Protein AF-A0A7V4J0C7-F1 (afdb_monomer)

Sequence (818 aa):
MTPRLFQFVAAILGIAMFFLSVENNAQVVNSWTGGSGNNWFNNGNWSEGHYPVAGEIVCITGGANNVLLTNSTPWLAELIVSNKTLVCSNWDTCIQATNVYLRNLAVITLPSAFSTNQMSNRVWITCSSFTMDKGSSISVDGKGYASDNGPGRGTGGWHCSGGGHGGKGGWPNNAITRAPNPYDSVNEPSQPGSGGGGAGGGAGGGVVRIIATGTVTINGVITANGNLSTSYGYGGGSGGSIYIQCGTFGGTTNGLLSANGNSTINSGWHSGAGGGGRIAVNYTTLAGQHAVRFSTARGTGGWADANLDIRGPWAAEHGTVWLPNTNLLSIPVQNGIFQNCTLVIPGFTSWAPSQLIISNSSFRLDAHSFQLNVANDIHIYNGWLGLGGTNGNAALRCGGNLILTNSGSLYVYSGLNGGGGYGALVSVTNTISIGANSWIYPWCHPTQGVGVLIRTSNMVIRTGGGINANAKGFASNKGPQSGTGSWHAGGAGHGGRGGVPNNAWGSGGNTCGSITMPILAGSGGSGNNASYTPPDGGGYGGGVVWMEATGNMTISGTIAANGGWSWRYGFGGGAGGGIYLKCKTLGGTVNGLVSANGGLIDPNGPHSGGGGGGRIAVNYSQVTQPCPVRFSTSPGITNCYLGSQSVSSYWHVASMGTLWLTNTVLLTNNFRNQQFSNVRIIIPNFTQWNVPSVTCSNCSFIIGSSNFVWTVTNNVVIGSNSKLGVDGTLRVLNGSIVLTNGGWMEVYASATNGTGKDYGALVSVGNEIRVNSGSWIFCRSDSSDGGAPLFRMKTLHVATNAGFSANTGGYLATKGPG

Foldseek 3Di:
DDPPPVVVVVVVVVVVVVVVPDPDPPAAEKEAACCPHAEQQQLRRIPVSGRDDAAHAYYDDYYPDAHEQAAEHHAYQEAEFAPGEYEYDFDHHEHHYAEYEFYHQYEYEYDAADAQPDTATEHHYEYAEYAYAANYEYFQELRAHEAQHDPQEWEDEQAIWAGEALWWWFAFLQFLTAGGHHDADQAARRHWWYWKYYPQTWHTFHYYHYAHAAEYEFAYEYAREIGAGPDHRIEWTEFTEYEAAHAEYAYALNAEYAREWAEHPAFAHTYITYAFHHYHHHYNYYDPHHQHAYFRYTHARHNLRVCCLFRVVRHIAGGEYEYQDCPQVDPAQESRSAHRHEYDYPPQQEDEECEYHYYCYEYEDADAAHEYHHQEEYEFANYEYHYHDAAAEYEHEHNYEYYWDNLYEYEYEAYDDPPPQARYEYEYEAEYAWYANYEYEWAANQAQLHTYAYEHQEYHAAANYEYRQRLRGHEFVHDDFAKDDAFQTWAGEAQWWWFAFQVNRIGTGHHDADQAFQRGWWCWYYHADPSRVRRGQTWRTFHEAHYAHAAEYEFAYEYARETHERSDARIYTIAFGEYEAAHAEYAYDLNGEYAREWYAYDPVHLGHITYAFHHHEHHYNYYDPPHLHAYFRHTYDRRRDDPPDPDPQVRRHHAGGEYEYADCRNPDLAADSRSAYRYEYDYPPQQEDEEAEHEHDLYEYEYDEQNHEYEYAEEYEFEANEEYHYEAEYHHHQYEYEYYHQGEYEYHFDDDPVPDDQARHEYEHEAEYAWEANYEYEWAAHQQHFHTYDYHHPYYHAYPNYYYDPRNRGHDVPRDPD

Nearest PDB structures (foldseek):
  5j44-assembly2_B  TM=1.980E-01  e=1.551E-01  Shigella flexneri
  3syj-assembly1_A-2  TM=1.680E-01  e=2.363E-01  Haemophilus influenzae
  8cpk-assembly3_C  TM=2.509E-01  e=2.132E+00  Escherichia coli
  4wa0-assembly1_A  TM=1.725E-01  e=5.695E+00  Caldicellulosiruptor kronotskyensis 2002

Solvent-accessible surface area (backbone atoms only — not comparable to full-atom values): 32997 Å² total; per-residue (Å²): 139,71,85,67,63,65,61,52,55,54,52,54,54,54,54,56,59,67,60,72,78,56,81,87,73,76,69,52,74,40,32,35,46,30,75,66,51,36,53,52,83,39,27,65,20,26,70,73,63,41,45,84,53,65,53,25,32,36,35,39,65,54,43,93,49,53,38,37,37,72,58,54,52,46,56,18,40,28,39,38,33,31,62,35,45,40,31,30,34,42,62,84,23,32,46,32,23,42,32,38,36,29,30,67,49,8,33,38,34,52,59,76,42,30,52,78,90,47,82,53,44,25,48,35,38,42,33,34,30,39,40,32,33,62,71,9,35,38,46,24,58,27,23,11,17,22,40,56,12,47,98,13,24,10,31,46,70,71,40,1,2,0,0,3,16,40,5,29,12,2,22,19,63,76,30,67,22,62,39,22,60,53,59,79,50,64,77,64,30,77,53,52,4,5,0,0,0,20,97,36,14,2,18,0,0,6,31,40,38,40,42,25,68,35,36,39,34,34,24,13,38,40,34,10,22,19,23,47,16,79,38,87,27,12,0,0,0,0,2,4,11,38,24,37,36,25,36,27,38,26,18,39,74,65,6,34,42,32,13,21,14,13,23,26,73,58,64,54,58,34,10,2,4,0,0,0,2,28,33,15,48,47,50,76,43,72,40,98,52,64,39,47,20,40,32,10,26,35,18,50,37,8,34,18,48,68,42,48,56,52,29,41,96,41,20,34,28,43,3,33,38,22,33,69,61,66,81,87,70,46,77,63,37,41,88,27,35,38,34,40,26,31,51,44,40,79,90,61,42,64,48,69,45,63,53,44,40,32,30,52,17,20,40,26,44,52,38,32,54,22,38,39,44,26,55,30,42,37,38,30,32,39,24,33,46,32,38,19,25,68,81,15,49,13,33,42,36,27,54,24,33,40,40,24,30,66,43,1,30,40,38,38,28,6,3,52,74,71,85,77,71,29,4,19,41,39,39,30,56,36,38,41,38,28,27,44,62,3,38,38,34,33,25,18,14,46,78,75,18,21,12,30,39,38,38,26,30,27,37,39,28,32,54,67,7,30,37,48,10,32,30,22,7,5,33,44,66,22,51,97,19,26,18,33,31,43,70,24,0,0,0,0,5,14,39,6,32,13,0,26,10,62,83,60,72,15,41,32,7,48,60,52,73,45,63,85,59,11,56,43,27,4,4,0,0,4,20,44,38,87,90,31,30,61,37,64,35,17,2,17,0,0,1,16,46,38,38,42,26,70,33,42,36,36,33,23,10,39,39,36,10,23,16,4,39,9,69,32,74,20,10,0,0,0,0,1,5,6,31,24,41,35,28,36,30,39,32,34,32,73,64,5,34,41,34,15,21,16,3,31,36,27,90,90,22,52,30,10,0,0,0,0,0,2,25,36,16,45,44,50,78,45,67,45,83,77,50,48,43,18,37,31,11,31,37,8,57,40,48,60,82,58,81,101,55,91,68,79,60,71,86,34,45,23,30,43,7,36,34,28,36,64,61,65,85,78,62,69,58,64,42,43,83,36,35,35,31,36,26,37,40,42,46,75,92,53,45,66,49,80,43,62,45,40,38,33,30,37,21,23,36,33,40,52,38,82,78,12,38,40,38,29,46,33,38,39,39,29,26,40,70,15,34,52,28,36,27,21,28,41,37,25,55,67,19,33,43,38,28,28,67,38,4,31,38,35,38,32,16,27,70,41,79,88,81,65,67,98,40,18,15,43,40,40,30,58,31,35,40,36,28,30,48,59,5,40,39,36,42,25,25,9,44,71,69,47,12,32,63,40,80,43,59,77,41,80,45,69,36,75,71,32,47,76,43,56,79,82,21,48,48,41,90,92,47,49,101,116

Secondary structure (DSSP, 8-state):
--THHHHHHHHHHHHHHHTSSS------EEEB--TT-SBTT-GGGBTTSS---TT-EEEE---SSPEEE-SPPP-EEEEEEES-EEEE-SSS-EEEEEEEEEETT-EEE-PPPB-TTSPP--EEEEEEEEEE-TT-EEE-TT-SB-TT-STT----SSS-PPP-SSSPPPPPSS-SSPPPPP-S-SSS--SPPPPPSSTTPPPPP-EEEEEESSEEEESSEEE-PPPPPSSTT-PPPPP-EEEEEEEEEEE-TT-EEE------SSTTSS-PPPPP-EEEEEEEEEEEEE--EEE-PPP-SSTTGGGHHHHGGGS----EEE-SSSTT-PSSB-TTSEEEEEEE-TT--EE--S-EEEES-EEEE--TT-EEEESS-EEEESSEEEE--TTS-EEEEESS-EEEETT-EEEEE--S--SSS-SEEEEESSEEEE-TT-EEEEEPPTTT---EEEEESEEEE-TT-EEE-TT-SS-TT-STT----SSSPPPP-SSSPPPPPTT-SS-PPPP-S-SSS--SPPPPPP-B-TTSSSSB-PPPPP-EEEEEESSEEEESSEEE-PPPPP-STT-PPPPP-EEEEE-SEEEE-TT-EEE-PPPPPPTT-TTSPPPPP-EEEEE-SEE-SS---EEE-PPPP-----SS-----TTSS---EEEEESSSTT--SEE-TTSEEEEEEE-TT--EEEES-EEESS-EEEEEEEEEEEEESS-EEE-TT-EEEEEEEEEE-SS-EEE-TT-EEEEEPPP--SSS-S-SEEEEESSEEEE-TT-EEEEE--TTT-PPEEEE-SEEEE-TT-EEE-TT-SPPTTTS--

pLDDT: mean 88.15, std 14.96, range [29.22, 98.88]

Radius of gyration: 34.03 Å; Cα contacts (8 Å, |Δi|>4): 3362; chains: 1; bounding box: 126×49×101 Å

Mean predicted aligned error: 9.3 Å

Structure (mmCIF, N/CA/C/O backbone):
data_AF-A0A7V4J0C7-F1
#
_entry.id   AF-A0A7V4J0C7-F1
#
loop_
_atom_site.group_PDB
_atom_site.id
_atom_site.type_symbol
_atom_site.label_atom_id
_atom_site.label_alt_id
_atom_site.label_comp_id
_atom_site.label_asym_id
_atom_site.label_entity_id
_atom_site.label_seq_id
_atom_site.pdbx_PDB_ins_code
_atom_site.Cartn_x
_atom_site.Cartn_y
_atom_site.Cartn_z
_atom_site.occupancy
_atom_site.B_iso_or_equiv
_atom_site.auth_seq_id
_atom_site.auth_comp_id
_atom_site.auth_asym_id
_atom_site.auth_atom_id
_atom_site.pdbx_PDB_model_num
ATOM 1 N N . MET A 1 1 ? -78.964 -9.476 26.814 1.00 44.44 1 MET A N 1
ATOM 2 C CA . MET A 1 1 ? -77.691 -8.814 27.182 1.00 44.44 1 MET A CA 1
ATOM 3 C C . MET A 1 1 ? -76.758 -9.870 27.747 1.00 44.44 1 MET A C 1
ATOM 5 O O . MET A 1 1 ? -77.207 -10.744 28.471 1.00 44.44 1 MET A O 1
ATOM 9 N N . THR A 1 2 ? -75.526 -9.882 27.255 1.00 36.34 2 THR A N 1
ATOM 10 C CA . THR A 1 2 ? -74.670 -11.066 27.068 1.00 36.34 2 THR A CA 1
ATOM 11 C C . THR A 1 2 ? -73.819 -11.480 28.281 1.00 36.34 2 THR A C 1
ATOM 13 O O . THR A 1 2 ? -73.513 -10.630 29.114 1.00 36.34 2 THR A O 1
ATOM 16 N N . PRO A 1 3 ? -73.301 -12.730 28.312 1.00 38.03 3 PRO A N 1
ATOM 17 C CA . PRO A 1 3 ? -72.498 -13.325 29.399 1.00 38.03 3 PRO A CA 1
ATOM 18 C C . PRO A 1 3 ? -71.096 -12.711 29.605 1.00 38.03 3 PRO A C 1
ATOM 20 O O . PRO A 1 3 ? -70.236 -13.306 30.248 1.00 38.03 3 PRO A O 1
ATOM 23 N N . ARG A 1 4 ? -70.832 -11.523 29.048 1.00 36.72 4 ARG A N 1
ATOM 24 C CA . ARG A 1 4 ? -69.506 -10.887 29.032 1.00 36.72 4 ARG A CA 1
ATOM 25 C C . ARG A 1 4 ? -69.177 -10.086 30.294 1.00 36.72 4 ARG A C 1
ATOM 27 O O . ARG A 1 4 ? -68.021 -9.730 30.477 1.00 36.72 4 ARG A O 1
ATOM 34 N N . LEU A 1 5 ? -70.149 -9.828 31.174 1.00 40.50 5 LEU A N 1
ATOM 35 C CA . LEU A 1 5 ? -69.920 -9.015 32.375 1.00 40.50 5 LEU A CA 1
ATOM 36 C C . LEU A 1 5 ? -69.405 -9.833 33.576 1.00 40.50 5 LEU A C 1
ATOM 38 O O . LEU A 1 5 ? -68.629 -9.317 34.370 1.00 40.50 5 LEU A O 1
ATOM 42 N N . PHE A 1 6 ? -69.743 -11.125 33.677 1.00 41.28 6 PHE A N 1
ATOM 43 C CA . PHE A 1 6 ? -69.290 -11.975 34.793 1.00 41.28 6 PHE A CA 1
ATOM 44 C C . PHE A 1 6 ? -67.856 -12.507 34.613 1.00 41.28 6 PHE A C 1
ATOM 46 O O . PHE A 1 6 ? -67.128 -12.655 35.591 1.00 41.28 6 PHE A O 1
ATOM 53 N N . GLN A 1 7 ? -67.399 -12.706 33.370 1.00 40.06 7 GLN A N 1
ATOM 54 C CA . GLN A 1 7 ? -65.994 -13.043 33.089 1.00 40.06 7 GLN A CA 1
ATOM 55 C C . GLN A 1 7 ? -65.043 -11.849 33.262 1.00 40.06 7 GLN A C 1
ATOM 57 O O . GLN A 1 7 ? -63.868 -12.050 33.551 1.00 40.06 7 GLN A O 1
ATOM 62 N N . PHE A 1 8 ? -65.543 -10.613 33.158 1.00 38.59 8 PHE A N 1
ATOM 63 C CA . PHE A 1 8 ? -64.733 -9.413 33.385 1.00 38.59 8 PHE A CA 1
ATOM 64 C C . PHE A 1 8 ? -64.469 -9.158 34.875 1.00 38.59 8 PHE A C 1
ATOM 66 O O . PHE A 1 8 ? -63.363 -8.774 35.243 1.00 38.59 8 PHE A O 1
ATOM 73 N N . VAL A 1 9 ? -65.438 -9.440 35.751 1.00 43.19 9 VAL A N 1
ATOM 74 C CA . VAL A 1 9 ? -65.275 -9.229 37.202 1.00 43.19 9 VAL A CA 1
ATOM 75 C C . VAL A 1 9 ? -64.422 -10.334 37.846 1.00 43.19 9 VAL A C 1
ATOM 77 O O . VAL A 1 9 ? -63.600 -10.039 38.711 1.00 43.19 9 VAL A O 1
ATOM 80 N N . ALA A 1 10 ? -64.508 -11.582 37.368 1.00 40.38 10 ALA A N 1
ATOM 81 C CA . ALA A 1 10 ? -63.641 -12.671 37.837 1.00 40.38 10 ALA A CA 1
ATOM 82 C C . ALA A 1 10 ? -62.173 -12.526 37.374 1.00 40.38 10 ALA A C 1
ATOM 84 O O . ALA A 1 10 ? -61.260 -12.871 38.121 1.00 40.38 10 ALA A O 1
ATOM 85 N N . ALA A 1 11 ? -61.926 -11.955 36.187 1.00 42.00 11 ALA A N 1
ATOM 86 C CA . ALA A 1 11 ? -60.570 -11.659 35.713 1.00 42.00 11 ALA A CA 1
ATOM 87 C C . ALA A 1 11 ? -59.916 -10.498 36.488 1.00 42.00 11 ALA A C 1
ATOM 89 O O . ALA A 1 11 ? -58.721 -10.542 36.763 1.00 42.00 11 ALA A O 1
ATOM 90 N N . ILE A 1 12 ? -60.697 -9.496 36.907 1.00 40.69 12 ILE A N 1
ATOM 91 C CA . ILE A 1 12 ? -60.192 -8.352 37.686 1.00 40.69 12 ILE A CA 1
ATOM 92 C C . ILE A 1 12 ? -59.885 -8.749 39.143 1.00 40.69 12 ILE A C 1
ATOM 94 O O . ILE A 1 12 ? -58.882 -8.295 39.693 1.00 40.69 12 ILE A O 1
ATOM 98 N N . LEU A 1 13 ? -60.657 -9.661 39.751 1.00 39.47 13 LEU A N 1
ATOM 99 C CA . LEU A 1 13 ? -60.338 -10.201 41.083 1.00 39.47 13 LEU A CA 1
ATOM 100 C C . LEU A 1 13 ? -59.209 -11.252 41.073 1.00 39.47 13 LEU A C 1
ATOM 102 O O . LEU A 1 13 ? -58.446 -11.322 42.035 1.00 39.47 13 LEU A O 1
ATOM 106 N N . GLY A 1 14 ? -59.044 -12.015 39.985 1.00 35.28 14 GLY A N 1
ATOM 107 C CA . GLY A 1 14 ? -57.910 -12.935 39.807 1.00 35.28 14 GLY A CA 1
ATOM 108 C C . GLY A 1 14 ? -56.571 -12.221 39.581 1.00 35.28 14 GLY A C 1
ATOM 109 O O . GLY A 1 14 ? -55.538 -12.688 40.054 1.00 35.28 14 GLY A O 1
ATOM 110 N N . ILE A 1 15 ? -56.592 -11.050 38.932 1.00 42.25 15 ILE A N 1
ATOM 111 C CA . ILE A 1 15 ? -55.414 -10.181 38.787 1.00 42.25 15 ILE A CA 1
ATOM 112 C C . ILE A 1 15 ? -55.060 -9.527 40.131 1.00 42.25 15 ILE A C 1
ATOM 114 O O . ILE A 1 15 ? -53.886 -9.462 40.471 1.00 42.25 15 ILE A O 1
ATOM 118 N N . ALA A 1 16 ? -56.043 -9.135 40.949 1.00 34.44 16 ALA A N 1
ATOM 119 C CA . ALA A 1 16 ? -55.786 -8.525 42.256 1.00 34.44 16 ALA A CA 1
ATOM 120 C C . ALA A 1 16 ? -55.201 -9.498 43.305 1.00 34.44 16 ALA A C 1
ATOM 122 O O . ALA A 1 16 ? -54.409 -9.072 44.142 1.00 34.44 16 ALA A O 1
ATOM 123 N N . MET A 1 17 ? -55.521 -10.800 43.256 1.00 37.66 17 MET A N 1
ATOM 124 C CA . MET A 1 17 ? -54.950 -11.785 44.197 1.00 37.66 17 MET A CA 1
ATOM 125 C C . MET A 1 17 ? -53.564 -12.318 43.801 1.00 37.66 17 MET A C 1
ATOM 127 O O . MET A 1 17 ? -52.854 -12.816 44.670 1.00 37.66 17 MET A O 1
ATOM 131 N N . PHE A 1 18 ? -53.126 -12.166 42.545 1.00 38.69 18 PHE A N 1
ATOM 132 C CA . PHE A 1 18 ? -51.740 -12.478 42.152 1.00 38.69 18 PHE A CA 1
ATOM 133 C C . PHE A 1 18 ? -50.747 -11.366 42.554 1.00 38.69 18 PHE A C 1
ATOM 135 O O . PHE A 1 18 ? -49.539 -11.585 42.573 1.00 38.69 18 PHE A O 1
ATOM 142 N N . PHE A 1 19 ? -51.254 -10.189 42.943 1.00 38.31 19 PHE A N 1
ATOM 143 C CA . PHE A 1 19 ? -50.468 -9.083 43.506 1.00 38.31 19 PHE A CA 1
ATOM 144 C C . PHE A 1 19 ? -50.361 -9.103 45.041 1.00 38.31 19 PHE A C 1
ATOM 146 O O . PHE A 1 19 ? -49.753 -8.207 45.615 1.00 38.31 19 PHE A O 1
ATOM 153 N N . LEU A 1 20 ? -50.904 -10.120 45.720 1.00 36.00 20 LEU A N 1
ATOM 154 C CA . LEU A 1 20 ? -50.878 -10.223 47.188 1.00 36.00 20 LEU A CA 1
ATOM 155 C C . LEU A 1 20 ? -49.900 -11.278 47.735 1.00 36.00 20 LEU A C 1
ATOM 157 O O . LEU A 1 20 ? -49.893 -11.533 48.936 1.00 36.00 20 LEU A O 1
ATOM 161 N N . SER A 1 21 ? -49.025 -11.841 46.892 1.00 38.12 21 SER A N 1
ATOM 162 C CA . SER A 1 21 ? -47.900 -12.687 47.334 1.00 38.12 21 SER A CA 1
ATOM 163 C C . SER A 1 21 ? -46.546 -12.313 46.718 1.00 38.12 21 SER A C 1
ATOM 165 O O . SER A 1 21 ? -45.628 -13.130 46.712 1.00 38.12 21 SER A O 1
ATOM 167 N N . VAL A 1 22 ? -46.401 -11.092 46.199 1.00 39.66 22 VAL A N 1
ATOM 168 C CA . VAL A 1 22 ? -45.088 -10.516 45.892 1.00 39.66 22 VAL A CA 1
ATOM 169 C C . VAL A 1 22 ? -44.910 -9.363 46.860 1.00 39.66 22 VAL A C 1
ATOM 171 O O . VAL A 1 22 ? -45.565 -8.333 46.728 1.00 39.66 22 VAL A O 1
ATOM 174 N N . GLU A 1 23 ? -44.086 -9.564 47.884 1.00 40.59 23 GLU A N 1
ATOM 175 C CA . GLU A 1 23 ? -43.655 -8.466 48.740 1.00 40.59 23 GLU A CA 1
ATOM 176 C C . GLU A 1 23 ? -43.160 -7.310 47.861 1.00 40.59 23 GLU A C 1
ATOM 178 O O . GLU A 1 23 ? -42.348 -7.493 46.951 1.00 40.59 23 GLU A O 1
ATOM 183 N N . ASN A 1 24 ? -43.712 -6.125 48.122 1.00 39.09 24 ASN A N 1
ATOM 184 C CA . ASN A 1 24 ? -43.313 -4.852 47.547 1.00 39.09 24 ASN A CA 1
ATOM 185 C C . ASN A 1 24 ? -41.783 -4.697 47.548 1.00 39.09 24 ASN A C 1
ATOM 187 O O . ASN A 1 24 ? -41.199 -4.317 48.556 1.00 39.09 24 ASN A O 1
ATOM 191 N N . ASN A 1 25 ? -41.151 -4.888 46.395 1.00 44.25 25 ASN A N 1
ATOM 192 C CA . ASN A 1 25 ? -39.889 -4.234 46.067 1.00 44.25 25 ASN A CA 1
ATOM 193 C C . ASN A 1 25 ? -40.159 -3.303 44.885 1.00 44.25 25 ASN A C 1
ATOM 195 O O . ASN A 1 25 ? -39.813 -3.595 43.740 1.00 44.25 25 ASN A O 1
ATOM 199 N N . ALA A 1 26 ? -40.842 -2.186 45.155 1.00 56.47 26 ALA A N 1
ATOM 200 C CA . ALA A 1 26 ? -40.809 -1.055 44.239 1.00 56.47 26 ALA A CA 1
ATOM 201 C C . ALA A 1 26 ? -39.336 -0.651 44.105 1.00 56.47 26 ALA A C 1
ATOM 203 O O . ALA A 1 26 ? -38.718 -0.257 45.092 1.00 56.47 26 ALA A O 1
ATOM 204 N N . GLN A 1 27 ? -38.743 -0.838 42.924 1.00 71.50 27 GLN A N 1
ATOM 205 C CA . GLN A 1 27 ? -37.337 -0.499 42.738 1.00 71.50 27 GLN A CA 1
ATOM 206 C C . GLN A 1 27 ? -37.142 0.998 42.967 1.00 71.50 27 GLN A C 1
ATOM 208 O O . GLN A 1 27 ? -37.786 1.824 42.319 1.00 71.50 27 GLN A O 1
ATOM 213 N N . VAL A 1 28 ? -36.274 1.327 43.920 1.00 88.88 28 VAL A N 1
ATOM 214 C CA . VAL A 1 28 ? -35.966 2.704 44.300 1.00 88.88 28 VAL A CA 1
ATOM 215 C C . VAL A 1 28 ? -35.235 3.381 43.142 1.00 88.88 28 VAL A C 1
ATOM 217 O O . VAL A 1 28 ? -34.275 2.830 42.596 1.00 88.88 28 VAL A O 1
ATOM 220 N N . VAL A 1 29 ? -35.713 4.564 42.750 1.00 94.94 29 VAL A N 1
ATOM 221 C CA . VAL A 1 29 ? -35.105 5.380 41.693 1.00 94.94 29 VAL A CA 1
ATOM 222 C C . VAL A 1 29 ? -34.271 6.474 42.340 1.00 94.94 29 VAL A C 1
ATOM 224 O O . VAL A 1 29 ? -34.813 7.462 42.823 1.00 94.94 29 VAL A O 1
ATOM 227 N N . ASN A 1 30 ? -32.953 6.331 42.285 1.00 95.69 30 ASN A N 1
ATOM 228 C CA . ASN A 1 30 ? -32.017 7.282 42.858 1.00 95.69 30 ASN A CA 1
ATOM 229 C C . ASN A 1 30 ? -31.413 8.177 41.764 1.00 95.69 30 ASN A C 1
ATOM 231 O O . ASN A 1 30 ? -30.668 7.728 40.885 1.00 95.69 30 ASN A O 1
ATOM 235 N N . SER A 1 31 ? -31.779 9.459 41.770 1.00 95.44 31 SER A N 1
ATOM 236 C CA . SER A 1 31 ? -31.450 10.398 40.691 1.00 95.44 31 SER A CA 1
ATOM 237 C C . SER A 1 31 ? -30.342 11.373 41.075 1.00 95.44 31 SER A C 1
ATOM 239 O O . SER A 1 31 ? -30.337 11.932 42.170 1.00 95.44 31 SER A O 1
ATOM 241 N N . TRP A 1 32 ? -29.431 11.635 40.137 1.00 95.62 32 TRP A N 1
ATOM 242 C CA . TRP A 1 32 ? -28.352 12.603 40.307 1.00 95.62 32 TRP A CA 1
ATOM 243 C C . TRP A 1 32 ? -28.890 14.038 40.339 1.00 95.62 32 TRP A C 1
ATOM 245 O O . TRP A 1 32 ? -29.416 14.548 39.342 1.00 95.62 32 TRP A O 1
ATOM 255 N N . THR A 1 33 ? -28.694 14.710 41.470 1.00 92.88 33 THR A N 1
ATOM 256 C CA . THR A 1 33 ? -29.022 16.127 41.675 1.00 92.88 33 THR A CA 1
ATOM 257 C C . THR A 1 33 ? -27.790 17.021 41.538 1.00 92.88 33 THR A C 1
ATOM 259 O O . THR A 1 33 ? -27.908 18.170 41.110 1.00 92.88 33 THR A O 1
ATOM 262 N N . GLY A 1 34 ? -26.599 16.504 41.871 1.00 89.62 34 GLY A N 1
ATOM 263 C CA . GLY A 1 34 ? -25.340 17.258 41.859 1.00 89.62 34 GLY A CA 1
ATOM 264 C C . GLY A 1 34 ? -25.296 18.427 42.852 1.00 89.62 34 GLY A C 1
ATOM 265 O O . GLY A 1 34 ? -24.536 19.374 42.637 1.00 89.62 34 GLY A O 1
ATOM 266 N N . GLY A 1 35 ? -26.121 18.393 43.906 1.00 88.25 35 GLY A N 1
ATOM 267 C CA . GLY A 1 35 ? -26.268 19.485 44.878 1.00 88.25 35 GLY A CA 1
ATOM 268 C C . GLY A 1 35 ? -25.031 19.761 45.744 1.00 88.25 35 GLY A C 1
ATOM 269 O O . GLY A 1 35 ? -24.953 20.801 46.387 1.00 88.25 35 GLY A O 1
ATOM 270 N N . SER A 1 36 ? -24.056 18.854 45.759 1.00 90.69 36 SER A N 1
ATOM 271 C CA . SER A 1 36 ? -22.837 18.882 46.580 1.00 90.69 36 SER A CA 1
ATOM 272 C C . SER A 1 36 ? -21.584 18.484 45.774 1.00 90.69 36 SER A C 1
ATOM 274 O O . SER A 1 36 ? -20.724 17.732 46.245 1.00 90.69 36 SER A O 1
ATOM 276 N N . GLY A 1 37 ? -21.470 18.971 44.532 1.00 92.25 37 GLY A N 1
ATOM 277 C CA . GLY A 1 37 ? -20.291 18.791 43.673 1.00 92.25 37 GLY A CA 1
ATOM 278 C C . GLY A 1 37 ? -20.463 17.725 42.586 1.00 92.25 37 GLY A C 1
ATOM 279 O O . GLY A 1 37 ? -21.527 17.621 41.981 1.00 92.25 37 GLY A O 1
ATOM 280 N N . ASN A 1 38 ? -19.390 16.982 42.285 1.00 94.94 38 ASN A N 1
ATOM 281 C CA . ASN A 1 38 ? -19.342 15.978 41.211 1.00 94.94 38 ASN A CA 1
ATOM 282 C C . ASN A 1 38 ? -19.108 14.534 41.686 1.00 94.94 38 ASN A C 1
ATOM 284 O O . ASN A 1 38 ? -19.224 13.615 40.884 1.00 94.94 38 ASN A O 1
ATOM 288 N N . ASN A 1 39 ? -18.763 14.307 42.954 1.00 95.69 39 ASN A N 1
ATOM 289 C CA . ASN A 1 39 ? -18.405 12.979 43.455 1.00 95.69 39 ASN A CA 1
ATOM 290 C C . ASN A 1 39 ? -19.635 12.056 43.562 1.00 95.69 39 ASN A C 1
ATOM 292 O O . ASN A 1 39 ? -20.572 12.375 44.301 1.00 95.69 39 ASN A O 1
ATOM 296 N N . TRP A 1 40 ? -19.598 10.902 42.884 1.00 96.25 40 TRP A N 1
ATOM 297 C CA . TRP A 1 40 ? -20.620 9.849 42.964 1.00 96.25 40 TRP A CA 1
ATOM 298 C C . TRP A 1 40 ? -20.923 9.422 44.405 1.00 96.25 40 TRP A C 1
ATOM 300 O O . TRP A 1 40 ? -22.074 9.190 44.748 1.00 96.25 40 TRP A O 1
ATOM 310 N N . PHE A 1 41 ? -19.916 9.342 45.274 1.00 96.00 41 PHE A N 1
ATOM 311 C CA . PHE A 1 41 ? -20.063 8.787 46.628 1.00 96.00 41 PHE A CA 1
ATOM 312 C C . PHE A 1 41 ? -20.458 9.822 47.687 1.00 96.00 41 PHE A C 1
ATOM 314 O O . PHE A 1 41 ? -20.409 9.540 48.882 1.00 96.00 41 PHE A O 1
ATOM 321 N N . ASN A 1 42 ? -20.847 11.029 47.271 1.00 95.75 42 ASN A N 1
ATOM 322 C CA . ASN A 1 42 ? -21.402 12.020 48.183 1.00 95.75 42 ASN A CA 1
ATOM 323 C C . ASN A 1 42 ? -22.931 11.913 48.216 1.00 95.75 42 ASN A C 1
ATOM 325 O O . ASN A 1 42 ? -23.601 12.201 47.226 1.00 95.75 42 ASN A O 1
ATOM 329 N N . ASN A 1 43 ? -23.468 11.567 49.385 1.00 96.19 43 ASN A N 1
ATOM 330 C CA . ASN A 1 43 ? -24.900 11.469 49.669 1.00 96.19 43 ASN A CA 1
ATOM 331 C C . ASN A 1 43 ? -25.707 12.703 49.228 1.00 96.19 43 ASN A C 1
ATOM 333 O O . ASN A 1 43 ? -26.810 12.557 48.711 1.00 96.19 43 ASN A O 1
ATOM 337 N N . GLY A 1 44 ? -25.145 13.910 49.360 1.00 94.06 44 GLY A N 1
ATOM 338 C CA . GLY A 1 44 ? -25.815 15.163 48.987 1.00 94.06 44 GLY A CA 1
ATOM 339 C C . GLY A 1 44 ? -26.013 15.375 47.479 1.00 94.06 44 GLY A C 1
ATOM 340 O O . GLY A 1 44 ? -26.590 16.386 47.078 1.00 94.06 44 GLY A O 1
ATOM 341 N N . ASN A 1 45 ? -25.528 14.461 46.633 1.00 95.38 45 ASN A N 1
ATOM 342 C CA . ASN A 1 45 ? -25.696 14.513 45.178 1.00 95.38 45 ASN A CA 1
ATOM 343 C C . ASN A 1 45 ? -26.859 13.658 44.648 1.00 95.38 45 ASN A C 1
ATOM 345 O O . ASN A 1 45 ? -27.027 13.576 43.430 1.00 95.38 45 ASN A O 1
ATOM 349 N N . TRP A 1 46 ? -27.650 13.044 45.529 1.00 95.38 46 TRP A N 1
ATOM 350 C CA . TRP A 1 46 ? -28.617 11.999 45.189 1.00 95.38 46 TRP A CA 1
ATOM 351 C C . TRP A 1 46 ? -29.999 12.275 45.785 1.00 95.38 46 TRP A C 1
ATOM 353 O O . TRP A 1 46 ? -30.099 12.820 46.884 1.00 95.38 46 TRP A O 1
ATOM 363 N N . SER A 1 47 ? -31.064 11.928 45.054 1.00 94.75 47 SER A N 1
ATOM 364 C CA . SER A 1 47 ? -32.453 12.209 45.461 1.00 94.75 47 SER A CA 1
ATOM 365 C C . SER A 1 47 ? -32.856 11.493 46.746 1.00 94.75 47 SER A C 1
ATOM 367 O O . SER A 1 47 ? -33.600 12.062 47.539 1.00 94.75 47 SER A O 1
ATOM 369 N N . GLU A 1 48 ? -32.303 10.303 46.982 1.00 95.44 48 GLU A N 1
ATOM 370 C CA . GLU A 1 48 ? -32.611 9.490 48.165 1.00 95.44 48 GLU A CA 1
ATOM 371 C C . GLU A 1 48 ? -31.765 9.870 49.391 1.00 95.44 48 GLU A C 1
ATOM 373 O O . GLU A 1 48 ? -31.827 9.225 50.435 1.00 95.44 48 GLU A O 1
ATOM 378 N N . GLY A 1 49 ? -30.940 10.920 49.293 1.00 93.81 49 GLY A N 1
ATOM 379 C CA . GLY A 1 49 ? -30.092 11.374 50.400 1.00 93.81 49 GLY A CA 1
ATOM 380 C C . GLY A 1 49 ? -28.950 10.414 50.750 1.00 93.81 49 GLY A C 1
ATOM 381 O O . GLY A 1 49 ? -28.287 10.596 51.773 1.00 93.81 49 GLY A O 1
ATOM 382 N N . HIS A 1 50 ? -28.689 9.415 49.906 1.00 94.50 50 HIS A N 1
ATOM 383 C CA . HIS A 1 50 ? -27.530 8.534 49.973 1.00 94.50 50 HIS A CA 1
ATOM 384 C C . HIS A 1 50 ? -27.017 8.190 48.573 1.00 94.50 50 HIS A C 1
ATOM 386 O O . HIS A 1 50 ? -27.770 8.216 47.598 1.00 94.50 50 HIS A O 1
ATOM 392 N N . TYR A 1 51 ? -25.726 7.863 48.463 1.00 94.62 51 TYR A N 1
ATOM 393 C CA . TYR A 1 51 ? -25.190 7.359 47.199 1.00 94.62 51 TYR A CA 1
ATOM 394 C C . TYR A 1 51 ? -25.821 6.002 46.821 1.00 94.62 51 TYR A C 1
ATOM 396 O O . TYR A 1 51 ? -26.271 5.275 47.712 1.00 94.62 51 TYR A O 1
ATOM 404 N N . PRO A 1 52 ? -25.854 5.645 45.523 1.00 97.00 52 PRO A N 1
ATOM 405 C CA . PRO A 1 52 ? -26.543 4.459 45.046 1.00 97.00 52 PRO A CA 1
ATOM 406 C C . PRO A 1 52 ? -26.096 3.155 45.692 1.00 97.00 52 PRO A C 1
ATOM 408 O O . PRO A 1 52 ? -24.892 2.898 45.807 1.00 97.00 52 PRO A O 1
ATOM 411 N N . VAL A 1 53 ? -27.067 2.312 46.038 1.00 95.88 53 VAL A N 1
ATOM 412 C CA . VAL A 1 53 ? -26.858 0.974 46.613 1.00 95.88 53 VAL A CA 1
ATOM 413 C C . VAL A 1 53 ? -27.307 -0.139 45.656 1.00 95.88 53 VAL A C 1
ATOM 415 O O . VAL A 1 53 ? -27.811 0.109 44.561 1.00 95.88 53 VAL A O 1
ATOM 418 N N . ALA A 1 54 ? -27.043 -1.398 46.019 1.00 96.12 54 ALA A N 1
ATOM 419 C CA . ALA A 1 54 ? -27.365 -2.543 45.168 1.00 96.12 54 ALA A CA 1
ATOM 420 C C . ALA A 1 54 ? -28.878 -2.649 44.906 1.00 96.12 54 ALA A C 1
ATOM 422 O O . ALA A 1 54 ? -29.682 -2.493 45.820 1.00 96.12 54 ALA A O 1
ATOM 423 N N . GLY A 1 55 ? -29.253 -2.962 43.663 1.00 94.56 55 GLY A N 1
ATOM 424 C CA . GLY A 1 55 ? -30.650 -3.139 43.251 1.00 94.56 55 GLY A CA 1
ATOM 425 C C . GLY A 1 55 ? -31.412 -1.855 42.903 1.00 94.56 55 GLY A C 1
ATOM 426 O O . GLY A 1 55 ? -32.561 -1.951 42.478 1.00 94.56 55 GLY A O 1
ATOM 427 N N . GLU A 1 56 ? -30.798 -0.676 43.020 1.00 97.06 56 GLU A N 1
ATOM 428 C CA . GLU A 1 56 ? -31.448 0.593 42.666 1.00 97.06 56 GLU A CA 1
ATOM 429 C C . GLU A 1 56 ? -31.420 0.887 41.163 1.00 97.06 56 GLU A C 1
ATOM 431 O O . GLU A 1 56 ? -30.519 0.460 40.430 1.00 97.06 56 GLU A O 1
ATOM 436 N N . ILE A 1 57 ? -32.400 1.670 40.713 1.00 97.31 57 ILE A N 1
ATOM 437 C CA . ILE A 1 57 ? -32.403 2.317 39.401 1.00 97.31 57 ILE A CA 1
ATOM 438 C C . ILE A 1 57 ? -31.712 3.669 39.556 1.00 97.31 57 ILE A C 1
ATOM 440 O O . ILE A 1 57 ? -32.195 4.546 40.266 1.00 97.31 57 ILE A O 1
ATOM 444 N N . VAL A 1 58 ? -30.589 3.860 38.872 1.00 97.88 58 VAL A N 1
ATOM 445 C CA . VAL A 1 58 ? -29.762 5.062 38.985 1.00 97.88 58 VAL A CA 1
ATOM 446 C C . VAL A 1 58 ? -29.903 5.930 37.745 1.00 97.88 58 VAL A C 1
ATOM 448 O O . VAL A 1 58 ? -29.583 5.506 36.632 1.00 97.88 58 VAL A O 1
ATOM 451 N N . CYS A 1 59 ? -30.330 7.176 37.939 1.00 95.94 59 CYS A N 1
ATOM 452 C CA . CYS A 1 59 ? -30.608 8.118 36.855 1.00 95.94 59 CYS A CA 1
ATOM 453 C C . CYS A 1 59 ? -29.671 9.331 36.899 1.00 95.94 59 CYS A C 1
ATOM 455 O O . CYS A 1 59 ? -29.814 10.216 37.738 1.00 95.94 59 CYS A O 1
ATOM 457 N N . ILE A 1 60 ? -28.755 9.436 35.937 1.00 96.00 60 ILE A N 1
ATOM 458 C CA . ILE A 1 60 ? -27.912 10.616 35.718 1.00 96.00 60 ILE A CA 1
ATOM 459 C C . ILE A 1 60 ? -28.539 11.470 34.616 1.00 96.00 60 ILE A C 1
ATOM 461 O O . ILE A 1 60 ? -28.190 11.370 33.436 1.00 96.00 60 ILE A O 1
ATOM 465 N N . THR A 1 61 ? -29.514 12.282 35.017 1.00 88.81 61 THR A N 1
ATOM 466 C CA . THR A 1 61 ? -30.341 13.113 34.123 1.00 88.81 61 THR A CA 1
ATOM 467 C C . THR A 1 61 ? -30.315 14.604 34.499 1.00 88.81 61 THR A C 1
ATOM 469 O O . THR A 1 61 ? -30.527 15.453 33.633 1.00 88.81 61 THR A O 1
ATOM 472 N N . GLY A 1 62 ? -30.016 14.942 35.763 1.00 78.44 62 GLY A N 1
ATOM 473 C CA . GLY A 1 62 ? -30.035 16.302 36.328 1.00 78.44 62 GLY A CA 1
ATOM 474 C C . GLY A 1 62 ? -28.655 16.856 36.724 1.00 78.44 62 GLY A C 1
ATOM 475 O O . GLY A 1 62 ? -27.626 16.308 36.338 1.00 78.44 62 GLY A O 1
ATOM 476 N N . GLY A 1 63 ? -28.626 17.977 37.458 1.00 75.75 63 GLY A N 1
ATOM 477 C CA . GLY A 1 63 ? -27.414 18.581 38.049 1.00 75.75 63 GLY A CA 1
ATOM 478 C C . GLY A 1 63 ? -26.507 19.369 37.090 1.00 75.75 63 GLY A C 1
ATOM 479 O O . GLY A 1 63 ? -26.389 19.043 35.912 1.00 75.75 63 GLY A O 1
ATOM 480 N N . ALA A 1 64 ? -25.857 20.434 37.572 1.00 74.81 64 ALA A N 1
ATOM 481 C CA . ALA A 1 64 ? -24.993 21.286 36.736 1.00 74.81 64 ALA A CA 1
ATOM 482 C C . ALA A 1 64 ? -23.625 20.648 36.417 1.00 74.81 64 ALA A C 1
ATOM 484 O O . ALA A 1 64 ? -23.031 20.941 35.383 1.00 74.81 64 ALA A O 1
ATOM 485 N N . ASN A 1 65 ? -23.139 19.763 37.290 1.00 82.50 65 ASN A N 1
ATOM 486 C CA . ASN A 1 65 ? -21.801 19.184 37.205 1.00 82.50 65 ASN A CA 1
ATOM 487 C C . ASN A 1 65 ? -21.793 17.831 36.477 1.00 82.50 65 ASN A C 1
ATOM 489 O O . ASN A 1 65 ? -22.749 17.058 36.566 1.00 82.50 65 ASN A O 1
ATOM 493 N N . ASN A 1 66 ? -20.668 17.516 35.828 1.00 88.62 66 ASN A N 1
ATOM 494 C CA . ASN A 1 66 ? -20.341 16.148 35.412 1.00 88.62 66 ASN A CA 1
ATOM 495 C C . ASN A 1 66 ? -20.255 15.235 36.643 1.00 88.62 66 ASN A C 1
ATOM 497 O O . ASN A 1 66 ? -19.925 15.711 37.725 1.00 88.62 66 ASN A O 1
ATOM 501 N N . VAL A 1 67 ? -20.488 13.935 36.477 1.00 96.56 67 VAL A N 1
ATOM 502 C CA . VAL A 1 67 ? -20.373 12.953 37.567 1.00 96.56 67 VAL A CA 1
ATOM 503 C C . VAL A 1 67 ? -18.988 12.316 37.536 1.00 96.56 67 VAL A C 1
ATOM 505 O O . VAL A 1 67 ? -18.548 11.880 36.478 1.00 96.56 67 VAL A O 1
ATOM 508 N N . LEU A 1 68 ? -18.298 12.249 38.672 1.00 96.31 68 LEU A N 1
ATOM 509 C CA . LEU A 1 68 ? -17.006 11.585 38.843 1.00 96.31 68 LEU A CA 1
ATOM 510 C C . LEU A 1 68 ? -17.195 10.288 39.637 1.00 96.31 68 LEU A C 1
ATOM 512 O O . LEU A 1 68 ? -17.608 10.321 40.797 1.00 96.31 68 LEU A O 1
ATOM 516 N N . LEU A 1 69 ? -16.854 9.161 39.016 1.00 97.44 69 LEU A N 1
ATOM 517 C CA . LEU A 1 69 ? -16.877 7.830 39.610 1.00 97.44 69 LEU A CA 1
ATOM 518 C C . LEU A 1 69 ? -15.445 7.385 39.931 1.00 97.44 69 LEU A C 1
ATOM 520 O O . LEU A 1 69 ? -14.655 7.118 39.023 1.00 97.44 69 LEU A O 1
ATOM 524 N N . THR A 1 70 ? -15.117 7.311 41.222 1.00 95.44 70 THR A N 1
ATOM 525 C CA . THR A 1 70 ? -13.769 6.980 41.721 1.00 95.44 70 THR A CA 1
ATOM 526 C C . THR A 1 70 ? -13.599 5.530 42.170 1.00 95.44 70 THR A C 1
ATOM 528 O O . THR A 1 70 ? -12.472 5.075 42.349 1.00 95.44 70 THR A O 1
ATOM 531 N N . ASN A 1 71 ? -14.698 4.810 42.379 1.00 95.69 71 ASN A N 1
ATOM 532 C CA . ASN A 1 71 ? -14.737 3.441 42.881 1.00 95.69 71 ASN A CA 1
ATOM 533 C C . ASN A 1 71 ? -15.860 2.690 42.161 1.00 95.69 71 ASN A C 1
ATOM 535 O O . ASN A 1 71 ? -16.740 3.314 41.568 1.00 95.69 71 ASN A O 1
ATOM 539 N N . SER A 1 72 ? -15.834 1.359 42.202 1.00 97.81 72 SER A N 1
ATOM 540 C CA . SER A 1 72 ? -16.867 0.547 41.557 1.00 97.81 72 SER A CA 1
ATOM 541 C C . SER A 1 72 ? -18.250 0.809 42.148 1.00 97.81 72 SER A C 1
ATOM 543 O O . SER A 1 72 ? -18.391 0.993 43.360 1.00 97.81 72 SER A O 1
ATOM 545 N N . THR A 1 73 ? -19.274 0.817 41.296 1.00 98.06 73 THR A N 1
ATOM 546 C CA . THR A 1 73 ? -20.661 0.865 41.770 1.00 98.06 73 THR A CA 1
ATOM 547 C C . THR A 1 73 ? -21.031 -0.483 42.395 1.00 98.06 73 THR A C 1
ATOM 549 O O . THR A 1 73 ? -20.502 -1.514 41.973 1.00 98.06 73 THR A O 1
ATOM 552 N N . PRO A 1 74 ? -21.976 -0.534 43.349 1.00 97.00 74 PRO A N 1
ATOM 553 C CA . PRO A 1 74 ? -22.637 -1.797 43.666 1.00 97.00 74 PRO A CA 1
ATOM 554 C C . PRO A 1 74 ? -23.389 -2.322 42.433 1.00 97.00 74 PRO A C 1
ATOM 556 O O . PRO A 1 74 ? -23.507 -1.625 41.425 1.00 97.00 74 PRO A O 1
ATOM 559 N N . TRP A 1 75 ? -23.911 -3.550 42.498 1.00 97.50 75 TRP A N 1
ATOM 560 C CA . TRP A 1 75 ? -24.697 -4.111 41.397 1.00 97.50 75 TRP A CA 1
ATOM 561 C C . TRP A 1 75 ? -26.066 -3.423 41.300 1.00 97.50 75 TRP A C 1
ATOM 563 O O . TRP A 1 75 ? -26.996 -3.759 42.036 1.00 97.50 75 TRP A O 1
ATOM 573 N N . LEU A 1 76 ? -26.181 -2.439 40.411 1.00 98.25 76 LEU A N 1
ATOM 574 C CA . LEU A 1 76 ? -27.404 -1.659 40.209 1.00 98.25 76 LEU A CA 1
ATOM 575 C C . LEU A 1 76 ? -28.459 -2.472 39.443 1.00 98.25 76 LEU A C 1
ATOM 577 O O . LEU A 1 76 ? -28.125 -3.365 38.656 1.00 98.25 76 LEU A O 1
ATOM 581 N N . ALA A 1 77 ? -29.740 -2.150 39.616 1.00 97.44 77 ALA A N 1
ATOM 582 C CA . ALA A 1 77 ? -30.762 -2.669 38.713 1.00 97.44 77 ALA A CA 1
ATOM 583 C C . ALA A 1 77 ? -30.604 -2.026 37.333 1.00 97.44 77 ALA A C 1
ATOM 585 O O . ALA A 1 77 ? -30.386 -2.722 36.341 1.00 97.44 77 ALA A O 1
ATOM 586 N N . GLU A 1 78 ? -30.591 -0.698 37.275 1.00 98.12 78 GLU A N 1
ATOM 587 C CA . GLU A 1 78 ? -30.360 0.031 36.032 1.00 98.12 78 GLU A CA 1
ATOM 588 C C . GLU A 1 78 ? -29.432 1.222 36.246 1.00 98.12 78 GLU A C 1
ATOM 590 O O . GLU A 1 78 ? -29.461 1.866 37.290 1.00 98.12 78 GLU A O 1
ATOM 595 N N . LEU A 1 79 ? -28.634 1.544 35.232 1.00 98.38 79 LEU A N 1
ATOM 596 C CA . LEU A 1 79 ? -27.928 2.813 35.124 1.00 98.38 79 LEU A CA 1
ATOM 597 C C . LEU A 1 79 ? -28.372 3.525 33.850 1.00 98.38 79 LEU A C 1
ATOM 599 O O . LEU A 1 79 ? -28.126 3.043 32.743 1.00 98.38 79 LEU A O 1
ATOM 603 N N . ILE A 1 80 ? -28.975 4.699 33.998 1.00 98.25 80 ILE A N 1
ATOM 604 C CA . ILE A 1 80 ? -29.399 5.553 32.891 1.00 98.25 80 ILE A CA 1
ATOM 605 C C . ILE A 1 80 ? -28.570 6.832 32.925 1.00 98.25 80 ILE A C 1
ATOM 607 O O . ILE A 1 80 ? -28.730 7.655 33.822 1.00 98.25 80 ILE A O 1
ATOM 611 N N . VAL A 1 81 ? -27.721 7.040 31.921 1.00 98.00 81 VAL A N 1
ATOM 612 C CA . VAL A 1 81 ? -27.051 8.327 31.686 1.00 98.00 81 VAL A CA 1
ATOM 613 C C . VAL A 1 81 ? -27.736 8.992 30.504 1.00 98.00 81 VAL A C 1
ATOM 615 O O . VAL A 1 81 ? -27.849 8.388 29.437 1.00 98.00 81 VAL A O 1
ATOM 618 N N . SER A 1 82 ? -28.215 10.223 30.676 1.00 96.12 82 SER A N 1
ATOM 619 C CA . SER A 1 82 ? -28.932 10.944 29.622 1.00 96.12 82 SER A CA 1
ATOM 620 C C . SER A 1 82 ? -28.562 12.418 29.613 1.00 96.12 82 SER A C 1
ATOM 622 O O . SER A 1 82 ? -28.812 13.109 30.595 1.00 96.12 82 SER A O 1
ATOM 624 N N . ASN A 1 83 ? -28.017 12.911 28.495 1.00 94.00 83 ASN A N 1
ATOM 625 C CA . ASN A 1 83 ? -27.564 14.303 28.328 1.00 94.00 83 ASN A CA 1
ATOM 626 C C . ASN A 1 83 ? -26.601 14.774 29.437 1.00 94.00 83 ASN A C 1
ATOM 628 O O . ASN A 1 83 ? -26.667 15.907 29.923 1.00 94.00 83 ASN A O 1
ATOM 632 N N . LYS A 1 84 ? -25.741 13.856 29.891 1.00 94.94 84 LYS A N 1
ATOM 633 C CA . LYS A 1 84 ? -24.787 14.058 30.985 1.00 94.94 84 LYS A CA 1
ATOM 634 C C . LYS A 1 84 ? -23.473 13.350 30.711 1.00 94.94 84 LYS A C 1
ATOM 636 O O . LYS A 1 84 ? -23.425 12.392 29.940 1.00 94.94 84 LYS A O 1
ATOM 641 N N . THR A 1 85 ? -22.428 13.821 31.391 1.00 96.06 85 THR A N 1
ATOM 642 C CA . THR A 1 85 ? -21.094 13.220 31.350 1.00 96.06 85 THR A CA 1
ATOM 643 C C . THR A 1 85 ? -20.806 12.464 32.642 1.00 96.06 85 THR A C 1
ATOM 645 O O . THR A 1 85 ? -20.879 13.048 33.725 1.00 96.06 85 THR A O 1
ATOM 648 N N . LEU A 1 86 ? -20.422 11.195 32.515 1.00 97.75 86 LEU A N 1
ATOM 649 C CA . LEU A 1 86 ? -19.872 10.364 33.584 1.00 97.75 86 LEU A CA 1
ATOM 650 C C . LEU A 1 86 ? -18.370 10.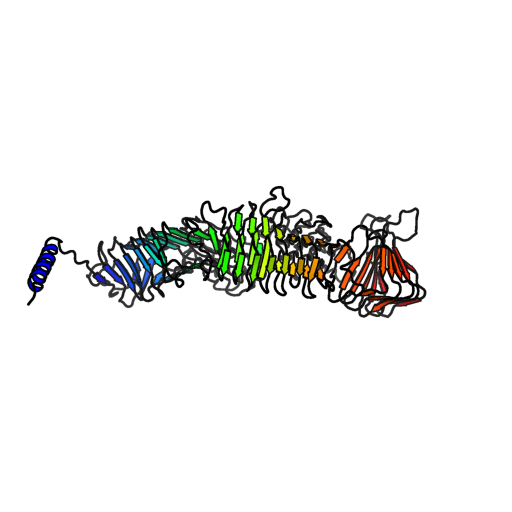154 33.340 1.00 97.75 86 LEU A C 1
ATOM 652 O O . LEU A 1 86 ? -17.956 9.651 32.298 1.00 97.75 86 LEU A O 1
ATOM 656 N N . VAL A 1 87 ? -17.542 10.545 34.299 1.00 97.50 87 VAL A N 1
ATOM 657 C CA . VAL A 1 87 ? -16.083 10.428 34.251 1.00 97.50 87 VAL A CA 1
ATOM 658 C C . VAL A 1 87 ? -15.660 9.282 35.161 1.00 97.50 87 VAL A C 1
ATOM 660 O O . VAL A 1 87 ? -15.876 9.351 36.367 1.00 97.50 87 VAL A O 1
ATOM 663 N N . CYS A 1 88 ? -15.050 8.239 34.601 1.00 97.12 88 CYS A N 1
ATOM 664 C CA . CYS A 1 88 ? -14.494 7.128 35.380 1.00 97.12 88 CYS A CA 1
ATOM 665 C C . CYS A 1 88 ? -13.018 7.404 35.680 1.00 97.12 88 CYS A C 1
ATOM 667 O O . CYS A 1 88 ? -12.230 7.584 34.750 1.00 97.12 88 CYS A O 1
ATOM 669 N N . SER A 1 89 ? -12.626 7.429 36.951 1.00 92.94 89 SER A N 1
ATOM 670 C CA . SER A 1 89 ? -11.216 7.489 37.353 1.00 92.94 89 SER A CA 1
ATOM 671 C C . SER A 1 89 ? -10.771 6.177 37.986 1.00 92.94 89 SER A C 1
ATOM 673 O O . SER A 1 89 ? -11.588 5.458 38.555 1.00 92.94 89 SER A O 1
ATOM 675 N N . ASN A 1 90 ? -9.465 5.928 37.969 1.00 91.81 90 ASN A N 1
ATOM 676 C CA . ASN A 1 90 ? -8.785 4.716 38.419 1.00 91.81 90 ASN A CA 1
ATOM 677 C C . ASN A 1 90 ? -8.986 3.518 37.483 1.00 91.81 90 ASN A C 1
ATOM 679 O O . ASN A 1 90 ? -10.002 3.371 36.803 1.00 91.81 90 ASN A O 1
ATOM 683 N N . TRP A 1 91 ? -7.980 2.649 37.434 1.00 93.50 91 TRP A N 1
ATOM 684 C CA . TRP A 1 91 ? -7.975 1.483 36.554 1.00 93.50 91 TRP A CA 1
ATOM 685 C C . TRP A 1 91 ? -8.992 0.416 36.980 1.00 93.50 91 TRP A C 1
ATOM 687 O O . TRP A 1 91 ? -9.620 -0.222 36.139 1.00 93.50 91 TRP A O 1
ATOM 697 N N . ASP A 1 92 ? -9.197 0.237 38.282 1.00 93.38 92 ASP A N 1
ATOM 698 C CA . ASP A 1 92 ? -10.018 -0.857 38.816 1.00 93.38 92 ASP A CA 1
ATOM 699 C C . ASP A 1 92 ? -11.491 -0.484 39.044 1.00 93.38 92 ASP A C 1
ATOM 701 O O . ASP A 1 92 ? -12.288 -1.330 39.444 1.00 93.38 92 ASP A O 1
ATOM 705 N N . THR A 1 93 ? -11.878 0.757 38.739 1.00 95.12 93 THR A N 1
ATOM 706 C CA . THR A 1 93 ? -13.265 1.228 38.835 1.00 95.12 93 THR A CA 1
ATOM 707 C C . THR A 1 93 ? -14.148 0.547 37.792 1.00 95.12 93 THR A C 1
ATOM 709 O O . THR A 1 93 ? -13.914 0.676 36.589 1.00 95.12 93 THR A O 1
ATOM 712 N N . CYS A 1 94 ? -15.188 -0.153 38.252 1.00 97.62 94 CYS A N 1
ATOM 713 C CA . CYS A 1 94 ? -16.145 -0.867 37.411 1.00 97.62 94 CYS A CA 1
ATOM 714 C C . CYS A 1 94 ? -17.574 -0.343 37.613 1.00 97.62 94 CYS A C 1
ATOM 716 O O . CYS A 1 94 ? -18.067 -0.249 38.737 1.00 97.62 94 CYS A O 1
ATOM 718 N N . ILE A 1 95 ? -18.261 -0.042 36.515 1.00 98.56 95 ILE A N 1
ATOM 719 C CA . ILE A 1 95 ? -19.705 0.192 36.500 1.00 98.56 95 ILE A CA 1
ATOM 720 C C . ILE A 1 95 ? -20.394 -1.172 36.443 1.00 98.56 95 ILE A C 1
ATOM 722 O O . ILE A 1 95 ? -20.212 -1.919 35.480 1.00 98.56 95 ILE A O 1
ATOM 726 N N . GLN A 1 96 ? -21.194 -1.484 37.457 1.00 98.56 96 GLN A N 1
ATOM 727 C CA . GLN A 1 96 ? -21.882 -2.762 37.622 1.00 98.56 96 GLN A CA 1
ATOM 728 C C . GLN A 1 96 ? -23.398 -2.539 37.653 1.00 98.56 96 GLN A C 1
ATOM 730 O O . GLN A 1 96 ? -23.902 -1.848 38.534 1.00 98.56 96 GLN A O 1
ATOM 735 N N . ALA A 1 97 ? -24.140 -3.103 36.697 1.00 98.31 97 ALA A N 1
ATOM 736 C CA . ALA A 1 97 ? -25.600 -2.960 36.642 1.00 98.31 97 ALA A CA 1
ATOM 737 C C . ALA A 1 97 ? -26.268 -4.097 35.861 1.00 98.31 97 ALA A C 1
ATOM 739 O O . ALA A 1 97 ? -25.644 -4.697 34.992 1.00 98.31 97 ALA A O 1
ATOM 740 N N . THR A 1 98 ? -27.558 -4.361 36.072 1.00 98.50 98 THR A N 1
ATOM 741 C CA . THR A 1 98 ? -28.291 -5.292 35.195 1.00 98.50 98 THR A CA 1
ATOM 742 C C . THR A 1 98 ? -28.457 -4.679 33.804 1.00 98.50 98 THR A C 1
ATOM 744 O O . THR A 1 98 ? -28.002 -5.277 32.826 1.00 98.50 98 THR A O 1
ATOM 747 N N . ASN A 1 99 ? -28.988 -3.457 33.715 1.00 98.38 99 ASN A N 1
ATOM 748 C CA . ASN A 1 99 ? -29.107 -2.717 32.455 1.00 98.38 99 ASN A CA 1
ATOM 749 C C . ASN A 1 99 ? -28.320 -1.402 32.490 1.00 98.38 99 ASN A C 1
ATOM 751 O O . ASN A 1 99 ? -28.405 -0.649 33.457 1.00 98.38 99 ASN A O 1
ATOM 755 N N . VAL A 1 100 ? -27.598 -1.086 31.415 1.00 98.75 100 VAL A N 1
ATOM 756 C CA . VAL A 1 100 ? -26.929 0.211 31.229 1.00 98.75 100 VAL A CA 1
ATOM 757 C C . VAL A 1 100 ? -27.454 0.880 29.964 1.00 98.75 100 VAL A C 1
ATOM 759 O O . VAL A 1 100 ? -27.392 0.301 28.877 1.00 98.75 100 VAL A O 1
ATOM 762 N N . TYR A 1 101 ? -27.928 2.117 30.101 1.00 98.56 101 TYR A N 1
ATOM 763 C CA . TYR A 1 101 ? -28.487 2.918 29.018 1.00 98.56 101 TYR A CA 1
ATOM 764 C C . TYR A 1 101 ? -27.760 4.256 28.881 1.00 98.56 101 TYR A C 1
ATOM 766 O O . TYR A 1 101 ? -27.756 5.062 29.812 1.00 98.56 101 TYR A O 1
ATOM 774 N N . LEU A 1 102 ? -27.208 4.525 27.696 1.00 98.50 102 LEU A N 1
ATOM 775 C CA . LEU A 1 102 ? -26.645 5.831 27.338 1.00 98.50 102 LEU A CA 1
ATOM 776 C C . LEU A 1 102 ? -27.543 6.518 26.314 1.00 98.50 102 LEU A C 1
ATOM 778 O O . LEU A 1 102 ? -27.548 6.152 25.136 1.00 98.50 102 LEU A O 1
ATOM 782 N N . ARG A 1 103 ? -28.287 7.532 26.751 1.00 96.56 103 ARG A N 1
ATOM 783 C CA . ARG A 1 103 ? -29.339 8.188 25.962 1.00 96.56 103 ARG A CA 1
ATOM 784 C C . ARG A 1 103 ? -29.058 9.672 25.743 1.00 96.56 103 ARG A C 1
ATOM 786 O O . ARG A 1 103 ? -28.259 10.266 26.458 1.00 96.56 103 ARG A O 1
ATOM 793 N N . ASN A 1 104 ? -29.739 10.280 24.771 1.00 93.56 104 ASN A N 1
ATOM 794 C CA . ASN A 1 104 ? -29.798 11.736 24.579 1.00 93.56 104 ASN A CA 1
ATOM 795 C C . ASN A 1 104 ? -28.442 12.456 24.731 1.00 93.56 104 ASN A C 1
ATOM 797 O O . ASN A 1 104 ? -28.317 13.330 25.579 1.00 93.56 104 ASN A O 1
ATOM 801 N N . LEU A 1 105 ? -27.425 12.097 23.941 1.00 94.69 105 LEU A N 1
ATOM 802 C CA . LEU A 1 105 ? -26.089 12.724 23.999 1.00 94.69 105 LEU A CA 1
ATOM 803 C C . LEU A 1 105 ? -25.301 12.449 25.296 1.00 94.69 105 LEU A C 1
ATOM 805 O O . LEU A 1 105 ? -24.440 13.237 25.681 1.00 94.69 105 LEU A O 1
ATOM 809 N N . ALA A 1 106 ? -25.573 11.340 25.987 1.00 97.25 106 ALA A N 1
ATOM 810 C CA . ALA A 1 106 ? -24.770 10.919 27.132 1.00 97.25 106 ALA A CA 1
ATOM 811 C C . ALA A 1 106 ? -23.310 10.662 26.741 1.00 97.25 106 ALA A C 1
ATOM 813 O O . ALA A 1 106 ? -23.039 10.115 25.671 1.00 97.25 106 ALA A O 1
ATOM 814 N N . VAL A 1 107 ? -22.382 11.006 27.634 1.00 97.81 107 VAL A N 1
ATOM 815 C CA . VAL A 1 107 ? -20.941 10.801 27.450 1.00 97.81 107 VAL A CA 1
ATOM 816 C C . VAL A 1 107 ? -20.376 10.032 28.639 1.00 97.81 107 VAL A C 1
ATOM 818 O O . VAL A 1 107 ? -20.554 10.445 29.781 1.00 97.81 107 VAL A O 1
ATOM 821 N N . ILE A 1 108 ? -19.642 8.946 28.394 1.00 98.50 108 ILE A N 1
ATOM 822 C CA . ILE A 1 108 ? -18.701 8.402 29.386 1.00 98.50 108 ILE A CA 1
ATOM 823 C C . ILE A 1 108 ? -17.275 8.703 28.928 1.00 98.50 108 ILE A C 1
ATOM 825 O O . ILE A 1 108 ? -16.937 8.499 27.762 1.00 98.50 108 ILE A O 1
ATOM 829 N N . THR A 1 109 ? -16.431 9.194 29.832 1.00 98.12 109 THR A N 1
ATOM 830 C CA . THR A 1 109 ? -15.037 9.539 29.523 1.00 98.12 109 THR A CA 1
ATOM 831 C C . THR A 1 109 ? -14.102 9.282 30.707 1.00 98.12 109 THR A C 1
ATOM 833 O O . THR A 1 109 ? -14.515 8.772 31.750 1.00 98.12 109 THR A O 1
ATOM 836 N N . LEU A 1 110 ? -12.826 9.623 30.531 1.00 97.31 110 LEU A N 1
ATOM 837 C CA . LEU A 1 110 ? -11.752 9.468 31.507 1.00 97.31 110 LEU A CA 1
ATOM 838 C C . LEU A 1 110 ? -11.088 10.820 31.815 1.00 97.31 110 LEU A C 1
ATOM 840 O O . LEU A 1 110 ? -11.154 11.748 30.994 1.00 97.31 110 LEU A O 1
ATOM 844 N N . PRO A 1 111 ? -10.382 10.927 32.957 1.00 95.62 111 PRO A N 1
ATOM 845 C CA . PRO A 1 111 ? -9.404 11.982 33.199 1.00 95.62 111 PRO A CA 1
ATOM 846 C C . PRO A 1 111 ? -8.350 12.075 32.084 1.00 95.62 111 PRO A C 1
ATOM 848 O O . PRO A 1 111 ? -8.290 11.244 31.180 1.00 95.62 111 PRO A O 1
ATOM 851 N N . SER A 1 112 ? -7.520 13.118 32.124 1.00 94.25 112 SER A N 1
ATOM 852 C CA . SER A 1 112 ? -6.452 13.346 31.142 1.00 94.25 112 SER A CA 1
ATOM 853 C C . SER A 1 112 ? -5.465 12.176 31.028 1.00 94.25 112 SER A C 1
ATOM 855 O O . SER A 1 112 ? -5.358 11.343 31.926 1.00 94.25 112 SER A O 1
ATOM 857 N N . ALA A 1 113 ? -4.710 12.164 29.924 1.00 94.62 113 ALA A N 1
ATOM 858 C CA . ALA A 1 113 ? -3.587 11.255 29.725 1.00 94.62 113 ALA A CA 1
ATOM 859 C C . ALA A 1 113 ? -2.616 11.255 30.914 1.00 94.62 113 ALA A C 1
ATOM 861 O O . ALA A 1 113 ? -2.481 12.254 31.626 1.00 94.62 113 ALA A O 1
ATOM 862 N N . PHE A 1 114 ? -1.909 10.143 31.084 1.00 94.31 114 PHE A N 1
ATOM 863 C CA . PHE A 1 114 ? -1.051 9.887 32.238 1.00 94.31 114 PHE A CA 1
ATOM 864 C C . PHE A 1 114 ? 0.367 9.492 31.793 1.00 94.31 114 PHE A C 1
ATOM 866 O O . PHE A 1 114 ? 0.584 9.011 30.676 1.00 94.31 114 PHE A O 1
ATOM 873 N N . SER A 1 115 ? 1.356 9.726 32.654 1.00 93.69 115 SER A N 1
ATOM 874 C CA . SER A 1 115 ? 2.732 9.267 32.421 1.00 93.69 115 SER A CA 1
ATOM 875 C C . SER A 1 115 ? 2.893 7.787 32.774 1.00 93.69 115 SER A C 1
ATOM 877 O O . SER A 1 115 ? 2.075 7.213 33.484 1.00 93.69 115 SER A O 1
ATOM 879 N N . THR A 1 116 ? 3.972 7.157 32.310 1.00 87.94 116 THR A N 1
ATOM 880 C CA . THR A 1 116 ? 4.200 5.703 32.447 1.00 87.94 116 THR A CA 1
ATOM 881 C C . THR A 1 116 ? 4.124 5.198 33.897 1.00 87.94 116 THR A C 1
ATOM 883 O O . THR A 1 116 ? 3.723 4.061 34.120 1.00 87.94 116 THR A O 1
ATOM 886 N N . ASN A 1 117 ? 4.463 6.047 34.871 1.00 86.19 117 ASN A N 1
ATOM 887 C CA . ASN A 1 117 ? 4.510 5.696 36.294 1.00 86.19 117 ASN A CA 1
ATOM 888 C C . ASN A 1 117 ? 3.275 6.163 37.085 1.00 86.19 117 ASN A C 1
ATOM 890 O O . ASN A 1 117 ? 3.232 6.005 38.303 1.00 86.19 117 ASN A O 1
ATOM 894 N N . GLN A 1 118 ? 2.296 6.783 36.426 1.00 87.31 118 GLN A N 1
ATOM 895 C CA . GLN A 1 118 ? 1.059 7.227 37.063 1.00 87.31 118 GLN A CA 1
ATOM 896 C C . GLN A 1 118 ? -0.040 6.177 36.916 1.00 87.31 118 GLN A C 1
ATOM 898 O O . GLN A 1 118 ? -0.063 5.400 35.961 1.00 87.31 118 GLN A O 1
ATOM 903 N N . MET A 1 119 ? -0.979 6.182 37.862 1.00 76.50 119 MET A N 1
ATOM 904 C CA . MET A 1 119 ? -2.184 5.366 37.767 1.00 76.50 119 MET A CA 1
ATOM 905 C C . MET A 1 119 ? -2.967 5.741 36.500 1.00 76.50 119 MET A C 1
ATOM 907 O O . MET A 1 119 ? -3.261 6.911 36.257 1.00 76.50 119 MET A O 1
ATOM 911 N N . SER A 1 120 ? -3.283 4.731 35.691 1.00 85.44 120 SER A N 1
ATOM 912 C CA . SER A 1 120 ? -4.112 4.871 34.496 1.00 85.44 120 SER A CA 1
ATOM 913 C C . SER A 1 120 ? -5.605 4.880 34.848 1.00 85.44 120 SER A C 1
ATOM 915 O O . SER A 1 120 ? -6.002 4.572 35.971 1.00 85.44 120 SER A O 1
ATOM 917 N N . ASN A 1 121 ? -6.445 5.189 33.865 1.00 92.44 121 ASN A N 1
ATOM 918 C CA . ASN A 1 121 ? -7.898 5.127 33.967 1.00 92.44 121 ASN A CA 1
ATOM 919 C C . ASN A 1 121 ? -8.439 4.262 32.822 1.00 92.44 121 ASN A C 1
ATOM 921 O O . ASN A 1 121 ? -7.848 4.220 31.740 1.00 92.44 121 ASN A O 1
ATOM 925 N N . ARG A 1 122 ? -9.583 3.609 33.030 1.00 96.12 122 ARG A N 1
ATOM 926 C CA . ARG A 1 122 ? -10.324 2.932 31.956 1.00 96.12 122 ARG A CA 1
ATOM 927 C C . ARG A 1 122 ? -11.822 3.022 32.188 1.00 96.12 122 ARG A C 1
ATOM 929 O O . ARG A 1 122 ? -12.272 3.173 33.319 1.00 96.12 122 ARG A O 1
ATOM 936 N N . VAL A 1 123 ? -12.592 2.901 31.112 1.00 98.44 123 VAL A N 1
ATOM 937 C CA . VAL A 1 123 ? -14.034 2.673 31.222 1.00 98.44 123 VAL A CA 1
ATOM 938 C C . VAL A 1 123 ? -14.231 1.169 31.303 1.00 98.44 123 VAL A C 1
ATOM 940 O O . VAL A 1 123 ? -13.991 0.478 30.315 1.00 98.44 123 VAL A O 1
ATOM 943 N N . TRP A 1 124 ? -14.645 0.659 32.461 1.00 98.44 124 TRP A N 1
ATOM 944 C CA . TRP A 1 124 ? -14.992 -0.749 32.636 1.00 98.44 124 TRP A CA 1
ATOM 945 C C . TRP A 1 124 ? -16.456 -0.880 33.049 1.00 98.44 124 TRP A C 1
ATOM 947 O O . TRP A 1 124 ? -16.872 -0.334 34.066 1.00 98.44 124 TRP A O 1
ATOM 957 N N . ILE A 1 125 ? -17.237 -1.589 32.236 1.00 98.75 125 ILE A N 1
ATOM 958 C CA . ILE A 1 125 ? -18.657 -1.855 32.458 1.00 98.75 125 ILE A CA 1
ATOM 959 C C . ILE A 1 125 ? -18.864 -3.368 32.500 1.00 98.75 125 ILE A C 1
ATOM 961 O O . ILE A 1 125 ? -18.470 -4.069 31.566 1.00 98.75 125 ILE A O 1
ATOM 965 N N . THR A 1 126 ? -19.504 -3.859 33.556 1.00 98.69 126 THR A N 1
ATOM 966 C CA . THR A 1 126 ? -19.988 -5.238 33.669 1.00 98.69 126 THR A CA 1
ATOM 967 C C . THR A 1 126 ? -21.502 -5.211 33.844 1.00 98.69 126 THR A C 1
ATOM 969 O O . THR A 1 126 ? -22.000 -4.576 34.772 1.00 98.69 126 THR A O 1
ATOM 972 N N . CYS A 1 127 ? -22.249 -5.859 32.950 1.00 98.69 127 CYS A N 1
ATOM 973 C CA . CYS A 1 127 ? -23.710 -5.805 32.989 1.00 98.69 127 CYS A CA 1
ATOM 974 C C . CYS A 1 127 ? -24.410 -7.047 32.432 1.00 98.69 127 CYS A C 1
ATOM 976 O O . CYS A 1 127 ? -23.759 -7.980 31.965 1.00 98.69 127 CYS A O 1
ATOM 978 N N . SER A 1 128 ? -25.746 -7.071 32.473 1.00 98.31 128 SER A N 1
ATOM 979 C CA . SER A 1 128 ? -26.521 -8.043 31.688 1.00 98.31 128 SER A CA 1
ATOM 980 C C . SER A 1 128 ? -26.813 -7.514 30.286 1.00 98.31 128 SER A C 1
ATOM 982 O O . SER A 1 128 ? -26.560 -8.218 29.309 1.00 98.31 128 SER A O 1
ATOM 984 N N . SER A 1 129 ? -27.268 -6.264 30.169 1.00 98.31 129 SER A N 1
ATOM 985 C CA . SER A 1 129 ? -27.515 -5.613 28.879 1.00 98.31 129 SER A CA 1
ATOM 986 C C . SER A 1 129 ? -26.965 -4.189 28.829 1.00 98.31 129 SER A C 1
ATOM 988 O O . SER A 1 129 ? -27.155 -3.400 29.752 1.00 98.31 129 SER A O 1
ATOM 990 N N . PHE A 1 130 ? -26.335 -3.837 27.709 1.00 98.75 130 PHE A N 1
ATOM 991 C CA . PHE A 1 130 ? -25.830 -2.497 27.417 1.00 98.75 130 PHE A CA 1
ATOM 992 C C . PHE A 1 130 ? -26.488 -1.952 26.149 1.00 98.75 130 PHE A C 1
ATOM 994 O O . PHE A 1 130 ? -26.432 -2.586 25.093 1.00 98.75 130 PHE A O 1
ATOM 1001 N N . THR A 1 131 ? -27.072 -0.759 26.227 1.00 98.62 131 THR A N 1
ATOM 1002 C CA . THR A 1 131 ? -27.654 -0.067 25.070 1.00 98.62 131 THR A CA 1
ATOM 1003 C C . THR A 1 131 ? -27.172 1.377 25.013 1.00 98.62 131 THR A C 1
ATOM 1005 O O . THR A 1 131 ? -27.323 2.142 25.965 1.00 98.62 131 THR A O 1
ATOM 1008 N N . MET A 1 132 ? -26.617 1.766 23.868 1.00 98.25 132 MET A N 1
ATOM 1009 C CA . MET A 1 132 ? -26.206 3.138 23.584 1.00 98.25 132 MET A CA 1
ATOM 1010 C C . MET A 1 132 ? -26.998 3.681 22.399 1.00 98.25 132 MET A C 1
ATOM 1012 O O . MET A 1 132 ? -26.913 3.133 21.299 1.00 98.25 132 MET A O 1
ATOM 1016 N N . ASP A 1 133 ? -27.707 4.786 22.611 1.00 97.81 133 ASP A N 1
ATOM 1017 C CA . ASP A 1 133 ? -28.485 5.464 21.579 1.00 97.81 133 ASP A CA 1
ATOM 1018 C C . ASP A 1 133 ? -27.606 6.284 20.631 1.00 97.81 133 ASP A C 1
ATOM 1020 O O . ASP A 1 133 ? -26.465 6.651 20.928 1.00 97.81 133 ASP A O 1
ATOM 1024 N N . LYS A 1 134 ? -28.173 6.618 19.469 1.00 97.06 134 LYS A N 1
ATOM 1025 C CA . LYS A 1 134 ? -27.549 7.539 18.519 1.00 97.06 134 LYS A CA 1
ATOM 1026 C C . LYS A 1 134 ? -27.264 8.884 19.197 1.00 97.06 134 LYS A C 1
ATOM 1028 O O . LYS A 1 134 ? -28.125 9.451 19.861 1.00 97.06 134 LYS A O 1
ATOM 1033 N N . GLY A 1 135 ? -26.063 9.412 18.972 1.00 95.88 135 GLY A N 1
ATOM 1034 C CA . GLY A 1 135 ? -25.607 10.688 19.530 1.00 95.88 135 GLY A CA 1
ATOM 1035 C C . GLY A 1 135 ? -24.938 10.571 20.903 1.00 95.88 135 GLY A C 1
ATOM 1036 O O . GLY A 1 135 ? -24.160 11.453 21.251 1.00 95.88 135 GLY A O 1
ATOM 1037 N N . SER A 1 136 ? -25.167 9.484 21.646 1.00 98.44 136 SER A N 1
ATOM 1038 C CA . SER A 1 136 ? -24.402 9.172 22.860 1.00 98.44 136 SER A CA 1
ATOM 1039 C C . SER A 1 136 ? -23.003 8.649 22.510 1.00 98.44 136 SER A C 1
ATOM 1041 O O . SER A 1 136 ? -22.791 8.087 21.427 1.00 98.44 136 SER A O 1
ATOM 1043 N N . SER A 1 137 ? -22.041 8.809 23.423 1.00 98.56 137 SER A N 1
ATOM 1044 C CA . SER A 1 137 ? -20.679 8.318 23.229 1.00 98.56 137 SER A CA 1
ATOM 1045 C C . SER A 1 137 ? -19.995 7.773 24.485 1.00 98.56 137 SER A C 1
ATOM 1047 O O . SER A 1 137 ? -20.290 8.156 25.616 1.00 98.56 137 SER A O 1
ATOM 1049 N N . ILE A 1 138 ? -19.039 6.871 24.271 1.00 98.81 138 ILE A N 1
ATOM 1050 C CA . ILE A 1 138 ? -17.937 6.633 25.207 1.00 98.81 138 ILE A CA 1
ATOM 1051 C C . ILE A 1 138 ? -16.683 7.146 24.502 1.00 98.81 138 ILE A C 1
ATOM 1053 O O . ILE A 1 138 ? -16.246 6.532 23.532 1.00 98.81 138 ILE A O 1
ATOM 1057 N N . SER A 1 139 ? -16.121 8.266 24.951 1.00 98.38 139 SER A N 1
ATOM 1058 C CA . SER A 1 139 ? -14.928 8.857 24.335 1.00 98.38 139 SER A CA 1
ATOM 1059 C C . SER A 1 139 ? -13.772 8.853 25.319 1.00 98.38 139 SER A C 1
ATOM 1061 O O . SER A 1 139 ? -13.792 9.528 26.351 1.00 98.38 139 SER A O 1
ATOM 1063 N N . VAL A 1 140 ? -12.743 8.090 24.976 1.00 98.56 140 VAL A N 1
ATOM 1064 C CA . VAL A 1 140 ? -11.467 8.018 25.692 1.00 98.56 140 VAL A CA 1
ATOM 1065 C C . VAL A 1 140 ? -10.315 8.462 24.786 1.00 98.56 140 VAL A C 1
ATOM 1067 O O . VAL A 1 140 ? -9.174 8.017 24.926 1.00 98.56 140 VAL A O 1
ATOM 1070 N N . ASP A 1 141 ? -10.616 9.362 23.848 1.00 98.62 141 ASP A N 1
ATOM 1071 C CA . ASP A 1 141 ? -9.659 9.914 22.891 1.00 98.62 141 ASP A CA 1
ATOM 1072 C C . ASP A 1 141 ? -8.531 10.670 23.604 1.00 98.62 141 ASP A C 1
ATOM 1074 O O . ASP A 1 141 ? -8.769 11.539 24.450 1.00 98.62 141 ASP A O 1
ATOM 1078 N N . GLY A 1 142 ? -7.287 10.307 23.290 1.00 97.69 142 GLY A N 1
ATOM 1079 C CA . GLY A 1 142 ? -6.104 10.910 23.899 1.00 97.69 142 GLY A CA 1
ATOM 1080 C C . GLY A 1 142 ? -6.011 10.747 25.419 1.00 97.69 142 GLY A C 1
ATOM 1081 O O . GLY A 1 142 ? -5.337 11.549 26.062 1.00 97.69 142 GLY A O 1
ATOM 1082 N N . LYS A 1 143 ? -6.729 9.782 26.014 1.00 97.56 143 LYS A N 1
ATOM 1083 C CA . LYS A 1 143 ? -6.745 9.518 27.468 1.00 97.56 143 LYS A CA 1
ATOM 1084 C C . LYS A 1 143 ? -5.860 8.335 27.889 1.00 97.56 143 LYS A C 1
ATOM 1086 O O . LYS A 1 143 ? -5.952 7.864 29.018 1.00 97.56 143 LYS A O 1
ATOM 1091 N N . GLY A 1 144 ? -5.040 7.829 26.973 1.00 97.25 144 GLY A N 1
ATOM 1092 C CA . GLY A 1 144 ? -4.029 6.804 27.216 1.00 97.25 144 GLY A CA 1
ATOM 1093 C C . GLY A 1 144 ? -2.732 7.397 27.764 1.00 97.25 144 GLY A C 1
ATOM 1094 O O . GLY A 1 144 ? -2.747 8.327 28.575 1.00 97.25 144 GLY A O 1
ATOM 1095 N N . TYR A 1 145 ? -1.593 6.873 27.311 1.00 97.44 145 TYR A N 1
ATOM 1096 C CA . TYR A 1 145 ? -0.300 7.426 27.704 1.00 97.44 145 TYR A CA 1
ATOM 1097 C C . TYR A 1 145 ? -0.079 8.815 27.092 1.00 97.44 145 TYR A C 1
ATOM 1099 O O . TYR A 1 145 ? -0.368 9.052 25.915 1.00 97.44 145 TYR A O 1
ATOM 1107 N N . ALA A 1 146 ? 0.469 9.727 27.894 1.00 96.44 146 ALA A N 1
ATOM 1108 C CA . ALA A 1 146 ? 0.873 11.060 27.459 1.00 96.44 146 ALA A CA 1
ATOM 1109 C C . ALA A 1 146 ? 2.030 11.016 26.436 1.00 96.44 146 ALA A C 1
ATOM 1111 O O . ALA A 1 146 ? 2.596 9.958 26.153 1.00 96.44 146 ALA A O 1
ATOM 1112 N N . SER A 1 147 ? 2.396 12.177 25.887 1.00 93.62 147 SER A N 1
ATOM 1113 C CA . SER A 1 147 ? 3.574 12.348 25.022 1.00 93.62 147 SER A CA 1
ATOM 1114 C C . SER A 1 147 ? 4.822 11.683 25.614 1.00 93.62 147 SER A C 1
ATOM 1116 O O . SER A 1 147 ? 5.024 11.752 26.828 1.00 93.62 147 SER A O 1
ATOM 1118 N N . ASP A 1 148 ? 5.652 11.040 24.787 1.00 92.00 148 ASP A N 1
ATOM 1119 C CA . ASP A 1 148 ? 6.858 10.309 25.225 1.00 92.00 148 ASP A CA 1
ATOM 1120 C C . ASP A 1 148 ? 6.619 9.228 26.304 1.00 92.00 148 ASP A C 1
ATOM 1122 O O . ASP A 1 148 ? 7.539 8.832 27.022 1.00 92.00 148 ASP A O 1
ATOM 1126 N N . ASN A 1 149 ? 5.398 8.702 26.429 1.00 94.31 149 ASN A N 1
ATOM 1127 C CA . ASN A 1 149 ? 5.062 7.664 27.405 1.00 94.31 149 ASN A CA 1
ATOM 1128 C C . ASN A 1 149 ? 4.362 6.456 26.766 1.00 94.31 149 ASN A C 1
ATOM 1130 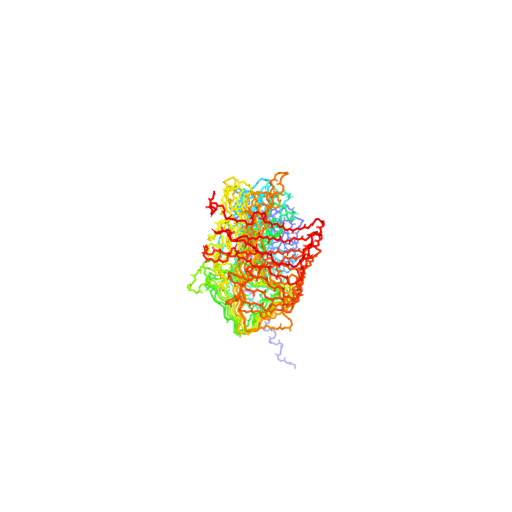O O . ASN A 1 149 ? 3.730 6.552 25.710 1.00 94.31 149 ASN A O 1
ATOM 1134 N N . GLY A 1 150 ? 4.479 5.310 27.442 1.00 93.94 150 GLY A N 1
ATOM 1135 C CA . GLY A 1 150 ? 3.884 4.037 27.033 1.00 93.94 150 GLY A CA 1
ATOM 1136 C C . GLY A 1 150 ? 4.855 3.045 26.367 1.00 93.94 150 GLY A C 1
ATOM 1137 O O . GLY A 1 150 ? 5.965 3.427 25.976 1.00 93.94 150 GLY A O 1
ATOM 1138 N N . PRO A 1 151 ? 4.460 1.760 26.242 1.00 92.38 151 PRO A N 1
ATOM 1139 C CA . PRO A 1 151 ? 5.307 0.687 25.702 1.00 92.38 151 PRO A CA 1
ATOM 1140 C C . PRO A 1 151 ? 5.726 0.903 24.244 1.00 92.38 151 PRO A C 1
ATOM 1142 O O . PRO A 1 151 ? 6.837 0.556 23.848 1.00 92.38 151 PRO A O 1
ATOM 1145 N N . GLY A 1 152 ? 4.836 1.500 23.454 1.00 92.81 152 GLY A N 1
ATOM 1146 C CA . GLY A 1 152 ? 5.056 1.868 22.064 1.00 92.81 152 GLY A CA 1
ATOM 1147 C C . GLY A 1 152 ? 5.145 3.376 21.886 1.00 92.81 152 GLY A C 1
ATOM 1148 O O . GLY A 1 152 ? 4.579 3.905 20.929 1.00 92.81 152 GLY A O 1
ATOM 1149 N N . ARG A 1 153 ? 5.805 4.092 22.806 1.00 92.19 153 ARG A N 1
ATOM 1150 C CA . ARG A 1 153 ? 5.989 5.541 22.665 1.00 92.19 153 ARG A CA 1
ATOM 1151 C C . ARG A 1 153 ? 6.800 5.895 21.425 1.00 92.19 153 ARG A C 1
ATOM 1153 O O . ARG A 1 153 ? 7.794 5.235 21.105 1.00 92.19 153 ARG A O 1
ATOM 1160 N N . GLY A 1 154 ? 6.406 6.974 20.762 1.00 88.44 154 GLY A N 1
ATOM 1161 C CA . GLY A 1 154 ? 7.269 7.620 19.788 1.00 88.44 154 GLY A CA 1
ATOM 1162 C C . GLY A 1 154 ? 8.576 8.078 20.440 1.00 88.44 154 GLY A C 1
ATOM 1163 O O . GLY A 1 154 ? 8.686 8.201 21.658 1.00 88.44 154 GLY A O 1
ATOM 1164 N N . THR A 1 155 ? 9.597 8.290 19.626 1.00 84.19 155 THR A N 1
ATOM 1165 C CA . THR A 1 155 ? 10.938 8.661 20.077 1.00 84.19 155 THR A CA 1
ATOM 1166 C C . THR A 1 155 ? 11.477 9.799 19.211 1.00 84.19 155 THR A C 1
ATOM 1168 O O . THR A 1 155 ? 11.178 9.878 18.015 1.00 84.19 155 THR A O 1
ATOM 1171 N N . GLY A 1 156 ? 12.274 10.689 19.807 1.00 76.19 156 GLY A N 1
ATOM 1172 C CA . GLY A 1 156 ? 12.951 11.799 19.126 1.00 76.19 156 GLY A CA 1
ATOM 1173 C C . GLY A 1 156 ? 12.952 13.092 19.924 1.00 76.19 156 GLY A C 1
ATOM 1174 O O . GLY A 1 156 ? 12.255 13.207 20.921 1.00 76.19 156 GLY A O 1
ATOM 1175 N N . GLY A 1 157 ? 13.795 14.035 19.497 1.00 70.44 157 GLY A N 1
ATOM 1176 C CA . GLY A 1 157 ? 13.858 15.386 20.060 1.00 70.44 157 GLY A CA 1
ATOM 1177 C C . GLY A 1 157 ? 13.149 16.389 19.154 1.00 70.44 157 GLY A C 1
ATOM 1178 O O . GLY A 1 157 ? 12.008 16.756 19.396 1.00 70.44 157 GLY A O 1
ATOM 1179 N N . TRP A 1 158 ? 13.828 16.804 18.079 1.00 65.88 158 TRP A N 1
ATOM 1180 C CA . TRP A 1 158 ? 13.311 17.810 17.142 1.00 65.88 158 TRP A CA 1
ATOM 1181 C C . TRP A 1 158 ? 12.374 17.247 16.068 1.00 65.88 158 TRP A C 1
ATOM 1183 O O . TRP A 1 158 ? 11.465 17.951 15.651 1.00 65.88 158 TRP A O 1
ATOM 1193 N N . HIS A 1 159 ? 12.561 15.989 15.645 1.00 81.88 159 HIS A N 1
ATOM 1194 C CA . HIS A 1 159 ? 11.609 15.259 14.802 1.00 81.88 159 HIS A CA 1
ATOM 1195 C C . HIS A 1 159 ? 11.392 13.857 15.355 1.00 81.88 159 HIS A C 1
ATOM 1197 O O . HIS A 1 159 ? 12.361 13.163 15.682 1.00 81.88 159 HIS A O 1
ATOM 1203 N N . CYS A 1 160 ? 10.131 13.462 15.476 1.00 85.69 160 CYS A N 1
ATOM 1204 C CA . CYS A 1 160 ? 9.761 12.340 16.325 1.00 85.69 160 CYS A CA 1
ATOM 1205 C C . CYS A 1 160 ? 8.907 11.305 15.598 1.00 85.69 160 CYS A C 1
ATOM 1207 O O . CYS A 1 160 ? 8.075 11.646 14.753 1.00 85.69 160 CYS A O 1
ATOM 1209 N N . SER A 1 161 ? 9.095 10.030 15.940 1.00 88.94 161 SER A N 1
ATOM 1210 C CA . SER A 1 161 ? 8.208 8.958 15.480 1.00 88.94 161 SER A CA 1
ATOM 1211 C C . SER A 1 161 ? 6.836 9.054 16.143 1.00 88.94 161 SER A C 1
ATOM 1213 O O . SER A 1 161 ? 6.681 9.621 17.230 1.00 88.94 161 SER A O 1
ATOM 1215 N N . GLY A 1 162 ? 5.830 8.505 15.469 1.00 91.81 162 GLY A N 1
ATOM 1216 C CA . GLY A 1 162 ? 4.507 8.336 16.058 1.00 91.81 162 GLY A CA 1
ATOM 1217 C C . GLY A 1 162 ? 4.476 7.155 17.022 1.00 91.81 162 GLY A C 1
ATOM 1218 O O . GLY A 1 162 ? 5.288 6.230 16.915 1.00 91.81 162 GLY A O 1
ATOM 1219 N N . GLY A 1 163 ? 3.523 7.179 17.953 1.00 93.75 163 GLY A N 1
ATOM 1220 C CA . GLY A 1 163 ? 3.276 6.042 18.837 1.00 93.75 163 GLY A CA 1
ATOM 1221 C C . GLY A 1 163 ? 2.778 4.825 18.050 1.00 93.75 163 GLY A C 1
ATOM 1222 O O . GLY A 1 163 ? 2.116 4.974 17.020 1.00 93.75 163 GLY A O 1
ATOM 1223 N N . GLY A 1 164 ? 3.070 3.620 18.528 1.00 94.94 164 GLY A N 1
ATOM 1224 C CA . GLY A 1 164 ? 2.538 2.356 18.003 1.00 94.94 164 GLY A CA 1
ATOM 1225 C C . GLY A 1 164 ? 1.698 1.640 19.058 1.00 94.94 164 GLY A C 1
ATOM 1226 O O . GLY A 1 164 ? 1.958 1.811 20.245 1.00 94.94 164 GLY A O 1
ATOM 1227 N N . HIS A 1 165 ? 0.704 0.850 18.640 1.00 95.75 165 HIS A N 1
ATOM 1228 C CA . HIS A 1 165 ? -0.071 -0.005 19.550 1.00 95.75 165 HIS A CA 1
ATOM 1229 C C . HIS A 1 165 ? -0.645 -1.252 18.857 1.00 95.75 165 HIS A C 1
ATOM 1231 O O . HIS A 1 165 ? -0.044 -2.316 18.952 1.00 95.75 165 HIS A O 1
ATOM 1237 N N . GLY A 1 166 ? -1.774 -1.154 18.148 1.00 93.00 166 GLY A N 1
ATOM 1238 C CA . GLY A 1 166 ? -2.306 -2.249 17.324 1.00 93.00 166 GLY A CA 1
ATOM 1239 C C . GLY A 1 166 ? -1.660 -2.312 15.940 1.00 93.00 166 GLY A C 1
ATOM 1240 O O . GLY A 1 166 ? -1.493 -3.391 15.381 1.00 93.00 166 GLY A O 1
ATOM 1241 N N . GLY A 1 167 ? -1.268 -1.153 15.417 1.00 93.00 167 GLY A N 1
ATOM 1242 C CA . GLY A 1 167 ? -0.416 -0.973 14.253 1.00 93.00 167 GLY A CA 1
ATOM 1243 C C . GLY A 1 167 ? 0.876 -0.256 14.639 1.00 93.00 167 GLY A C 1
ATOM 1244 O O . GLY A 1 167 ? 0.947 0.453 15.651 1.00 93.00 167 GLY A O 1
ATOM 1245 N N . LYS A 1 168 ? 1.914 -0.455 13.829 1.00 91.94 168 LYS A N 1
ATOM 1246 C CA . LYS A 1 168 ? 3.209 0.213 13.966 1.00 91.94 168 LYS A CA 1
ATOM 1247 C C . LYS A 1 168 ? 3.068 1.732 13.787 1.00 91.94 168 LYS A C 1
ATOM 1249 O O . LYS A 1 168 ? 2.308 2.195 12.935 1.00 91.94 168 LYS A O 1
ATOM 1254 N N . GLY A 1 169 ? 3.823 2.509 14.565 1.00 90.56 169 GLY A N 1
ATOM 1255 C CA . GLY A 1 169 ? 3.927 3.959 14.373 1.00 90.56 169 GLY A CA 1
ATOM 1256 C C . GLY A 1 169 ? 4.669 4.337 13.083 1.00 90.56 169 GLY A C 1
ATOM 1257 O O . GLY A 1 169 ? 5.484 3.580 12.553 1.00 90.56 169 GLY A O 1
ATOM 1258 N N . GLY A 1 170 ? 4.407 5.534 12.574 1.00 88.06 170 GLY A N 1
ATOM 1259 C CA . GLY A 1 170 ? 5.113 6.129 11.446 1.00 88.06 170 GLY A CA 1
ATOM 1260 C C . GLY A 1 170 ? 6.471 6.688 11.858 1.00 88.06 170 GLY A C 1
ATOM 1261 O O . GLY A 1 170 ? 6.704 7.046 13.016 1.00 88.06 170 G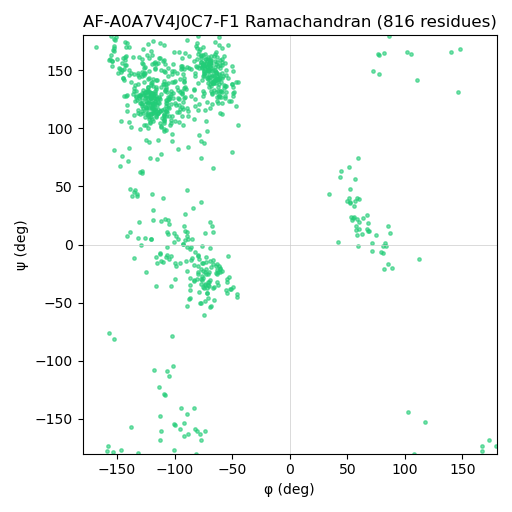LY A O 1
ATOM 1262 N N . TRP A 1 171 ? 7.383 6.769 10.897 1.00 83.38 171 TRP A N 1
ATOM 1263 C CA . TRP A 1 171 ? 8.758 7.198 11.135 1.00 83.38 171 TRP A CA 1
ATOM 1264 C C . TRP A 1 171 ? 8.970 8.680 10.798 1.00 83.38 171 TRP A C 1
ATOM 1266 O O . TRP A 1 171 ? 8.339 9.184 9.862 1.00 83.38 171 TRP A O 1
ATOM 1276 N N . PRO A 1 172 ? 9.869 9.375 11.521 1.00 76.75 172 PRO A N 1
ATOM 1277 C CA . PRO A 1 172 ? 10.300 10.720 11.180 1.00 76.75 172 PRO A CA 1
ATOM 1278 C C . PRO A 1 172 ? 11.367 10.696 10.079 1.00 76.75 172 PRO A C 1
ATOM 1280 O O . PRO A 1 172 ? 11.947 9.654 9.773 1.00 76.75 172 PRO A O 1
ATOM 1283 N N . ASN A 1 173 ? 11.682 11.860 9.513 1.00 69.88 173 ASN A N 1
ATOM 1284 C CA . ASN A 1 173 ? 12.687 11.987 8.453 1.00 69.88 173 ASN A CA 1
ATOM 1285 C C . ASN A 1 173 ? 14.140 11.896 8.953 1.00 69.88 173 ASN A C 1
ATOM 1287 O O . ASN A 1 173 ? 15.017 11.484 8.203 1.00 69.88 173 ASN A O 1
ATOM 1291 N N . ASN A 1 174 ? 14.411 12.295 10.200 1.00 59.88 174 ASN A N 1
ATOM 1292 C CA . ASN A 1 174 ? 15.760 12.300 10.772 1.00 59.88 174 ASN A CA 1
ATOM 1293 C C . ASN A 1 174 ? 16.134 10.936 11.363 1.00 59.88 174 ASN A C 1
ATOM 1295 O O . ASN A 1 174 ? 17.310 10.707 11.623 1.00 59.88 174 ASN A O 1
ATOM 1299 N N . ALA A 1 175 ? 15.145 10.049 11.540 1.00 52.97 175 ALA A N 1
ATOM 1300 C CA . ALA A 1 175 ? 15.249 8.619 11.807 1.00 52.97 175 ALA A CA 1
ATOM 1301 C C . ALA A 1 175 ? 16.452 8.201 12.676 1.00 52.97 175 ALA A C 1
ATOM 1303 O O . ALA A 1 175 ? 17.116 7.205 12.405 1.00 52.97 175 ALA A O 1
ATOM 1304 N N . ILE A 1 176 ? 16.708 8.962 13.739 1.00 48.88 176 ILE A N 1
ATOM 1305 C CA . ILE A 1 176 ? 17.447 8.519 14.927 1.00 48.88 176 ILE A CA 1
ATOM 1306 C C . ILE A 1 176 ? 16.550 7.631 15.813 1.00 48.88 176 ILE A C 1
ATOM 1308 O O . ILE A 1 176 ? 16.962 7.139 16.862 1.00 48.88 176 ILE A O 1
ATOM 1312 N N . THR A 1 177 ? 15.295 7.428 15.413 1.00 54.97 177 THR A N 1
ATOM 1313 C CA . THR A 1 177 ? 14.211 6.960 16.267 1.00 54.97 177 THR A CA 1
ATOM 1314 C C . THR A 1 177 ? 13.338 5.951 15.526 1.00 54.97 177 THR A C 1
ATOM 1316 O O . THR A 1 177 ? 12.546 6.283 14.642 1.00 54.97 177 THR A O 1
ATOM 1319 N N . ARG A 1 178 ? 13.494 4.669 15.878 1.00 58.91 178 ARG A N 1
ATOM 1320 C CA . ARG A 1 178 ? 12.684 3.578 15.323 1.00 58.91 178 ARG A CA 1
ATOM 1321 C C . ARG A 1 178 ? 11.243 3.742 15.800 1.00 58.91 178 ARG A C 1
ATOM 1323 O O . ARG A 1 178 ? 11.019 3.875 17.003 1.00 58.91 178 ARG A O 1
ATOM 1330 N N . ALA A 1 179 ? 10.266 3.691 14.891 1.00 60.69 179 ALA A N 1
ATOM 1331 C CA . ALA A 1 179 ? 8.885 3.614 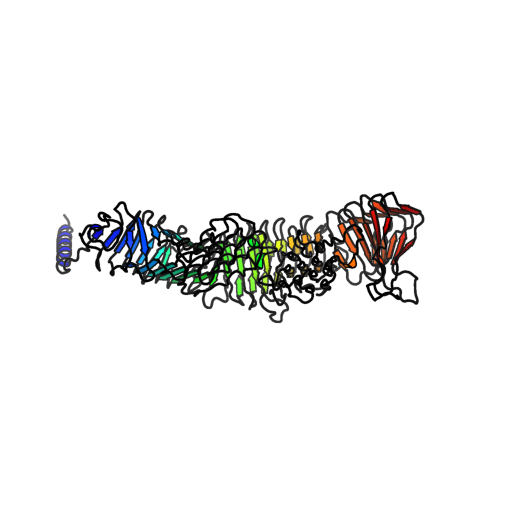15.352 1.00 60.69 179 ALA A CA 1
ATOM 1332 C C . ALA A 1 179 ? 8.635 2.247 16.010 1.00 60.69 179 ALA A C 1
ATOM 1334 O O . ALA A 1 179 ? 9.099 1.221 15.495 1.00 60.69 179 ALA A O 1
ATOM 1335 N N . PRO A 1 180 ? 7.947 2.229 17.153 1.00 71.00 180 PRO A N 1
ATOM 1336 C CA . PRO A 1 180 ? 7.775 1.028 17.948 1.00 71.00 180 PRO A CA 1
ATOM 1337 C C . PRO A 1 180 ? 6.832 0.029 17.274 1.00 71.00 180 PRO A C 1
ATOM 1339 O O . PRO A 1 180 ? 5.920 0.398 16.528 1.00 71.00 180 PRO A O 1
ATOM 1342 N N . ASN A 1 181 ? 7.083 -1.251 17.554 1.00 77.38 181 ASN A N 1
ATOM 1343 C CA . ASN A 1 181 ? 6.231 -2.349 17.115 1.00 77.38 181 ASN A CA 1
ATOM 1344 C C . ASN A 1 181 ? 4.899 -2.348 17.886 1.00 77.38 181 ASN A C 1
ATOM 1346 O O . ASN A 1 181 ? 4.834 -1.807 18.994 1.00 77.38 181 ASN A O 1
ATOM 1350 N N . PRO A 1 182 ? 3.861 -2.996 17.333 1.00 82.44 182 PRO A N 1
ATOM 1351 C CA . PRO A 1 182 ? 2.635 -3.283 18.065 1.00 82.44 182 PRO A CA 1
ATOM 1352 C C . PRO A 1 182 ? 2.879 -4.065 19.372 1.00 82.44 182 PRO A C 1
ATOM 1354 O O . PRO A 1 182 ? 3.802 -4.876 19.444 1.00 82.44 182 PRO A O 1
ATOM 1357 N N . TYR A 1 183 ? 2.025 -3.871 20.379 1.00 89.56 183 TYR A N 1
ATOM 1358 C CA . TYR A 1 183 ? 2.014 -4.592 21.670 1.00 89.56 183 TYR A CA 1
ATOM 1359 C C . TYR A 1 183 ? 0.571 -4.867 22.115 1.00 89.56 183 TYR A C 1
ATOM 1361 O O . TYR A 1 183 ? -0.331 -4.351 21.465 1.00 89.56 183 TYR A O 1
ATOM 1369 N N . ASP A 1 184 ? 0.358 -5.621 23.200 1.00 91.00 184 ASP A N 1
ATOM 1370 C CA . ASP A 1 184 ? -0.957 -6.056 23.723 1.00 91.00 184 ASP A CA 1
ATOM 1371 C C . ASP A 1 184 ? -1.619 -7.208 22.935 1.00 91.00 184 ASP A C 1
ATOM 1373 O O . ASP A 1 184 ? -1.224 -7.552 21.815 1.00 91.00 184 ASP A O 1
ATOM 1377 N N . SER A 1 185 ? -2.615 -7.837 23.558 1.00 94.44 185 SER A N 1
ATOM 1378 C CA . SER A 1 185 ? -3.395 -8.947 23.014 1.00 94.44 185 SER A CA 1
ATOM 1379 C C . SER A 1 185 ? -4.338 -8.497 21.892 1.00 94.44 185 SER A C 1
ATOM 1381 O O . SER A 1 185 ? -4.992 -7.462 21.984 1.00 94.44 185 SER A O 1
ATOM 1383 N N . VAL A 1 186 ? -4.449 -9.294 20.821 1.00 94.00 186 VAL A N 1
ATOM 1384 C CA . VAL A 1 186 ? -5.425 -9.051 19.738 1.00 94.00 186 VAL A CA 1
ATOM 1385 C C . VAL A 1 186 ? -6.855 -9.394 20.151 1.00 94.00 186 VAL A C 1
ATOM 1387 O O . VAL A 1 186 ? -7.774 -8.701 19.732 1.00 94.00 186 VAL A O 1
ATOM 1390 N N . ASN A 1 187 ? -7.053 -10.460 20.929 1.00 95.12 187 ASN A N 1
ATOM 1391 C CA . ASN A 1 187 ? -8.373 -11.022 21.232 1.00 95.12 187 ASN A CA 1
ATOM 1392 C C . ASN A 1 187 ? -8.957 -10.517 22.554 1.00 95.12 187 ASN A C 1
ATOM 1394 O O . ASN A 1 187 ? -10.156 -10.650 22.779 1.00 95.12 187 ASN A O 1
ATOM 1398 N N . GLU A 1 188 ? -8.124 -9.920 23.403 1.00 96.81 188 GLU A N 1
ATOM 1399 C CA . GLU A 1 188 ? -8.547 -9.287 24.649 1.00 96.81 188 GLU A CA 1
ATOM 1400 C C . GLU A 1 188 ? -7.649 -8.074 24.960 1.00 96.81 188 GLU A C 1
ATOM 1402 O O . GLU A 1 188 ? -6.841 -8.112 25.890 1.00 96.81 188 GLU A O 1
ATOM 1407 N N . PRO A 1 189 ? -7.728 -7.004 24.149 1.00 97.25 189 PRO A N 1
ATOM 1408 C CA . PRO A 1 189 ? -6.900 -5.826 24.335 1.00 97.25 189 PRO A CA 1
ATOM 1409 C C . PRO A 1 189 ? -7.264 -5.136 25.653 1.00 97.25 189 PRO A C 1
ATOM 1411 O O . PRO A 1 189 ? -8.439 -4.937 25.984 1.00 97.25 189 PRO A O 1
ATOM 1414 N N . SER A 1 190 ? -6.244 -4.792 26.428 1.00 95.25 190 SER A N 1
ATOM 1415 C CA . SER A 1 190 ? -6.384 -4.294 27.795 1.00 95.25 190 SER A CA 1
ATOM 1416 C C . SER A 1 190 ? -5.511 -3.083 28.085 1.00 95.25 190 SER A C 1
ATOM 1418 O O . SER A 1 190 ? -5.716 -2.442 29.112 1.00 95.25 190 SER A O 1
ATOM 1420 N N . GLN A 1 191 ? -4.572 -2.740 27.204 1.00 95.69 191 GLN A N 1
ATOM 1421 C CA . GLN A 1 191 ? -3.605 -1.675 27.427 1.00 95.69 191 GLN A CA 1
ATOM 1422 C C . GLN A 1 191 ? -3.989 -0.395 26.667 1.00 95.69 191 GLN A C 1
ATOM 1424 O O . GLN A 1 191 ? -4.574 -0.461 25.583 1.00 95.69 191 GLN A O 1
ATOM 1429 N N . PRO A 1 192 ? -3.694 0.796 27.216 1.00 97.25 192 PRO A N 1
ATOM 1430 C CA . PRO A 1 192 ? -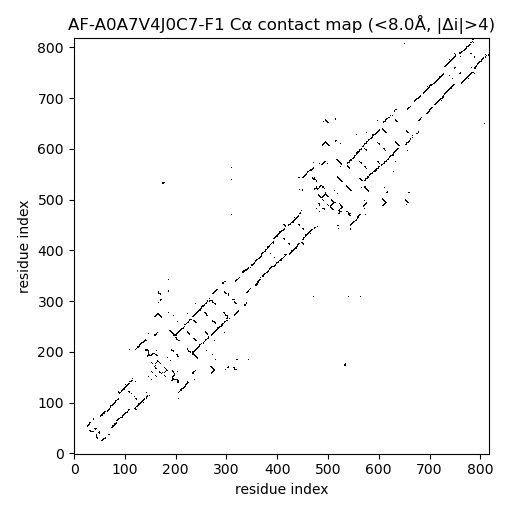3.926 2.052 26.516 1.00 97.25 192 PRO A CA 1
ATOM 1431 C C . PRO A 1 192 ? -2.917 2.239 25.383 1.00 97.25 192 PRO A C 1
ATOM 1433 O O . PRO A 1 192 ? -1.826 1.666 25.398 1.00 97.25 192 PRO A O 1
ATOM 1436 N N . GLY A 1 193 ? -3.269 3.093 24.425 1.00 97.44 193 GLY A N 1
ATOM 1437 C CA . GLY A 1 193 ? -2.386 3.523 23.349 1.00 97.44 193 GLY A CA 1
ATOM 1438 C C . GLY A 1 193 ? -1.239 4.382 23.878 1.00 97.44 193 GLY A C 1
ATOM 1439 O O . GLY A 1 193 ? -1.377 5.109 24.866 1.00 97.44 193 GLY A O 1
ATOM 1440 N N . SER A 1 194 ? -0.103 4.309 23.195 1.00 96.81 194 SER A N 1
ATOM 1441 C CA . SER A 1 194 ? 1.113 5.065 23.497 1.00 96.81 194 SER A CA 1
ATOM 1442 C C . SER A 1 194 ? 1.125 6.462 22.873 1.00 96.81 194 SER A C 1
ATOM 1444 O O . SER A 1 194 ? 0.554 6.676 21.792 1.00 96.81 194 SER A O 1
ATOM 1446 N N . GLY A 1 195 ? 1.817 7.396 23.530 1.00 95.25 195 GLY A N 1
ATOM 1447 C CA . GLY A 1 195 ? 2.008 8.754 23.030 1.00 95.25 195 GLY A CA 1
ATOM 1448 C C . GLY A 1 195 ? 3.022 8.838 21.886 1.00 95.25 195 GLY A C 1
ATOM 1449 O O . GLY A 1 195 ? 3.942 8.027 21.779 1.00 95.25 195 GLY A O 1
ATOM 1450 N N . GLY A 1 196 ? 2.857 9.832 21.018 1.00 93.25 196 GLY A N 1
ATOM 1451 C CA . GLY A 1 196 ? 3.856 10.220 20.026 1.00 93.25 196 GLY A CA 1
ATOM 1452 C C . GLY A 1 196 ? 5.095 10.837 20.676 1.00 93.25 196 GLY A C 1
ATOM 1453 O O . GLY A 1 196 ? 5.061 11.230 21.844 1.00 93.25 196 GLY A O 1
ATOM 1454 N N . GLY A 1 197 ? 6.196 10.892 19.926 1.00 90.12 197 GLY A N 1
ATOM 1455 C CA . GLY A 1 197 ? 7.468 11.357 20.471 1.00 90.12 197 GLY A CA 1
ATOM 1456 C C . GLY A 1 197 ? 7.580 12.882 20.578 1.00 90.12 197 GLY A C 1
ATOM 1457 O O . GLY A 1 197 ? 6.991 13.614 19.769 1.00 90.12 197 GLY A O 1
ATOM 1458 N N . GLY A 1 198 ? 8.391 13.309 21.543 1.00 87.69 198 GLY A N 1
ATOM 1459 C CA . GLY A 1 198 ? 8.716 14.676 21.939 1.00 87.69 198 GLY A CA 1
ATOM 1460 C C . GLY A 1 198 ? 7.678 15.322 22.862 1.00 87.69 198 GLY A C 1
ATOM 1461 O O . GLY A 1 198 ? 6.540 14.869 22.971 1.00 87.69 198 GLY A O 1
ATOM 1462 N N . ALA A 1 199 ? 8.055 16.433 23.505 1.00 87.19 199 ALA A N 1
ATOM 1463 C CA . ALA A 1 199 ? 7.259 17.093 24.551 1.00 87.19 199 ALA A CA 1
ATOM 1464 C C . ALA A 1 199 ? 5.868 17.583 24.092 1.00 87.19 199 ALA A C 1
ATOM 1466 O O . ALA A 1 199 ? 4.986 17.798 24.919 1.00 87.19 199 ALA A O 1
ATOM 1467 N N . GLY A 1 200 ? 5.667 17.761 22.781 1.00 88.19 200 GLY A N 1
ATOM 1468 C CA . GLY A 1 200 ? 4.372 18.071 22.166 1.00 88.19 200 GLY A CA 1
ATOM 1469 C C . GLY A 1 200 ? 3.773 16.909 21.368 1.00 88.19 200 GLY A C 1
ATOM 1470 O O . GLY A 1 200 ? 3.000 17.136 20.436 1.00 88.19 200 GLY A O 1
ATOM 1471 N N . GLY A 1 201 ? 4.177 15.670 21.652 1.00 91.44 201 GLY A N 1
ATOM 1472 C CA . GLY A 1 201 ? 3.637 14.468 21.023 1.00 91.44 201 GLY A CA 1
ATOM 1473 C C . GLY A 1 201 ? 2.158 14.261 21.342 1.00 91.44 201 GLY A C 1
ATOM 1474 O O . GLY A 1 201 ? 1.677 14.600 22.422 1.00 91.44 201 GLY A O 1
ATOM 1475 N N . GLY A 1 202 ? 1.413 13.690 20.398 1.00 94.44 202 GLY A N 1
ATOM 1476 C CA . GLY A 1 202 ? 0.006 13.376 20.627 1.00 94.44 202 GLY A CA 1
ATOM 1477 C C . GLY A 1 202 ? -0.146 12.257 21.655 1.00 94.44 202 GLY A C 1
ATOM 1478 O O . GLY A 1 202 ? 0.516 11.230 21.541 1.00 94.44 202 GLY A O 1
ATOM 1479 N N . ALA A 1 203 ? -1.013 12.423 22.65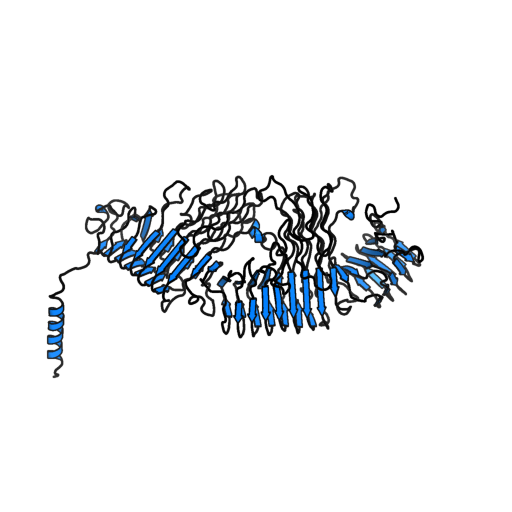4 1.00 97.06 203 ALA A N 1
ATOM 1480 C CA . ALA A 1 203 ? -1.324 11.355 23.608 1.00 97.06 203 ALA A CA 1
ATOM 1481 C C . ALA A 1 203 ? -2.008 10.160 22.916 1.00 97.06 203 ALA A C 1
ATOM 1483 O O . ALA A 1 203 ? -2.748 10.335 21.945 1.00 97.06 203 ALA A O 1
ATOM 1484 N N . GLY A 1 204 ? -1.775 8.947 23.413 1.00 97.69 204 GLY A N 1
ATOM 1485 C CA . GLY A 1 204 ? -2.446 7.748 22.912 1.00 97.69 204 GLY A CA 1
ATOM 1486 C C . GLY A 1 204 ? -3.902 7.640 23.376 1.00 97.69 204 GLY A C 1
ATOM 1487 O O . GLY A 1 204 ? -4.318 8.309 24.322 1.00 97.69 204 GLY A O 1
ATOM 1488 N N . GLY A 1 205 ? -4.696 6.800 22.714 1.00 98.31 205 GLY A N 1
ATOM 1489 C CA . GLY A 1 205 ? -6.086 6.535 23.105 1.00 98.31 205 GLY A CA 1
ATOM 1490 C C . GLY A 1 205 ? -6.213 5.727 24.402 1.00 98.31 205 GLY A C 1
ATOM 1491 O O . GLY A 1 205 ? -5.337 4.931 24.735 1.00 98.31 205 GLY A O 1
ATOM 1492 N N . GLY A 1 206 ? -7.302 5.924 25.146 1.00 98.12 206 GLY A N 1
ATOM 1493 C CA . GLY A 1 206 ? -7.588 5.205 26.392 1.00 98.12 206 GLY A CA 1
ATOM 1494 C C . GLY A 1 206 ? -8.120 3.780 26.187 1.00 98.12 206 GLY A C 1
ATOM 1495 O O . GLY A 1 206 ? -7.995 3.195 25.109 1.00 98.12 206 GLY A O 1
ATOM 1496 N N . VAL A 1 207 ? -8.723 3.218 27.238 1.00 98.50 207 VAL A N 1
ATOM 1497 C CA . VAL A 1 207 ? -9.257 1.846 27.238 1.00 98.50 207 VAL A CA 1
ATOM 1498 C C . VAL A 1 207 ? -10.749 1.834 27.560 1.00 98.50 207 VAL A C 1
ATOM 1500 O O . VAL A 1 207 ? -11.183 2.441 28.543 1.00 98.50 207 VAL A O 1
ATOM 1503 N N . VAL A 1 208 ? -11.515 1.097 26.754 1.00 98.81 208 VAL A N 1
ATOM 1504 C CA . VAL A 1 208 ? -12.928 0.776 26.991 1.00 98.81 208 VAL A CA 1
ATOM 1505 C C . VAL A 1 208 ? -13.093 -0.737 27.074 1.00 98.81 208 VAL A C 1
ATOM 1507 O O . VAL A 1 208 ? -12.670 -1.463 26.175 1.00 98.81 208 VAL A O 1
ATOM 1510 N N . ARG A 1 209 ? -13.731 -1.213 28.142 1.00 98.56 209 ARG A N 1
ATOM 1511 C CA . ARG A 1 209 ? -14.014 -2.623 28.402 1.00 98.56 209 ARG A CA 1
ATOM 1512 C C . ARG A 1 209 ? -15.477 -2.801 28.794 1.00 98.56 209 ARG A C 1
ATOM 1514 O O . ARG A 1 209 ? -15.895 -2.317 29.842 1.00 98.56 209 ARG A O 1
ATOM 1521 N N . ILE A 1 210 ? -16.241 -3.514 27.974 1.00 98.81 210 ILE A N 1
ATOM 1522 C CA . ILE A 1 210 ? -17.653 -3.830 28.223 1.00 98.81 210 ILE A CA 1
ATOM 1523 C C . ILE A 1 210 ? -17.801 -5.348 28.276 1.00 98.81 210 ILE A C 1
ATOM 1525 O O . ILE A 1 210 ? -17.504 -6.033 27.302 1.00 98.81 210 ILE A O 1
ATOM 1529 N N . ILE A 1 211 ? -18.266 -5.874 29.404 1.00 98.62 211 ILE A N 1
ATOM 1530 C CA . ILE A 1 211 ? -18.578 -7.292 29.584 1.00 98.62 211 ILE A CA 1
ATOM 1531 C C . ILE A 1 211 ? -20.068 -7.393 29.900 1.00 98.62 211 ILE A C 1
ATOM 1533 O O . ILE A 1 211 ? -20.502 -7.036 30.992 1.00 98.62 211 ILE A O 1
ATOM 1537 N N . ALA A 1 212 ? -20.856 -7.854 28.938 1.00 98.50 212 ALA A N 1
ATOM 1538 C CA . ALA A 1 212 ? -22.277 -8.114 29.108 1.00 98.50 212 ALA A CA 1
ATOM 1539 C C . ALA A 1 212 ? -22.543 -9.624 29.078 1.00 98.50 212 ALA A C 1
ATOM 1541 O O . ALA A 1 212 ? -21.997 -10.325 28.232 1.00 98.50 212 ALA A O 1
ATOM 1542 N N . THR A 1 213 ? -23.397 -10.152 29.952 1.00 98.19 213 THR A N 1
ATOM 1543 C CA . THR A 1 213 ? -23.818 -11.565 29.845 1.00 98.19 213 THR A CA 1
ATOM 1544 C C . THR A 1 213 ? -24.849 -11.775 28.729 1.00 98.19 213 THR A C 1
ATOM 1546 O O . THR A 1 213 ? -24.874 -12.832 28.103 1.00 98.19 213 THR A O 1
ATOM 1549 N N . GLY A 1 214 ? -25.669 -10.757 28.446 1.00 98.12 214 GLY A N 1
ATOM 1550 C CA . GLY A 1 214 ? -26.727 -10.753 27.439 1.00 98.12 214 GLY A CA 1
ATOM 1551 C C . GLY A 1 214 ? -26.370 -9.925 26.205 1.00 98.12 214 GLY A C 1
ATOM 1552 O O . GLY A 1 214 ? -25.555 -10.346 25.382 1.00 98.12 214 GLY A O 1
ATOM 1553 N N . THR A 1 215 ? -27.014 -8.767 26.035 1.00 98.31 215 THR A N 1
ATOM 1554 C CA . THR A 1 215 ? -26.995 -8.010 24.768 1.00 98.31 215 THR A CA 1
ATOM 1555 C C . THR A 1 215 ? -26.179 -6.724 24.859 1.00 98.31 215 THR A C 1
ATOM 1557 O O . THR A 1 215 ? -26.320 -5.960 25.810 1.00 98.31 215 THR A O 1
ATOM 1560 N N . VAL A 1 216 ? -25.386 -6.434 23.825 1.00 98.81 216 VAL A N 1
ATOM 1561 C CA . VAL A 1 216 ? -24.750 -5.128 23.599 1.00 98.81 216 VAL A CA 1
ATOM 1562 C C . VAL A 1 216 ? -25.287 -4.535 22.297 1.00 98.81 216 VAL A C 1
ATOM 1564 O O . VAL A 1 216 ? -25.056 -5.090 21.223 1.00 98.81 216 VAL A O 1
ATOM 1567 N N . THR A 1 217 ? -25.978 -3.396 22.391 1.00 98.69 217 THR A N 1
ATOM 1568 C CA . THR A 1 217 ? -26.482 -2.631 21.238 1.00 98.69 217 THR A CA 1
ATOM 1569 C C . THR A 1 217 ? -25.789 -1.274 21.144 1.00 98.69 217 THR A C 1
ATOM 1571 O O . THR A 1 217 ? -25.951 -0.431 22.030 1.00 98.69 217 THR A O 1
ATOM 1574 N N . ILE A 1 218 ? -25.045 -1.036 20.059 1.00 98.44 218 ILE A N 1
ATOM 1575 C CA . ILE A 1 218 ? -24.300 0.214 19.830 1.00 98.44 218 ILE A CA 1
ATOM 1576 C C . ILE A 1 218 ? -24.911 1.005 18.667 1.00 98.44 218 ILE A C 1
ATOM 1578 O O . ILE A 1 218 ? -24.664 0.712 17.499 1.00 98.44 218 ILE A O 1
ATOM 1582 N N . ASN A 1 219 ? -25.682 2.049 18.975 1.00 98.25 219 ASN A N 1
ATOM 1583 C CA . ASN A 1 219 ? -26.182 3.008 17.980 1.00 98.25 219 ASN A CA 1
ATOM 1584 C C . ASN A 1 219 ? -25.440 4.352 18.017 1.00 98.25 219 ASN A C 1
ATOM 1586 O O . ASN A 1 219 ? -25.602 5.157 17.098 1.00 98.25 219 ASN A O 1
ATOM 1590 N N . GLY A 1 220 ? -24.649 4.587 19.065 1.00 98.19 220 GLY A N 1
ATOM 1591 C CA . GLY A 1 220 ? -23.759 5.735 19.225 1.00 98.19 220 GLY A CA 1
ATOM 1592 C C . GLY A 1 220 ? -22.298 5.407 18.904 1.00 98.19 220 GLY A C 1
ATOM 1593 O O . GLY A 1 220 ? -22.003 4.492 18.136 1.00 98.19 220 GLY A O 1
ATOM 1594 N N . VAL A 1 221 ? -21.367 6.164 19.482 1.00 98.69 221 VAL A N 1
ATOM 1595 C CA . VAL A 1 221 ? -19.939 6.068 19.139 1.00 98.69 221 VAL A CA 1
ATOM 1596 C C . VAL A 1 221 ? -19.086 5.713 20.357 1.00 98.69 221 VAL A C 1
ATOM 1598 O O . VAL A 1 221 ? -19.160 6.370 21.389 1.00 98.69 221 VAL A O 1
ATOM 1601 N N . ILE A 1 222 ? -18.218 4.711 20.223 1.00 98.88 222 ILE A N 1
ATOM 1602 C CA . ILE A 1 222 ? -17.157 4.396 21.184 1.00 98.88 222 ILE A CA 1
ATOM 1603 C C . ILE A 1 222 ? -15.812 4.724 20.532 1.00 98.88 222 ILE A C 1
ATOM 1605 O O . ILE A 1 222 ? -15.444 4.101 19.532 1.00 98.88 222 ILE A O 1
ATOM 1609 N N . THR A 1 223 ? -15.074 5.690 21.081 1.00 98.81 223 THR A N 1
ATOM 1610 C CA . THR A 1 223 ? -13.771 6.114 20.554 1.00 98.81 223 THR A CA 1
ATOM 1611 C C . THR A 1 223 ? -12.645 6.007 21.579 1.00 98.81 223 THR A C 1
ATOM 1613 O O . THR A 1 223 ? -12.781 6.395 22.734 1.00 98.81 223 THR A O 1
ATOM 1616 N N . ALA A 1 224 ? -11.516 5.476 21.122 1.00 98.69 224 ALA A N 1
ATOM 1617 C CA . ALA A 1 224 ? -10.235 5.386 21.807 1.00 98.69 224 ALA A CA 1
ATOM 1618 C C . ALA A 1 224 ? -9.116 5.803 20.839 1.00 98.69 224 ALA A C 1
ATOM 1620 O O . ALA A 1 224 ? -8.123 5.101 20.659 1.00 98.69 224 ALA A O 1
ATOM 1621 N N . ASN A 1 225 ? -9.298 6.909 20.129 1.00 98.69 225 ASN A N 1
ATOM 1622 C CA . ASN A 1 225 ? -8.340 7.418 19.159 1.00 98.69 225 ASN A CA 1
ATOM 1623 C C . ASN A 1 225 ? -7.153 8.100 19.854 1.00 98.69 225 ASN A C 1
ATOM 1625 O O . ASN A 1 225 ? -7.277 8.651 20.948 1.00 98.69 225 ASN A O 1
ATOM 1629 N N . GLY A 1 226 ? -5.998 8.096 19.194 1.00 97.81 226 GLY A N 1
ATOM 1630 C CA . GLY A 1 226 ? -4.881 8.953 19.575 1.00 97.81 226 GLY A CA 1
ATOM 1631 C C . GLY A 1 226 ? -5.163 10.424 19.261 1.00 97.81 226 GLY A C 1
ATOM 1632 O O . GLY A 1 226 ? -6.005 10.756 18.419 1.00 97.81 226 GLY A O 1
ATOM 1633 N N . ASN A 1 227 ? -4.412 11.316 19.897 1.00 96.50 227 ASN A N 1
ATOM 1634 C CA . ASN A 1 227 ? -4.428 12.741 19.594 1.00 96.50 227 ASN A CA 1
ATOM 1635 C C . ASN A 1 227 ? -3.414 13.096 18.508 1.00 96.50 227 ASN A C 1
ATOM 1637 O O . ASN A 1 227 ? -2.371 12.453 18.355 1.00 96.50 227 ASN A O 1
ATOM 1641 N N . LEU A 1 228 ? -3.721 14.174 17.788 1.00 93.38 228 LEU A N 1
ATOM 1642 C CA . LEU A 1 228 ? -2.729 14.914 17.016 1.00 93.38 228 LEU A CA 1
ATOM 1643 C C . LEU A 1 228 ? -1.589 15.359 17.943 1.00 93.38 228 LEU A C 1
ATOM 1645 O O . LEU A 1 228 ? -1.791 15.523 19.150 1.00 93.38 228 LEU A O 1
ATOM 1649 N N . SER A 1 229 ? -0.403 15.595 17.381 1.00 89.06 229 SER A N 1
ATOM 1650 C CA . SER A 1 229 ? 0.616 16.359 18.107 1.00 89.06 229 SER A CA 1
ATOM 1651 C C . SER A 1 229 ? 0.095 17.760 18.476 1.00 89.06 229 SER A C 1
ATOM 1653 O O . SER A 1 229 ? -0.965 18.180 18.020 1.00 89.06 229 SER A O 1
ATOM 1655 N N . THR A 1 230 ? 0.801 18.498 19.327 1.00 86.81 230 THR A N 1
ATOM 1656 C CA . THR A 1 230 ? 0.433 19.876 19.712 1.00 86.81 230 THR A CA 1
ATOM 1657 C C . THR A 1 230 ? 1.356 20.922 19.093 1.00 86.81 230 THR A C 1
ATOM 1659 O O . THR A 1 230 ? 1.062 22.112 19.149 1.00 86.81 230 THR A O 1
ATOM 1662 N N . SER A 1 231 ? 2.472 20.501 18.490 1.00 82.88 231 SER A N 1
ATOM 1663 C CA . SER A 1 231 ? 3.444 21.396 17.859 1.00 82.88 231 SER A CA 1
ATOM 1664 C C . SER A 1 231 ? 4.221 20.702 16.726 1.00 82.88 231 SER A C 1
ATOM 1666 O O . SER A 1 231 ? 4.090 19.494 16.487 1.00 82.88 231 SER A O 1
ATOM 1668 N N . TYR A 1 232 ? 4.987 21.501 15.981 1.00 83.06 232 TYR A N 1
ATOM 1669 C CA . TYR A 1 232 ? 5.821 21.081 14.858 1.00 83.06 232 TYR A CA 1
ATOM 1670 C C . TYR A 1 232 ? 6.939 20.134 15.316 1.00 83.06 232 TYR A C 1
ATOM 1672 O O . TYR A 1 232 ? 7.531 20.336 16.371 1.00 83.06 232 TYR A O 1
ATOM 1680 N N . GLY A 1 233 ? 7.245 19.108 14.515 1.00 80.62 233 GLY A N 1
ATOM 1681 C CA . GLY A 1 233 ? 8.329 18.168 14.822 1.00 80.62 233 GLY A CA 1
ATOM 1682 C C . GLY A 1 233 ? 7.960 17.040 15.796 1.00 80.62 233 GLY A C 1
ATOM 1683 O O . GLY A 1 233 ? 8.763 16.139 16.034 1.00 80.62 233 GLY A O 1
ATOM 1684 N N . TYR A 1 234 ? 6.715 16.965 16.267 1.00 88.69 234 TYR A N 1
ATOM 1685 C CA . TYR A 1 234 ? 6.278 15.911 17.191 1.00 88.69 234 TYR A CA 1
ATOM 1686 C C . TYR A 1 234 ? 5.405 14.840 16.541 1.00 88.69 234 TYR A C 1
ATOM 1688 O O . TYR A 1 234 ? 4.739 15.090 15.535 1.00 88.69 234 TYR A O 1
ATOM 1696 N N . GLY A 1 235 ? 5.452 13.631 17.102 1.00 90.19 235 GLY A N 1
ATOM 1697 C CA . GLY A 1 235 ? 4.756 12.462 16.566 1.00 90.19 235 GLY A CA 1
ATOM 1698 C C . GLY A 1 235 ? 3.276 12.418 16.944 1.00 90.19 235 GLY A C 1
ATOM 1699 O O . GLY A 1 235 ? 2.875 12.927 17.993 1.00 90.19 235 GLY A O 1
ATOM 1700 N N . GLY A 1 236 ? 2.464 11.773 16.107 1.00 92.94 236 GLY A N 1
ATOM 1701 C CA . GLY A 1 236 ? 1.054 11.512 16.414 1.00 92.94 236 GLY A CA 1
ATOM 1702 C C . GLY A 1 236 ? 0.869 10.396 17.451 1.00 92.94 236 GLY A C 1
ATOM 1703 O O . GLY A 1 236 ? 1.673 9.458 17.516 1.00 92.94 236 GLY A O 1
ATOM 1704 N N . GLY A 1 237 ? -0.193 10.485 18.254 1.00 95.62 237 GLY A N 1
ATOM 1705 C CA . GLY A 1 237 ? -0.565 9.457 19.230 1.00 95.62 237 GLY A CA 1
ATOM 1706 C C . GLY A 1 237 ? -1.184 8.221 18.577 1.00 95.62 237 GLY A C 1
ATOM 1707 O O . GLY A 1 237 ? -1.861 8.318 17.549 1.00 95.62 237 GLY A O 1
ATOM 1708 N N . SER A 1 238 ? -0.959 7.048 19.170 1.00 97.31 238 SER A N 1
ATOM 1709 C CA . SER A 1 238 ? -1.555 5.787 18.695 1.00 97.31 238 SER A CA 1
ATOM 1710 C C . SER A 1 238 ? -2.977 5.567 19.213 1.00 97.31 238 SER A C 1
ATOM 1712 O O . SER A 1 238 ? -3.367 6.117 20.245 1.00 97.31 238 SER A O 1
ATOM 1714 N N . GLY A 1 239 ? -3.753 4.740 18.510 1.00 98.19 239 GLY A N 1
ATOM 1715 C CA . GLY A 1 239 ? -5.062 4.292 18.992 1.00 98.19 239 GLY A CA 1
ATOM 1716 C C . GLY A 1 239 ? -4.957 3.401 20.238 1.00 98.19 239 GLY A C 1
ATOM 1717 O O . GLY A 1 239 ? -3.979 2.679 20.418 1.00 98.19 239 GLY A O 1
ATOM 1718 N N . GLY A 1 240 ? -5.975 3.440 21.092 1.00 98.06 240 GLY A N 1
ATOM 1719 C CA . GLY A 1 240 ? -6.097 2.662 22.326 1.00 98.06 240 GLY A CA 1
ATOM 1720 C C . GLY A 1 240 ? -6.762 1.298 22.140 1.00 98.06 240 GLY A C 1
ATOM 1721 O O . GLY A 1 240 ? -6.583 0.655 21.101 1.00 98.06 240 GLY A O 1
ATOM 1722 N N . SER A 1 241 ? -7.515 0.870 23.155 1.00 98.56 241 SER A N 1
ATOM 1723 C CA . SER A 1 241 ? -8.148 -0.456 23.223 1.00 98.56 241 SER A CA 1
ATOM 1724 C C . SER A 1 241 ? -9.654 -0.369 23.426 1.00 98.56 241 SER A C 1
ATOM 1726 O O . SER A 1 241 ? -10.124 0.330 24.325 1.00 98.56 241 SER A O 1
ATOM 1728 N N . ILE A 1 242 ? -10.408 -1.135 22.639 1.00 98.88 242 ILE A N 1
ATOM 1729 C CA . ILE A 1 242 ? -11.841 -1.366 22.850 1.00 98.88 242 ILE A CA 1
ATOM 1730 C C . ILE A 1 242 ? -12.073 -2.878 22.916 1.00 98.88 242 ILE A C 1
ATOM 1732 O O . ILE A 1 242 ? -11.868 -3.578 21.925 1.00 98.88 242 ILE A O 1
ATOM 1736 N N . TYR A 1 243 ? -12.524 -3.380 24.064 1.00 98.81 243 TYR A N 1
ATOM 1737 C CA . TYR A 1 243 ? -12.916 -4.777 24.250 1.00 98.81 243 TYR A CA 1
ATOM 1738 C C . TYR A 1 243 ? -14.396 -4.872 24.621 1.00 98.81 243 TYR A C 1
ATOM 1740 O O . TYR A 1 243 ? -14.843 -4.249 25.586 1.00 98.81 243 TYR A O 1
ATOM 1748 N N . ILE A 1 244 ? -15.150 -5.662 23.859 1.00 98.81 244 ILE A N 1
ATOM 1749 C CA . ILE A 1 244 ? -16.559 -5.962 24.120 1.00 98.81 244 ILE A CA 1
ATOM 1750 C C . ILE A 1 244 ? -16.729 -7.477 24.170 1.00 98.81 244 ILE A C 1
ATOM 1752 O O . ILE A 1 244 ? -16.390 -8.169 23.213 1.00 98.81 244 ILE A O 1
ATOM 1756 N N . GLN A 1 245 ? -17.305 -7.983 25.253 1.00 98.75 245 GLN A N 1
ATOM 1757 C CA . GLN A 1 245 ? -17.740 -9.369 25.388 1.00 98.75 245 GLN A CA 1
ATOM 1758 C C . GLN A 1 245 ? -19.248 -9.401 25.624 1.00 98.75 245 GLN A C 1
ATOM 1760 O O . GLN A 1 245 ? -19.734 -8.682 26.496 1.00 98.75 245 GLN A O 1
ATOM 1765 N N . CYS A 1 246 ? -19.991 -10.194 24.850 1.00 98.69 246 CYS A N 1
ATOM 1766 C CA . CYS A 1 246 ? -21.447 -10.299 24.986 1.00 98.69 246 CYS A CA 1
ATOM 1767 C C . CYS A 1 246 ? -22.024 -11.619 24.464 1.00 98.69 246 CYS A C 1
ATOM 1769 O O . CYS A 1 246 ? -21.387 -12.324 23.689 1.00 98.69 246 CYS A O 1
ATOM 1771 N N . GLY A 1 247 ? -23.254 -11.951 24.855 1.00 98.44 247 GLY A N 1
ATOM 1772 C CA . GLY A 1 247 ? -24.011 -13.029 24.218 1.00 98.44 247 GLY A CA 1
ATOM 1773 C C . GLY A 1 247 ? -24.514 -12.621 22.829 1.00 98.44 247 GLY A C 1
ATOM 1774 O O . GLY A 1 247 ? -24.301 -13.343 21.854 1.00 98.44 247 GLY A O 1
ATOM 1775 N N . THR A 1 248 ? -25.133 -11.440 22.727 1.00 98.56 248 THR A N 1
ATOM 1776 C CA . THR A 1 248 ? -25.698 -10.900 21.478 1.00 98.56 248 THR A CA 1
ATOM 1777 C C . THR A 1 248 ? -25.124 -9.520 21.163 1.00 98.56 248 THR A C 1
ATOM 1779 O O . THR A 1 248 ? -25.264 -8.601 21.970 1.00 98.56 248 THR A O 1
ATOM 1782 N N . PHE A 1 249 ? -24.522 -9.348 19.982 1.00 98.62 249 PHE A N 1
ATOM 1783 C CA . PHE A 1 249 ? -23.987 -8.061 19.518 1.00 98.62 249 PHE A CA 1
ATOM 1784 C C . PHE A 1 249 ? -24.859 -7.448 18.416 1.00 98.62 249 PHE A C 1
ATOM 1786 O O . PHE A 1 249 ? -25.195 -8.116 17.436 1.00 98.62 249 PHE A O 1
ATOM 1793 N N . GLY A 1 250 ? -25.212 -6.170 18.552 1.00 97.69 250 GLY A N 1
ATOM 1794 C CA . GLY A 1 250 ? -26.067 -5.461 17.603 1.00 97.69 250 GLY A CA 1
ATOM 1795 C C . GLY A 1 250 ? -25.821 -3.955 17.550 1.00 97.69 250 GLY A C 1
ATOM 1796 O O . GLY A 1 250 ? -25.020 -3.394 18.298 1.00 97.69 250 GLY A O 1
ATOM 1797 N N . GLY A 1 251 ? -26.531 -3.286 16.646 1.00 97.00 251 GLY A N 1
ATOM 1798 C CA . GLY A 1 251 ? -26.479 -1.836 16.473 1.00 97.00 251 GLY A CA 1
ATOM 1799 C C . GLY A 1 251 ? -26.701 -1.386 15.032 1.00 97.00 251 GLY A C 1
ATOM 1800 O O . GLY A 1 251 ? -26.702 -2.186 14.096 1.00 97.00 251 GLY A O 1
ATOM 1801 N N . THR A 1 252 ? -26.905 -0.086 14.847 1.00 95.56 252 THR A N 1
ATOM 1802 C CA . THR A 1 252 ? -27.163 0.536 13.535 1.00 95.56 252 THR A CA 1
ATOM 1803 C C . THR A 1 252 ? -25.871 0.963 12.822 1.00 95.56 252 THR A C 1
ATOM 1805 O O . THR A 1 252 ? -24.791 0.940 13.402 1.00 95.56 252 THR A O 1
ATOM 1808 N N . THR A 1 253 ? -25.983 1.460 11.585 1.00 93.75 253 THR A N 1
ATOM 1809 C CA . THR A 1 253 ? -24.876 2.090 10.833 1.00 93.75 253 THR A CA 1
ATOM 1810 C C . THR A 1 253 ? -24.332 3.373 11.476 1.00 93.75 253 THR A C 1
ATOM 1812 O O . THR A 1 253 ? -23.228 3.815 11.141 1.00 93.75 253 THR A O 1
ATOM 1815 N N . ASN A 1 254 ? -25.077 3.980 12.410 1.00 95.12 254 ASN A N 1
ATOM 1816 C CA . ASN A 1 254 ? -24.574 5.085 13.230 1.00 95.12 254 ASN A CA 1
ATOM 1817 C C . ASN A 1 254 ? -23.570 4.590 14.284 1.00 95.12 254 ASN A C 1
ATOM 1819 O O . ASN A 1 254 ? -22.695 5.358 14.680 1.00 95.12 254 ASN A O 1
ATOM 1823 N N . GLY A 1 255 ? -23.671 3.312 14.674 1.00 97.88 255 GLY A N 1
ATOM 1824 C CA . GLY A 1 255 ? -22.737 2.634 15.559 1.00 97.88 255 GLY A CA 1
ATOM 1825 C C . GLY A 1 255 ? -21.310 2.695 15.023 1.00 97.88 255 GLY A C 1
ATOM 1826 O O . GLY A 1 255 ? -21.069 2.330 13.870 1.00 97.88 255 GLY A O 1
ATOM 1827 N N . LEU A 1 256 ? -20.359 3.138 15.846 1.00 98.50 256 LEU A N 1
ATOM 1828 C CA . LEU A 1 256 ? -18.936 3.159 15.493 1.00 98.50 256 LEU A CA 1
ATOM 1829 C C . LEU A 1 256 ? -18.069 2.777 16.690 1.00 98.50 256 LEU A C 1
ATOM 1831 O O . LEU A 1 256 ? -18.168 3.396 17.745 1.00 98.50 256 LEU A O 1
ATOM 1835 N N . LEU A 1 257 ? -17.172 1.818 16.483 1.00 98.88 257 LEU A N 1
ATOM 1836 C CA . LEU A 1 257 ? -16.039 1.529 17.355 1.00 98.88 257 LEU A CA 1
ATOM 1837 C C . LEU A 1 257 ? -14.766 2.031 16.663 1.00 98.88 257 LEU A C 1
ATOM 1839 O O . LEU A 1 257 ? -14.443 1.578 15.562 1.00 98.88 257 LEU A O 1
ATOM 1843 N N . SER A 1 258 ? -14.055 2.977 17.277 1.00 98.75 258 SER A N 1
ATOM 1844 C CA . SER A 1 258 ? -12.887 3.626 16.670 1.00 98.75 258 SER A CA 1
ATOM 1845 C C . SER A 1 258 ? -11.687 3.624 17.608 1.00 98.75 258 SER A C 1
ATOM 1847 O O . SER A 1 258 ? -11.749 4.198 18.687 1.00 98.75 258 SER A O 1
ATOM 1849 N N . ALA A 1 259 ? -10.573 3.041 17.177 1.00 98.56 259 ALA A N 1
ATOM 1850 C CA . ALA A 1 259 ? -9.281 3.118 17.853 1.00 98.56 259 ALA A CA 1
ATOM 1851 C C . ALA A 1 259 ? -8.214 3.529 16.832 1.00 98.56 259 ALA A C 1
ATOM 1853 O O . ALA A 1 259 ? -7.315 2.766 16.491 1.00 98.56 259 ALA A O 1
ATOM 1854 N N . ASN A 1 260 ? -8.354 4.719 16.259 1.00 98.50 260 ASN A N 1
ATOM 1855 C CA . ASN A 1 260 ? -7.463 5.224 15.220 1.00 98.50 260 ASN A CA 1
ATOM 1856 C C . ASN A 1 260 ? -6.192 5.831 15.823 1.00 98.50 260 ASN A C 1
ATOM 1858 O O . ASN A 1 260 ? -6.238 6.485 16.864 1.00 98.50 260 ASN A O 1
ATOM 1862 N N . GLY A 1 261 ? -5.065 5.668 15.136 1.00 96.75 261 GLY A N 1
ATOM 1863 C CA . GLY A 1 261 ? -3.908 6.537 15.331 1.00 96.75 261 GLY A CA 1
ATOM 1864 C C . GLY A 1 261 ? -4.157 7.909 14.711 1.00 96.75 261 GLY A C 1
ATOM 1865 O O . GLY A 1 261 ? -5.071 8.073 13.900 1.00 96.75 261 GLY A O 1
ATOM 1866 N N . ASN A 1 262 ? -3.346 8.899 15.075 1.00 93.62 262 ASN A N 1
ATOM 1867 C CA . ASN A 1 262 ? -3.531 10.262 14.584 1.00 93.62 262 ASN A CA 1
ATOM 1868 C C . ASN A 1 262 ? -2.295 10.841 13.894 1.00 93.62 262 ASN A C 1
ATOM 1870 O O . ASN A 1 262 ? -1.184 10.322 13.990 1.00 93.62 262 ASN A O 1
ATOM 1874 N N . SER A 1 263 ? -2.527 11.909 13.147 1.00 87.62 263 SER A N 1
ATOM 1875 C CA . SER A 1 263 ? -1.552 12.600 12.309 1.00 87.62 263 SER A CA 1
ATOM 1876 C C . SER A 1 263 ? -0.676 13.563 13.131 1.00 87.62 263 SER A C 1
ATOM 1878 O O . SER A 1 263 ? -0.830 13.709 14.344 1.00 87.62 263 SER A O 1
ATOM 1880 N N . THR A 1 264 ? 0.248 14.247 12.466 1.00 80.44 264 THR A N 1
ATOM 1881 C CA . THR A 1 264 ? 1.002 15.383 13.023 1.00 80.44 264 THR A CA 1
ATOM 1882 C C . THR A 1 264 ? 0.295 16.700 12.654 1.00 80.44 264 THR A C 1
ATOM 1884 O O . THR A 1 264 ? -0.360 16.744 11.614 1.00 80.44 264 THR A O 1
ATOM 1887 N N . ILE A 1 265 ? 0.407 17.780 13.451 1.00 73.81 265 ILE A N 1
ATOM 1888 C CA . ILE A 1 265 ? -0.351 19.042 13.199 1.00 73.81 265 ILE A CA 1
ATOM 1889 C C . ILE A 1 265 ? -0.050 19.722 11.863 1.00 73.81 265 ILE A C 1
ATOM 1891 O O . ILE A 1 265 ? -0.867 20.482 11.360 1.00 73.81 265 ILE A O 1
ATOM 1895 N N . ASN A 1 266 ? 1.122 19.449 11.294 1.00 67.69 266 ASN A N 1
ATOM 1896 C CA . ASN A 1 266 ? 1.530 19.922 9.984 1.00 67.69 266 ASN A CA 1
ATOM 1897 C C . ASN A 1 266 ? 1.838 18.693 9.142 1.00 67.69 266 ASN A C 1
ATOM 1899 O O . ASN A 1 266 ? 2.849 18.017 9.355 1.00 67.69 266 ASN A O 1
ATOM 1903 N N . SER A 1 267 ? 0.930 18.372 8.223 1.00 56.12 267 SER A N 1
ATOM 1904 C CA . SER A 1 267 ? 1.121 17.270 7.292 1.00 56.12 267 SER A CA 1
ATOM 1905 C C . SER A 1 267 ? 2.356 17.531 6.428 1.00 56.12 267 SER A C 1
ATOM 1907 O O . SER A 1 267 ? 2.455 18.582 5.794 1.00 56.12 267 SER A O 1
ATOM 1909 N N . GLY A 1 268 ? 3.277 16.571 6.369 1.00 52.59 268 GLY A N 1
ATOM 1910 C CA . GLY A 1 268 ? 4.311 16.516 5.334 1.00 52.59 268 GLY A CA 1
ATOM 1911 C C . GLY A 1 268 ? 5.757 16.750 5.766 1.00 52.59 268 GLY A C 1
ATOM 1912 O O . GLY A 1 268 ? 6.640 16.405 4.982 1.00 52.59 268 GLY A O 1
ATOM 1913 N N . TRP A 1 269 ? 6.051 17.240 6.976 1.00 62.56 269 TRP A N 1
ATOM 1914 C CA . TRP A 1 269 ? 7.444 17.526 7.342 1.00 62.56 269 TRP A CA 1
ATOM 1915 C C . TRP A 1 269 ? 7.852 16.930 8.690 1.00 62.56 269 TRP A C 1
ATOM 1917 O O . TRP A 1 269 ? 7.412 17.310 9.769 1.00 62.56 269 TRP A O 1
ATOM 1927 N N . HIS A 1 270 ? 8.746 15.955 8.543 1.00 74.12 270 HIS A N 1
ATOM 1928 C CA . HIS A 1 270 ? 9.723 15.468 9.503 1.00 74.12 270 HIS A CA 1
ATOM 1929 C C . HIS A 1 270 ? 9.270 14.474 10.572 1.00 74.12 270 HIS A C 1
ATOM 1931 O O . HIS A 1 270 ? 10.124 13.715 11.014 1.00 74.12 270 HIS A O 1
ATOM 1937 N N . SER A 1 271 ? 7.984 14.373 10.909 1.00 83.00 271 SER A N 1
ATOM 1938 C CA . SER A 1 271 ? 7.514 13.481 11.986 1.00 83.00 271 SER A CA 1
ATOM 1939 C C . SER A 1 271 ? 6.634 12.325 11.521 1.00 83.00 271 SER A C 1
ATOM 1941 O O . SER A 1 271 ? 6.079 12.334 10.421 1.00 83.00 271 SER A O 1
ATOM 1943 N N . GLY A 1 272 ? 6.534 11.302 12.366 1.00 87.44 272 GLY A N 1
ATOM 1944 C CA . GLY A 1 272 ? 5.741 10.104 12.126 1.00 87.44 272 GLY A CA 1
ATOM 1945 C C . GLY A 1 272 ? 4.314 10.201 12.669 1.00 87.44 272 GLY A C 1
ATOM 1946 O O . GLY A 1 272 ? 4.090 10.702 13.771 1.00 87.44 272 GLY A O 1
ATOM 1947 N N . ALA A 1 273 ? 3.347 9.682 11.912 1.00 91.12 273 ALA A N 1
ATOM 1948 C CA . ALA A 1 273 ? 1.964 9.543 12.365 1.00 91.12 273 ALA A CA 1
ATOM 1949 C C . ALA A 1 273 ? 1.798 8.351 13.331 1.00 91.12 273 ALA A C 1
ATOM 1951 O O . ALA A 1 273 ? 2.606 7.426 13.322 1.00 91.12 273 ALA A O 1
ATOM 1952 N N . GLY A 1 274 ? 0.770 8.348 14.175 1.00 93.88 274 GLY A N 1
ATOM 1953 C CA . GLY A 1 274 ? 0.489 7.254 15.108 1.00 93.88 274 GLY A CA 1
ATOM 1954 C C . GLY A 1 274 ? -0.113 6.020 14.426 1.00 93.88 274 GLY A C 1
ATOM 1955 O O . GLY A 1 274 ? -0.903 6.135 13.489 1.00 93.88 274 GLY A O 1
ATOM 1956 N N . GLY A 1 275 ? 0.234 4.827 14.905 1.00 95.31 275 GLY A N 1
ATOM 1957 C CA . GLY A 1 275 ? -0.369 3.565 14.466 1.00 95.31 275 GLY A CA 1
ATOM 1958 C C . GLY A 1 275 ? -1.797 3.378 14.990 1.00 95.31 275 GLY A C 1
ATOM 1959 O O . GLY A 1 275 ? -2.174 3.948 16.019 1.00 95.31 275 GLY A O 1
ATOM 1960 N N . GLY A 1 276 ? -2.598 2.569 14.292 1.00 97.44 276 GLY A N 1
ATOM 1961 C CA . GLY A 1 276 ? -3.935 2.190 14.765 1.00 97.44 276 GLY A CA 1
ATOM 1962 C C . GLY A 1 276 ? -3.903 1.395 16.081 1.00 97.44 276 GLY A C 1
ATOM 1963 O O . GLY A 1 276 ? -2.873 0.850 16.468 1.00 97.44 276 GLY A O 1
ATOM 1964 N N . GLY A 1 277 ? -5.029 1.336 16.783 1.00 98.19 277 GLY A N 1
ATOM 1965 C CA . GLY A 1 277 ? -5.226 0.617 18.044 1.00 98.19 277 GLY A CA 1
ATOM 1966 C C . GLY A 1 277 ? -5.823 -0.780 17.865 1.00 98.19 277 GLY A C 1
ATOM 1967 O O . GLY A 1 277 ? -5.726 -1.386 16.794 1.00 98.19 277 GLY A O 1
ATOM 1968 N N . ARG A 1 278 ? -6.433 -1.311 18.925 1.00 98.38 278 ARG A N 1
ATOM 1969 C CA . ARG A 1 278 ? -7.006 -2.664 18.949 1.00 98.38 278 ARG A CA 1
ATOM 1970 C C . ARG A 1 278 ? -8.482 -2.621 19.311 1.00 98.38 278 ARG A C 1
ATOM 1972 O O . ARG A 1 278 ? -8.868 -1.985 20.289 1.00 98.38 278 ARG A O 1
ATOM 1979 N N . ILE A 1 279 ? -9.299 -3.319 18.534 1.00 98.81 279 ILE A N 1
ATOM 1980 C CA . ILE A 1 279 ? -10.713 -3.543 18.831 1.00 98.81 279 ILE A CA 1
ATOM 1981 C C . ILE A 1 279 ? -10.950 -5.049 18.846 1.00 98.81 279 ILE A C 1
ATOM 1983 O O . ILE A 1 279 ? -10.571 -5.732 17.901 1.00 98.81 279 ILE A O 1
ATOM 1987 N N . ALA A 1 280 ? -11.604 -5.571 19.874 1.00 98.62 280 ALA A N 1
ATOM 1988 C CA . ALA A 1 280 ? -12.040 -6.960 19.914 1.00 98.62 280 ALA A CA 1
ATOM 1989 C C . ALA A 1 280 ? -13.494 -7.037 20.378 1.00 98.62 280 ALA A C 1
ATOM 1991 O O . ALA A 1 280 ? -13.856 -6.464 21.407 1.00 98.62 280 ALA A O 1
ATOM 1992 N N . VAL A 1 281 ? -14.325 -7.738 19.606 1.00 98.56 281 VAL A N 1
ATOM 1993 C CA . VAL A 1 281 ? -15.738 -7.964 19.938 1.00 98.56 281 VAL A CA 1
ATOM 1994 C C . VAL A 1 281 ? -15.993 -9.460 19.972 1.00 98.56 281 VAL A C 1
ATOM 1996 O O . VAL A 1 281 ? -16.153 -10.088 18.931 1.00 98.56 281 VAL A O 1
ATOM 1999 N N . ASN A 1 282 ? -16.015 -10.022 21.174 1.00 98.25 282 ASN A N 1
ATOM 2000 C CA . ASN A 1 282 ? -16.271 -11.427 21.444 1.00 98.25 282 ASN A CA 1
ATOM 2001 C C . ASN A 1 282 ? -17.769 -11.650 21.703 1.00 98.25 282 ASN A C 1
ATOM 2003 O O . ASN A 1 282 ? -18.276 -11.311 22.771 1.00 98.25 282 ASN A O 1
ATOM 2007 N N . TYR A 1 283 ? -18.480 -12.178 20.707 1.00 98.19 283 TYR A N 1
ATOM 2008 C CA . TYR A 1 283 ? -19.921 -12.420 20.752 1.00 98.19 283 TYR A CA 1
ATOM 2009 C C . TYR A 1 283 ? -20.288 -13.869 20.418 1.00 98.19 283 TYR A C 1
ATOM 2011 O O . TYR A 1 283 ? -19.599 -14.524 19.634 1.00 98.19 283 TYR A O 1
ATOM 2019 N N . THR A 1 284 ? -21.418 -14.344 20.948 1.00 98.00 284 THR A N 1
ATOM 2020 C CA . THR A 1 284 ? -21.983 -15.657 20.584 1.00 98.00 284 THR A CA 1
ATOM 2021 C C . THR A 1 284 ? -22.888 -15.556 19.356 1.00 98.00 284 THR A C 1
ATOM 2023 O O . THR A 1 284 ? -22.773 -16.354 18.427 1.00 98.00 284 THR A O 1
ATOM 2026 N N . THR A 1 285 ? -23.776 -14.558 19.318 1.00 97.31 285 THR A N 1
ATOM 2027 C CA . THR A 1 285 ? -24.735 -14.333 18.223 1.00 97.31 285 THR A CA 1
ATOM 2028 C C . THR A 1 285 ? -24.817 -12.857 17.829 1.00 97.31 285 THR A C 1
ATOM 2030 O O . THR A 1 285 ? -24.401 -11.971 18.577 1.00 97.31 285 THR A O 1
ATOM 2033 N N . LEU A 1 286 ? -25.335 -12.587 16.630 1.00 97.62 286 LEU A N 1
ATOM 2034 C CA . LEU A 1 286 ? -25.640 -11.233 16.170 1.00 97.62 286 LEU A CA 1
ATOM 2035 C C . LEU A 1 286 ? -27.134 -10.952 16.341 1.00 97.62 286 LEU A C 1
ATOM 2037 O O . LEU A 1 286 ? -27.965 -11.815 16.061 1.00 97.62 286 LEU A O 1
ATOM 2041 N N . ALA A 1 287 ? -27.478 -9.735 16.759 1.00 96.25 287 ALA A N 1
ATOM 2042 C CA . ALA A 1 287 ? -28.861 -9.265 16.759 1.00 96.25 287 ALA A CA 1
ATOM 2043 C C . ALA A 1 287 ? -29.392 -9.136 15.320 1.00 96.25 287 ALA A C 1
ATOM 2045 O O . ALA A 1 287 ? -28.612 -9.003 14.380 1.00 96.25 287 ALA A O 1
ATOM 2046 N N . GLY A 1 288 ? -30.716 -9.070 15.131 1.00 91.88 288 GLY A N 1
ATOM 2047 C CA . GLY A 1 288 ? -31.309 -8.843 13.802 1.00 91.88 288 GLY A CA 1
ATOM 2048 C C . GLY A 1 288 ? -30.781 -7.578 13.102 1.00 91.88 288 GLY A C 1
ATOM 2049 O O . GLY A 1 288 ? -30.607 -7.570 11.887 1.00 91.88 288 GLY A O 1
ATOM 2050 N N . GLN A 1 289 ? -30.438 -6.541 13.874 1.00 91.06 289 GLN A N 1
ATOM 2051 C CA . GLN A 1 289 ? -29.751 -5.343 13.396 1.00 91.06 289 GLN A CA 1
ATOM 2052 C C . GLN A 1 289 ? -28.291 -5.323 13.883 1.00 91.06 289 GLN A C 1
ATOM 2054 O O . GLN A 1 289 ? -28.040 -5.132 15.072 1.00 91.06 289 GLN A O 1
ATOM 2059 N N . HIS A 1 290 ? -27.328 -5.498 12.971 1.00 93.75 290 HIS A N 1
ATOM 2060 C CA . HIS A 1 290 ? -25.888 -5.584 13.269 1.00 93.75 290 HIS A CA 1
ATOM 2061 C C . HIS A 1 290 ? -25.039 -4.849 12.213 1.00 93.75 290 HIS A C 1
ATOM 2063 O O . HIS A 1 290 ? -24.361 -5.450 11.389 1.00 93.75 290 HIS A O 1
ATOM 2069 N N . ALA A 1 291 ? -25.080 -3.520 12.213 1.00 94.38 291 ALA A N 1
ATOM 2070 C CA . ALA A 1 291 ? -24.381 -2.684 11.231 1.00 94.38 291 ALA A CA 1
ATOM 2071 C C . ALA A 1 291 ? -23.337 -1.739 11.856 1.00 94.38 291 ALA A C 1
ATOM 2073 O O . ALA A 1 291 ? -22.973 -0.732 11.247 1.00 94.38 291 ALA A O 1
ATOM 2074 N N . VAL A 1 292 ? -22.869 -2.057 13.068 1.00 97.44 292 VAL A N 1
ATOM 2075 C CA . VAL A 1 292 ? -21.832 -1.291 13.775 1.00 97.44 292 VAL A CA 1
ATOM 2076 C C . VAL A 1 292 ? -20.546 -1.277 12.950 1.00 97.44 292 VAL A C 1
ATOM 2078 O O . VAL A 1 292 ? -20.095 -2.318 12.475 1.00 97.44 292 VAL A O 1
ATOM 2081 N N . ARG A 1 293 ? -19.952 -0.095 12.786 1.00 97.94 293 ARG A N 1
ATOM 2082 C CA . ARG A 1 293 ? -18.720 0.111 12.018 1.00 97.94 293 ARG A CA 1
ATOM 2083 C C . ARG A 1 293 ? -17.485 0.011 12.909 1.00 97.94 293 ARG A C 1
ATOM 2085 O O . ARG A 1 293 ? -17.526 0.375 14.082 1.00 97.94 293 ARG A O 1
ATOM 2092 N N . PHE A 1 294 ? -16.372 -0.412 12.325 1.00 98.56 294 PHE A N 1
ATOM 2093 C CA . PHE A 1 294 ? -15.091 -0.614 12.993 1.00 98.56 294 PHE A CA 1
ATOM 2094 C C . PHE A 1 294 ? -14.005 0.193 12.290 1.00 98.56 294 PHE A C 1
ATOM 2096 O O . PHE A 1 294 ? -13.829 0.062 11.078 1.00 98.56 294 PHE A O 1
ATOM 2103 N N . SER A 1 295 ? -13.246 0.986 13.043 1.00 98.38 295 SER A N 1
ATOM 2104 C CA . SER A 1 295 ? -12.119 1.751 12.516 1.00 98.38 295 SER A CA 1
ATOM 2105 C C . SER A 1 295 ? -10.889 1.595 13.398 1.00 98.38 295 SER A C 1
ATOM 2107 O O . SER A 1 295 ? -10.917 1.893 14.589 1.00 98.38 295 SER A O 1
ATOM 2109 N N . THR A 1 296 ? -9.785 1.168 12.796 1.00 98.00 296 THR A N 1
ATOM 2110 C CA . THR A 1 296 ? -8.456 1.167 13.430 1.00 98.00 296 THR A CA 1
ATOM 2111 C C . THR A 1 296 ? -7.437 1.764 12.473 1.00 98.00 296 THR A C 1
ATOM 2113 O O . THR A 1 296 ? -6.345 1.231 12.264 1.00 98.00 296 THR A O 1
ATOM 2116 N N . ALA A 1 297 ? -7.828 2.856 11.825 1.00 97.12 297 ALA A N 1
ATOM 2117 C CA . ALA A 1 297 ? -7.013 3.554 10.859 1.00 97.12 297 ALA A CA 1
ATOM 2118 C C . ALA A 1 297 ? -5.699 4.009 11.498 1.00 97.12 297 ALA A C 1
ATOM 2120 O O . ALA A 1 297 ? -5.642 4.421 12.655 1.00 97.12 297 ALA A O 1
ATOM 2121 N N . ARG A 1 298 ? -4.633 3.955 10.712 1.00 93.62 298 ARG A N 1
ATOM 2122 C CA . ARG A 1 298 ? -3.402 4.671 11.018 1.00 93.62 298 ARG A CA 1
ATOM 2123 C C . ARG A 1 298 ? -3.601 6.177 10.877 1.00 93.62 298 ARG A C 1
ATOM 2125 O O . ARG A 1 298 ? -4.436 6.613 10.081 1.00 93.62 298 ARG A O 1
ATOM 2132 N N . GLY A 1 299 ? -2.777 6.950 11.571 1.00 90.19 299 GLY A N 1
ATOM 2133 C CA . GLY A 1 299 ? -2.618 8.366 11.282 1.00 90.19 299 GLY A CA 1
ATOM 2134 C C . GLY A 1 299 ? -2.060 8.579 9.872 1.00 90.19 299 GLY A C 1
ATOM 2135 O O . GLY A 1 299 ? -1.375 7.718 9.316 1.00 90.19 299 GLY A O 1
ATOM 2136 N N . THR A 1 300 ? -2.371 9.730 9.287 1.00 84.69 300 THR A N 1
ATOM 2137 C CA . THR A 1 300 ? -1.941 10.110 7.934 1.00 84.69 300 THR A CA 1
ATOM 2138 C C . THR A 1 300 ? -1.073 11.366 7.993 1.00 84.69 300 THR A C 1
ATOM 2140 O O . THR A 1 300 ? -0.871 11.937 9.056 1.00 84.69 300 THR A O 1
ATOM 2143 N N . GLY A 1 301 ? -0.502 11.813 6.876 1.00 73.12 301 GLY A N 1
ATOM 2144 C CA . GLY A 1 301 ? 0.212 13.097 6.837 1.00 73.12 301 GLY A CA 1
ATOM 2145 C C . GLY A 1 301 ? 1.562 13.140 7.567 1.00 73.12 301 GLY A C 1
ATOM 2146 O O . GLY A 1 301 ? 2.220 14.178 7.526 1.00 73.12 301 GLY A O 1
ATOM 2147 N N . GLY A 1 302 ? 2.019 12.035 8.165 1.00 73.12 302 GLY A N 1
ATOM 2148 C CA . GLY A 1 302 ? 3.410 11.889 8.575 1.00 73.12 302 GLY A CA 1
ATOM 2149 C C . GLY A 1 302 ? 4.352 11.898 7.367 1.00 73.12 302 GLY A C 1
ATOM 2150 O O . GLY A 1 302 ? 3.941 11.732 6.215 1.00 73.12 302 GLY A O 1
ATOM 2151 N N . TRP A 1 303 ? 5.648 12.067 7.615 1.00 75.00 303 TRP A N 1
ATOM 2152 C CA . TRP A 1 303 ? 6.663 12.135 6.561 1.00 75.00 303 TRP A CA 1
ATOM 2153 C C . TRP A 1 303 ? 6.634 10.918 5.619 1.00 75.00 303 TRP A C 1
ATOM 2155 O O . TRP A 1 303 ? 6.738 11.073 4.402 1.00 75.00 303 TRP A O 1
ATOM 2165 N N . ALA A 1 304 ? 6.465 9.709 6.156 1.00 70.75 304 ALA A N 1
ATOM 2166 C CA . ALA A 1 304 ? 6.387 8.494 5.349 1.00 70.75 304 ALA A CA 1
ATOM 2167 C C . ALA A 1 304 ? 5.040 8.326 4.616 1.00 70.75 304 ALA A C 1
ATOM 2169 O O . ALA A 1 304 ? 4.976 7.669 3.576 1.00 70.75 304 ALA A O 1
ATOM 2170 N N . ASP A 1 305 ? 3.979 8.969 5.107 1.00 67.94 305 ASP A N 1
ATOM 2171 C CA . ASP A 1 305 ? 2.636 8.916 4.523 1.00 67.94 305 ASP A CA 1
ATOM 2172 C C . ASP A 1 305 ? 2.477 9.833 3.308 1.00 67.94 305 ASP A C 1
ATOM 2174 O O . ASP A 1 305 ? 1.639 9.570 2.447 1.00 67.94 305 ASP A O 1
ATOM 2178 N N . ALA A 1 306 ? 3.309 10.876 3.201 1.00 59.69 306 ALA A N 1
ATOM 2179 C CA . ALA A 1 306 ? 3.286 11.827 2.089 1.00 59.69 306 ALA A CA 1
ATOM 2180 C C . ALA A 1 306 ? 3.613 11.182 0.728 1.00 59.69 306 ALA A C 1
ATOM 2182 O O . ALA A 1 306 ? 3.274 11.735 -0.316 1.00 59.69 306 ALA A O 1
ATOM 2183 N N . ASN A 1 307 ? 4.294 10.031 0.718 1.00 66.12 307 ASN A N 1
ATOM 2184 C CA . ASN A 1 307 ? 4.566 9.289 -0.509 1.00 66.12 307 ASN A CA 1
ATOM 2185 C C . ASN A 1 307 ? 4.720 7.787 -0.225 1.00 66.12 307 ASN A C 1
ATOM 2187 O O . ASN A 1 307 ? 5.837 7.280 -0.117 1.00 66.12 307 ASN A O 1
ATOM 2191 N N . LEU A 1 308 ? 3.597 7.071 -0.105 1.00 62.62 308 LEU A N 1
ATOM 2192 C CA . LEU A 1 308 ? 3.571 5.631 0.203 1.00 62.62 308 LEU A CA 1
ATOM 2193 C C . LEU A 1 308 ? 4.246 4.758 -0.862 1.00 62.62 308 LEU A C 1
ATOM 2195 O O . LEU A 1 308 ? 4.715 3.664 -0.550 1.00 62.62 308 LEU A O 1
ATOM 2199 N N . ASP A 1 309 ? 4.333 5.249 -2.095 1.00 56.69 309 ASP A N 1
ATOM 2200 C CA . ASP A 1 309 ? 5.008 4.567 -3.199 1.00 56.69 309 ASP A CA 1
ATOM 2201 C C . ASP A 1 309 ? 6.531 4.587 -3.068 1.00 56.69 309 ASP A C 1
ATOM 2203 O O . ASP A 1 309 ? 7.209 3.831 -3.753 1.00 56.69 309 ASP A O 1
ATOM 2207 N N . ILE A 1 310 ? 7.075 5.442 -2.200 1.00 59.28 310 ILE A N 1
ATOM 2208 C CA . ILE A 1 310 ? 8.514 5.544 -1.929 1.00 59.28 310 ILE A CA 1
ATOM 2209 C C . ILE A 1 310 ? 8.821 5.170 -0.477 1.00 59.28 310 ILE A C 1
ATOM 2211 O O . ILE A 1 310 ? 9.863 4.585 -0.196 1.00 59.28 310 ILE A O 1
ATOM 2215 N N . ARG A 1 311 ? 7.916 5.515 0.447 1.00 65.25 311 ARG A N 1
ATOM 2216 C CA . ARG A 1 311 ? 8.132 5.486 1.898 1.00 65.25 311 ARG A CA 1
ATOM 2217 C C . ARG A 1 311 ? 7.173 4.579 2.671 1.00 65.25 311 ARG A C 1
ATOM 2219 O O . ARG A 1 311 ? 7.257 4.516 3.895 1.00 65.25 311 ARG A O 1
ATOM 2226 N N . GLY A 1 312 ? 6.307 3.839 1.974 1.00 63.72 312 GLY A N 1
ATOM 2227 C CA . GLY A 1 312 ? 5.298 2.947 2.558 1.00 63.72 312 GLY A CA 1
ATOM 2228 C C . GLY A 1 312 ? 5.786 2.027 3.692 1.00 63.72 312 GLY A C 1
ATOM 2229 O O . GLY A 1 312 ? 5.094 1.946 4.700 1.00 63.72 312 GLY A O 1
ATOM 2230 N N . PRO A 1 313 ? 6.974 1.396 3.610 1.00 68.56 313 PRO A N 1
ATOM 2231 C CA . PRO A 1 313 ? 7.516 0.553 4.691 1.00 68.56 313 PRO A CA 1
ATOM 2232 C C . PRO A 1 313 ? 7.776 1.272 6.034 1.00 68.56 313 PRO A C 1
ATOM 2234 O O . PRO A 1 313 ? 7.919 0.633 7.084 1.00 68.56 313 PRO A O 1
ATOM 2237 N N . TRP A 1 314 ? 7.869 2.602 6.013 1.00 74.56 314 TRP A N 1
ATOM 2238 C CA . TRP A 1 314 ? 8.104 3.450 7.189 1.00 74.56 314 TRP A CA 1
ATOM 2239 C C . TRP A 1 314 ? 6.862 4.224 7.628 1.00 74.56 314 TRP A C 1
ATOM 2241 O O . TRP A 1 314 ? 6.900 4.974 8.607 1.00 74.56 314 TRP A O 1
ATOM 2251 N N . ALA A 1 315 ? 5.774 4.072 6.883 1.00 83.19 315 ALA A N 1
ATOM 2252 C CA . ALA A 1 315 ? 4.508 4.690 7.193 1.00 83.19 315 ALA A CA 1
ATOM 2253 C C . ALA A 1 315 ? 3.874 4.000 8.406 1.00 83.19 315 ALA A C 1
ATOM 2255 O O . ALA A 1 315 ? 4.219 2.863 8.737 1.00 83.19 315 ALA A O 1
ATOM 2256 N N . ALA A 1 316 ? 2.965 4.695 9.089 1.00 89.31 316 ALA A N 1
ATOM 2257 C CA . ALA A 1 316 ? 2.195 4.061 10.151 1.00 89.31 316 ALA A CA 1
ATOM 2258 C C . ALA A 1 316 ? 1.378 2.891 9.576 1.00 89.31 316 ALA A C 1
ATOM 2260 O O . ALA A 1 316 ? 1.094 2.852 8.373 1.00 89.31 316 ALA A O 1
ATOM 2261 N N . GLU A 1 317 ? 0.972 1.952 10.422 1.00 91.81 317 GLU A N 1
ATOM 2262 C CA . GLU A 1 317 ? 0.164 0.799 10.025 1.00 91.81 317 GLU A CA 1
ATOM 2263 C C . GLU A 1 317 ? -1.202 0.810 10.707 1.00 91.81 317 GLU A C 1
ATOM 2265 O O . GLU A 1 317 ? -1.400 1.363 11.795 1.00 91.81 317 GLU A O 1
ATOM 2270 N N . HIS A 1 318 ? -2.165 0.203 10.019 1.00 94.62 318 HIS A N 1
ATOM 2271 C CA . HIS A 1 318 ? -3.506 -0.019 10.533 1.00 94.62 318 HIS A CA 1
ATOM 2272 C C . HIS A 1 318 ? -3.468 -0.937 11.755 1.00 94.62 318 HIS A C 1
ATOM 2274 O O . HIS A 1 318 ? -2.656 -1.856 11.834 1.00 94.62 318 HIS A O 1
ATOM 2280 N N . GLY A 1 319 ? -4.366 -0.680 12.696 1.00 96.62 319 GLY A N 1
ATOM 2281 C CA . GLY A 1 319 ? -4.579 -1.519 13.862 1.00 96.62 319 GLY A CA 1
ATOM 2282 C C . GLY A 1 319 ? -5.369 -2.789 13.553 1.00 96.62 319 GLY A C 1
ATOM 2283 O O . GLY A 1 319 ? -5.591 -3.141 12.391 1.00 96.62 319 GLY A O 1
ATOM 2284 N N . THR A 1 320 ? -5.807 -3.471 14.609 1.00 97.31 320 THR A N 1
ATOM 2285 C CA . THR A 1 320 ? -6.456 -4.786 14.498 1.00 97.31 320 THR A CA 1
ATOM 2286 C C . THR A 1 320 ? -7.904 -4.759 14.966 1.00 97.31 320 THR A C 1
ATOM 2288 O O . THR A 1 320 ? -8.232 -4.108 15.958 1.00 97.31 320 THR A O 1
ATOM 2291 N N . VAL A 1 321 ? -8.756 -5.501 14.260 1.00 98.12 321 VAL A N 1
ATOM 2292 C CA . VAL A 1 321 ? -10.124 -5.821 14.676 1.00 98.12 321 VAL A CA 1
ATOM 2293 C C . VAL A 1 321 ? -10.228 -7.337 14.814 1.00 98.12 321 VAL A C 1
ATOM 2295 O O . VAL A 1 321 ? -10.113 -8.059 13.822 1.00 98.12 321 VAL A O 1
ATOM 2298 N N . TRP A 1 322 ? -10.423 -7.817 16.038 1.00 97.94 322 TRP A N 1
ATOM 2299 C CA . TRP A 1 322 ? -10.604 -9.232 16.333 1.00 97.94 322 TRP A CA 1
ATOM 2300 C C . TRP A 1 322 ? -12.082 -9.594 16.443 1.00 97.94 322 TRP A C 1
ATOM 2302 O O . TRP A 1 322 ? -12.841 -8.913 17.139 1.00 97.94 322 TRP A O 1
ATOM 2312 N N . LEU A 1 323 ? -12.473 -10.681 15.777 1.00 97.31 323 LEU A N 1
ATOM 2313 C CA . LEU A 1 323 ? -13.826 -11.233 15.814 1.00 97.31 323 LEU A CA 1
ATOM 2314 C C . LEU A 1 323 ? -13.765 -12.750 16.064 1.00 97.31 323 LEU A C 1
ATOM 2316 O O . LEU A 1 323 ? -12.851 -13.410 15.566 1.00 97.31 323 LEU A O 1
ATOM 2320 N N . PRO A 1 324 ? -14.750 -13.336 16.767 1.00 96.88 324 PRO A N 1
ATOM 2321 C CA . PRO A 1 324 ? -14.771 -14.766 17.073 1.00 96.88 324 PRO A CA 1
ATOM 2322 C C . PRO A 1 324 ? -15.049 -15.635 15.841 1.00 96.88 324 PRO A C 1
ATOM 2324 O O . PRO A 1 324 ? -14.682 -16.805 15.816 1.00 96.88 324 PRO A O 1
ATOM 2327 N N . ASN A 1 325 ? -15.724 -15.086 14.828 1.00 95.12 325 ASN A N 1
ATOM 2328 C CA . ASN A 1 325 ? -16.130 -15.783 13.612 1.00 95.12 325 ASN A CA 1
ATOM 2329 C C . ASN A 1 325 ? -16.395 -14.781 12.469 1.00 95.12 325 ASN A C 1
ATOM 2331 O O . ASN A 1 325 ? -16.221 -13.569 12.616 1.00 95.12 325 ASN A O 1
ATOM 2335 N N . THR A 1 326 ? -16.824 -15.295 11.318 1.00 94.56 326 THR A N 1
ATOM 2336 C CA . THR A 1 326 ? -17.024 -14.535 10.077 1.00 94.56 326 THR A CA 1
ATOM 2337 C C . THR A 1 326 ? -18.423 -13.935 9.919 1.00 94.56 326 THR A C 1
ATOM 2339 O O . THR A 1 326 ? -18.716 -13.413 8.848 1.00 94.56 326 THR A O 1
ATOM 2342 N N . ASN A 1 327 ? -19.308 -13.983 10.921 1.00 93.56 327 ASN A N 1
ATOM 2343 C CA . ASN A 1 327 ? -20.715 -13.589 10.738 1.00 93.56 327 ASN A CA 1
ATOM 2344 C C . ASN A 1 327 ? -20.896 -12.097 10.388 1.00 93.56 327 ASN A C 1
ATOM 2346 O O . ASN A 1 327 ? -21.873 -11.736 9.741 1.00 93.56 327 ASN A O 1
ATOM 2350 N N . LEU A 1 328 ? -19.935 -11.238 10.753 1.00 92.94 328 LEU A N 1
ATOM 2351 C CA . LEU A 1 328 ? -19.902 -9.821 10.352 1.00 92.94 328 LEU A CA 1
ATOM 2352 C C . LEU A 1 328 ? -19.303 -9.582 8.950 1.00 92.94 328 LEU A C 1
ATOM 2354 O O . LEU A 1 328 ? -19.353 -8.461 8.453 1.00 92.94 328 LEU A O 1
ATOM 2358 N N . LEU A 1 329 ? -18.752 -10.608 8.291 1.00 90.38 329 LEU A N 1
ATOM 2359 C CA . LEU A 1 329 ? -18.300 -10.565 6.891 1.00 90.38 329 LEU A CA 1
ATOM 2360 C C . LEU A 1 329 ? -19.437 -10.959 5.933 1.00 90.38 329 LEU A C 1
ATOM 2362 O O . LEU A 1 329 ? -19.260 -11.781 5.032 1.00 90.38 329 LEU A O 1
ATOM 2366 N N . SER A 1 330 ? -20.623 -10.389 6.139 1.00 87.19 330 SER A N 1
ATOM 2367 C CA . SER A 1 330 ? -21.760 -10.586 5.244 1.00 87.19 330 SER A CA 1
ATOM 2368 C C . SER A 1 330 ? -21.532 -9.867 3.909 1.00 87.19 330 SER A C 1
ATOM 2370 O O . SER A 1 330 ? -20.928 -8.797 3.844 1.00 87.19 330 SER A O 1
ATOM 2372 N N . ILE A 1 331 ? -21.973 -10.489 2.813 1.00 88.56 331 ILE A N 1
ATOM 2373 C CA . ILE A 1 331 ? -21.775 -9.985 1.448 1.00 88.56 331 ILE A CA 1
ATOM 2374 C C . ILE A 1 331 ? -23.085 -9.363 0.951 1.00 88.56 331 ILE A C 1
ATOM 2376 O O . ILE A 1 331 ? -24.120 -10.024 1.045 1.00 88.56 331 ILE A O 1
ATOM 2380 N N . PRO A 1 332 ? -23.066 -8.145 0.373 1.00 93.31 332 PRO A N 1
ATOM 2381 C CA . PRO A 1 332 ? -21.907 -7.267 0.150 1.00 93.31 332 PRO A CA 1
ATOM 2382 C C . PRO A 1 332 ? -21.297 -6.711 1.452 1.00 93.31 332 PRO A C 1
ATOM 2384 O O . PRO A 1 332 ? -22.026 -6.271 2.337 1.00 93.31 332 PRO A O 1
ATOM 2387 N N . VAL A 1 333 ? -19.960 -6.645 1.529 1.00 95.06 333 VAL A N 1
ATOM 2388 C CA . VAL A 1 333 ? -19.247 -5.967 2.626 1.00 95.06 333 VAL A CA 1
ATOM 2389 C C . VAL A 1 333 ? -19.279 -4.470 2.343 1.00 95.06 333 VAL A C 1
ATOM 2391 O O . VAL A 1 333 ? -18.473 -3.944 1.569 1.00 95.06 333 VAL A O 1
ATOM 2394 N N . GLN A 1 334 ? -20.269 -3.789 2.914 1.00 92.50 334 GLN A N 1
ATOM 2395 C CA . GLN A 1 334 ? -20.622 -2.428 2.522 1.00 92.50 334 GLN A CA 1
ATOM 2396 C C . GLN A 1 334 ? -20.794 -1.458 3.694 1.00 92.50 334 GLN A C 1
ATOM 2398 O O . GLN A 1 334 ? -20.621 -1.815 4.857 1.00 92.50 334 GLN A O 1
ATOM 2403 N N . ASN A 1 335 ? -21.134 -0.205 3.373 1.00 89.38 335 ASN A N 1
ATOM 2404 C CA . ASN A 1 335 ? -21.426 0.866 4.337 1.00 89.38 335 ASN A CA 1
ATOM 2405 C C . ASN A 1 335 ? -20.275 1.184 5.304 1.00 89.38 335 ASN A C 1
ATOM 2407 O O . ASN A 1 335 ? -20.495 1.752 6.373 1.00 89.38 335 ASN A O 1
ATOM 2411 N N . GLY A 1 336 ? -19.045 0.826 4.928 1.00 91.88 336 GLY A N 1
ATOM 2412 C CA . GLY A 1 336 ? -17.868 1.019 5.764 1.00 91.88 336 GLY A CA 1
ATOM 2413 C C . GLY A 1 336 ? -17.971 0.318 7.100 1.00 91.88 336 GLY A C 1
ATOM 2414 O O . GLY A 1 336 ? -17.553 0.891 8.103 1.00 91.88 336 GLY A O 1
ATOM 2415 N N . ILE A 1 337 ? -18.523 -0.900 7.108 1.00 95.38 337 ILE A N 1
ATOM 2416 C CA . ILE A 1 337 ? -18.505 -1.762 8.290 1.00 95.38 337 ILE A CA 1
ATOM 2417 C C . ILE A 1 337 ? -17.068 -1.961 8.786 1.00 95.38 337 ILE A C 1
ATOM 2419 O O . ILE A 1 337 ? -16.821 -1.852 9.978 1.00 95.38 337 ILE A O 1
ATOM 2423 N N . PHE A 1 338 ? -16.097 -2.105 7.880 1.00 97.38 338 PHE A N 1
ATOM 2424 C CA . PHE A 1 338 ? -14.672 -2.106 8.210 1.00 97.38 338 PHE A CA 1
ATOM 2425 C C . PHE A 1 338 ? -13.967 -0.925 7.553 1.00 97.38 338 PHE A C 1
ATOM 2427 O O . PHE A 1 338 ? -14.053 -0.740 6.338 1.00 97.38 338 PHE A O 1
ATOM 2434 N N . GLN A 1 339 ? -13.258 -0.132 8.351 1.00 96.25 339 GLN A N 1
ATOM 2435 C CA . GLN A 1 339 ? -12.557 1.067 7.912 1.00 96.25 339 GLN A CA 1
ATOM 2436 C C . GLN A 1 339 ? -11.087 0.983 8.315 1.00 96.25 339 GLN A C 1
ATOM 2438 O O . GLN A 1 339 ? -10.707 1.248 9.455 1.00 96.25 339 GLN A O 1
ATOM 2443 N N . ASN A 1 340 ? -10.244 0.663 7.337 1.00 95.94 340 ASN A N 1
ATOM 2444 C CA . ASN A 1 340 ? -8.795 0.737 7.441 1.00 95.94 340 ASN A CA 1
ATOM 2445 C C . ASN A 1 340 ? -8.233 -0.100 8.603 1.00 95.94 340 ASN A C 1
ATOM 2447 O O . ASN A 1 340 ? -7.539 0.429 9.473 1.00 95.94 340 ASN A O 1
ATOM 2451 N N . CYS A 1 341 ? -8.547 -1.396 8.616 1.00 96.19 341 CYS A N 1
ATOM 2452 C CA . CYS A 1 341 ? -8.154 -2.320 9.679 1.00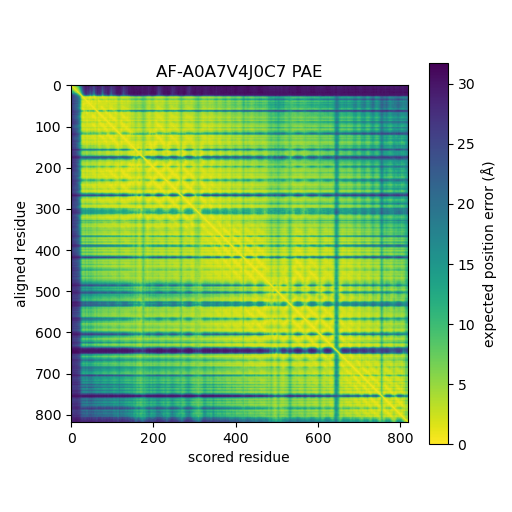 96.19 341 CYS A CA 1
ATOM 2453 C C . CYS A 1 341 ? -7.518 -3.613 9.152 1.00 96.19 341 CYS A C 1
ATOM 2455 O O . CYS A 1 341 ? -7.692 -3.998 7.994 1.00 96.19 341 CYS A O 1
ATOM 2457 N N . THR A 1 342 ? -6.807 -4.311 10.032 1.00 95.56 342 THR A N 1
ATOM 2458 C CA . THR A 1 342 ? -6.430 -5.713 9.838 1.00 95.56 342 THR A CA 1
ATOM 2459 C C . THR A 1 342 ? -7.405 -6.591 10.615 1.00 95.56 342 THR A C 1
ATOM 2461 O O . THR A 1 342 ? -7.519 -6.458 11.834 1.00 95.56 342 THR A O 1
ATOM 2464 N N . LEU A 1 343 ? -8.119 -7.481 9.926 1.00 95.50 343 LEU A N 1
ATOM 2465 C CA . LEU A 1 343 ? -9.043 -8.415 10.561 1.00 95.50 343 LEU A CA 1
ATOM 2466 C C . LEU A 1 343 ? -8.305 -9.645 11.074 1.00 95.50 343 LEU A C 1
ATOM 2468 O O . LEU A 1 343 ? -7.524 -10.268 10.352 1.00 95.50 343 LEU A O 1
ATOM 2472 N N . VAL A 1 344 ? -8.609 -10.013 12.315 1.00 94.69 344 VAL A N 1
ATOM 2473 C CA . VAL A 1 344 ? -8.072 -11.199 12.977 1.00 94.69 344 VAL A CA 1
ATOM 2474 C C . VAL A 1 344 ? -9.243 -12.075 13.404 1.00 94.69 344 VAL A C 1
ATOM 2476 O O . VAL A 1 344 ? -9.989 -11.728 14.312 1.00 94.69 344 VAL A O 1
ATOM 2479 N N . ILE A 1 345 ? -9.412 -13.215 12.738 1.00 94.62 345 ILE A N 1
ATOM 2480 C CA . ILE A 1 345 ? -10.448 -14.200 13.067 1.00 94.62 345 ILE A CA 1
ATOM 2481 C C . ILE A 1 345 ? -9.738 -15.540 13.298 1.00 94.62 345 ILE A C 1
ATOM 2483 O O . ILE A 1 345 ? -9.063 -16.022 12.380 1.00 94.62 345 ILE A O 1
ATOM 2487 N N . PRO A 1 346 ? -9.816 -16.142 14.499 1.00 93.00 346 PRO A N 1
ATOM 2488 C CA . PRO A 1 346 ? -9.130 -17.398 14.794 1.00 93.00 346 PRO A CA 1
ATOM 2489 C C . PRO A 1 346 ? -9.499 -18.503 13.798 1.00 93.00 346 PRO A C 1
ATOM 2491 O O . PRO A 1 346 ? -10.668 -18.716 13.496 1.00 93.00 346 PRO A O 1
ATOM 2494 N N . GLY A 1 347 ? -8.494 -19.198 13.258 1.00 92.12 347 GLY A N 1
ATOM 2495 C CA . GLY A 1 347 ? -8.691 -20.290 12.294 1.00 92.12 347 GLY A CA 1
ATOM 2496 C C . GLY A 1 347 ? -9.157 -19.866 10.891 1.00 92.12 347 GLY A C 1
ATOM 2497 O O . GLY A 1 347 ? -9.190 -20.704 9.989 1.00 92.12 347 GLY A O 1
ATOM 2498 N N . PHE A 1 348 ? -9.460 -18.584 10.656 1.00 92.94 348 PHE A N 1
ATOM 2499 C CA . PHE A 1 348 ? -9.927 -18.091 9.361 1.00 92.94 348 PHE A CA 1
ATOM 2500 C C . PHE A 1 348 ? -8.772 -17.965 8.365 1.00 92.94 348 PHE A C 1
ATOM 2502 O O . PHE A 1 348 ? -8.104 -16.939 8.244 1.00 92.94 348 PHE A O 1
ATOM 2509 N N . THR A 1 349 ? -8.525 -19.058 7.656 1.00 92.44 349 THR A N 1
ATOM 2510 C CA . THR A 1 349 ? -7.442 -19.188 6.671 1.00 92.44 349 THR A CA 1
ATOM 2511 C C . THR A 1 349 ? -7.960 -19.327 5.244 1.00 92.44 349 THR A C 1
ATOM 2513 O O . THR A 1 349 ? -7.172 -19.299 4.302 1.00 92.44 349 THR A O 1
ATOM 2516 N N . SER A 1 350 ? -9.275 -19.458 5.059 1.00 94.25 350 SER A N 1
ATOM 2517 C CA . SER A 1 350 ? -9.892 -19.504 3.739 1.00 94.25 350 SER A CA 1
ATOM 2518 C C . SER A 1 350 ? -11.292 -18.904 3.735 1.00 94.25 350 SER A C 1
ATOM 2520 O O . SER A 1 350 ? -11.991 -18.931 4.746 1.00 94.25 350 SER A O 1
ATOM 2522 N N . TRP A 1 351 ? -11.702 -18.374 2.584 1.00 95.62 351 TRP A N 1
ATOM 2523 C CA . TRP A 1 351 ? -13.046 -17.853 2.354 1.00 95.62 351 TRP A CA 1
ATOM 2524 C C . TRP A 1 351 ? -13.495 -18.198 0.941 1.00 95.62 351 TRP A C 1
ATOM 2526 O O . TRP A 1 351 ? -12.774 -17.920 -0.015 1.00 95.62 351 TRP A O 1
ATOM 2536 N N . ALA A 1 352 ? -14.672 -18.808 0.808 1.00 97.00 352 ALA A N 1
ATOM 2537 C CA . ALA A 1 352 ? -15.183 -19.270 -0.478 1.00 97.00 352 ALA A CA 1
ATOM 2538 C C . ALA A 1 352 ? -16.615 -18.788 -0.773 1.00 97.00 352 ALA A C 1
ATOM 2540 O O . ALA A 1 352 ? -17.539 -19.601 -0.832 1.00 97.00 352 ALA A O 1
ATOM 2541 N N . PRO A 1 353 ? -16.850 -17.470 -0.898 1.00 96.94 353 PRO A N 1
ATOM 2542 C CA . PRO A 1 353 ? -18.176 -16.969 -1.224 1.00 96.94 353 PRO A CA 1
ATOM 2543 C C . PRO A 1 353 ? -18.515 -17.182 -2.707 1.00 96.94 353 PRO A C 1
ATOM 2545 O O . PRO A 1 353 ? -17.635 -17.228 -3.567 1.00 96.94 353 PRO A O 1
ATOM 2548 N N . SER A 1 354 ? -19.807 -17.250 -3.039 1.00 96.94 354 SER A N 1
ATOM 2549 C CA . SER A 1 354 ? -20.243 -17.327 -4.441 1.00 96.94 354 SER A CA 1
ATOM 2550 C C . SER A 1 354 ? -19.907 -16.052 -5.220 1.00 96.94 354 SER A C 1
ATOM 2552 O O . SER A 1 354 ? -19.518 -16.126 -6.377 1.00 96.94 354 SER A O 1
ATOM 2554 N N . GLN A 1 355 ? -20.000 -14.889 -4.580 1.00 97.00 355 GLN A N 1
ATOM 2555 C CA . GLN A 1 355 ? -19.645 -13.575 -5.118 1.00 97.00 355 GLN A CA 1
ATOM 2556 C C . GLN A 1 355 ? -19.041 -12.736 -3.992 1.00 97.00 355 GLN A C 1
ATOM 2558 O O . GLN A 1 355 ? -19.419 -12.919 -2.838 1.00 97.00 355 GLN A O 1
ATOM 2563 N N . LEU A 1 356 ? -18.147 -11.796 -4.298 1.00 97.81 356 LEU A N 1
ATOM 2564 C CA . LEU A 1 356 ? -17.608 -10.868 -3.302 1.00 97.81 356 LEU A CA 1
ATOM 2565 C C . LEU A 1 356 ? -17.754 -9.427 -3.782 1.00 97.81 356 LEU A C 1
ATOM 2567 O O . LEU A 1 356 ? -17.207 -9.047 -4.811 1.00 97.81 356 LEU A O 1
ATOM 2571 N N . ILE A 1 357 ? -18.464 -8.609 -3.010 1.00 97.56 357 ILE A N 1
ATOM 2572 C CA . ILE A 1 357 ? -18.562 -7.166 -3.237 1.00 97.56 357 ILE A CA 1
ATOM 2573 C C . ILE A 1 357 ? -18.032 -6.461 -1.995 1.00 97.56 357 ILE A C 1
ATOM 2575 O O . ILE A 1 357 ? -18.514 -6.718 -0.892 1.00 97.56 357 ILE A O 1
ATOM 2579 N N . ILE A 1 358 ? -17.071 -5.562 -2.185 1.00 97.44 358 ILE A N 1
ATOM 2580 C CA . ILE A 1 358 ? -16.532 -4.671 -1.158 1.00 97.44 358 ILE A CA 1
ATOM 2581 C C . ILE A 1 358 ? -16.836 -3.242 -1.597 1.00 97.44 358 ILE A C 1
ATOM 2583 O O . ILE A 1 358 ? -16.378 -2.819 -2.656 1.00 97.44 358 ILE A O 1
ATOM 2587 N N . SER A 1 359 ? -17.619 -2.511 -0.804 1.00 95.12 359 SER A N 1
ATOM 2588 C CA . SER A 1 359 ? -18.015 -1.132 -1.106 1.00 95.12 359 SER A CA 1
ATOM 2589 C C . SER A 1 359 ? -17.857 -0.223 0.106 1.00 95.12 359 SER A C 1
ATOM 2591 O O . SER A 1 359 ? -18.407 -0.512 1.167 1.00 95.12 359 SER A O 1
ATOM 2593 N N . ASN A 1 360 ? -17.152 0.903 -0.016 1.00 94.88 360 ASN A N 1
ATOM 2594 C CA . ASN A 1 360 ? -16.930 1.832 1.109 1.00 94.88 360 ASN A CA 1
ATOM 2595 C C . ASN A 1 360 ? -16.247 1.179 2.324 1.00 94.88 360 ASN A C 1
ATOM 2597 O O . ASN A 1 360 ? -16.309 1.737 3.414 1.00 94.88 360 ASN A O 1
ATOM 2601 N N . SER A 1 361 ? -15.639 0.001 2.153 1.00 96.69 361 SER A N 1
ATOM 2602 C CA . SER A 1 361 ? -15.030 -0.801 3.217 1.00 96.69 361 SER A CA 1
ATOM 2603 C C . SER A 1 361 ? -13.597 -1.169 2.853 1.00 96.69 361 SER A C 1
ATOM 2605 O O . SER A 1 361 ? -13.267 -1.362 1.683 1.00 96.69 361 SER A O 1
ATOM 2607 N N . SER A 1 362 ? -12.750 -1.257 3.871 1.00 96.62 362 SER A N 1
ATOM 2608 C CA . SER A 1 362 ? -11.300 -1.271 3.728 1.00 96.62 362 SER A CA 1
ATOM 2609 C C . SER A 1 362 ? -10.673 -2.148 4.802 1.00 96.62 362 SER A C 1
ATOM 2611 O O . SER A 1 362 ? -10.644 -1.746 5.967 1.00 96.62 362 SER A O 1
ATOM 2613 N N . PHE A 1 363 ? -10.195 -3.338 4.440 1.00 96.31 363 PHE A N 1
ATOM 2614 C CA . PHE A 1 363 ? -9.636 -4.275 5.416 1.00 96.31 363 PHE A CA 1
ATOM 2615 C C . PHE A 1 363 ? -8.616 -5.250 4.826 1.00 96.31 363 PHE A C 1
ATOM 2617 O O . PHE A 1 363 ? -8.650 -5.597 3.643 1.00 96.31 363 PHE A O 1
ATOM 2624 N N . ARG A 1 364 ? -7.708 -5.725 5.684 1.00 94.50 364 ARG A N 1
ATOM 2625 C CA . ARG A 1 364 ? -6.715 -6.760 5.370 1.00 94.50 364 ARG A CA 1
ATOM 2626 C C . ARG A 1 364 ? -7.067 -8.078 6.053 1.00 94.50 364 ARG A C 1
ATOM 2628 O O . ARG A 1 364 ? -7.397 -8.088 7.234 1.00 94.50 364 ARG A O 1
ATOM 2635 N N . LEU A 1 365 ? -6.914 -9.178 5.323 1.00 93.38 365 LEU A N 1
ATOM 2636 C CA . LEU A 1 365 ? -6.884 -10.548 5.833 1.00 93.38 365 LEU A CA 1
ATOM 2637 C C . LEU A 1 365 ? -5.420 -11.010 5.863 1.00 93.38 365 LEU A C 1
ATOM 2639 O O . LEU A 1 365 ? -4.869 -11.427 4.843 1.00 93.38 365 LEU A O 1
ATOM 2643 N N . ASP A 1 366 ? -4.773 -10.876 7.023 1.00 82.56 366 ASP A N 1
ATOM 2644 C CA . ASP A 1 366 ? -3.320 -11.076 7.189 1.00 82.56 366 ASP A CA 1
ATOM 2645 C C . ASP A 1 366 ? -2.931 -12.511 7.591 1.00 82.56 366 ASP A C 1
ATOM 2647 O O . ASP A 1 366 ? -1.824 -12.773 8.057 1.00 82.56 366 ASP A O 1
ATOM 2651 N N . ALA A 1 367 ? -3.833 -13.485 7.441 1.00 81.56 367 ALA A N 1
ATOM 2652 C CA . ALA A 1 367 ? -3.436 -14.868 7.673 1.00 81.56 367 ALA A CA 1
ATOM 2653 C C . ALA A 1 367 ? -2.357 -15.251 6.648 1.00 81.56 367 ALA A C 1
ATOM 2655 O O . ALA A 1 367 ? -2.559 -15.106 5.440 1.00 81.56 367 ALA A O 1
ATOM 2656 N N . HIS A 1 368 ? -1.225 -15.757 7.144 1.00 73.62 368 HIS A N 1
ATOM 2657 C CA . HIS A 1 368 ? -0.007 -15.967 6.363 1.00 73.62 368 HIS A CA 1
ATOM 2658 C C . HIS A 1 368 ? -0.256 -16.636 5.000 1.00 73.62 368 HIS A C 1
ATOM 2660 O O . HIS A 1 368 ? 0.238 -16.137 4.003 1.00 73.62 368 HIS A O 1
ATOM 2666 N N . SER A 1 369 ? -1.079 -17.690 4.919 1.00 85.94 369 SER A N 1
ATOM 2667 C CA . SER A 1 369 ? -1.386 -18.400 3.659 1.00 85.94 369 SER A CA 1
ATOM 2668 C C . SER A 1 369 ? -2.876 -18.368 3.292 1.00 85.94 369 SER A C 1
ATOM 2670 O O . SER A 1 369 ? -3.449 -19.392 2.915 1.00 85.94 369 SER A O 1
ATOM 2672 N N . PHE A 1 370 ? -3.523 -17.207 3.428 1.00 92.44 370 PHE A N 1
ATOM 2673 C CA . PHE A 1 370 ? -4.968 -17.072 3.222 1.00 92.44 370 PHE A CA 1
ATOM 2674 C C . PHE A 1 370 ? -5.429 -17.488 1.809 1.00 92.44 370 PHE A C 1
ATOM 2676 O O . PHE A 1 370 ? -4.871 -17.028 0.812 1.00 92.44 370 PHE A O 1
ATOM 2683 N N . GLN A 1 371 ? -6.472 -18.319 1.712 1.00 95.00 371 GLN A N 1
ATOM 2684 C CA . GLN A 1 371 ? -7.063 -18.777 0.445 1.00 95.00 371 GLN A CA 1
ATOM 2685 C C . GLN A 1 371 ? -8.445 -18.145 0.213 1.00 95.00 371 GLN A C 1
ATOM 2687 O O . GLN A 1 371 ? -9.438 -18.569 0.803 1.00 95.00 371 GLN A O 1
ATOM 2692 N N . LEU A 1 372 ? -8.536 -17.161 -0.677 1.00 97.44 372 LEU A N 1
ATOM 2693 C CA . LEU A 1 372 ? -9.803 -16.577 -1.123 1.00 97.44 372 LEU A CA 1
ATOM 2694 C C . LEU A 1 372 ? -10.243 -17.238 -2.437 1.00 97.44 372 LEU A C 1
ATOM 2696 O O . LEU A 1 372 ? -9.578 -17.057 -3.451 1.00 97.44 372 LEU A O 1
ATOM 2700 N N . ASN A 1 373 ? -11.353 -17.977 -2.439 1.00 98.00 373 ASN A N 1
ATOM 2701 C CA . ASN A 1 373 ? -11.867 -18.715 -3.599 1.00 98.00 373 ASN A CA 1
ATOM 2702 C C . ASN A 1 373 ? -13.298 -18.264 -3.947 1.00 98.00 373 ASN A C 1
ATOM 2704 O O . ASN A 1 373 ? -14.269 -18.839 -3.469 1.00 98.00 373 ASN A O 1
ATOM 2708 N N . VAL A 1 374 ? -13.442 -17.234 -4.777 1.00 98.56 374 VAL A N 1
ATOM 2709 C CA . VAL A 1 374 ? -14.746 -16.689 -5.184 1.00 98.56 374 VAL A CA 1
ATOM 2710 C C . VAL A 1 374 ? -15.234 -17.372 -6.460 1.00 98.56 374 VAL A C 1
ATOM 2712 O O . VAL A 1 374 ? -14.498 -17.420 -7.445 1.00 98.56 374 VAL A O 1
ATOM 2715 N N . ALA A 1 375 ? -16.459 -17.904 -6.456 1.00 98.25 375 ALA A N 1
ATOM 2716 C CA . ALA A 1 375 ? -16.981 -18.679 -7.590 1.00 98.25 375 ALA A CA 1
ATOM 2717 C C . ALA A 1 375 ? -17.317 -17.813 -8.818 1.00 98.25 375 ALA A C 1
ATOM 2719 O O . ALA A 1 375 ? -17.005 -18.196 -9.941 1.00 98.25 375 ALA A O 1
ATOM 2720 N N . ASN A 1 376 ? -17.917 -16.644 -8.601 1.00 98.38 376 ASN A N 1
ATOM 2721 C CA . ASN A 1 376 ? -18.321 -15.697 -9.639 1.00 98.38 376 ASN A CA 1
ATOM 2722 C C . ASN A 1 376 ? -17.401 -14.470 -9.595 1.00 98.38 376 ASN A C 1
ATOM 2724 O O . ASN A 1 376 ? -16.181 -14.616 -9.591 1.00 98.38 376 ASN A O 1
ATOM 2728 N N . ASP A 1 377 ? -17.969 -13.265 -9.561 1.00 98.56 377 ASP A N 1
ATOM 2729 C CA . ASP A 1 377 ? -17.221 -12.017 -9.646 1.00 98.56 377 ASP A CA 1
ATOM 2730 C C . ASP A 1 377 ? -16.735 -11.497 -8.280 1.00 98.56 377 ASP A C 1
ATOM 2732 O O . ASP A 1 377 ? -17.363 -11.687 -7.228 1.00 98.56 377 ASP A O 1
ATOM 2736 N N . ILE A 1 378 ? -15.623 -10.761 -8.325 1.00 98.75 378 ILE A N 1
ATOM 2737 C CA . ILE A 1 378 ? -15.134 -9.905 -7.244 1.00 98.75 378 ILE A CA 1
ATOM 2738 C C . ILE A 1 378 ? -15.235 -8.453 -7.692 1.00 98.75 378 ILE A C 1
ATOM 2740 O O . ILE A 1 378 ? -14.637 -8.063 -8.696 1.00 98.75 378 ILE A O 1
ATOM 2744 N N . HIS A 1 379 ? -15.921 -7.637 -6.903 1.00 98.31 379 HIS A N 1
ATOM 2745 C CA . HIS A 1 379 ? -16.037 -6.204 -7.123 1.00 98.31 379 HIS A CA 1
ATOM 2746 C C . HIS A 1 379 ? -15.501 -5.435 -5.916 1.00 98.31 379 HIS A C 1
ATOM 2748 O O . HIS A 1 379 ? -15.953 -5.652 -4.791 1.00 98.31 379 HIS A O 1
ATOM 2754 N N . ILE A 1 380 ? -14.567 -4.514 -6.148 1.00 98.31 380 ILE A N 1
ATOM 2755 C CA . ILE A 1 380 ? -14.079 -3.583 -5.125 1.00 98.31 380 ILE A CA 1
ATOM 2756 C C . ILE A 1 380 ? -14.370 -2.160 -5.596 1.00 98.31 380 ILE A C 1
ATOM 2758 O O . ILE A 1 380 ? -13.837 -1.702 -6.610 1.00 98.31 380 ILE A O 1
ATOM 2762 N N . TYR A 1 381 ? -15.218 -1.476 -4.834 1.00 94.69 381 TYR A N 1
ATOM 2763 C CA . TYR A 1 381 ? -15.716 -0.133 -5.087 1.00 94.69 381 TYR A CA 1
ATOM 2764 C C . TYR A 1 381 ? -15.372 0.770 -3.907 1.00 94.69 381 TYR A C 1
ATOM 2766 O O . TYR A 1 381 ? -15.784 0.487 -2.787 1.00 94.69 381 TYR A O 1
ATOM 2774 N N . ASN A 1 382 ? -14.659 1.873 -4.133 1.00 93.50 382 ASN A N 1
ATOM 2775 C CA . ASN A 1 382 ? -14.374 2.871 -3.093 1.00 93.50 382 ASN A CA 1
ATOM 2776 C C . ASN A 1 382 ? -13.942 2.256 -1.751 1.00 93.50 382 ASN A C 1
ATOM 2778 O O . ASN A 1 382 ? -14.651 2.326 -0.754 1.00 93.50 382 ASN A O 1
ATOM 2782 N N . GLY A 1 383 ? -12.814 1.563 -1.741 1.00 95.56 383 GLY A N 1
ATOM 2783 C CA . GLY A 1 383 ? -12.394 0.746 -0.611 1.00 95.56 383 GLY A CA 1
ATOM 2784 C C . GLY A 1 383 ? -11.245 -0.157 -1.012 1.00 95.56 383 GLY A C 1
ATOM 2785 O O . GLY A 1 383 ? -10.774 -0.102 -2.154 1.00 95.56 383 GLY A O 1
ATOM 2786 N N . TRP A 1 384 ? -10.780 -0.993 -0.091 1.00 96.94 384 TRP A N 1
ATOM 2787 C CA . TRP A 1 384 ? -9.680 -1.893 -0.400 1.00 96.94 384 TRP A CA 1
ATOM 2788 C C . TRP A 1 384 ? -9.744 -3.242 0.305 1.00 96.94 384 TRP A C 1
ATOM 2790 O O . TRP A 1 384 ? -10.216 -3.368 1.432 1.00 96.94 384 TRP A O 1
ATOM 2800 N N . LEU A 1 385 ? -9.216 -4.251 -0.383 1.00 97.44 385 LEU A N 1
ATOM 2801 C CA . LEU A 1 385 ? -8.973 -5.580 0.166 1.00 97.44 385 LEU A CA 1
ATOM 2802 C C . LEU A 1 385 ? -7.470 -5.824 0.226 1.00 97.44 385 LEU A C 1
ATOM 2804 O O . LEU A 1 385 ? -6.783 -5.679 -0.783 1.00 97.44 385 LEU A O 1
ATOM 2808 N N . GLY A 1 386 ? -6.964 -6.207 1.392 1.00 95.56 386 GLY A N 1
ATOM 2809 C CA . GLY A 1 386 ? -5.598 -6.692 1.561 1.00 95.56 386 GLY A CA 1
ATOM 2810 C C . GLY A 1 386 ? -5.568 -8.195 1.803 1.00 95.56 386 GLY A C 1
ATOM 2811 O O . GLY A 1 386 ? -6.351 -8.690 2.610 1.00 95.56 386 GLY A O 1
ATOM 2812 N N . LEU A 1 387 ? -4.658 -8.913 1.148 1.00 93.38 387 LEU A N 1
ATOM 2813 C CA . LEU A 1 387 ? -4.474 -10.354 1.325 1.00 93.38 387 LEU A CA 1
ATOM 2814 C C . LEU A 1 387 ? -3.018 -10.707 1.626 1.00 93.38 387 LEU A C 1
ATOM 2816 O O . LEU A 1 387 ? -2.114 -10.290 0.899 1.00 93.38 387 LEU A O 1
ATOM 2820 N N . GLY A 1 388 ? -2.830 -11.547 2.642 1.00 83.62 388 GLY A N 1
ATOM 2821 C CA . GLY A 1 388 ? -1.550 -12.165 2.977 1.00 83.62 388 GLY A CA 1
ATOM 2822 C C . GLY A 1 388 ? -0.653 -11.318 3.875 1.00 83.62 388 GLY A C 1
ATOM 2823 O O . GLY A 1 388 ? -0.995 -10.191 4.244 1.00 83.62 388 GLY A O 1
ATOM 2824 N N . GLY A 1 389 ? 0.512 -11.895 4.180 1.00 74.06 389 GLY A N 1
ATOM 2825 C CA . GLY A 1 389 ? 1.590 -11.329 4.989 1.00 74.06 389 GLY A CA 1
ATOM 2826 C C . GLY A 1 389 ? 2.939 -11.962 4.634 1.00 74.06 389 GLY A C 1
ATOM 2827 O O . GLY A 1 389 ? 3.017 -12.836 3.777 1.00 74.06 389 GLY A O 1
ATOM 2828 N N . THR A 1 390 ? 4.029 -11.536 5.276 1.00 69.06 390 THR A N 1
ATOM 2829 C CA . THR A 1 390 ? 5.394 -11.887 4.830 1.00 69.06 390 THR A CA 1
ATOM 2830 C C . THR A 1 390 ? 5.780 -13.359 5.021 1.00 69.06 390 THR A C 1
ATOM 2832 O O . THR A 1 390 ? 6.754 -13.800 4.427 1.00 69.06 390 THR A O 1
ATOM 2835 N N . ASN A 1 391 ? 5.032 -14.151 5.800 1.00 71.75 391 ASN A N 1
ATOM 2836 C CA . ASN A 1 391 ? 5.410 -15.540 6.114 1.00 71.75 391 ASN A CA 1
ATOM 2837 C C . ASN A 1 391 ? 4.501 -16.611 5.488 1.00 71.75 391 ASN A C 1
ATOM 2839 O O . ASN A 1 391 ? 4.479 -17.740 5.975 1.00 71.75 391 ASN A O 1
ATOM 2843 N N . GLY A 1 392 ? 3.743 -16.306 4.431 1.00 75.38 392 GLY A N 1
ATOM 2844 C CA . GLY A 1 392 ? 2.982 -17.349 3.742 1.00 75.38 392 GLY A CA 1
ATOM 2845 C C . GLY A 1 392 ? 2.386 -16.942 2.400 1.00 75.38 392 GLY A C 1
ATOM 2846 O O . GLY A 1 392 ? 2.395 -15.777 2.010 1.00 75.38 392 GLY A O 1
ATOM 2847 N N . ASN A 1 393 ? 1.873 -17.944 1.689 1.00 84.25 393 ASN A N 1
ATOM 2848 C CA . ASN A 1 393 ? 1.496 -17.795 0.291 1.00 84.25 393 ASN A CA 1
ATOM 2849 C C . ASN A 1 393 ? -0.009 -17.644 0.148 1.00 84.25 393 ASN A C 1
ATOM 2851 O O . ASN A 1 393 ? -0.744 -18.623 -0.013 1.00 84.25 393 ASN A O 1
ATOM 2855 N N . ALA A 1 394 ? -0.464 -16.395 0.220 1.00 90.75 394 ALA A N 1
ATOM 2856 C CA . ALA A 1 394 ? -1.856 -16.063 -0.021 1.00 90.75 394 ALA A CA 1
ATOM 2857 C C . ALA A 1 394 ? -2.244 -16.321 -1.485 1.00 90.75 394 ALA A C 1
ATOM 2859 O O . ALA A 1 394 ? -1.450 -16.126 -2.413 1.00 90.75 394 ALA A O 1
ATOM 2860 N N . ALA A 1 395 ? -3.486 -16.741 -1.701 1.00 94.44 395 ALA A N 1
ATOM 2861 C CA . ALA A 1 395 ? -4.038 -16.903 -3.035 1.00 94.44 395 ALA A CA 1
ATOM 2862 C C . ALA A 1 395 ? -5.450 -16.329 -3.124 1.00 94.44 395 ALA A C 1
ATOM 2864 O O . ALA A 1 395 ? -6.308 -16.638 -2.301 1.00 94.44 395 ALA A O 1
ATOM 2865 N N . LEU A 1 396 ? -5.691 -15.542 -4.168 1.00 97.75 396 LEU A N 1
ATOM 2866 C CA . LEU A 1 396 ? -7.011 -15.149 -4.637 1.00 97.75 396 LEU A CA 1
ATOM 2867 C C . LEU A 1 396 ? -7.323 -15.949 -5.900 1.00 97.75 396 LEU A C 1
ATOM 2869 O O . LEU A 1 396 ? -6.563 -15.905 -6.867 1.00 97.75 396 LEU A O 1
ATOM 2873 N N . ARG A 1 397 ? -8.458 -16.642 -5.913 1.00 98.56 397 ARG A N 1
ATOM 2874 C CA . ARG A 1 397 ? -9.044 -17.304 -7.079 1.00 98.56 397 ARG A CA 1
ATOM 2875 C C . ARG A 1 397 ? -10.440 -16.740 -7.310 1.00 98.56 397 ARG A C 1
ATOM 2877 O O . ARG A 1 397 ? -11.237 -16.698 -6.381 1.00 98.56 397 ARG A O 1
ATOM 2884 N N . CYS A 1 398 ? -10.714 -16.287 -8.525 1.00 98.69 398 CYS A N 1
ATOM 2885 C CA . CYS A 1 398 ? -11.992 -15.716 -8.939 1.00 98.69 398 CYS A CA 1
ATOM 2886 C C . CYS A 1 398 ? -12.472 -16.447 -10.196 1.00 98.69 398 CYS A C 1
ATOM 2888 O O . CYS A 1 398 ? -11.779 -16.416 -11.215 1.00 98.69 398 CYS A O 1
ATOM 2890 N N . GLY A 1 399 ? -13.619 -17.122 -10.127 1.00 98.56 399 GLY A N 1
ATOM 2891 C CA . GLY A 1 399 ? -14.179 -17.864 -11.259 1.00 98.56 399 GLY A CA 1
ATOM 2892 C C . GLY A 1 399 ? -14.838 -16.980 -12.324 1.00 98.56 399 GLY A C 1
ATOM 2893 O O . GLY A 1 399 ? -15.011 -17.428 -13.455 1.00 98.56 399 GLY A O 1
ATOM 2894 N N . GLY A 1 400 ? -15.138 -15.720 -12.000 1.00 98.50 400 GLY A N 1
ATOM 2895 C CA . GLY A 1 400 ? -15.621 -14.696 -12.923 1.00 98.50 400 GLY A CA 1
ATOM 2896 C C . GLY A 1 400 ? -14.576 -13.613 -13.199 1.00 98.50 400 GLY A C 1
ATOM 2897 O O . GLY A 1 400 ? -13.442 -13.887 -13.605 1.00 98.50 400 GLY A O 1
ATOM 2898 N N . ASN A 1 401 ? -14.988 -12.361 -13.028 1.00 98.75 401 ASN A N 1
ATOM 2899 C CA . ASN A 1 401 ? -14.211 -11.148 -13.241 1.00 98.75 401 ASN A CA 1
ATOM 2900 C C . ASN A 1 401 ? -13.720 -10.560 -11.914 1.00 98.75 401 ASN A C 1
ATOM 2902 O O . ASN A 1 401 ? -14.392 -10.635 -10.888 1.00 98.75 401 ASN A O 1
ATOM 2906 N N . LEU A 1 402 ? -12.568 -9.894 -11.948 1.00 98.81 402 LEU A N 1
ATOM 2907 C CA . LEU A 1 402 ? -12.116 -9.007 -10.876 1.00 98.81 402 LEU A CA 1
ATOM 2908 C C . LEU A 1 402 ? -12.238 -7.561 -11.355 1.00 98.81 402 LEU A C 1
ATOM 2910 O O . LEU A 1 402 ? -11.549 -7.148 -12.291 1.00 98.81 402 LEU A O 1
ATOM 2914 N N . ILE A 1 403 ? -13.113 -6.793 -10.714 1.00 98.81 403 ILE A N 1
ATOM 2915 C CA . ILE A 1 403 ? -13.473 -5.435 -11.120 1.00 98.81 403 ILE A CA 1
ATOM 2916 C C . ILE A 1 403 ? -13.097 -4.460 -10.002 1.00 98.81 403 ILE A C 1
ATOM 2918 O O . ILE A 1 403 ? -13.636 -4.521 -8.898 1.00 98.81 403 ILE A O 1
ATOM 2922 N N . LEU A 1 404 ? -12.176 -3.544 -10.307 1.00 98.69 404 LEU A N 1
ATOM 2923 C CA . LEU A 1 404 ? -11.767 -2.450 -9.425 1.00 98.69 404 LEU A CA 1
ATOM 2924 C C . LEU A 1 404 ? -12.221 -1.128 -10.045 1.00 98.69 404 LEU A C 1
ATOM 2926 O O . LEU A 1 404 ? -11.748 -0.769 -11.128 1.00 98.69 404 LEU A O 1
ATOM 2930 N N . THR A 1 405 ? -13.133 -0.405 -9.397 1.00 97.38 405 THR A N 1
ATOM 2931 C CA . THR A 1 405 ? -13.584 0.919 -9.865 1.00 97.38 405 THR A CA 1
ATOM 2932 C C . THR A 1 405 ? -13.811 1.875 -8.695 1.00 97.38 405 THR A C 1
ATOM 2934 O O . THR A 1 405 ? -13.794 1.470 -7.534 1.00 97.38 405 THR A O 1
ATOM 2937 N N . ASN A 1 406 ? -14.014 3.166 -8.987 1.00 94.81 406 ASN A N 1
ATOM 2938 C CA . ASN A 1 406 ? -14.290 4.202 -7.984 1.00 94.81 406 ASN A CA 1
ATOM 2939 C C . ASN A 1 406 ? -13.255 4.212 -6.849 1.00 94.81 406 ASN A C 1
ATOM 2941 O O . ASN A 1 406 ? -13.624 4.187 -5.683 1.00 94.81 406 ASN A O 1
ATOM 2945 N N . SER A 1 407 ? -11.964 4.185 -7.190 1.00 95.62 407 SER A N 1
ATOM 2946 C CA . SER A 1 407 ? -10.854 4.088 -6.226 1.00 95.62 407 SER A CA 1
ATOM 2947 C C . SER A 1 407 ? -10.739 2.749 -5.480 1.00 95.62 407 SER A C 1
ATOM 2949 O O . SER A 1 407 ? -10.067 2.658 -4.453 1.00 95.62 407 SER A O 1
ATOM 2951 N N . GLY A 1 408 ? -11.365 1.689 -5.997 1.00 97.88 408 GLY A N 1
ATOM 2952 C CA . GLY A 1 408 ? -11.209 0.327 -5.495 1.00 97.88 408 GLY A CA 1
ATOM 2953 C C . GLY A 1 408 ? -9.768 -0.169 -5.622 1.00 97.88 408 GLY A C 1
ATOM 2954 O O . GLY A 1 408 ? -9.150 -0.029 -6.681 1.00 97.88 408 GLY A O 1
ATOM 2955 N N . SER A 1 409 ? -9.226 -0.750 -4.552 1.00 98.00 409 SER A N 1
ATOM 2956 C CA . SER A 1 409 ? -7.839 -1.226 -4.533 1.00 98.00 409 SER A CA 1
ATOM 2957 C C . SER A 1 409 ? -7.692 -2.645 -3.989 1.00 98.00 409 SER A C 1
ATOM 2959 O O . SER A 1 409 ? -8.399 -3.060 -3.072 1.00 98.00 409 SER A O 1
ATOM 2961 N N . LEU A 1 410 ? -6.734 -3.388 -4.538 1.00 98.19 410 LEU A N 1
ATOM 2962 C CA . LEU A 1 410 ? -6.356 -4.721 -4.074 1.00 98.19 410 LEU A CA 1
ATOM 2963 C C . LEU A 1 410 ? -4.877 -4.723 -3.678 1.00 98.19 410 LEU A C 1
ATOM 2965 O O . LEU A 1 410 ? -4.012 -4.465 -4.511 1.00 98.19 410 LEU A O 1
ATOM 2969 N N . TYR A 1 411 ? -4.584 -5.054 -2.426 1.00 95.31 411 TYR A N 1
ATOM 2970 C CA . TYR A 1 411 ? -3.229 -5.242 -1.913 1.00 95.31 411 TYR A CA 1
ATOM 2971 C C . TYR A 1 411 ? -2.956 -6.734 -1.767 1.00 95.31 411 TYR A C 1
ATOM 2973 O O . TYR A 1 411 ? -3.731 -7.450 -1.133 1.00 95.31 411 TYR A O 1
ATOM 2981 N N . VAL A 1 412 ? -1.852 -7.209 -2.339 1.00 94.56 412 VAL A N 1
ATOM 2982 C CA . VAL A 1 412 ? -1.458 -8.619 -2.239 1.00 94.56 412 VAL A CA 1
ATOM 2983 C C . VAL A 1 412 ? -0.022 -8.685 -1.763 1.00 94.56 412 VAL A C 1
ATOM 2985 O O . VAL A 1 412 ? 0.876 -8.169 -2.428 1.00 94.56 412 VAL A O 1
ATOM 2988 N N . TYR A 1 413 ? 0.181 -9.307 -0.608 1.00 91.62 413 TYR A N 1
ATOM 2989 C CA . TYR A 1 413 ? 1.485 -9.448 0.019 1.00 91.62 413 TYR A CA 1
ATOM 2990 C C . TYR A 1 413 ? 2.043 -10.837 -0.259 1.00 91.62 413 TYR A C 1
ATOM 2992 O O . TYR A 1 413 ? 1.416 -11.842 0.070 1.00 91.62 413 TYR A O 1
ATOM 3000 N N . SER A 1 414 ? 3.216 -10.881 -0.888 1.00 90.31 414 SER A N 1
ATOM 3001 C CA . SER A 1 414 ? 3.944 -12.120 -1.125 1.00 90.31 414 SER A CA 1
ATOM 3002 C C . SER A 1 414 ? 4.612 -12.611 0.155 1.00 90.31 414 SER A C 1
ATOM 3004 O O . SER A 1 414 ? 5.345 -11.862 0.811 1.00 90.31 414 SER A O 1
ATOM 3006 N N . GLY A 1 415 ? 4.434 -13.895 0.448 1.00 87.44 415 GLY A N 1
ATOM 3007 C CA . GLY A 1 415 ? 5.245 -14.617 1.415 1.00 87.44 415 GLY A CA 1
ATOM 3008 C C . GLY A 1 415 ? 6.561 -15.120 0.834 1.00 87.44 415 GLY A C 1
ATOM 3009 O O . GLY A 1 415 ? 7.068 -14.619 -0.177 1.00 87.44 415 GLY A O 1
ATOM 3010 N N . LEU A 1 416 ? 7.108 -16.132 1.506 1.00 84.75 416 LEU A N 1
ATOM 3011 C CA . LEU A 1 416 ? 8.338 -16.832 1.139 1.00 84.75 416 LEU A CA 1
ATOM 3012 C C . LEU A 1 416 ? 8.153 -17.674 -0.135 1.00 84.75 416 LEU A C 1
ATOM 3014 O O . LEU A 1 416 ? 7.048 -18.096 -0.470 1.00 84.75 416 LEU A O 1
ATOM 3018 N N . ASN A 1 417 ? 9.243 -17.978 -0.842 1.00 78.06 417 ASN A N 1
ATOM 3019 C CA . ASN A 1 417 ? 9.160 -18.775 -2.072 1.00 78.06 417 ASN A CA 1
ATOM 3020 C C . ASN A 1 417 ? 8.577 -20.183 -1.811 1.00 78.06 417 ASN A C 1
ATOM 3022 O O . ASN A 1 417 ? 9.214 -21.011 -1.162 1.00 78.06 417 ASN A O 1
ATOM 3026 N N . GLY A 1 418 ? 7.381 -20.466 -2.341 1.00 58.84 418 GLY A N 1
ATOM 3027 C CA . GLY A 1 418 ? 6.659 -21.734 -2.152 1.00 58.84 418 GLY A CA 1
ATOM 3028 C C . GLY A 1 418 ? 6.929 -22.811 -3.201 1.00 58.84 418 GLY A C 1
ATOM 3029 O O . GLY A 1 418 ? 6.038 -23.605 -3.482 1.00 58.84 418 GLY A O 1
ATOM 3030 N N . GLY A 1 419 ? 8.093 -22.797 -3.854 1.00 57.28 419 GLY A N 1
ATOM 3031 C CA . GLY A 1 419 ? 8.468 -23.771 -4.892 1.00 57.28 419 GLY A CA 1
ATOM 3032 C C . GLY A 1 419 ? 7.977 -23.444 -6.312 1.00 57.28 419 GLY A C 1
ATOM 3033 O O . GLY A 1 419 ? 8.544 -23.951 -7.272 1.00 57.28 419 GLY A O 1
ATOM 3034 N N . GLY A 1 420 ? 6.993 -22.549 -6.473 1.00 63.94 420 GLY A N 1
ATOM 3035 C CA . GLY A 1 420 ? 6.484 -22.084 -7.778 1.00 63.94 420 GLY A CA 1
ATOM 3036 C C . GLY A 1 420 ? 7.144 -20.812 -8.335 1.00 63.94 420 GLY A C 1
ATOM 3037 O O . GLY A 1 420 ? 6.737 -20.327 -9.388 1.00 63.94 420 GLY A O 1
ATOM 3038 N N . GLY A 1 421 ? 8.123 -20.235 -7.628 1.00 81.94 421 GLY A N 1
ATOM 3039 C CA . GLY A 1 421 ? 8.800 -18.989 -8.018 1.00 81.94 421 GLY A CA 1
ATOM 3040 C C . GLY A 1 421 ? 8.045 -17.698 -7.667 1.00 81.94 421 GLY A C 1
ATOM 3041 O O . GLY A 1 421 ? 8.560 -16.611 -7.917 1.00 81.94 421 GLY A O 1
ATOM 3042 N N . TYR A 1 422 ? 6.856 -17.801 -7.070 1.00 89.75 422 TYR A N 1
ATOM 3043 C CA . TYR A 1 422 ? 6.049 -16.693 -6.546 1.00 89.75 422 TYR A CA 1
ATOM 3044 C C . TYR A 1 422 ? 5.642 -16.975 -5.091 1.00 89.75 422 TYR A C 1
ATOM 3046 O O . TYR A 1 422 ? 5.642 -18.129 -4.654 1.00 89.75 422 TYR A O 1
ATOM 3054 N N . GLY A 1 423 ? 5.288 -15.927 -4.344 1.00 90.69 423 GLY A N 1
ATOM 3055 C CA . GLY A 1 423 ? 4.884 -16.025 -2.935 1.00 90.69 423 GLY A CA 1
ATOM 3056 C C . GLY A 1 423 ? 3.467 -15.513 -2.679 1.00 90.69 423 GLY A C 1
ATOM 3057 O O . GLY A 1 423 ? 3.016 -15.483 -1.544 1.00 90.69 423 GLY A O 1
ATOM 3058 N N . ALA A 1 424 ? 2.730 -15.138 -3.725 1.00 92.88 424 ALA A N 1
ATOM 3059 C CA . ALA A 1 424 ? 1.272 -15.059 -3.700 1.00 92.88 424 ALA A CA 1
ATOM 3060 C C . ALA A 1 424 ? 0.698 -15.222 -5.114 1.00 92.88 424 ALA A C 1
ATOM 3062 O O . ALA A 1 424 ? 1.394 -14.987 -6.107 1.00 92.88 424 ALA A O 1
ATOM 3063 N N . LEU A 1 425 ? -0.572 -15.617 -5.200 1.00 95.12 425 LEU A N 1
ATOM 3064 C CA . LEU A 1 425 ? -1.285 -15.835 -6.460 1.00 95.12 425 LEU A CA 1
ATOM 3065 C C . LEU A 1 425 ? -2.551 -14.979 -6.535 1.00 95.12 425 LEU A C 1
ATOM 3067 O O . LEU A 1 425 ? -3.353 -14.961 -5.608 1.00 95.12 425 LEU A O 1
ATOM 3071 N N . VAL A 1 426 ? -2.780 -14.350 -7.682 1.00 98.12 426 VAL A N 1
ATOM 3072 C CA . VAL A 1 426 ? -4.075 -13.798 -8.092 1.00 98.12 426 VAL A CA 1
ATOM 3073 C C . VAL A 1 426 ? -4.462 -14.497 -9.387 1.00 98.12 426 VAL A C 1
ATOM 3075 O O . VAL A 1 426 ? -3.805 -14.311 -10.402 1.00 98.12 426 VAL A O 1
ATOM 3078 N N . SER A 1 427 ? -5.499 -15.324 -9.369 1.00 98.38 427 SER A N 1
ATOM 3079 C CA . SER A 1 427 ? -5.957 -16.087 -10.531 1.00 98.38 427 SER A CA 1
ATOM 3080 C C . SER A 1 427 ? -7.414 -15.764 -10.814 1.00 98.38 427 SER A C 1
ATOM 3082 O O . SER A 1 427 ? -8.281 -16.029 -9.987 1.00 98.38 427 SER A O 1
ATOM 3084 N N . VAL A 1 428 ? -7.690 -15.209 -11.986 1.00 98.88 428 VAL A N 1
ATOM 3085 C CA . VAL A 1 428 ? -9.033 -14.808 -12.413 1.00 98.88 428 VAL A CA 1
ATOM 3086 C C . VAL A 1 428 ? -9.375 -15.549 -13.698 1.00 98.88 428 VAL A C 1
ATOM 3088 O O . VAL A 1 428 ? -8.577 -15.566 -14.627 1.00 98.88 428 VAL A O 1
ATOM 3091 N N . THR A 1 429 ? -10.529 -16.200 -13.773 1.00 98.69 429 THR A N 1
ATOM 3092 C CA . THR A 1 429 ? -10.874 -17.005 -14.954 1.00 98.69 429 THR A CA 1
ATOM 3093 C C . THR A 1 429 ? -11.184 -16.125 -16.162 1.00 98.69 429 THR A C 1
ATOM 3095 O O . THR A 1 429 ? -10.717 -16.431 -17.257 1.00 98.69 429 THR A O 1
ATOM 3098 N N . ASN A 1 430 ? -11.911 -15.015 -15.982 1.00 98.62 430 ASN A N 1
ATOM 3099 C CA . ASN A 1 430 ? -12.299 -14.125 -17.080 1.00 98.62 430 ASN A CA 1
ATOM 3100 C C . ASN A 1 430 ? -11.420 -12.873 -17.154 1.00 98.62 430 ASN A C 1
ATOM 3102 O O . ASN A 1 430 ? -10.301 -12.931 -17.664 1.00 98.62 430 ASN A O 1
ATOM 3106 N N . THR A 1 431 ? -11.935 -11.722 -16.720 1.00 98.81 431 THR A N 1
ATOM 3107 C CA . THR A 1 431 ? -11.288 -10.426 -16.941 1.00 98.81 431 THR A CA 1
ATOM 3108 C C . THR A 1 431 ? -10.885 -9.778 -15.627 1.00 98.81 431 THR A C 1
ATOM 3110 O O . THR A 1 431 ? -11.693 -9.670 -14.707 1.00 98.81 431 THR A O 1
ATOM 3113 N N . ILE A 1 432 ? -9.658 -9.261 -15.569 1.00 98.88 432 ILE A N 1
ATOM 3114 C CA . ILE A 1 432 ? -9.260 -8.258 -14.577 1.00 98.88 432 ILE A CA 1
ATOM 3115 C C . ILE A 1 432 ? -9.460 -6.881 -15.214 1.00 98.88 432 ILE A C 1
ATOM 3117 O O . ILE A 1 432 ? -8.843 -6.561 -16.234 1.00 98.88 432 ILE A O 1
ATOM 3121 N N . SER A 1 433 ? -10.335 -6.068 -14.626 1.00 98.62 433 SER A N 1
ATOM 3122 C CA . SER A 1 433 ? -10.685 -4.732 -15.107 1.00 98.62 433 SER A CA 1
ATOM 3123 C C . SER A 1 433 ? -10.373 -3.685 -14.041 1.00 98.62 433 SER A C 1
ATOM 3125 O O . SER A 1 433 ? -11.041 -3.623 -13.010 1.00 98.62 433 SER A O 1
ATOM 3127 N N . ILE A 1 434 ? -9.399 -2.822 -14.329 1.00 98.75 434 ILE A N 1
ATOM 3128 C CA . ILE A 1 434 ? -8.976 -1.721 -13.460 1.00 98.75 434 ILE A CA 1
ATOM 3129 C C . ILE A 1 434 ? -9.473 -0.397 -14.052 1.00 98.75 434 ILE A C 1
ATOM 3131 O O . ILE A 1 434 ? -9.083 -0.003 -15.156 1.00 98.75 434 ILE A O 1
ATOM 3135 N N . GLY A 1 435 ? -10.388 0.259 -13.342 1.00 98.31 435 GLY A N 1
ATOM 3136 C CA . GLY A 1 435 ? -10.929 1.578 -13.668 1.00 98.31 435 GLY A CA 1
ATOM 3137 C C . GLY A 1 435 ? -10.009 2.729 -13.257 1.00 98.31 435 GLY A C 1
ATOM 3138 O O . GLY A 1 435 ? -8.947 2.522 -12.677 1.00 98.31 435 GLY A O 1
ATOM 3139 N N . ALA A 1 436 ? -10.429 3.964 -13.539 1.00 96.19 436 ALA A N 1
ATOM 3140 C CA . ALA A 1 436 ? -9.706 5.154 -13.093 1.00 96.19 436 ALA A CA 1
ATOM 3141 C C . ALA A 1 436 ? -9.567 5.184 -11.558 1.00 96.19 436 ALA A C 1
ATOM 3143 O O . ALA A 1 436 ? -10.456 4.722 -10.833 1.00 96.19 436 ALA A O 1
ATOM 3144 N N . ASN A 1 437 ? -8.438 5.706 -11.072 1.00 96.00 437 ASN A N 1
ATOM 3145 C CA . ASN A 1 437 ? -8.054 5.805 -9.659 1.00 96.00 437 ASN A CA 1
ATOM 3146 C C . ASN A 1 437 ? -7.996 4.469 -8.899 1.00 96.00 437 ASN A C 1
ATOM 3148 O O . ASN A 1 437 ? -7.837 4.467 -7.684 1.00 96.00 437 ASN A O 1
ATOM 3152 N N . SER A 1 438 ? -8.124 3.341 -9.597 1.00 98.38 438 SER A N 1
ATOM 3153 C CA . SER A 1 438 ? -8.189 2.002 -9.010 1.00 98.38 438 SER A CA 1
ATOM 3154 C C . SER A 1 438 ? -6.870 1.266 -9.235 1.00 98.38 438 SER A C 1
ATOM 3156 O O . SER A 1 438 ? -6.230 1.454 -10.276 1.00 98.38 438 SER A O 1
ATOM 3158 N N . TRP A 1 439 ? -6.449 0.446 -8.270 1.00 98.31 439 TRP A N 1
ATOM 3159 C CA . TRP A 1 439 ? -5.075 -0.065 -8.246 1.00 98.31 439 TRP A CA 1
ATOM 3160 C C . TRP A 1 439 ? -4.942 -1.490 -7.712 1.00 98.31 439 TRP A C 1
ATOM 3162 O O . TRP A 1 439 ? -5.591 -1.877 -6.743 1.00 98.31 439 TRP A O 1
ATOM 3172 N N . ILE A 1 440 ? -4.029 -2.258 -8.307 1.00 98.50 440 ILE A N 1
ATOM 3173 C CA . ILE A 1 440 ? -3.477 -3.467 -7.683 1.00 98.50 440 ILE A CA 1
ATOM 3174 C C . ILE A 1 440 ? -2.074 -3.145 -7.167 1.00 98.50 440 ILE A C 1
ATOM 3176 O O . ILE A 1 440 ? -1.235 -2.644 -7.917 1.00 98.50 440 ILE A O 1
ATOM 3180 N N . TYR A 1 441 ? -1.805 -3.474 -5.907 1.00 96.31 441 TYR A N 1
ATOM 3181 C CA . TYR A 1 441 ? -0.515 -3.292 -5.246 1.00 96.31 441 TYR A CA 1
ATOM 3182 C C . TYR A 1 441 ? 0.099 -4.655 -4.901 1.00 96.31 441 TYR A C 1
ATOM 3184 O O . TYR A 1 441 ? -0.159 -5.183 -3.813 1.00 96.31 441 TYR A O 1
ATOM 3192 N N . PRO A 1 442 ? 0.897 -5.250 -5.804 1.00 95.19 442 PRO A N 1
ATOM 3193 C CA . PRO A 1 442 ? 1.651 -6.456 -5.499 1.00 95.19 442 PRO A CA 1
ATOM 3194 C C . PRO A 1 442 ? 2.903 -6.094 -4.690 1.00 95.19 442 PRO A C 1
ATOM 3196 O O . PRO A 1 442 ? 3.754 -5.324 -5.140 1.00 95.19 442 PRO A O 1
ATOM 3199 N N . TRP A 1 443 ? 3.016 -6.648 -3.486 1.00 92.31 443 TRP A N 1
ATOM 3200 C CA . TRP A 1 443 ? 4.182 -6.496 -2.621 1.00 92.31 443 TRP A CA 1
ATOM 3201 C C . TRP A 1 443 ? 5.056 -7.738 -2.696 1.00 92.31 443 TRP A C 1
ATOM 3203 O O . TRP A 1 443 ? 4.574 -8.844 -2.447 1.00 92.31 443 TRP A O 1
ATOM 3213 N N . CYS A 1 444 ? 6.340 -7.560 -3.004 1.00 92.19 444 CYS A N 1
ATOM 3214 C CA . CYS A 1 444 ? 7.299 -8.647 -2.896 1.00 92.19 444 CYS A CA 1
ATOM 3215 C C . CYS A 1 444 ? 7.691 -8.890 -1.439 1.00 92.19 444 CYS A C 1
ATOM 3217 O O . CYS A 1 444 ? 7.595 -8.003 -0.586 1.00 92.19 444 CYS A O 1
ATOM 3219 N N . HIS A 1 445 ? 8.226 -10.079 -1.171 1.00 90.38 445 HIS A N 1
ATOM 3220 C CA . HIS A 1 445 ? 8.864 -10.346 0.109 1.00 90.38 445 HIS A CA 1
ATOM 3221 C C . HIS A 1 445 ? 10.094 -9.431 0.288 1.00 90.38 445 HIS A C 1
ATOM 3223 O O . HIS A 1 445 ? 11.017 -9.501 -0.533 1.00 90.38 445 HIS A O 1
ATOM 3229 N N . PRO A 1 446 ? 10.185 -8.625 1.361 1.00 87.62 446 PRO A N 1
ATOM 3230 C CA . PRO A 1 446 ? 11.183 -7.555 1.472 1.00 87.62 446 PRO A CA 1
ATOM 3231 C C . PRO A 1 446 ? 12.636 -8.050 1.560 1.00 87.62 446 PRO A C 1
ATOM 3233 O O . PRO A 1 446 ? 13.565 -7.276 1.335 1.00 87.62 446 PRO A O 1
ATOM 3236 N N . THR A 1 447 ? 12.863 -9.331 1.871 1.00 88.06 447 THR A N 1
ATOM 3237 C CA . THR A 1 447 ? 14.215 -9.918 1.951 1.00 88.06 447 THR A CA 1
ATOM 3238 C C . THR A 1 447 ? 14.503 -10.998 0.915 1.00 88.06 447 THR A C 1
ATOM 3240 O O . THR A 1 447 ? 15.669 -11.320 0.717 1.00 88.06 447 THR A O 1
ATOM 3243 N N . GLN A 1 448 ? 13.479 -11.551 0.255 1.00 88.44 448 GLN A N 1
ATOM 3244 C CA . GLN A 1 448 ? 13.650 -12.613 -0.750 1.00 88.44 448 GLN A CA 1
ATOM 3245 C C . GLN A 1 448 ? 13.317 -12.135 -2.169 1.00 88.44 448 GLN A C 1
ATOM 3247 O O . GLN A 1 448 ? 13.665 -12.812 -3.130 1.00 88.44 448 GLN A O 1
ATOM 3252 N N . GLY A 1 449 ? 12.652 -10.983 -2.318 1.00 88.19 449 GLY A N 1
ATOM 3253 C CA . GLY A 1 449 ? 12.327 -10.391 -3.618 1.00 88.19 449 GLY A CA 1
ATOM 3254 C C . GLY A 1 449 ? 11.327 -11.193 -4.448 1.00 88.19 449 GLY A C 1
ATOM 3255 O O . GLY A 1 449 ? 11.174 -10.923 -5.636 1.00 88.19 449 GLY A O 1
ATOM 3256 N N . VAL A 1 450 ? 10.658 -12.170 -3.833 1.00 90.25 450 VAL A N 1
ATOM 3257 C CA . VAL A 1 450 ? 9.641 -13.013 -4.466 1.00 90.25 450 VAL A CA 1
ATOM 3258 C C . VAL A 1 450 ? 8.371 -12.191 -4.646 1.00 90.25 450 VAL A C 1
ATOM 3260 O O . VAL A 1 450 ? 7.947 -11.527 -3.702 1.00 90.25 450 VAL A O 1
ATOM 3263 N N . GLY A 1 451 ? 7.801 -12.211 -5.850 1.00 92.75 451 GLY A N 1
ATOM 3264 C CA . GLY A 1 451 ? 6.637 -11.409 -6.218 1.00 92.75 451 GLY A CA 1
ATOM 3265 C C . GLY A 1 451 ? 5.302 -12.150 -6.203 1.00 92.75 451 GLY A C 1
ATOM 3266 O O . GLY A 1 451 ? 5.203 -13.337 -5.885 1.00 92.75 451 GLY A O 1
ATOM 3267 N N . VAL A 1 452 ? 4.270 -11.411 -6.612 1.00 94.31 452 VAL A N 1
ATOM 3268 C CA . VAL A 1 452 ? 2.909 -11.912 -6.824 1.00 94.31 452 VAL A CA 1
ATOM 3269 C C . VAL A 1 452 ? 2.743 -12.311 -8.287 1.00 94.31 452 VAL A C 1
ATOM 3271 O O . VAL A 1 452 ? 3.039 -11.515 -9.179 1.00 94.31 452 VAL A O 1
ATOM 3274 N N . LEU A 1 453 ? 2.230 -13.516 -8.530 1.00 96.12 453 LEU A N 1
ATOM 3275 C CA . LEU A 1 453 ? 1.830 -13.962 -9.861 1.00 96.12 453 LEU A CA 1
ATOM 3276 C C . LEU A 1 453 ? 0.356 -13.640 -10.105 1.00 96.12 453 LEU A C 1
ATOM 3278 O O . LEU A 1 453 ? -0.506 -14.049 -9.328 1.00 96.12 453 LEU A O 1
ATOM 3282 N N . ILE A 1 454 ? 0.068 -12.941 -11.200 1.00 98.38 454 ILE A N 1
ATOM 3283 C CA . ILE A 1 454 ? -1.285 -12.561 -11.606 1.00 98.38 454 ILE A CA 1
ATOM 3284 C C . ILE A 1 454 ? -1.632 -13.270 -12.920 1.00 98.38 454 ILE A C 1
ATOM 3286 O O . ILE A 1 454 ? -0.935 -13.115 -13.923 1.00 98.38 454 ILE A O 1
ATOM 3290 N N . ARG A 1 455 ? -2.717 -14.047 -12.923 1.00 98.44 455 ARG A N 1
ATOM 3291 C CA . ARG A 1 455 ? -3.240 -14.784 -14.078 1.00 98.44 455 ARG A CA 1
ATOM 3292 C C . ARG A 1 455 ? -4.661 -14.362 -14.408 1.00 98.44 455 ARG A C 1
ATOM 3294 O O . ARG A 1 455 ? -5.480 -14.188 -13.507 1.00 98.44 455 ARG A O 1
ATOM 3301 N N . THR A 1 456 ? -4.952 -14.229 -15.697 1.00 98.81 456 THR A N 1
ATOM 3302 C CA . THR A 1 456 ? -6.290 -13.888 -16.197 1.00 98.81 456 THR A CA 1
ATOM 3303 C C . THR A 1 456 ? -6.530 -14.434 -17.604 1.00 98.81 456 THR A C 1
ATOM 3305 O O . THR A 1 456 ? -5.570 -14.771 -18.299 1.00 98.81 456 THR A O 1
ATOM 3308 N N . SER A 1 457 ? -7.775 -14.450 -18.086 1.00 98.62 457 SER A N 1
ATOM 3309 C CA . SER A 1 457 ? -8.002 -14.555 -19.535 1.00 98.62 457 SER A CA 1
ATOM 3310 C C . SER A 1 457 ? -7.759 -13.217 -20.223 1.00 98.62 457 SER A C 1
ATOM 3312 O O . SER A 1 457 ? -6.977 -13.144 -21.167 1.00 98.62 457 SER A O 1
ATOM 3314 N N . ASN A 1 458 ? -8.356 -12.135 -19.720 1.00 98.69 458 ASN A N 1
ATOM 3315 C CA . ASN A 1 458 ? -8.171 -10.790 -20.270 1.00 98.69 458 ASN A CA 1
ATOM 3316 C C . ASN A 1 458 ? -7.776 -9.774 -19.193 1.00 98.69 458 ASN A C 1
ATOM 3318 O O . ASN A 1 458 ? -8.181 -9.880 -18.033 1.00 98.69 458 ASN A O 1
ATOM 3322 N N . MET A 1 459 ? -6.996 -8.769 -19.586 1.00 98.44 459 MET A N 1
ATOM 3323 C CA . MET A 1 459 ? -6.577 -7.661 -18.730 1.00 98.44 459 MET A CA 1
ATOM 3324 C C . MET A 1 459 ? -6.947 -6.327 -19.370 1.00 98.44 459 MET A C 1
ATOM 3326 O O . MET A 1 459 ? -6.545 -6.048 -20.500 1.00 98.44 459 MET A O 1
ATOM 3330 N N . VAL A 1 460 ? -7.652 -5.476 -18.627 1.00 98.62 460 VAL A N 1
ATOM 3331 C CA . VAL A 1 460 ? -8.003 -4.116 -19.052 1.00 98.62 460 VAL A CA 1
ATOM 3332 C C . VAL A 1 460 ? -7.585 -3.121 -17.975 1.00 98.62 460 VAL A C 1
ATOM 3334 O O . VAL A 1 460 ? -8.167 -3.088 -16.892 1.00 98.62 460 VAL A O 1
ATOM 3337 N N . ILE A 1 461 ? -6.604 -2.272 -18.286 1.00 98.62 461 ILE A N 1
ATOM 3338 C CA . ILE A 1 461 ? -6.176 -1.157 -17.430 1.00 98.62 461 ILE A CA 1
ATOM 3339 C C . ILE A 1 461 ? -6.608 0.147 -18.092 1.00 98.62 461 ILE A C 1
ATOM 3341 O O . ILE A 1 461 ? -6.068 0.523 -19.136 1.00 98.62 461 ILE A O 1
ATOM 3345 N N . ARG A 1 462 ? -7.575 0.850 -17.498 1.00 98.31 462 ARG A N 1
ATOM 3346 C CA . ARG A 1 462 ? -8.040 2.153 -17.996 1.00 98.31 462 ARG A CA 1
ATOM 3347 C C . ARG A 1 462 ? -7.107 3.281 -17.561 1.00 98.31 462 ARG A C 1
ATOM 3349 O O . ARG A 1 462 ? -6.349 3.149 -16.604 1.00 98.31 462 ARG A O 1
ATOM 3356 N N . THR A 1 463 ? -7.172 4.404 -18.271 1.00 97.94 463 THR A N 1
ATOM 3357 C CA . THR A 1 463 ? -6.429 5.620 -17.916 1.00 97.94 463 THR A CA 1
ATOM 3358 C C . THR A 1 463 ? -6.751 6.059 -16.486 1.00 97.94 463 THR A C 1
ATOM 3360 O O . THR A 1 463 ? -7.903 6.014 -16.060 1.00 97.94 463 THR A O 1
ATOM 3363 N N . GLY A 1 464 ? -5.716 6.442 -15.736 1.00 96.06 464 GLY A N 1
ATOM 3364 C CA . GLY A 1 464 ? -5.814 6.801 -14.318 1.00 96.06 464 GLY A CA 1
ATOM 3365 C C . GLY A 1 464 ? -5.847 5.615 -13.345 1.00 96.06 464 GLY A C 1
ATOM 3366 O O . GLY A 1 464 ? -5.790 5.848 -12.143 1.00 96.06 464 GLY A O 1
ATOM 3367 N N . GLY A 1 465 ? -5.940 4.369 -13.824 1.00 98.06 465 GLY A N 1
ATOM 3368 C CA . GLY A 1 465 ? -5.790 3.154 -13.015 1.00 98.06 465 GLY A CA 1
ATOM 3369 C C . GLY A 1 465 ? -4.492 2.407 -13.311 1.00 98.06 465 GLY A C 1
ATOM 3370 O O . GLY A 1 465 ? -3.784 2.731 -14.274 1.00 98.06 465 GLY A O 1
ATOM 3371 N N . GLY A 1 466 ? -4.176 1.380 -12.518 1.00 98.31 466 GLY A N 1
ATOM 3372 C CA . GLY A 1 466 ? -2.947 0.632 -12.761 1.00 98.31 466 GLY A CA 1
ATOM 3373 C C . GLY A 1 466 ? -2.588 -0.519 -11.828 1.00 98.31 466 GLY A C 1
ATOM 3374 O O . GLY A 1 466 ? -3.340 -0.918 -10.943 1.00 98.31 466 GLY A O 1
ATOM 3375 N N . ILE A 1 467 ? -1.382 -1.040 -12.046 1.00 98.62 467 ILE A N 1
ATOM 3376 C CA . ILE A 1 467 ? -0.677 -1.958 -11.148 1.00 98.62 467 ILE A CA 1
ATOM 3377 C C . ILE A 1 467 ? 0.576 -1.234 -10.650 1.00 98.62 467 ILE A C 1
ATOM 3379 O O . ILE A 1 467 ? 1.375 -0.757 -11.457 1.00 98.62 467 ILE A O 1
ATOM 3383 N N . ASN A 1 468 ? 0.751 -1.143 -9.333 1.00 96.94 468 ASN A N 1
ATOM 3384 C CA . ASN A 1 468 ? 1.807 -0.351 -8.709 1.00 96.94 468 ASN A CA 1
ATOM 3385 C C . ASN A 1 468 ? 2.634 -1.195 -7.726 1.00 96.94 468 ASN A C 1
ATOM 3387 O O . ASN A 1 468 ? 2.236 -1.452 -6.590 1.00 96.94 468 ASN A O 1
ATOM 3391 N N . ALA A 1 469 ? 3.819 -1.583 -8.185 1.00 96.31 469 ALA A N 1
ATOM 3392 C CA . ALA A 1 469 ? 4.866 -2.263 -7.437 1.00 96.31 469 ALA A CA 1
ATOM 3393 C C . ALA A 1 469 ? 6.036 -1.316 -7.080 1.00 96.31 469 ALA A C 1
ATOM 3395 O O . ALA A 1 469 ? 7.135 -1.783 -6.772 1.00 96.31 469 ALA A O 1
ATOM 3396 N N . ASN A 1 470 ? 5.852 0.009 -7.144 1.00 94.88 470 ASN A N 1
ATOM 3397 C CA . ASN A 1 470 ? 6.911 0.980 -6.843 1.00 94.88 470 ASN A CA 1
ATOM 3398 C C . ASN A 1 470 ? 7.403 0.841 -5.396 1.00 94.88 470 ASN A C 1
ATOM 3400 O O . ASN A 1 470 ? 6.595 0.820 -4.464 1.00 94.88 470 ASN A O 1
ATOM 3404 N N . ALA A 1 471 ? 8.725 0.726 -5.230 1.00 91.81 471 ALA A N 1
ATOM 3405 C CA . ALA A 1 471 ? 9.398 0.512 -3.946 1.00 91.81 471 ALA A CA 1
ATOM 3406 C C . ALA A 1 471 ? 8.877 -0.699 -3.134 1.00 91.81 471 ALA A C 1
ATOM 3408 O O . ALA A 1 471 ? 9.005 -0.729 -1.909 1.00 91.81 471 ALA A O 1
ATOM 3409 N N . LYS A 1 472 ? 8.273 -1.698 -3.798 1.00 92.31 472 LYS A N 1
ATOM 3410 C CA . LYS A 1 472 ? 7.732 -2.923 -3.167 1.00 92.31 472 LYS A CA 1
ATOM 3411 C C . LYS A 1 472 ? 8.592 -4.161 -3.416 1.00 92.31 472 LYS A C 1
ATOM 3413 O 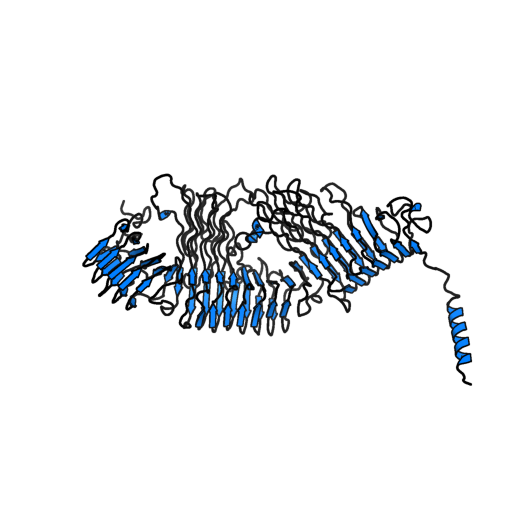O . LYS A 1 472 ? 8.076 -5.273 -3.388 1.00 92.31 472 LYS A O 1
ATOM 3418 N N . GLY A 1 473 ? 9.866 -3.962 -3.744 1.00 92.81 473 GLY A N 1
ATOM 3419 C CA . GLY A 1 473 ? 10.864 -5.003 -3.968 1.00 92.81 473 GLY A CA 1
ATOM 3420 C C . GLY A 1 473 ? 11.688 -5.297 -2.720 1.00 92.81 473 GLY A C 1
ATOM 3421 O O . GLY A 1 473 ? 11.165 -5.325 -1.606 1.00 92.81 473 GLY A O 1
ATOM 3422 N N . PHE A 1 474 ? 12.991 -5.520 -2.899 1.00 92.12 474 PHE A N 1
ATOM 3423 C CA . PHE A 1 474 ? 13.892 -5.702 -1.764 1.00 92.12 474 PHE A CA 1
ATOM 3424 C C . PHE A 1 474 ? 13.990 -4.426 -0.915 1.00 92.12 474 PHE A C 1
ATOM 3426 O O . PHE A 1 474 ? 14.043 -3.309 -1.437 1.00 92.12 474 PHE A O 1
ATOM 3433 N N . ALA A 1 475 ? 14.056 -4.603 0.404 1.00 89.00 475 ALA A N 1
ATOM 3434 C CA . ALA A 1 475 ? 14.312 -3.519 1.342 1.00 89.00 475 ALA A CA 1
ATOM 3435 C C . ALA A 1 475 ? 15.717 -2.917 1.166 1.00 89.00 475 ALA A C 1
ATOM 3437 O O . ALA A 1 475 ? 16.595 -3.530 0.560 1.00 89.00 475 ALA A O 1
ATOM 3438 N N . SER A 1 476 ? 15.943 -1.723 1.725 1.00 86.94 476 SER A N 1
ATOM 3439 C CA . SER A 1 476 ? 17.275 -1.094 1.804 1.00 86.94 476 SER A CA 1
ATOM 3440 C C . SER A 1 476 ? 18.347 -2.091 2.257 1.00 86.94 476 SER A C 1
ATOM 3442 O O . SER A 1 476 ? 18.105 -2.888 3.165 1.00 86.94 476 SER A O 1
ATOM 3444 N N . ASN A 1 477 ? 19.536 -2.032 1.650 1.00 87.94 477 ASN A N 1
ATOM 3445 C CA . ASN A 1 477 ? 20.649 -2.959 1.901 1.00 87.94 477 ASN A CA 1
ATOM 3446 C C . ASN A 1 477 ? 20.325 -4.453 1.661 1.00 87.94 477 ASN A C 1
ATOM 3448 O O . ASN A 1 477 ? 21.104 -5.322 2.061 1.00 87.94 477 ASN A O 1
ATOM 3452 N N . LYS A 1 478 ? 19.197 -4.788 1.019 1.00 90.94 478 LYS A N 1
ATOM 3453 C CA . LYS A 1 478 ? 18.813 -6.160 0.656 1.00 90.94 478 LYS A CA 1
ATOM 3454 C C . LYS A 1 478 ? 18.726 -6.325 -0.858 1.00 90.94 478 LYS A C 1
ATOM 3456 O O . LYS A 1 478 ? 18.476 -5.382 -1.602 1.00 90.94 478 LYS A O 1
ATOM 3461 N N . GLY A 1 479 ? 18.854 -7.572 -1.291 1.00 92.00 479 GLY A N 1
ATOM 3462 C CA . GLY A 1 479 ? 18.833 -7.952 -2.697 1.00 92.00 479 GLY A CA 1
ATOM 3463 C C . GLY A 1 479 ? 20.222 -8.301 -3.231 1.00 92.00 479 GLY A C 1
ATOM 3464 O O . GLY A 1 479 ? 21.233 -8.015 -2.588 1.00 92.00 479 GLY A O 1
ATOM 3465 N N . PRO A 1 480 ? 20.281 -8.966 -4.393 1.00 92.19 480 PRO A N 1
ATOM 3466 C CA . PRO A 1 480 ? 21.514 -9.549 -4.921 1.00 92.19 480 PRO A CA 1
ATOM 3467 C C . PRO A 1 480 ? 22.518 -8.519 -5.446 1.00 92.19 480 PRO A C 1
ATOM 3469 O O . PRO A 1 480 ? 23.690 -8.841 -5.596 1.00 92.19 480 PRO A O 1
ATOM 3472 N N . GLN A 1 481 ? 22.062 -7.310 -5.777 1.00 93.62 481 GLN A N 1
ATOM 3473 C CA . GLN A 1 481 ? 22.886 -6.242 -6.348 1.00 93.62 481 GLN A CA 1
ATOM 3474 C C . GLN A 1 481 ? 22.589 -4.909 -5.660 1.00 93.62 481 GLN A C 1
ATOM 3476 O O . GLN A 1 481 ? 22.401 -3.874 -6.307 1.00 93.62 481 GLN A O 1
ATOM 3481 N N . SER A 1 482 ? 22.511 -4.937 -4.329 1.00 88.88 482 SER A N 1
ATOM 3482 C CA . SER A 1 482 ? 22.620 -3.715 -3.534 1.00 88.88 482 SER A CA 1
ATOM 3483 C C . SER A 1 482 ? 23.931 -3.009 -3.888 1.00 88.88 482 SER A C 1
ATOM 3485 O O . SER A 1 482 ? 24.934 -3.666 -4.179 1.00 88.88 482 SER A O 1
ATOM 3487 N N . GLY A 1 483 ? 23.938 -1.677 -3.872 1.00 84.19 483 GLY A N 1
ATOM 3488 C CA . GLY A 1 483 ? 25.197 -0.936 -3.934 1.00 84.19 483 GLY A CA 1
ATOM 3489 C C . GLY A 1 483 ? 26.100 -1.256 -2.734 1.00 84.19 483 GLY A C 1
ATOM 3490 O O . GLY A 1 483 ? 25.733 -2.005 -1.824 1.00 84.19 483 GLY A O 1
ATOM 3491 N N . THR A 1 484 ? 27.286 -0.661 -2.697 1.00 84.81 484 THR A N 1
ATOM 3492 C CA . THR A 1 484 ? 28.180 -0.717 -1.532 1.00 84.81 484 THR A CA 1
ATOM 3493 C C . THR A 1 484 ? 28.482 0.680 -0.997 1.00 84.81 484 THR A C 1
ATOM 3495 O O . THR A 1 484 ? 28.200 1.687 -1.650 1.00 84.81 484 THR A O 1
ATOM 3498 N N . GLY A 1 485 ? 29.042 0.744 0.211 1.00 76.25 485 GLY A N 1
ATOM 3499 C CA . GLY A 1 485 ? 29.413 1.987 0.888 1.00 76.25 485 GLY A CA 1
ATOM 3500 C C . GLY A 1 485 ? 28.529 2.290 2.099 1.00 76.25 485 GLY A C 1
ATOM 3501 O O . GLY A 1 485 ? 27.321 2.049 2.085 1.00 76.25 485 GLY A O 1
ATOM 3502 N N . SER A 1 486 ? 29.162 2.806 3.151 1.00 68.69 486 SER A N 1
ATOM 3503 C CA . SER A 1 486 ? 28.529 3.155 4.430 1.00 68.69 486 SER A CA 1
ATOM 3504 C C . SER A 1 486 ? 28.014 4.602 4.410 1.00 68.69 486 SER A C 1
ATOM 3506 O O . SER A 1 486 ? 26.826 4.842 4.614 1.00 68.69 486 SER A O 1
ATOM 3508 N N . TRP A 1 487 ? 28.897 5.544 4.054 1.00 68.06 487 TRP A N 1
ATOM 3509 C CA . TRP A 1 487 ? 28.634 6.971 3.831 1.00 68.06 487 TRP A CA 1
ATOM 3510 C C . TRP A 1 487 ? 28.934 7.322 2.370 1.00 68.06 487 TRP A C 1
ATOM 3512 O O . TRP A 1 487 ? 30.013 6.983 1.888 1.00 68.06 487 TRP A O 1
ATOM 3522 N N . HIS A 1 488 ? 28.000 8.001 1.692 1.00 78.50 488 HIS A N 1
ATOM 3523 C CA . HIS A 1 488 ? 28.023 8.219 0.236 1.00 78.50 488 HIS A CA 1
ATOM 3524 C C . HIS A 1 488 ? 28.031 6.878 -0.502 1.00 78.50 488 HIS A C 1
ATOM 3526 O O . HIS A 1 488 ? 29.051 6.396 -0.983 1.00 78.50 488 HIS A O 1
ATOM 3532 N N . ALA A 1 489 ? 26.875 6.229 -0.508 1.00 83.75 489 ALA A N 1
ATOM 3533 C CA . ALA A 1 489 ? 26.716 4.862 -0.958 1.00 83.75 489 ALA A CA 1
ATOM 3534 C C . ALA A 1 489 ? 26.304 4.773 -2.438 1.00 83.75 489 ALA A C 1
ATOM 3536 O O . ALA A 1 489 ? 25.688 5.684 -3.004 1.00 83.75 489 ALA A O 1
ATOM 3537 N N . GLY A 1 490 ? 26.650 3.653 -3.072 1.00 86.31 490 GLY A N 1
ATOM 3538 C CA . GLY A 1 490 ? 26.251 3.346 -4.441 1.00 86.31 490 GLY A CA 1
ATOM 3539 C C . GLY A 1 490 ? 24.765 3.031 -4.577 1.00 86.31 490 GLY A C 1
ATOM 3540 O O . GLY A 1 490 ? 24.119 2.504 -3.672 1.00 86.31 490 GLY A O 1
ATOM 3541 N N . GLY A 1 491 ? 24.208 3.336 -5.743 1.00 90.31 491 GLY A N 1
ATOM 3542 C CA . GLY A 1 491 ? 22.849 2.930 -6.078 1.00 90.31 491 GLY A CA 1
ATOM 3543 C C . GLY A 1 491 ? 22.773 1.435 -6.363 1.00 90.31 491 GLY A C 1
ATOM 3544 O O . GLY A 1 491 ? 23.756 0.812 -6.764 1.00 90.31 491 GLY A O 1
ATOM 3545 N N . ALA A 1 492 ? 21.601 0.841 -6.182 1.00 93.88 492 ALA A N 1
ATOM 3546 C CA . ALA A 1 492 ? 21.391 -0.570 -6.489 1.00 93.88 492 ALA A CA 1
ATOM 3547 C C . ALA A 1 492 ? 21.277 -0.844 -7.998 1.00 93.88 492 ALA A C 1
ATOM 3549 O O . ALA A 1 492 ? 20.891 0.039 -8.766 1.00 93.88 492 ALA A O 1
ATOM 3550 N N . GLY A 1 493 ? 21.566 -2.080 -8.417 1.00 93.94 493 GLY A N 1
ATOM 3551 C CA . GLY A 1 493 ? 21.433 -2.545 -9.803 1.00 93.94 493 GLY A CA 1
ATOM 3552 C C . GLY A 1 493 ? 20.393 -3.660 -9.995 1.00 93.94 493 GLY A C 1
ATOM 3553 O O . GLY A 1 493 ? 20.055 -4.391 -9.059 1.00 93.94 493 GLY A O 1
ATOM 3554 N N . HIS A 1 494 ? 19.855 -3.766 -11.218 1.00 92.38 494 HIS A N 1
ATOM 3555 C CA . HIS A 1 494 ? 18.989 -4.873 -11.663 1.00 92.38 494 HIS A CA 1
ATOM 3556 C C . HIS A 1 494 ? 19.009 -5.024 -13.199 1.00 92.38 494 HIS A C 1
ATOM 3558 O O . HIS A 1 494 ? 19.695 -5.895 -13.723 1.00 92.38 494 HIS A O 1
ATOM 3564 N N . GLY A 1 495 ? 18.336 -4.164 -13.965 1.00 90.06 495 GLY A N 1
ATOM 3565 C CA . GLY A 1 495 ? 18.434 -4.152 -15.436 1.00 90.06 495 GLY A CA 1
ATOM 3566 C C . GLY A 1 495 ? 19.592 -3.299 -15.950 1.00 90.06 495 GLY A C 1
ATOM 3567 O O . GLY A 1 495 ? 20.289 -3.692 -16.881 1.00 90.06 495 GLY A O 1
ATOM 3568 N N . GLY A 1 496 ? 19.805 -2.161 -15.299 1.00 90.94 496 GLY A N 1
ATOM 3569 C CA . GLY A 1 496 ? 20.975 -1.307 -15.408 1.00 90.94 496 GLY A CA 1
ATOM 3570 C C . GLY A 1 496 ? 21.811 -1.367 -14.130 1.00 90.94 496 GLY A C 1
ATOM 3571 O O . GLY A 1 496 ? 21.325 -1.737 -13.056 1.00 90.94 496 GLY A O 1
ATOM 3572 N N . ARG A 1 497 ? 23.085 -1.006 -14.262 1.00 91.44 497 ARG A N 1
ATOM 3573 C CA . ARG A 1 497 ? 24.007 -0.746 -13.153 1.00 91.44 497 ARG A CA 1
ATOM 3574 C C . ARG A 1 497 ? 23.557 0.486 -12.363 1.00 91.44 497 ARG A C 1
ATOM 3576 O O . ARG A 1 497 ? 23.164 1.483 -12.975 1.00 91.44 497 ARG A O 1
ATOM 3583 N N . GLY A 1 498 ? 23.645 0.422 -11.039 1.00 90.62 498 GLY A N 1
ATOM 3584 C CA . GLY A 1 498 ? 23.465 1.582 -10.168 1.00 90.62 498 GLY A CA 1
ATOM 3585 C C . GLY A 1 498 ? 24.609 2.591 -10.292 1.00 90.62 498 GLY A C 1
ATOM 3586 O O . GLY A 1 498 ? 25.707 2.260 -10.739 1.00 90.62 498 GLY A O 1
ATOM 3587 N N . GLY A 1 499 ? 24.344 3.835 -9.906 1.00 87.19 499 GLY A N 1
ATOM 3588 C CA . GLY A 1 499 ? 25.329 4.910 -9.884 1.00 87.19 499 GLY A CA 1
ATOM 3589 C C . GLY A 1 499 ? 26.381 4.703 -8.797 1.00 87.19 499 GLY A C 1
ATOM 3590 O O . GLY A 1 499 ? 26.145 4.025 -7.793 1.00 87.19 499 GLY A O 1
ATOM 3591 N N . VAL A 1 500 ? 27.543 5.310 -8.996 1.00 83.56 500 VAL A N 1
ATOM 3592 C CA . VAL A 1 500 ? 28.668 5.309 -8.055 1.00 83.56 500 VAL A CA 1
ATOM 3593 C C . VAL A 1 500 ? 28.665 6.649 -7.306 1.00 83.56 500 VAL A C 1
ATOM 3595 O O . VAL A 1 500 ? 28.405 7.681 -7.928 1.00 83.56 500 VAL A O 1
ATOM 3598 N N . PRO A 1 501 ? 28.943 6.671 -5.993 1.00 76.94 501 PRO A N 1
ATOM 3599 C CA . PRO A 1 501 ? 29.095 7.911 -5.239 1.00 76.94 501 PRO A CA 1
ATOM 3600 C C . PRO A 1 501 ? 30.279 8.751 -5.739 1.00 76.94 501 PRO A C 1
ATOM 3602 O O . PRO A 1 501 ? 31.231 8.233 -6.327 1.00 76.94 501 PRO A O 1
ATOM 3605 N N . ASN A 1 502 ? 30.251 10.058 -5.477 1.00 72.81 502 ASN A N 1
ATOM 3606 C CA . ASN A 1 502 ? 31.242 10.999 -6.019 1.00 72.81 502 ASN A CA 1
ATOM 3607 C C . ASN A 1 502 ? 32.652 10.848 -5.409 1.00 72.81 502 ASN A C 1
ATOM 3609 O O . ASN A 1 502 ? 33.632 11.216 -6.046 1.00 72.81 502 ASN A O 1
ATOM 3613 N N . ASN A 1 503 ? 32.757 10.302 -4.195 1.00 65.12 503 ASN A N 1
ATOM 3614 C CA . ASN A 1 503 ? 34.024 9.990 -3.530 1.00 65.12 503 ASN A CA 1
ATOM 3615 C C . ASN A 1 503 ? 34.563 8.596 -3.898 1.00 65.12 503 ASN A C 1
ATOM 3617 O O . ASN A 1 503 ? 35.640 8.229 -3.440 1.00 65.12 503 ASN A O 1
ATOM 3621 N N . ALA A 1 504 ? 33.814 7.819 -4.694 1.00 64.38 504 ALA A N 1
ATOM 3622 C CA . ALA A 1 504 ? 34.137 6.449 -5.093 1.00 64.38 504 ALA A CA 1
ATOM 3623 C C . ALA A 1 504 ? 34.421 5.471 -3.927 1.00 64.38 504 ALA A C 1
ATOM 3625 O O . ALA A 1 504 ? 35.028 4.424 -4.136 1.00 64.38 504 ALA A O 1
ATOM 3626 N N . TRP A 1 505 ? 33.960 5.765 -2.704 1.00 69.56 505 TRP A N 1
ATOM 3627 C CA . TRP A 1 505 ? 34.122 4.874 -1.537 1.00 69.56 505 TRP A CA 1
ATOM 3628 C C . TRP A 1 505 ? 33.101 3.729 -1.504 1.00 69.56 505 TRP A C 1
ATOM 3630 O O . TRP A 1 505 ? 33.212 2.795 -0.712 1.00 69.56 505 TRP A O 1
ATOM 3640 N N . GLY A 1 506 ? 32.103 3.802 -2.380 1.00 73.75 506 GLY A N 1
ATOM 3641 C CA . GLY A 1 506 ? 31.138 2.752 -2.661 1.00 73.75 506 GLY A CA 1
ATOM 3642 C C . GLY A 1 506 ? 31.080 2.461 -4.156 1.00 73.75 506 GLY A C 1
ATOM 3643 O O . GLY A 1 506 ? 31.599 3.211 -4.979 1.00 73.75 506 GLY A O 1
ATOM 3644 N N . SER A 1 507 ? 30.426 1.367 -4.520 1.00 83.00 507 SER A N 1
ATOM 3645 C CA . SER A 1 507 ? 30.180 0.961 -5.904 1.00 83.00 507 SER A CA 1
ATOM 3646 C C . SER A 1 507 ? 28.685 0.806 -6.145 1.00 83.00 507 SER A C 1
ATOM 3648 O O . SER A 1 507 ? 27.952 0.343 -5.274 1.00 83.00 507 SER A O 1
ATOM 3650 N N . GLY A 1 508 ? 28.228 1.177 -7.338 1.00 85.50 508 GLY A N 1
ATOM 3651 C CA . GLY A 1 508 ? 26.872 0.863 -7.774 1.00 85.50 508 GLY A CA 1
ATOM 3652 C C . GLY A 1 508 ? 26.702 -0.635 -8.030 1.00 85.50 508 GLY A C 1
ATOM 3653 O O . GLY A 1 508 ? 27.625 -1.289 -8.524 1.00 85.50 508 GLY A O 1
ATOM 3654 N N . GLY A 1 509 ? 25.526 -1.172 -7.710 1.00 89.19 509 GLY A N 1
ATOM 3655 C CA . GLY A 1 509 ? 25.189 -2.577 -7.937 1.00 89.19 509 GLY A CA 1
ATOM 3656 C C . GLY A 1 509 ? 25.168 -2.937 -9.425 1.00 89.19 509 GLY A C 1
ATOM 3657 O O . GLY A 1 509 ? 24.832 -2.102 -10.270 1.00 89.19 509 GLY A O 1
ATOM 3658 N N . ASN A 1 510 ? 25.519 -4.180 -9.760 1.00 91.81 510 ASN A N 1
ATOM 3659 C CA . ASN A 1 510 ? 25.551 -4.658 -11.145 1.00 91.81 510 ASN A CA 1
ATOM 3660 C C . ASN A 1 510 ? 24.158 -5.054 -11.661 1.00 91.81 510 ASN A C 1
ATOM 3662 O O . ASN A 1 510 ? 23.177 -5.089 -10.921 1.00 91.81 510 ASN A O 1
ATOM 3666 N N . THR A 1 511 ? 24.062 -5.374 -12.953 1.00 91.88 511 THR A N 1
ATOM 3667 C CA . THR A 1 511 ? 22.832 -5.957 -13.510 1.00 91.88 511 THR A CA 1
ATOM 3668 C C . THR A 1 511 ? 22.636 -7.400 -13.014 1.00 91.88 511 THR A C 1
ATOM 3670 O O . THR A 1 511 ? 23.604 -8.139 -12.851 1.00 91.88 511 THR A O 1
ATOM 3673 N N . CYS A 1 512 ? 21.395 -7.819 -12.780 1.00 92.25 512 CYS A N 1
ATOM 3674 C CA . CYS A 1 512 ? 20.995 -9.171 -12.379 1.00 92.25 512 CYS A CA 1
ATOM 3675 C C . CYS A 1 512 ? 19.565 -9.483 -12.853 1.00 92.25 512 CYS A C 1
ATOM 3677 O O . CYS A 1 512 ? 18.909 -8.636 -13.454 1.00 92.25 512 CYS A O 1
ATOM 3679 N N . GLY A 1 513 ? 19.088 -10.709 -12.633 1.00 90.50 513 GLY A N 1
ATOM 3680 C CA . GLY A 1 513 ? 17.771 -11.154 -13.100 1.00 90.50 513 GLY A CA 1
ATOM 3681 C C . GLY A 1 513 ? 17.729 -11.492 -14.596 1.00 90.50 513 GLY A C 1
ATOM 3682 O O . GLY A 1 513 ? 18.616 -11.127 -15.368 1.00 90.50 513 GLY A O 1
ATOM 3683 N N . SER A 1 514 ? 16.691 -12.220 -15.007 1.00 94.06 514 SER A N 1
ATOM 3684 C CA . SER A 1 514 ? 16.511 -12.656 -16.397 1.00 94.06 514 SER A CA 1
ATOM 3685 C C . SER A 1 514 ? 15.941 -11.542 -17.281 1.00 94.06 514 SER A C 1
ATOM 3687 O O . SER A 1 514 ? 15.023 -10.829 -16.882 1.00 94.06 514 SER A O 1
ATOM 3689 N N . ILE A 1 515 ? 16.462 -11.417 -18.508 1.00 93.88 515 ILE A N 1
ATOM 3690 C CA . ILE A 1 515 ? 15.938 -10.506 -19.543 1.00 93.88 515 ILE A CA 1
ATOM 3691 C C . ILE A 1 515 ? 14.620 -11.025 -20.129 1.00 93.88 515 ILE A C 1
ATOM 3693 O O . ILE A 1 515 ? 13.757 -10.230 -20.483 1.00 93.88 515 ILE A O 1
ATOM 3697 N N . THR A 1 516 ? 14.456 -12.343 -20.240 1.00 94.75 516 THR A N 1
ATOM 3698 C CA . THR A 1 516 ? 13.296 -12.975 -20.892 1.00 94.75 516 THR A CA 1
ATOM 3699 C C . THR A 1 516 ? 12.142 -13.234 -19.926 1.00 94.75 516 THR A C 1
ATOM 3701 O O . THR A 1 516 ? 10.993 -13.336 -20.352 1.00 94.75 516 THR A O 1
ATOM 3704 N N . MET A 1 517 ? 12.439 -13.324 -18.626 1.00 94.62 517 MET A N 1
ATOM 3705 C CA . MET A 1 517 ? 11.463 -13.532 -17.556 1.00 94.62 517 MET A CA 1
ATOM 3706 C C . MET A 1 517 ? 11.900 -12.785 -16.280 1.00 94.62 517 MET A C 1
ATOM 3708 O O . MET A 1 517 ? 12.426 -13.394 -15.346 1.00 94.62 517 MET A O 1
ATOM 3712 N N . PRO A 1 518 ? 11.737 -11.451 -16.230 1.00 95.44 518 PRO A N 1
ATOM 3713 C CA . PRO A 1 518 ? 12.178 -10.616 -15.116 1.00 95.44 518 PRO A CA 1
ATOM 3714 C C . PRO A 1 518 ? 11.228 -10.731 -13.914 1.00 95.44 518 PRO A C 1
ATOM 3716 O O . PRO A 1 518 ? 10.447 -9.828 -13.630 1.00 95.44 518 PRO A O 1
ATOM 3719 N N . ILE A 1 519 ? 11.301 -11.857 -13.206 1.00 93.56 519 ILE A N 1
ATOM 3720 C CA . ILE A 1 519 ? 10.511 -12.141 -11.992 1.00 93.56 519 ILE A CA 1
ATOM 3721 C C . ILE A 1 519 ? 11.288 -11.900 -10.689 1.00 93.56 519 ILE A C 1
ATOM 3723 O O . ILE A 1 519 ? 10.811 -12.228 -9.608 1.00 93.56 519 ILE A O 1
ATOM 3727 N N . LEU A 1 520 ? 12.493 -11.338 -10.790 1.00 93.31 520 LEU A N 1
ATOM 3728 C CA . LEU A 1 520 ? 13.288 -10.900 -9.649 1.00 93.31 520 LEU A CA 1
ATOM 3729 C C . LEU A 1 520 ? 12.946 -9.439 -9.328 1.00 93.31 520 LEU A C 1
ATOM 3731 O O . LEU A 1 520 ? 12.877 -8.601 -10.229 1.00 93.31 520 LEU A O 1
ATOM 3735 N N . ALA A 1 521 ? 12.727 -9.133 -8.049 1.00 95.50 521 ALA A N 1
ATOM 3736 C CA . ALA A 1 521 ? 12.561 -7.755 -7.603 1.00 95.50 521 ALA A CA 1
ATOM 3737 C C . ALA A 1 521 ? 13.869 -6.957 -7.728 1.00 95.50 521 ALA A C 1
ATOM 3739 O O . ALA A 1 521 ? 14.967 -7.498 -7.591 1.00 95.50 521 ALA A O 1
ATOM 3740 N N . GLY A 1 522 ? 13.748 -5.645 -7.915 1.00 96.06 522 GLY A N 1
ATOM 3741 C CA . GLY A 1 522 ? 14.884 -4.731 -7.883 1.00 96.06 522 GLY A CA 1
ATOM 3742 C C . GLY A 1 522 ? 15.544 -4.741 -6.505 1.00 96.06 522 GLY A C 1
ATOM 3743 O O . GLY A 1 522 ? 14.856 -4.841 -5.486 1.00 96.06 522 GLY A O 1
ATOM 3744 N N . SER A 1 523 ? 16.874 -4.647 -6.472 1.00 95.25 523 SER A N 1
ATOM 3745 C CA . SER A 1 523 ? 17.645 -4.576 -5.224 1.00 95.25 523 SER A CA 1
ATOM 3746 C C . SER A 1 523 ? 17.432 -3.229 -4.519 1.00 95.25 523 SER A C 1
ATOM 3748 O O . SER A 1 523 ? 17.217 -2.202 -5.174 1.00 95.25 523 SER A O 1
ATOM 3750 N N . GLY A 1 524 ? 17.508 -3.223 -3.189 1.00 92.19 524 GLY A N 1
ATOM 3751 C CA . GLY A 1 524 ? 17.481 -2.000 -2.395 1.00 92.19 524 GLY A CA 1
ATOM 3752 C C . GLY A 1 524 ? 18.819 -1.268 -2.452 1.00 92.19 524 GLY A C 1
ATOM 3753 O O . GLY A 1 524 ? 19.883 -1.885 -2.459 1.00 92.19 524 GLY A O 1
ATOM 3754 N N . GLY A 1 525 ? 18.766 0.059 -2.501 1.00 89.56 525 GLY A N 1
ATOM 3755 C CA . GLY A 1 525 ? 19.933 0.928 -2.438 1.00 89.56 525 GLY A CA 1
ATOM 3756 C C . GLY A 1 525 ? 20.715 0.721 -1.145 1.00 89.56 525 GLY A C 1
ATOM 3757 O O . GLY A 1 525 ? 20.161 0.262 -0.138 1.00 89.56 525 GLY A O 1
ATOM 3758 N N . SER A 1 526 ? 22.008 1.032 -1.182 1.00 86.94 526 SER A N 1
ATOM 3759 C CA . SER A 1 526 ? 22.873 0.834 -0.028 1.00 86.94 526 SER A CA 1
ATOM 3760 C C . SER A 1 526 ? 23.044 2.085 0.817 1.00 86.94 526 SER A C 1
ATOM 3762 O O . SER A 1 526 ? 22.722 3.205 0.416 1.00 86.94 526 SER A O 1
ATOM 3764 N N . GLY A 1 527 ? 23.572 1.865 2.009 1.00 77.31 527 GLY A N 1
ATOM 3765 C CA . GLY A 1 527 ? 24.027 2.891 2.928 1.00 77.31 527 GLY A CA 1
ATOM 3766 C C . GLY A 1 527 ? 23.772 2.422 4.346 1.00 77.31 527 GLY A C 1
ATOM 3767 O O . GLY A 1 527 ? 22.687 1.935 4.671 1.00 77.31 527 GLY A O 1
ATOM 3768 N N . ASN A 1 528 ? 24.798 2.529 5.174 1.00 70.94 528 ASN A N 1
ATOM 3769 C CA . ASN A 1 528 ? 24.752 2.150 6.572 1.00 70.94 528 ASN A CA 1
ATOM 3770 C C . ASN A 1 528 ? 25.560 3.186 7.334 1.00 70.94 528 ASN A C 1
ATOM 3772 O O . ASN A 1 528 ? 26.770 3.301 7.152 1.00 70.94 528 ASN A O 1
ATOM 3776 N N . ASN A 1 529 ? 24.884 3.934 8.190 1.00 69.00 529 ASN A N 1
ATOM 3777 C CA . ASN A 1 529 ? 25.544 4.876 9.066 1.00 69.00 529 ASN A CA 1
ATOM 3778 C C . ASN A 1 529 ? 25.077 4.619 10.494 1.00 69.00 529 ASN A C 1
ATOM 3780 O O . ASN A 1 529 ? 23.906 4.816 10.811 1.00 69.00 529 ASN A O 1
ATOM 3784 N N . ALA A 1 530 ? 26.020 4.192 11.337 1.00 60.56 530 ALA A N 1
ATOM 3785 C CA . ALA A 1 530 ? 25.791 3.861 12.739 1.00 60.56 530 ALA A CA 1
ATOM 3786 C C . ALA A 1 530 ? 25.264 5.048 13.564 1.00 60.56 530 ALA A C 1
ATOM 3788 O O . ALA A 1 530 ? 24.636 4.836 14.597 1.00 60.56 530 ALA A O 1
ATOM 3789 N N . SER A 1 531 ? 25.467 6.284 13.095 1.00 56.41 531 SER A N 1
ATOM 3790 C CA . SER A 1 531 ? 24.893 7.486 13.709 1.00 56.41 531 SER A CA 1
ATOM 3791 C C . SER A 1 531 ? 23.383 7.625 13.471 1.00 56.41 531 SER A C 1
ATOM 3793 O O . SER A 1 531 ? 22.751 8.483 14.084 1.00 56.41 531 SER A O 1
ATOM 3795 N N . TYR A 1 532 ? 22.794 6.807 12.592 1.00 56.41 532 TYR A N 1
ATOM 3796 C CA . TYR A 1 532 ? 21.355 6.749 12.361 1.00 56.41 532 TYR A CA 1
ATOM 3797 C C . TYR A 1 532 ? 20.742 5.427 12.848 1.00 56.41 532 TYR A C 1
ATOM 3799 O O . TYR A 1 532 ? 21.361 4.366 12.786 1.00 56.41 532 TYR A O 1
ATOM 3807 N N . THR A 1 533 ? 19.473 5.466 13.264 1.00 52.06 533 THR A N 1
ATOM 3808 C CA . THR A 1 533 ? 18.774 4.327 13.883 1.00 52.06 533 THR A CA 1
ATOM 3809 C C . THR A 1 533 ? 17.337 4.189 13.355 1.00 52.06 533 THR A C 1
ATOM 3811 O O . THR A 1 533 ? 16.430 4.882 13.815 1.00 52.06 533 THR A O 1
ATOM 3814 N N . PRO A 1 534 ? 17.091 3.252 12.418 1.00 54.47 534 PRO A N 1
ATOM 3815 C CA . PRO A 1 534 ? 18.003 2.223 11.939 1.00 54.47 534 PRO A CA 1
ATOM 3816 C C . PRO A 1 534 ? 19.087 2.811 11.029 1.00 54.47 534 PRO A C 1
ATOM 3818 O O . PRO A 1 534 ? 18.899 3.883 10.442 1.00 54.47 534 PRO A O 1
ATOM 3821 N N . PRO A 1 535 ? 20.192 2.078 10.868 1.00 53.38 535 PRO A N 1
ATOM 3822 C CA . PRO A 1 535 ? 21.298 2.491 10.014 1.00 53.38 535 PRO A CA 1
ATOM 3823 C C . PRO A 1 535 ? 20.928 2.592 8.529 1.00 53.38 535 PRO A C 1
ATOM 3825 O O . PRO A 1 535 ? 21.630 3.264 7.780 1.00 53.38 535 PRO A O 1
ATOM 3828 N N . ASP A 1 536 ? 19.828 1.962 8.109 1.00 67.50 536 ASP A N 1
ATOM 3829 C CA . ASP A 1 536 ? 19.425 1.817 6.711 1.00 67.50 536 ASP A CA 1
ATOM 3830 C C . ASP A 1 536 ? 18.622 3.032 6.211 1.00 67.50 536 ASP A C 1
ATOM 3832 O O . ASP A 1 536 ? 17.623 3.420 6.818 1.00 67.50 536 ASP A O 1
ATOM 3836 N N . GLY A 1 537 ? 19.039 3.619 5.087 1.00 71.12 537 GLY A N 1
ATOM 3837 C CA . GLY A 1 537 ? 18.405 4.795 4.463 1.00 71.12 537 GLY A CA 1
ATOM 3838 C C . GLY A 1 537 ? 18.349 4.752 2.932 1.00 71.12 537 GLY A C 1
ATOM 3839 O O . GLY A 1 537 ? 17.998 5.741 2.283 1.00 71.12 537 GLY A O 1
ATOM 3840 N N . GLY A 1 538 ? 18.727 3.612 2.351 1.00 82.38 538 GLY A N 1
ATOM 3841 C CA . GLY A 1 538 ? 18.688 3.379 0.917 1.00 82.38 538 GLY A CA 1
ATOM 3842 C C . GLY A 1 538 ? 17.258 3.232 0.411 1.00 82.38 538 GLY A C 1
ATOM 3843 O O . GLY A 1 538 ? 16.339 2.846 1.144 1.00 82.38 538 GLY A O 1
ATOM 3844 N N . GLY A 1 539 ? 17.064 3.553 -0.863 1.00 86.62 539 GLY A N 1
ATOM 3845 C CA . GLY A 1 539 ? 15.769 3.371 -1.506 1.00 86.62 539 GLY A CA 1
ATOM 3846 C C . GLY A 1 539 ? 15.408 1.895 -1.639 1.00 86.62 539 GLY A C 1
ATOM 3847 O O . GLY A 1 539 ? 16.258 1.075 -1.971 1.00 86.62 539 GLY A O 1
ATOM 3848 N N . TYR A 1 540 ? 14.151 1.534 -1.397 1.00 90.62 540 TYR A N 1
ATOM 3849 C CA . TYR A 1 540 ? 13.684 0.163 -1.630 1.00 90.62 540 TYR A CA 1
ATOM 3850 C C . TYR A 1 540 ? 13.702 -0.124 -3.129 1.00 90.62 540 TYR A C 1
ATOM 3852 O O . TYR A 1 540 ? 13.424 0.760 -3.937 1.00 90.62 540 TYR A O 1
ATOM 3860 N N . GLY A 1 541 ? 14.020 -1.346 -3.529 1.00 93.69 541 GLY A N 1
ATOM 3861 C CA . GLY A 1 541 ? 13.954 -1.705 -4.938 1.00 93.69 541 GLY A CA 1
ATOM 3862 C C . GLY A 1 541 ? 12.514 -1.764 -5.450 1.00 93.69 541 GLY A C 1
ATOM 3863 O O . GLY A 1 541 ? 11.561 -1.923 -4.683 1.00 93.69 541 GLY A O 1
ATOM 3864 N N . GLY A 1 542 ? 12.338 -1.624 -6.760 1.00 95.25 542 GLY A N 1
ATOM 3865 C CA . GLY A 1 542 ? 11.049 -1.836 -7.409 1.00 95.25 542 GLY A CA 1
ATOM 3866 C C . GLY A 1 542 ? 10.602 -3.291 -7.272 1.00 95.25 542 GLY A C 1
ATOM 3867 O O . GLY A 1 542 ? 11.424 -4.206 -7.310 1.00 95.25 542 GLY A O 1
ATOM 3868 N N . GLY A 1 543 ? 9.304 -3.514 -7.091 1.00 95.31 543 GLY A N 1
ATOM 3869 C CA . GLY A 1 543 ? 8.730 -4.850 -6.952 1.00 95.31 543 GLY A CA 1
ATOM 3870 C C . GLY A 1 543 ? 8.685 -5.632 -8.265 1.00 95.31 543 GLY A C 1
ATOM 3871 O O . GLY A 1 543 ? 9.387 -5.328 -9.230 1.00 95.31 543 GLY A O 1
ATOM 3872 N N . VAL A 1 544 ? 7.840 -6.657 -8.298 1.00 95.94 544 VAL A N 1
ATOM 3873 C CA . VAL A 1 544 ? 7.624 -7.499 -9.476 1.00 95.94 544 VAL A CA 1
ATOM 3874 C C . VAL A 1 544 ? 6.179 -7.377 -9.924 1.00 95.94 544 VAL A C 1
ATOM 3876 O O . VAL A 1 544 ? 5.260 -7.572 -9.130 1.00 95.94 544 VAL A O 1
ATOM 3879 N N . VAL A 1 545 ? 5.981 -7.104 -11.212 1.00 98.12 545 VAL A N 1
ATOM 3880 C CA . VAL A 1 545 ? 4.690 -7.306 -11.873 1.00 98.12 545 VAL A CA 1
ATOM 3881 C C . VAL A 1 545 ? 4.823 -8.518 -12.786 1.00 98.12 545 VAL A C 1
ATOM 3883 O O . VAL A 1 545 ? 5.345 -8.406 -13.894 1.00 98.12 545 VAL A O 1
ATOM 3886 N N . TRP A 1 546 ? 4.366 -9.678 -12.314 1.00 97.31 546 TRP A N 1
ATOM 3887 C CA . TRP A 1 546 ? 4.300 -10.907 -13.104 1.00 97.31 546 TRP A CA 1
ATOM 3888 C C . TRP A 1 546 ? 2.855 -11.142 -13.535 1.00 97.31 546 TRP A C 1
ATOM 3890 O O . TRP A 1 546 ? 2.016 -11.549 -12.733 1.00 97.31 546 TRP A O 1
ATOM 3900 N N . MET A 1 547 ? 2.573 -10.869 -14.809 1.00 97.75 547 MET A N 1
ATOM 3901 C CA . MET A 1 547 ? 1.230 -10.909 -15.376 1.00 97.75 547 MET A CA 1
ATOM 3902 C C . MET A 1 547 ? 1.143 -11.861 -16.573 1.00 97.75 547 MET A C 1
ATOM 3904 O O . MET A 1 547 ? 1.807 -11.655 -17.590 1.00 97.75 547 MET A O 1
ATOM 3908 N N . GLU A 1 548 ? 0.267 -12.859 -16.484 1.00 98.19 548 GLU A N 1
ATOM 3909 C CA . GLU A 1 548 ? -0.008 -13.829 -17.548 1.00 98.19 548 GLU A CA 1
ATOM 3910 C C . GLU A 1 548 ? -1.492 -13.781 -17.941 1.00 98.19 548 GLU A C 1
ATOM 3912 O O . GLU A 1 548 ? -2.362 -14.288 -17.233 1.00 98.19 548 GLU A O 1
ATOM 3917 N N . ALA A 1 549 ? -1.783 -13.172 -19.089 1.00 98.44 549 ALA A N 1
ATOM 3918 C CA . ALA A 1 549 ? -3.087 -13.226 -19.736 1.00 98.44 549 ALA A CA 1
ATOM 3919 C C . ALA A 1 549 ? -3.087 -14.301 -20.836 1.00 98.44 549 ALA A C 1
ATOM 3921 O O . ALA A 1 549 ? -2.153 -14.367 -21.635 1.00 98.44 549 ALA A O 1
ATOM 3922 N N . THR A 1 550 ? -4.122 -15.137 -20.928 1.00 98.50 550 THR A N 1
ATOM 3923 C CA . THR A 1 550 ? -4.239 -16.099 -22.048 1.00 98.50 550 THR A CA 1
ATOM 3924 C C . THR A 1 550 ? -4.764 -15.443 -23.332 1.00 98.50 550 THR A C 1
ATOM 3926 O O . THR A 1 550 ? -4.473 -15.911 -24.433 1.00 98.50 550 THR A O 1
ATOM 3929 N N . GLY A 1 551 ? -5.505 -14.341 -23.199 1.00 98.25 551 GLY A N 1
ATOM 3930 C CA . GLY A 1 551 ? -6.112 -13.557 -24.271 1.00 98.25 551 GLY A CA 1
ATOM 3931 C C . GLY A 1 551 ? -5.501 -12.160 -24.405 1.00 98.25 551 GLY A C 1
ATOM 3932 O O . GLY A 1 551 ? -4.300 -12.010 -24.657 1.00 98.25 551 GLY A O 1
ATOM 3933 N N . ASN A 1 552 ? -6.342 -11.131 -24.292 1.00 98.06 552 ASN A N 1
ATOM 3934 C CA . ASN A 1 552 ? -5.975 -9.747 -24.592 1.00 98.06 552 ASN A CA 1
ATOM 3935 C C . ASN A 1 552 ? -5.461 -9.003 -23.350 1.00 98.06 552 ASN A C 1
ATOM 3937 O O . ASN A 1 552 ? -6.036 -9.110 -22.265 1.00 98.06 552 ASN A O 1
ATOM 3941 N N . MET A 1 553 ? -4.428 -8.178 -23.530 1.00 98.50 553 MET A N 1
ATOM 3942 C CA . MET A 1 553 ? -3.957 -7.214 -22.534 1.00 98.50 553 MET A CA 1
ATOM 3943 C C . MET A 1 553 ? -4.029 -5.798 -23.112 1.00 98.50 553 MET A C 1
ATOM 3945 O O . MET A 1 553 ? -3.262 -5.450 -24.006 1.00 98.50 553 MET A O 1
ATOM 3949 N N . THR A 1 554 ? -4.951 -4.975 -22.605 1.00 98.44 554 THR A N 1
ATOM 3950 C CA . THR A 1 554 ? -5.139 -3.576 -23.021 1.00 98.44 554 THR A CA 1
ATOM 3951 C C . THR A 1 554 ? -4.653 -2.614 -21.938 1.00 98.44 554 THR A C 1
ATOM 3953 O O . THR A 1 554 ? -5.244 -2.536 -20.859 1.00 98.44 554 THR A O 1
ATOM 3956 N N . ILE A 1 555 ? -3.600 -1.847 -22.235 1.00 98.50 555 ILE A N 1
ATOM 3957 C CA . ILE A 1 555 ? -2.927 -0.948 -21.286 1.00 98.50 555 ILE A CA 1
ATOM 3958 C C . ILE A 1 555 ? -3.160 0.514 -21.691 1.00 98.50 555 ILE A C 1
ATOM 3960 O O . ILE A 1 555 ? -2.515 1.040 -22.594 1.00 98.50 555 ILE A O 1
ATOM 3964 N N . SER A 1 556 ? -4.090 1.186 -21.015 1.00 98.31 556 SER A N 1
ATOM 3965 C CA . SER A 1 556 ? -4.323 2.638 -21.140 1.00 98.31 556 SER A CA 1
ATOM 3966 C C . SER A 1 556 ? -3.972 3.425 -19.875 1.00 98.31 556 SER A C 1
ATOM 3968 O O . SER A 1 556 ? -4.017 4.655 -19.891 1.00 98.31 556 SER A O 1
ATOM 3970 N N . GLY A 1 557 ? -3.667 2.723 -18.782 1.00 98.38 557 GLY A N 1
ATOM 3971 C CA . GLY A 1 557 ? -3.152 3.279 -17.532 1.00 98.38 557 GLY A CA 1
ATOM 3972 C C . GLY A 1 557 ? -1.714 2.837 -17.261 1.00 98.38 557 GLY A C 1
ATOM 3973 O O . GLY A 1 557 ? -0.940 2.627 -18.194 1.00 98.38 557 GLY A O 1
ATOM 3974 N N . THR A 1 558 ? -1.356 2.678 -15.990 1.00 98.56 558 THR A N 1
ATOM 3975 C CA . THR A 1 558 ? 0.046 2.502 -15.579 1.00 98.56 558 THR A CA 1
ATOM 3976 C C . THR A 1 558 ? 0.324 1.101 -15.036 1.00 98.56 558 THR A C 1
ATOM 3978 O O . THR A 1 558 ? -0.411 0.589 -14.199 1.00 98.56 558 THR A O 1
ATOM 3981 N N . ILE A 1 559 ? 1.431 0.496 -15.455 1.00 98.81 559 ILE A N 1
ATOM 3982 C CA . ILE A 1 559 ? 2.063 -0.649 -14.797 1.00 98.81 559 ILE A CA 1
ATOM 3983 C C . ILE A 1 559 ? 3.451 -0.194 -14.355 1.00 98.81 559 ILE A C 1
ATOM 3985 O O . ILE A 1 559 ? 4.284 0.137 -15.198 1.00 98.81 559 ILE A O 1
ATOM 3989 N N . ALA A 1 560 ? 3.711 -0.158 -13.052 1.00 98.12 560 ALA A N 1
ATOM 3990 C CA . ALA A 1 560 ? 4.957 0.390 -12.531 1.00 98.12 560 ALA A CA 1
ATOM 3991 C C . ALA A 1 560 ? 5.629 -0.526 -11.506 1.00 98.12 560 ALA A C 1
ATOM 3993 O O . ALA A 1 560 ? 4.971 -1.088 -10.637 1.00 98.12 560 ALA A O 1
ATOM 3994 N N . ALA A 1 561 ? 6.950 -0.639 -11.607 1.00 97.50 561 ALA A N 1
ATOM 3995 C CA . ALA A 1 561 ? 7.840 -1.313 -10.670 1.00 97.50 561 ALA A CA 1
ATOM 3996 C C . ALA A 1 561 ? 9.112 -0.471 -10.481 1.00 97.50 561 ALA A C 1
ATOM 3998 O O . ALA A 1 561 ? 10.233 -0.950 -10.627 1.00 97.50 561 ALA A O 1
ATOM 3999 N N . ASN A 1 562 ? 8.952 0.827 -10.242 1.00 96.19 562 ASN A N 1
ATOM 4000 C CA . ASN A 1 562 ? 10.064 1.760 -10.099 1.00 96.19 562 ASN A CA 1
ATOM 4001 C C . ASN A 1 562 ? 10.763 1.587 -8.741 1.00 96.19 562 ASN A C 1
ATOM 4003 O O . ASN A 1 562 ? 10.121 1.288 -7.731 1.00 96.19 562 ASN A O 1
ATOM 4007 N N . GLY A 1 563 ? 12.075 1.806 -8.715 1.00 93.31 563 GLY A N 1
ATOM 4008 C CA . GLY A 1 563 ? 12.858 1.879 -7.489 1.00 93.31 563 GLY A CA 1
ATOM 4009 C C . GLY A 1 563 ? 12.468 3.087 -6.638 1.00 93.31 563 GLY A C 1
ATOM 4010 O O . GLY A 1 563 ? 12.199 4.176 -7.149 1.00 93.31 563 GLY A O 1
ATOM 4011 N N . GLY A 1 564 ? 12.438 2.887 -5.327 1.00 88.38 564 GLY A N 1
ATOM 4012 C CA . GLY A 1 564 ? 12.266 3.936 -4.335 1.00 88.38 564 GLY A CA 1
ATOM 4013 C C . GLY A 1 564 ? 13.510 4.811 -4.228 1.00 88.38 564 GLY A C 1
ATOM 4014 O O . GLY A 1 564 ? 14.634 4.384 -4.504 1.00 88.38 564 GLY A O 1
ATOM 4015 N N . TRP A 1 565 ? 13.306 6.059 -3.829 1.00 86.19 565 TRP A N 1
ATOM 4016 C CA . TRP A 1 565 ? 14.391 7.009 -3.645 1.00 86.19 565 TRP A CA 1
ATOM 4017 C C . TRP A 1 565 ? 15.172 6.694 -2.378 1.00 86.19 565 TRP A C 1
ATOM 4019 O O . TRP A 1 565 ? 14.594 6.227 -1.391 1.00 86.19 565 TRP A O 1
ATOM 4029 N N . SER A 1 566 ? 16.467 7.001 -2.385 1.00 79.81 566 SER A N 1
ATOM 4030 C CA . SER A 1 566 ? 17.138 7.204 -1.110 1.00 79.81 566 SER A CA 1
ATOM 4031 C C . SER A 1 566 ? 16.556 8.441 -0.443 1.00 79.81 566 SER A C 1
ATOM 4033 O O . SER A 1 566 ? 16.122 9.389 -1.099 1.00 79.81 566 SER A O 1
ATOM 4035 N N . TRP A 1 567 ? 16.476 8.398 0.874 1.00 70.25 567 TRP A N 1
ATOM 4036 C CA . TRP A 1 567 ? 15.787 9.433 1.640 1.00 70.25 567 TRP A CA 1
ATOM 4037 C C . TRP A 1 567 ? 16.674 10.046 2.715 1.00 70.25 567 TRP A C 1
ATOM 4039 O O . TRP A 1 567 ? 16.214 10.858 3.513 1.00 70.25 567 TRP A O 1
ATOM 4049 N N . ARG A 1 568 ? 17.946 9.650 2.728 1.00 70.94 568 ARG A N 1
ATOM 4050 C CA . ARG A 1 568 ? 18.970 10.213 3.587 1.00 70.94 568 ARG A CA 1
ATOM 4051 C C . ARG A 1 568 ? 20.146 10.685 2.755 1.00 70.94 568 ARG A C 1
ATOM 4053 O O . ARG A 1 568 ? 20.530 10.055 1.764 1.00 70.94 568 ARG A O 1
ATOM 4060 N N . TYR A 1 569 ? 20.768 11.742 3.257 1.00 75.81 569 TYR A N 1
ATOM 4061 C CA . TYR A 1 569 ? 22.045 12.226 2.773 1.00 75.81 569 TYR A CA 1
ATOM 4062 C C . TYR A 1 569 ? 23.075 11.092 2.763 1.00 75.81 569 TYR A C 1
ATOM 4064 O O . TYR A 1 569 ? 23.329 10.459 3.788 1.00 75.81 569 TYR A O 1
ATOM 4072 N N . GLY A 1 570 ? 23.665 10.831 1.598 1.00 76.25 570 GLY A N 1
ATOM 4073 C CA . GLY A 1 570 ? 24.715 9.825 1.461 1.00 76.25 570 GLY A CA 1
ATOM 4074 C C . GLY A 1 570 ? 24.241 8.390 1.206 1.00 76.25 570 GLY A C 1
ATOM 4075 O O . GLY A 1 570 ? 25.078 7.493 1.264 1.00 76.25 570 GLY A O 1
ATOM 4076 N N . PHE A 1 571 ? 22.955 8.149 0.927 1.00 84.38 571 PHE A N 1
ATOM 4077 C CA . PHE A 1 571 ? 22.414 6.811 0.650 1.00 84.38 571 PHE A CA 1
ATOM 4078 C C . PHE A 1 571 ? 22.051 6.627 -0.828 1.00 84.38 571 PHE A C 1
ATOM 4080 O O . PHE A 1 571 ? 21.628 7.568 -1.504 1.00 84.38 571 PHE A O 1
ATOM 4087 N N . GLY A 1 572 ? 22.187 5.399 -1.327 1.00 87.44 572 GLY A N 1
ATOM 4088 C CA . GLY A 1 572 ? 21.934 5.045 -2.721 1.00 87.44 572 GLY A CA 1
ATOM 4089 C C . GLY A 1 572 ? 20.457 4.807 -3.043 1.00 87.44 572 GLY A C 1
ATOM 4090 O O . GLY A 1 572 ? 19.684 4.326 -2.205 1.00 87.44 572 GLY A O 1
ATOM 4091 N N . GLY A 1 573 ? 20.054 5.133 -4.272 1.00 89.19 573 GLY A N 1
ATOM 4092 C CA . GLY A 1 573 ? 18.702 4.869 -4.780 1.00 89.19 573 GLY A CA 1
ATOM 4093 C C . GLY A 1 573 ? 18.444 3.375 -5.025 1.00 89.19 573 GLY A C 1
ATOM 4094 O O . GLY A 1 573 ? 19.363 2.623 -5.365 1.00 89.19 573 GLY A O 1
ATOM 4095 N N . GLY A 1 574 ? 17.192 2.934 -4.862 1.00 92.38 574 GLY A N 1
ATOM 4096 C CA . GLY A 1 574 ? 16.777 1.554 -5.143 1.00 92.38 574 GLY A CA 1
ATOM 4097 C C . GLY A 1 574 ? 16.702 1.263 -6.642 1.00 92.38 574 GLY A C 1
ATOM 4098 O O . GLY A 1 574 ? 16.385 2.149 -7.431 1.00 92.38 574 GLY A O 1
ATOM 4099 N N . ALA A 1 575 ? 16.982 0.033 -7.068 1.00 95.62 575 ALA A N 1
ATOM 4100 C CA . ALA A 1 575 ? 16.935 -0.332 -8.486 1.00 95.62 575 ALA A CA 1
ATOM 4101 C C . ALA A 1 575 ? 15.491 -0.473 -8.990 1.00 95.62 575 ALA A C 1
ATOM 4103 O O . ALA A 1 575 ? 14.591 -0.828 -8.226 1.00 95.62 575 ALA A O 1
ATOM 4104 N N . GLY A 1 576 ? 15.271 -0.263 -10.289 1.00 96.75 576 GLY A N 1
ATOM 4105 C CA . GLY A 1 576 ? 14.016 -0.637 -10.939 1.00 96.75 576 GLY A CA 1
ATOM 4106 C C . GLY A 1 576 ? 13.766 -2.147 -10.862 1.00 96.75 576 GLY A C 1
ATOM 4107 O O . GLY A 1 576 ? 14.693 -2.956 -10.909 1.00 96.75 576 GLY A O 1
ATOM 4108 N N . GLY A 1 577 ? 12.499 -2.525 -10.740 1.00 96.94 577 GLY A N 1
ATOM 4109 C CA . GLY A 1 577 ? 12.049 -3.899 -10.556 1.00 96.94 577 GLY A CA 1
ATOM 4110 C C . GLY A 1 577 ? 11.988 -4.736 -11.831 1.00 96.94 577 GLY A C 1
ATOM 4111 O O . GLY A 1 577 ? 12.622 -4.423 -12.847 1.00 96.94 577 GLY A O 1
ATOM 4112 N N . GLY A 1 578 ? 11.224 -5.823 -11.757 1.00 97.75 578 GLY A N 1
ATOM 4113 C CA . GLY A 1 578 ? 10.961 -6.737 -12.865 1.00 97.75 578 GLY A CA 1
ATOM 4114 C C . GLY A 1 578 ? 9.505 -6.662 -13.325 1.00 97.75 578 GLY A C 1
ATOM 4115 O O . GLY A 1 578 ? 8.586 -6.738 -12.512 1.00 97.75 578 GLY A O 1
ATOM 4116 N N . ILE A 1 579 ? 9.273 -6.499 -14.626 1.00 98.69 579 ILE A N 1
ATOM 4117 C CA . ILE A 1 579 ? 7.931 -6.528 -15.217 1.00 98.69 579 ILE A CA 1
ATOM 4118 C C . ILE A 1 579 ? 7.904 -7.588 -16.313 1.00 98.69 579 ILE A C 1
ATOM 4120 O O . ILE A 1 579 ? 8.535 -7.419 -17.356 1.00 98.69 579 ILE A O 1
ATOM 4124 N N . TYR A 1 580 ? 7.155 -8.665 -16.089 1.00 98.50 580 TYR A N 1
ATOM 4125 C CA . TYR A 1 580 ? 6.913 -9.717 -17.070 1.00 98.50 580 TYR A CA 1
ATOM 4126 C C . TYR A 1 580 ? 5.441 -9.708 -17.476 1.00 98.50 580 TYR A C 1
ATOM 4128 O O . TYR A 1 580 ? 4.563 -9.977 -16.655 1.00 98.50 580 TYR A O 1
ATOM 4136 N N . LEU A 1 581 ? 5.180 -9.394 -18.745 1.00 98.69 581 LEU A N 1
ATOM 4137 C CA . LEU A 1 581 ? 3.845 -9.395 -19.335 1.00 98.69 581 LEU A CA 1
ATOM 4138 C C . LEU A 1 581 ? 3.776 -10.494 -20.392 1.00 98.69 581 LEU A C 1
ATOM 4140 O O . LEU A 1 581 ? 4.537 -10.463 -21.356 1.00 98.69 581 LEU A O 1
ATOM 4144 N N . LYS A 1 582 ? 2.848 -11.436 -20.246 1.00 98.50 582 LYS A N 1
ATOM 4145 C CA . LYS A 1 582 ? 2.550 -12.464 -21.248 1.00 98.50 582 LYS A CA 1
ATOM 4146 C C . LYS A 1 582 ? 1.093 -12.345 -21.680 1.00 98.50 582 LYS A C 1
ATOM 4148 O O . LYS A 1 582 ? 0.214 -12.289 -20.825 1.00 98.50 582 LYS A O 1
ATOM 4153 N N . CYS A 1 583 ? 0.836 -12.287 -22.983 1.00 98.25 583 CYS A N 1
ATOM 4154 C CA . CYS A 1 583 ? -0.511 -12.226 -23.554 1.00 98.25 583 CYS A CA 1
ATOM 4155 C C . CYS A 1 583 ? -0.554 -12.806 -24.973 1.00 98.25 583 CYS A C 1
ATOM 4157 O O . CYS A 1 583 ? 0.484 -13.012 -25.594 1.00 98.25 583 CYS A O 1
ATOM 4159 N N . LYS A 1 584 ? -1.750 -13.051 -25.515 1.00 97.94 584 LYS A N 1
ATOM 4160 C CA . LYS A 1 584 ? -1.911 -13.345 -26.947 1.00 97.94 584 LYS A CA 1
ATOM 4161 C C . LYS A 1 584 ? -1.836 -12.058 -27.769 1.00 97.94 584 LYS A C 1
ATOM 4163 O O . LYS A 1 584 ? -1.061 -11.982 -28.722 1.00 97.94 584 LYS A O 1
ATOM 4168 N N . THR A 1 585 ? -2.613 -11.050 -27.371 1.00 98.00 585 THR A N 1
ATOM 4169 C CA . THR A 1 585 ? -2.706 -9.756 -28.062 1.00 98.00 585 THR A CA 1
ATOM 4170 C C . THR A 1 585 ? -2.427 -8.612 -27.094 1.00 98.00 585 THR A C 1
ATOM 4172 O O . THR A 1 585 ? -3.162 -8.439 -26.117 1.00 98.00 585 THR A O 1
ATOM 4175 N N . LEU A 1 586 ? -1.407 -7.805 -27.389 1.00 98.19 586 LEU A N 1
ATOM 4176 C CA . LEU A 1 586 ? -1.121 -6.569 -26.659 1.00 98.19 586 LEU A CA 1
ATOM 4177 C C . LEU A 1 586 ? -1.780 -5.371 -27.353 1.00 98.19 586 LEU A C 1
ATOM 4179 O O . LEU A 1 586 ? -1.616 -5.175 -28.553 1.00 98.19 586 LEU A O 1
ATOM 4183 N N . GLY A 1 587 ? -2.478 -4.531 -26.601 1.00 97.62 587 GLY A N 1
ATOM 4184 C CA . GLY A 1 587 ? -2.998 -3.258 -27.091 1.00 97.62 587 GLY A CA 1
ATOM 4185 C C . GLY A 1 587 ? -2.927 -2.177 -26.021 1.00 97.62 587 GLY A C 1
ATOM 4186 O O . GLY A 1 587 ? -2.600 -2.437 -24.861 1.00 97.62 587 GLY A O 1
ATOM 4187 N N . GLY A 1 588 ? -3.265 -0.947 -26.388 1.00 96.62 588 GLY A N 1
ATOM 4188 C CA . GLY A 1 588 ? -3.254 0.164 -25.447 1.00 96.62 588 GLY A CA 1
ATOM 4189 C C . GLY A 1 588 ? -3.366 1.518 -26.122 1.00 96.62 588 GLY A C 1
ATOM 4190 O O . GLY A 1 588 ? -3.586 1.613 -27.325 1.00 96.62 588 GLY A O 1
ATOM 4191 N N . THR A 1 589 ? -3.216 2.569 -25.328 1.00 96.06 589 THR A N 1
ATOM 4192 C CA . THR A 1 589 ? -3.263 3.962 -25.795 1.00 96.06 589 THR A CA 1
ATOM 4193 C C . THR A 1 589 ? -1.971 4.686 -25.431 1.00 96.06 589 THR A C 1
ATOM 4195 O O . THR A 1 589 ? -1.146 4.153 -24.693 1.00 96.06 589 THR A O 1
ATOM 4198 N N . VAL A 1 590 ? -1.795 5.920 -25.918 1.00 94.81 590 VAL A N 1
ATOM 4199 C CA . VAL A 1 590 ? -0.625 6.768 -25.605 1.00 94.81 590 VAL A CA 1
ATOM 4200 C C . VAL A 1 590 ? -0.470 7.041 -24.103 1.00 94.81 590 VAL A C 1
ATOM 4202 O O . VAL A 1 590 ? 0.626 7.325 -23.625 1.00 94.81 590 VAL A O 1
ATOM 4205 N N . ASN A 1 591 ? -1.559 6.922 -23.337 1.00 96.38 591 ASN A N 1
ATOM 4206 C CA . ASN A 1 591 ? -1.543 7.060 -21.883 1.00 96.38 591 ASN A CA 1
ATOM 4207 C C . ASN A 1 591 ? -0.994 5.808 -21.184 1.00 96.38 591 ASN A C 1
ATOM 4209 O O . ASN A 1 591 ? -0.512 5.917 -20.057 1.00 96.38 591 ASN A O 1
ATOM 4213 N N . GLY A 1 592 ? -1.017 4.655 -21.861 1.00 98.19 592 GLY A N 1
ATOM 4214 C CA . GLY A 1 592 ? -0.460 3.400 -21.378 1.00 98.19 592 GLY A CA 1
ATOM 4215 C C . GLY A 1 592 ? 1.032 3.524 -21.087 1.00 98.19 592 GLY A C 1
ATOM 4216 O O . GLY A 1 592 ? 1.804 3.860 -21.984 1.00 98.19 592 GLY A O 1
ATOM 4217 N N . LEU A 1 593 ? 1.439 3.252 -19.847 1.00 98.56 593 LEU A N 1
ATOM 4218 C CA . LEU A 1 593 ? 2.834 3.313 -19.412 1.00 98.56 593 LEU A CA 1
ATOM 4219 C C . LEU A 1 593 ? 3.226 2.030 -18.685 1.00 98.56 593 LEU A C 1
ATOM 4221 O O . LEU A 1 593 ? 2.584 1.649 -17.710 1.00 98.56 593 LEU A O 1
ATOM 4225 N N . VAL A 1 594 ? 4.327 1.419 -19.113 1.00 98.81 594 VAL A N 1
ATOM 4226 C CA . VAL A 1 594 ? 5.005 0.330 -18.409 1.00 98.81 594 VAL A CA 1
ATOM 4227 C C . VAL A 1 594 ? 6.382 0.827 -17.968 1.00 98.81 594 VAL A C 1
ATOM 4229 O O . VAL A 1 594 ? 7.233 1.124 -18.809 1.00 98.81 594 VAL A O 1
ATOM 4232 N N . SER A 1 595 ? 6.609 0.963 -16.659 1.00 98.50 595 SER A N 1
ATOM 4233 C CA . SER A 1 595 ? 7.829 1.586 -16.127 1.00 98.50 595 SER A CA 1
ATOM 4234 C C . SER A 1 595 ? 8.525 0.755 -15.053 1.00 98.50 595 SER A C 1
ATOM 4236 O O . SER A 1 595 ? 7.918 0.417 -14.040 1.00 98.50 595 SER A O 1
ATOM 4238 N N . ALA A 1 596 ? 9.821 0.520 -15.226 1.00 98.06 596 ALA A N 1
ATOM 4239 C CA . ALA A 1 596 ? 10.710 -0.035 -14.210 1.00 98.06 596 ALA A CA 1
ATOM 4240 C C . ALA A 1 596 ? 11.944 0.871 -14.079 1.00 98.06 596 ALA A C 1
ATOM 4242 O O . ALA A 1 596 ? 13.062 0.490 -14.402 1.00 98.06 596 ALA A O 1
ATOM 4243 N N . ASN A 1 597 ? 11.737 2.123 -13.693 1.00 97.19 597 ASN A N 1
ATOM 4244 C CA . ASN A 1 597 ? 12.796 3.118 -13.541 1.00 97.19 597 ASN A CA 1
ATOM 4245 C C . ASN A 1 597 ? 13.599 2.889 -12.255 1.00 97.19 597 ASN A C 1
ATOM 4247 O O . ASN A 1 597 ? 13.063 2.386 -11.269 1.00 97.19 597 ASN A O 1
ATOM 4251 N N . GLY A 1 598 ? 14.864 3.295 -12.251 1.00 94.56 598 GLY A N 1
ATOM 4252 C CA . GLY A 1 598 ? 15.677 3.371 -11.044 1.00 94.56 598 GLY A CA 1
ATOM 4253 C C . GLY A 1 598 ? 15.243 4.511 -10.123 1.00 94.56 598 GLY A C 1
ATOM 4254 O O . GLY A 1 598 ? 14.727 5.537 -10.570 1.00 94.56 598 GLY A O 1
ATOM 4255 N N . GLY A 1 599 ? 15.444 4.323 -8.824 1.00 90.69 599 GLY A N 1
ATOM 4256 C CA . GLY A 1 599 ? 15.147 5.307 -7.793 1.00 90.69 599 GLY A CA 1
ATOM 4257 C C . GLY A 1 599 ? 16.166 6.439 -7.760 1.00 90.69 599 GLY A C 1
ATOM 4258 O O . GLY A 1 599 ? 17.357 6.233 -7.997 1.00 90.69 599 GLY A O 1
ATOM 4259 N N . LEU A 1 600 ? 15.698 7.648 -7.458 1.00 87.00 600 LEU A N 1
ATOM 4260 C CA . LEU A 1 600 ? 16.555 8.823 -7.309 1.00 87.00 600 LEU A CA 1
ATOM 4261 C C . LEU A 1 600 ? 17.324 8.787 -5.980 1.00 87.00 600 LEU A C 1
ATOM 4263 O O . LEU A 1 600 ? 17.043 7.973 -5.098 1.00 87.00 600 LEU A O 1
ATOM 4267 N N . ILE A 1 601 ? 18.283 9.692 -5.842 1.00 80.56 601 ILE A N 1
ATOM 4268 C CA . ILE A 1 601 ? 18.884 10.026 -4.549 1.00 80.56 601 ILE A CA 1
ATOM 4269 C C . ILE A 1 601 ? 18.169 11.229 -3.924 1.00 80.56 601 ILE A C 1
ATOM 4271 O O . ILE A 1 601 ? 17.511 11.990 -4.638 1.00 80.56 601 ILE A O 1
ATOM 4275 N N . ASP A 1 602 ? 18.318 11.415 -2.612 1.00 73.81 602 ASP A N 1
ATOM 4276 C CA . ASP A 1 602 ? 17.883 12.634 -1.917 1.00 73.81 602 ASP A CA 1
ATOM 4277 C C . ASP A 1 602 ? 18.435 13.893 -2.632 1.00 73.81 602 ASP A C 1
ATOM 4279 O O . ASP A 1 602 ? 19.658 14.005 -2.791 1.00 73.81 602 ASP A O 1
ATOM 4283 N N . PRO A 1 603 ? 17.577 14.849 -3.057 1.00 64.94 603 PRO A N 1
ATOM 4284 C CA . PRO A 1 603 ? 18.002 16.081 -3.726 1.00 64.94 603 PRO A CA 1
ATOM 4285 C C . PRO A 1 603 ? 19.062 16.878 -2.959 1.00 64.94 603 PRO A C 1
ATOM 4287 O O . PRO A 1 603 ? 19.865 17.575 -3.578 1.00 64.94 603 PRO A O 1
ATOM 4290 N N . ASN A 1 604 ? 19.086 16.756 -1.628 1.00 61.47 604 ASN A N 1
ATOM 4291 C CA . ASN A 1 604 ? 20.009 17.482 -0.756 1.00 61.47 604 ASN A CA 1
ATOM 4292 C C . ASN A 1 604 ? 21.342 16.744 -0.513 1.00 61.47 604 ASN A C 1
ATOM 4294 O O . ASN A 1 604 ? 22.212 17.276 0.175 1.00 61.47 604 ASN A O 1
ATOM 4298 N N . GLY A 1 605 ? 21.525 15.532 -1.056 1.00 62.31 605 GLY A N 1
ATOM 4299 C CA . GLY A 1 605 ? 22.719 14.702 -0.856 1.00 62.31 605 GLY A CA 1
ATOM 4300 C C . GLY A 1 605 ? 23.453 14.341 -2.151 1.00 62.31 605 GLY A C 1
ATOM 4301 O O . GLY A 1 605 ? 23.398 13.175 -2.554 1.00 62.31 605 GLY A O 1
ATOM 4302 N N . PRO A 1 606 ? 24.189 15.280 -2.786 1.00 63.25 606 PRO A N 1
ATOM 4303 C CA . PRO A 1 606 ? 24.768 15.141 -4.132 1.00 63.25 606 PRO A CA 1
ATOM 4304 C C . PRO A 1 606 ? 26.037 14.267 -4.179 1.00 63.25 606 PRO A C 1
ATOM 4306 O O . PRO A 1 606 ? 26.994 14.561 -4.897 1.00 63.25 606 PRO A O 1
ATOM 4309 N N . HIS A 1 607 ? 26.080 13.213 -3.369 1.00 75.50 607 HIS A N 1
ATOM 4310 C CA . HIS A 1 607 ? 27.264 12.373 -3.200 1.00 75.50 607 HIS A CA 1
ATOM 4311 C C . HIS A 1 607 ? 26.983 10.880 -3.367 1.00 75.50 607 HIS A C 1
ATOM 4313 O O . HIS A 1 607 ? 27.909 10.085 -3.274 1.00 75.50 607 HIS A O 1
ATOM 4319 N N . SER A 1 608 ? 25.735 10.485 -3.633 1.00 80.62 608 SER A N 1
ATOM 4320 C CA . SER A 1 608 ? 25.320 9.073 -3.679 1.00 80.62 608 SER A CA 1
ATOM 4321 C C . SER A 1 608 ? 24.935 8.634 -5.085 1.00 80.62 608 SER A C 1
ATOM 4323 O O . SER A 1 608 ? 24.606 9.459 -5.935 1.00 80.62 608 SER A O 1
ATOM 4325 N N . GLY A 1 609 ? 24.934 7.326 -5.326 1.00 85.62 609 GLY A N 1
ATOM 4326 C CA . GLY A 1 609 ? 24.533 6.757 -6.609 1.00 85.62 609 GLY A CA 1
ATOM 4327 C C . GLY A 1 609 ? 23.017 6.597 -6.768 1.00 85.62 609 GLY A C 1
ATOM 4328 O O . GLY A 1 609 ? 22.348 6.055 -5.886 1.00 85.62 609 GLY A O 1
ATOM 4329 N N . GLY A 1 610 ? 22.471 7.004 -7.917 1.00 88.62 610 GLY A N 1
ATOM 4330 C CA . GLY A 1 610 ? 21.086 6.694 -8.301 1.00 88.62 610 GLY A CA 1
ATOM 4331 C C . GLY A 1 610 ? 20.887 5.202 -8.596 1.00 88.62 610 GLY A C 1
ATOM 4332 O O . GLY A 1 610 ? 21.832 4.501 -8.951 1.00 88.62 610 GLY A O 1
ATOM 4333 N N . GLY A 1 611 ? 19.671 4.682 -8.457 1.00 92.62 611 GLY A N 1
ATOM 4334 C CA . GLY A 1 611 ? 19.375 3.284 -8.780 1.00 92.62 611 GLY A CA 1
ATOM 4335 C C . GLY A 1 611 ? 19.428 3.006 -10.285 1.00 92.62 611 GLY A C 1
ATOM 4336 O O . GLY A 1 611 ? 19.052 3.850 -11.095 1.00 92.62 611 GLY A O 1
ATOM 4337 N N . GLY A 1 612 ? 19.870 1.818 -10.687 1.00 94.06 612 GLY A N 1
ATOM 4338 C CA . GLY A 1 612 ? 19.824 1.376 -12.081 1.00 94.06 612 GLY A CA 1
ATOM 4339 C C . GLY A 1 612 ? 18.392 1.119 -12.559 1.00 94.06 612 GLY A C 1
ATOM 4340 O O . GLY A 1 612 ? 17.512 0.779 -11.763 1.00 94.06 612 GLY A O 1
ATOM 4341 N N . GLY A 1 613 ? 18.151 1.256 -13.865 1.00 96.31 613 GLY A N 1
ATOM 4342 C CA . GLY A 1 613 ? 16.880 0.856 -14.475 1.00 96.31 613 GLY A CA 1
ATOM 4343 C C . GLY A 1 613 ? 16.575 -0.636 -14.268 1.00 96.31 613 GLY A C 1
ATOM 4344 O O . GLY A 1 613 ? 17.465 -1.447 -14.023 1.00 96.31 613 GLY A O 1
ATOM 4345 N N . GLY A 1 614 ? 15.307 -1.013 -14.344 1.00 97.75 614 GLY A N 1
ATOM 4346 C CA . GLY A 1 614 ? 14.815 -2.378 -14.168 1.00 97.75 614 GLY A CA 1
ATOM 4347 C C . GLY A 1 614 ? 14.725 -3.166 -15.473 1.00 97.75 614 GLY A C 1
ATOM 4348 O O . GLY A 1 614 ? 15.291 -2.787 -16.499 1.00 97.75 614 GLY A O 1
ATOM 4349 N N . ARG A 1 615 ? 14.005 -4.286 -15.449 1.00 97.94 615 ARG A N 1
ATOM 4350 C CA . ARG A 1 615 ? 13.803 -5.136 -16.629 1.00 97.94 615 ARG A CA 1
ATOM 4351 C C . ARG A 1 615 ? 12.326 -5.237 -16.964 1.00 97.94 615 ARG A C 1
ATOM 4353 O O . ARG A 1 615 ? 11.519 -5.564 -16.099 1.00 97.94 615 ARG A O 1
ATOM 4360 N N . ILE A 1 616 ? 11.994 -5.004 -18.226 1.00 98.75 616 ILE A N 1
ATOM 4361 C CA . ILE A 1 616 ? 10.658 -5.216 -18.779 1.00 98.75 616 ILE A CA 1
ATOM 4362 C C . ILE A 1 616 ? 10.768 -6.291 -19.857 1.00 98.75 616 ILE A C 1
ATOM 4364 O O . ILE A 1 616 ? 11.636 -6.203 -20.722 1.00 98.75 616 ILE A O 1
ATOM 4368 N N . ALA A 1 617 ? 9.888 -7.283 -19.834 1.00 98.44 617 ALA A N 1
ATOM 4369 C CA . ALA A 1 617 ? 9.754 -8.271 -20.893 1.00 98.44 617 ALA A CA 1
ATOM 4370 C C . ALA A 1 617 ? 8.286 -8.415 -21.282 1.00 98.44 617 ALA A C 1
ATOM 4372 O O . ALA A 1 617 ? 7.423 -8.612 -20.424 1.00 98.44 617 ALA A O 1
ATOM 4373 N N . VAL A 1 618 ? 8.015 -8.314 -22.582 1.00 98.31 618 VAL A N 1
ATOM 4374 C CA . VAL A 1 618 ? 6.662 -8.387 -23.132 1.00 98.31 618 VAL A CA 1
ATOM 4375 C C . VAL A 1 618 ? 6.598 -9.527 -24.143 1.00 98.31 618 VAL A C 1
ATOM 4377 O O . VAL A 1 618 ? 7.158 -9.457 -25.242 1.00 98.31 618 VAL A O 1
ATOM 4380 N N . ASN A 1 619 ? 5.918 -10.595 -23.744 1.00 97.69 619 ASN A N 1
ATOM 4381 C CA . ASN A 1 619 ? 5.654 -11.772 -24.549 1.00 97.69 619 ASN A CA 1
ATOM 4382 C C . ASN A 1 619 ? 4.250 -11.684 -25.163 1.00 97.69 619 ASN A C 1
ATOM 4384 O O . ASN A 1 619 ? 3.255 -11.666 -24.436 1.00 97.69 619 ASN A O 1
ATOM 4388 N N . TYR A 1 620 ? 4.180 -11.581 -26.491 1.00 96.50 620 TYR A N 1
ATOM 4389 C CA . TYR A 1 620 ? 2.928 -11.446 -27.236 1.00 96.50 620 TYR A CA 1
ATOM 4390 C C . TYR A 1 620 ? 2.994 -12.163 -28.585 1.00 96.50 620 TYR A C 1
ATOM 4392 O O . TYR A 1 620 ? 4.055 -12.245 -29.203 1.00 96.50 620 TYR A O 1
ATOM 4400 N N . SER A 1 621 ? 1.849 -12.654 -29.068 1.00 95.62 621 SER A N 1
ATOM 4401 C CA . SER A 1 621 ? 1.735 -13.231 -30.417 1.00 95.62 621 SER A CA 1
ATOM 4402 C C . SER A 1 621 ? 1.445 -12.164 -31.472 1.00 95.62 621 SER A C 1
ATOM 4404 O O . SER A 1 621 ? 1.927 -12.259 -32.596 1.00 95.62 621 SER A O 1
ATOM 4406 N N . GLN A 1 622 ? 0.672 -11.140 -31.112 1.00 95.19 622 GLN A N 1
ATOM 4407 C CA . GLN A 1 622 ? 0.311 -10.023 -31.986 1.00 95.19 622 GLN A CA 1
ATOM 4408 C C . GLN A 1 622 ? 0.035 -8.756 -31.171 1.00 95.19 622 GLN A C 1
ATOM 4410 O O . GLN A 1 622 ? -0.087 -8.804 -29.944 1.00 95.19 622 GLN A O 1
ATOM 4415 N N . VAL A 1 623 ? -0.088 -7.620 -31.856 1.00 95.62 623 VAL A N 1
ATOM 4416 C CA . VAL A 1 623 ? -0.475 -6.349 -31.236 1.00 95.62 623 VAL A CA 1
ATOM 4417 C C . VAL A 1 623 ? -1.670 -5.737 -31.961 1.00 95.62 623 VAL A C 1
ATOM 4419 O O . VAL A 1 623 ? -1.798 -5.871 -33.179 1.00 95.62 623 VAL A O 1
ATOM 4422 N N . THR A 1 624 ? -2.530 -5.034 -31.231 1.00 94.38 624 THR A N 1
ATOM 4423 C CA . THR A 1 624 ? -3.568 -4.183 -31.821 1.00 94.38 624 THR A CA 1
ATOM 4424 C C . THR A 1 624 ? -2.902 -2.934 -32.389 1.00 94.38 624 THR A C 1
ATOM 4426 O O . THR A 1 624 ? -2.340 -2.158 -31.625 1.00 94.38 624 THR A O 1
ATOM 4429 N N . GLN A 1 625 ? -2.939 -2.724 -33.706 1.00 86.88 625 GLN A N 1
ATOM 4430 C CA . GLN A 1 625 ? -2.304 -1.560 -34.334 1.00 86.88 625 GLN A CA 1
ATOM 4431 C C . GLN A 1 625 ? -3.282 -0.374 -34.472 1.00 86.88 625 GLN A C 1
ATOM 4433 O O . GLN A 1 625 ? -4.403 -0.584 -34.936 1.00 86.88 625 GLN A O 1
ATOM 4438 N N . PRO A 1 626 ? -2.870 0.866 -34.130 1.00 87.62 626 PRO A N 1
ATOM 4439 C CA . PRO A 1 626 ? -1.598 1.214 -33.492 1.00 87.62 626 PRO A CA 1
ATOM 4440 C C . PRO A 1 626 ? -1.554 0.778 -32.015 1.00 87.62 626 PRO A C 1
ATOM 4442 O O . PRO A 1 626 ? -2.542 0.916 -31.297 1.00 87.62 626 PRO A O 1
ATOM 4445 N N . CYS A 1 627 ? -0.381 0.332 -31.543 1.00 92.19 627 CYS A N 1
ATOM 4446 C CA . CYS A 1 627 ? -0.124 0.029 -30.125 1.00 92.19 627 CYS A CA 1
ATOM 4447 C C . CYS A 1 627 ? 0.870 1.039 -29.513 1.00 92.19 627 CYS A C 1
ATOM 4449 O O . CYS A 1 627 ? 2.050 0.721 -29.344 1.00 92.19 627 CYS A O 1
ATOM 4451 N N . PRO A 1 628 ? 0.438 2.265 -29.164 1.00 94.00 628 PRO A N 1
ATOM 4452 C CA . PRO A 1 628 ? 1.327 3.328 -28.691 1.00 94.00 628 PRO A CA 1
ATOM 4453 C C . PRO A 1 628 ? 1.646 3.245 -27.184 1.00 94.00 628 PRO A C 1
ATOM 4455 O O . PRO A 1 628 ? 1.836 4.273 -26.535 1.00 94.00 628 PRO A O 1
ATOM 4458 N N . VAL A 1 629 ? 1.686 2.036 -26.615 1.00 96.75 629 VAL A N 1
ATOM 4459 C CA . VAL A 1 629 ? 2.075 1.829 -25.211 1.00 96.75 629 VAL A CA 1
ATOM 4460 C C . VAL A 1 629 ? 3.518 2.289 -25.013 1.00 96.75 629 VAL A C 1
ATOM 4462 O O . VAL A 1 629 ? 4.393 1.990 -25.829 1.00 96.75 629 VAL A O 1
ATOM 4465 N N . ARG A 1 630 ? 3.755 3.015 -23.921 1.00 97.94 630 ARG A N 1
ATOM 4466 C CA . ARG A 1 630 ? 5.055 3.585 -23.570 1.00 97.94 630 ARG A CA 1
ATOM 4467 C C . ARG A 1 630 ? 5.824 2.675 -22.624 1.00 97.94 630 ARG A C 1
ATOM 4469 O O . ARG A 1 630 ? 5.246 2.115 -21.693 1.00 97.94 630 ARG A O 1
ATOM 4476 N N . PHE A 1 631 ? 7.137 2.598 -22.812 1.00 98.44 631 PHE A N 1
ATOM 4477 C CA . PHE A 1 631 ? 8.045 1.796 -21.996 1.00 98.44 631 PHE A CA 1
ATOM 4478 C C . PHE A 1 631 ? 9.182 2.647 -21.444 1.00 98.44 631 PHE A C 1
ATOM 4480 O O . PHE A 1 631 ? 9.839 3.375 -22.191 1.00 98.44 631 PHE A O 1
ATOM 4487 N N . SER A 1 632 ? 9.444 2.532 -20.142 1.00 98.25 632 SER A N 1
ATOM 4488 C CA . SER A 1 632 ? 10.510 3.285 -19.482 1.00 98.25 632 SER A CA 1
ATOM 4489 C C . SER A 1 632 ? 11.325 2.417 -18.533 1.00 98.25 632 SER A C 1
ATOM 4491 O O . SER A 1 632 ? 10.776 1.759 -17.651 1.00 98.25 632 SER A O 1
ATOM 4493 N N . THR A 1 633 ? 12.647 2.469 -18.670 1.00 97.50 633 THR A N 1
ATOM 4494 C CA . THR A 1 633 ? 13.595 1.864 -17.719 1.00 97.50 633 THR A CA 1
ATOM 4495 C C . THR A 1 633 ? 14.694 2.856 -17.364 1.00 97.50 633 THR A C 1
ATOM 4497 O O . THR A 1 633 ? 15.881 2.530 -17.336 1.00 97.50 633 THR A O 1
ATOM 4500 N N . SER A 1 634 ? 14.288 4.104 -17.152 1.00 95.44 634 SER A N 1
ATOM 4501 C CA . SER A 1 634 ? 15.196 5.221 -16.933 1.00 95.44 634 SER A CA 1
ATOM 4502 C C . SER A 1 634 ? 16.070 4.998 -15.701 1.00 95.44 634 SER A C 1
ATOM 4504 O O . SER A 1 634 ? 15.567 4.500 -14.691 1.00 95.44 634 SER A O 1
ATOM 4506 N N . PRO A 1 635 ? 17.362 5.354 -15.765 1.00 91.25 635 PRO A N 1
ATOM 4507 C CA . PRO A 1 635 ? 18.215 5.352 -14.588 1.00 91.25 635 PRO A CA 1
ATOM 4508 C C . PRO A 1 635 ? 17.747 6.388 -13.566 1.00 91.25 635 PRO A C 1
ATOM 4510 O O . PRO A 1 635 ? 17.172 7.419 -13.921 1.00 91.25 635 PRO A O 1
ATOM 4513 N N . GLY A 1 636 ? 18.046 6.129 -12.298 1.00 86.50 636 GLY A N 1
ATOM 4514 C CA . GLY A 1 636 ? 17.958 7.125 -11.245 1.00 86.50 636 GLY A CA 1
ATOM 4515 C C . GLY A 1 636 ? 19.035 8.197 -11.412 1.00 86.50 636 GLY A C 1
ATOM 4516 O O . GLY A 1 636 ? 20.172 7.905 -11.785 1.00 86.50 636 GLY A O 1
ATOM 4517 N N . ILE A 1 637 ? 18.690 9.450 -11.124 1.00 77.69 637 ILE A N 1
ATOM 4518 C CA . ILE A 1 637 ? 19.639 10.565 -11.211 1.00 77.69 637 ILE A CA 1
ATOM 4519 C C . ILE A 1 637 ? 20.761 10.352 -10.191 1.00 77.69 637 ILE A C 1
ATOM 4521 O O . ILE A 1 637 ? 20.512 10.080 -9.018 1.00 77.69 637 ILE A O 1
ATOM 4525 N N . THR A 1 638 ? 21.998 10.493 -10.661 1.00 65.62 638 THR A N 1
ATOM 4526 C CA . THR A 1 638 ? 23.197 10.576 -9.827 1.00 65.62 638 THR A CA 1
ATOM 4527 C C . THR A 1 638 ? 23.691 12.015 -9.906 1.00 65.62 638 THR A C 1
ATOM 4529 O O . THR A 1 638 ? 24.178 12.427 -10.956 1.00 65.62 638 THR A O 1
ATOM 4532 N N . ASN A 1 639 ? 23.531 12.799 -8.838 1.00 59.19 639 ASN A N 1
ATOM 4533 C CA . ASN A 1 639 ? 24.204 14.094 -8.750 1.00 59.19 639 ASN A CA 1
ATOM 4534 C C . ASN A 1 639 ? 25.615 13.822 -8.241 1.00 59.19 639 ASN A C 1
ATOM 4536 O O . ASN A 1 639 ? 25.773 13.473 -7.079 1.00 59.19 639 ASN A O 1
ATOM 4540 N N . CYS A 1 640 ? 26.625 13.957 -9.095 1.00 48.69 640 CYS A N 1
ATOM 4541 C CA . CYS A 1 640 ? 28.020 14.025 -8.677 1.00 48.69 640 CYS A CA 1
ATOM 4542 C C . CYS A 1 640 ? 28.509 15.463 -8.900 1.00 48.69 640 CYS A C 1
ATOM 4544 O O . CYS A 1 640 ? 28.830 15.850 -10.022 1.00 48.69 640 CYS A O 1
ATOM 4546 N N . TYR A 1 641 ? 28.537 16.281 -7.844 1.00 39.44 641 TYR A N 1
ATOM 4547 C CA . TYR A 1 641 ? 29.248 17.563 -7.899 1.00 39.44 641 TYR A CA 1
ATOM 4548 C C . TYR A 1 641 ? 30.754 17.268 -7.867 1.00 39.44 641 TYR A C 1
ATOM 4550 O O . TYR A 1 641 ? 31.296 16.887 -6.828 1.00 39.44 641 TYR A O 1
ATOM 4558 N N . LEU A 1 642 ? 31.416 17.419 -9.012 1.00 37.53 642 LEU A N 1
ATOM 4559 C CA . LEU A 1 642 ? 32.865 17.573 -9.116 1.00 37.53 642 LEU A CA 1
ATOM 4560 C C . LEU A 1 642 ? 33.089 19.036 -9.519 1.00 37.53 642 LEU A C 1
ATOM 4562 O O . LEU A 1 642 ? 32.624 19.463 -10.573 1.00 37.53 642 LEU A O 1
ATOM 4566 N N . GLY A 1 643 ? 33.670 19.840 -8.625 1.00 29.22 643 GLY A N 1
ATOM 4567 C CA . GLY A 1 643 ? 33.821 21.286 -8.815 1.00 29.22 643 GLY A CA 1
ATOM 4568 C C . GLY A 1 643 ? 34.518 21.654 -10.131 1.00 29.22 643 GLY A C 1
ATOM 4569 O O . GLY A 1 643 ? 35.406 20.933 -10.566 1.00 29.22 643 GLY A O 1
ATOM 4570 N N . SER A 1 644 ? 34.063 22.758 -10.744 1.00 30.02 644 SER A N 1
ATOM 4571 C CA . SER A 1 644 ? 34.617 23.542 -11.876 1.00 30.02 644 SER A CA 1
ATOM 4572 C C . SER A 1 644 ? 35.228 22.837 -13.104 1.00 30.02 644 SER A C 1
ATOM 4574 O O . SER A 1 644 ? 35.606 23.519 -14.054 1.00 30.02 644 SER A O 1
ATOM 4576 N N . GLN A 1 645 ? 35.234 21.509 -13.180 1.00 33.62 645 GLN A N 1
ATOM 4577 C CA . GLN A 1 645 ? 35.521 20.742 -14.385 1.00 33.62 645 GLN A CA 1
ATOM 4578 C C . GLN A 1 645 ? 34.350 19.800 -14.639 1.00 33.62 645 GLN A C 1
ATOM 4580 O O . GLN A 1 645 ? 34.308 18.666 -14.168 1.00 33.62 645 GLN A O 1
ATOM 4585 N N . SER A 1 646 ? 33.376 20.299 -15.399 1.00 35.91 646 SER A N 1
ATOM 4586 C CA . SER A 1 646 ? 32.256 19.536 -15.947 1.00 35.91 646 SER A CA 1
ATOM 4587 C C . SER A 1 646 ? 32.752 18.523 -16.984 1.00 35.91 646 SER A C 1
ATOM 4589 O O . SER A 1 646 ? 32.454 18.632 -18.172 1.00 35.91 646 SER A O 1
ATOM 4591 N N . VAL A 1 647 ? 33.526 17.527 -16.557 1.00 34.28 647 VAL A N 1
ATOM 4592 C CA . VAL A 1 647 ? 33.747 16.316 -17.339 1.00 34.28 647 VAL A CA 1
ATOM 4593 C C . VAL A 1 647 ? 32.766 15.265 -16.849 1.00 34.28 647 VAL A C 1
ATOM 4595 O O . VAL A 1 647 ? 32.887 14.698 -15.771 1.00 34.28 647 VAL A O 1
ATOM 4598 N N . SER A 1 648 ? 31.753 15.051 -17.684 1.00 38.38 648 SER A N 1
ATOM 4599 C CA . SER A 1 648 ? 30.827 13.925 -17.685 1.00 38.38 648 SER A CA 1
ATOM 4600 C C . SER A 1 648 ? 31.583 12.590 -17.638 1.00 38.38 648 SER A C 1
ATOM 4602 O O . SER A 1 648 ? 31.754 11.921 -18.660 1.00 38.38 648 SER A O 1
ATOM 4604 N N . SER A 1 649 ? 32.042 12.172 -16.463 1.00 41.88 649 SER A N 1
ATOM 4605 C CA . SER A 1 649 ? 32.545 10.825 -16.235 1.00 41.88 649 SER A CA 1
ATOM 4606 C C . SER A 1 649 ? 31.348 9.868 -16.181 1.00 41.88 649 SER A C 1
ATOM 4608 O O . SER A 1 649 ? 30.799 9.561 -15.126 1.00 41.88 649 SER A O 1
ATOM 4610 N N . TYR A 1 650 ? 30.933 9.375 -17.358 1.00 44.38 650 TYR A N 1
ATOM 4611 C CA . TYR A 1 650 ? 29.856 8.382 -17.550 1.00 44.38 650 TYR A CA 1
ATOM 4612 C C . TYR A 1 650 ? 30.040 7.090 -16.719 1.00 44.38 650 TYR A C 1
ATOM 4614 O O . TYR A 1 650 ? 29.126 6.277 -16.620 1.00 44.38 650 TYR A O 1
ATOM 4622 N N . TRP A 1 651 ? 31.202 6.915 -16.091 1.00 44.53 651 TRP A N 1
ATOM 4623 C CA . TRP A 1 651 ? 31.545 5.836 -15.170 1.00 44.53 651 TRP A CA 1
ATOM 4624 C C . TRP A 1 651 ? 30.805 5.878 -13.826 1.00 44.53 651 TRP A C 1
ATOM 4626 O O . TRP A 1 651 ? 30.732 4.845 -13.157 1.00 44.53 651 TRP A O 1
ATOM 4636 N N . HIS A 1 652 ? 30.244 7.032 -13.440 1.00 57.72 652 HIS A N 1
ATOM 4637 C CA . HIS A 1 652 ? 29.613 7.223 -12.128 1.00 57.72 652 HIS A CA 1
ATOM 4638 C C . HIS A 1 652 ? 28.083 7.282 -12.159 1.00 57.72 652 HIS A C 1
ATOM 4640 O O . HIS A 1 652 ? 27.455 7.237 -11.105 1.00 57.72 652 HIS A O 1
ATOM 4646 N N . VAL A 1 653 ? 27.458 7.343 -13.337 1.00 71.94 653 VAL A N 1
ATOM 4647 C CA . VAL A 1 653 ? 26.002 7.494 -13.455 1.00 71.94 653 VAL A CA 1
ATOM 4648 C C . VAL A 1 653 ? 25.299 6.146 -13.550 1.00 71.94 653 VAL A C 1
ATOM 4650 O O . VAL A 1 653 ? 25.783 5.205 -14.182 1.00 71.94 653 VAL A O 1
ATOM 4653 N N . ALA A 1 654 ? 24.126 6.053 -12.930 1.00 84.88 654 ALA A N 1
ATOM 4654 C CA . ALA A 1 654 ? 23.263 4.897 -13.104 1.00 84.88 654 ALA A CA 1
ATOM 4655 C C . ALA A 1 654 ? 22.896 4.711 -14.584 1.00 84.88 654 ALA A C 1
ATOM 4657 O O . ALA A 1 654 ? 22.759 5.672 -15.344 1.00 84.88 654 ALA A O 1
ATOM 4658 N N . SER A 1 655 ? 22.713 3.460 -14.994 1.00 88.94 655 SER A N 1
ATOM 4659 C CA . SER A 1 655 ? 22.416 3.109 -16.385 1.00 88.94 655 SER A CA 1
ATOM 4660 C C . SER A 1 655 ? 20.978 2.641 -16.565 1.00 88.94 655 SER A C 1
ATOM 4662 O O . SER A 1 655 ? 20.307 2.190 -15.631 1.00 88.94 655 SER A O 1
ATOM 4664 N N . MET A 1 656 ? 20.492 2.806 -17.793 1.00 91.81 656 MET A N 1
ATOM 4665 C CA . MET A 1 656 ? 19.161 2.372 -18.186 1.00 91.81 656 MET A CA 1
ATOM 4666 C C . MET A 1 656 ? 19.006 0.852 -18.118 1.00 91.81 656 MET A C 1
ATOM 4668 O O . MET A 1 656 ? 19.983 0.108 -18.192 1.00 91.81 656 MET A O 1
ATOM 4672 N N . GLY A 1 657 ? 17.762 0.409 -18.006 1.00 95.56 657 GLY A N 1
ATOM 4673 C CA . GLY A 1 657 ? 17.406 -1.000 -18.019 1.00 95.56 657 GLY A CA 1
ATOM 4674 C C . GLY A 1 657 ? 17.146 -1.574 -19.411 1.00 95.56 657 GLY A C 1
ATOM 4675 O O . GLY A 1 657 ? 17.524 -1.007 -20.441 1.00 95.56 657 GLY A O 1
ATOM 4676 N N . THR A 1 658 ? 16.489 -2.734 -19.435 1.00 96.94 658 THR A N 1
ATOM 4677 C CA . THR A 1 658 ? 16.237 -3.504 -20.663 1.00 96.94 658 THR A CA 1
ATOM 4678 C C . THR A 1 658 ? 14.749 -3.665 -20.939 1.00 96.94 658 THR A C 1
ATOM 4680 O O . THR A 1 658 ? 13.979 -3.935 -20.015 1.00 96.94 658 THR A O 1
ATOM 4683 N N . LEU A 1 659 ? 14.375 -3.606 -22.217 1.00 97.69 659 LEU A N 1
ATOM 4684 C CA . LEU A 1 659 ? 13.069 -4.004 -22.735 1.00 97.69 659 LEU A CA 1
ATOM 4685 C C . LEU A 1 659 ? 13.243 -5.199 -23.677 1.00 97.69 659 LEU A C 1
ATOM 4687 O O . LEU A 1 659 ? 13.802 -5.054 -24.760 1.00 97.69 659 LEU A O 1
ATOM 4691 N N . TRP A 1 660 ? 12.745 -6.366 -23.283 1.00 97.56 660 TRP A N 1
ATOM 4692 C CA . TRP A 1 660 ? 12.692 -7.546 -24.138 1.00 97.56 660 TRP A CA 1
ATOM 4693 C C . TRP A 1 660 ? 11.345 -7.636 -24.857 1.00 97.56 660 TRP A C 1
ATOM 4695 O O . TRP A 1 660 ? 10.290 -7.558 -24.220 1.00 97.56 660 TRP A O 1
ATOM 4705 N N . LEU A 1 661 ? 11.377 -7.822 -26.176 1.00 96.25 661 LEU A N 1
ATOM 4706 C CA . LEU A 1 661 ? 10.189 -8.016 -27.009 1.00 96.25 661 LEU A CA 1
ATOM 4707 C C . LEU A 1 661 ? 10.294 -9.343 -27.763 1.00 96.25 661 LEU A C 1
ATOM 4709 O O . LEU A 1 661 ? 11.382 -9.767 -28.144 1.00 96.25 661 LEU A O 1
ATOM 4713 N N . THR A 1 662 ? 9.149 -9.973 -28.030 1.00 93.75 662 THR A N 1
ATOM 4714 C CA . THR A 1 662 ? 9.106 -11.244 -28.781 1.00 93.75 662 THR A CA 1
ATOM 4715 C C . THR A 1 662 ? 9.550 -11.078 -30.234 1.00 93.75 662 THR A C 1
ATOM 4717 O O . THR A 1 662 ? 10.197 -11.960 -30.788 1.00 93.75 662 THR A O 1
ATOM 4720 N N . ASN A 1 663 ? 9.187 -9.959 -30.860 1.00 91.94 663 ASN A N 1
ATOM 4721 C CA . ASN A 1 663 ? 9.484 -9.639 -32.254 1.00 91.94 663 ASN A CA 1
ATOM 4722 C C . ASN A 1 663 ? 9.413 -8.112 -32.475 1.00 91.94 663 ASN A C 1
ATOM 4724 O O . ASN A 1 663 ? 9.269 -7.335 -31.529 1.00 91.94 663 ASN A O 1
ATOM 4728 N N . THR A 1 664 ? 9.527 -7.680 -33.731 1.00 90.75 664 THR A N 1
ATOM 4729 C CA . THR A 1 664 ? 9.582 -6.268 -34.140 1.00 90.75 664 THR A CA 1
ATOM 4730 C C . THR A 1 664 ? 8.219 -5.608 -34.337 1.00 90.75 664 THR A C 1
ATOM 4732 O O . THR A 1 664 ? 8.183 -4.421 -34.637 1.00 90.75 664 THR A O 1
ATOM 4735 N N . VAL A 1 665 ? 7.095 -6.316 -34.173 1.00 90.25 665 VAL A N 1
ATOM 4736 C CA . VAL A 1 665 ? 5.760 -5.805 -34.551 1.00 90.25 665 VAL A CA 1
ATOM 4737 C C . VAL A 1 665 ? 5.348 -4.566 -33.737 1.00 90.25 665 VAL A C 1
ATOM 4739 O O . VAL A 1 665 ? 4.570 -3.740 -34.210 1.00 90.25 665 VAL A O 1
ATOM 4742 N N . LEU A 1 666 ? 5.887 -4.398 -32.526 1.00 89.31 666 LEU A N 1
ATOM 4743 C CA . LEU A 1 666 ? 5.671 -3.204 -31.700 1.00 89.31 666 LEU A CA 1
ATOM 4744 C C . LEU A 1 666 ? 6.553 -2.009 -32.114 1.00 89.31 666 LEU A C 1
ATOM 4746 O O . LEU A 1 666 ? 6.257 -0.866 -31.759 1.00 89.31 666 LEU A O 1
ATOM 4750 N N . LEU A 1 667 ? 7.630 -2.255 -32.865 1.00 89.06 667 LEU A N 1
ATOM 4751 C CA . LEU A 1 667 ? 8.483 -1.197 -33.389 1.00 89.06 667 LEU A CA 1
ATOM 4752 C C . LEU A 1 667 ? 7.783 -0.519 -34.564 1.00 89.06 667 LEU A C 1
ATOM 4754 O O . LEU A 1 667 ? 7.359 -1.158 -35.525 1.00 89.06 667 LEU A O 1
ATOM 4758 N N . THR A 1 668 ? 7.690 0.803 -34.486 1.00 83.44 668 THR A N 1
ATOM 4759 C CA . THR A 1 668 ? 7.282 1.632 -35.617 1.00 83.44 668 THR A CA 1
ATOM 4760 C C . THR A 1 668 ? 8.523 2.246 -36.258 1.00 83.44 668 THR A C 1
ATOM 4762 O O . THR A 1 668 ? 9.596 2.270 -35.666 1.00 83.44 668 THR A O 1
ATOM 4765 N N . ASN A 1 669 ? 8.384 2.789 -37.464 1.00 87.19 669 ASN A N 1
ATOM 4766 C CA . ASN A 1 669 ? 9.452 3.560 -38.109 1.00 87.19 669 ASN A CA 1
ATOM 4767 C C . ASN A 1 669 ? 9.394 5.060 -37.740 1.00 87.19 669 ASN A C 1
ATOM 4769 O O . ASN A 1 669 ? 10.141 5.877 -38.280 1.00 87.19 669 ASN A O 1
ATOM 4773 N N . ASN A 1 670 ? 8.485 5.435 -36.831 1.00 92.50 670 ASN A N 1
ATOM 4774 C CA . ASN A 1 670 ? 8.222 6.808 -36.414 1.00 92.50 670 ASN A CA 1
ATOM 4775 C C . ASN A 1 670 ? 8.003 6.860 -34.895 1.00 92.50 670 ASN A C 1
ATOM 4777 O O . ASN A 1 670 ? 6.873 6.844 -34.405 1.00 92.50 670 ASN A O 1
ATOM 4781 N N . PHE A 1 671 ? 9.106 6.915 -34.160 1.00 93.81 671 PHE A N 1
ATOM 4782 C CA . PHE A 1 671 ? 9.133 6.890 -32.705 1.00 93.81 671 PHE A CA 1
ATOM 4783 C C . PHE A 1 671 ? 8.801 8.272 -32.151 1.00 93.81 671 PHE A C 1
ATOM 4785 O O . PHE A 1 671 ? 9.543 9.229 -32.387 1.00 93.81 671 PHE A O 1
ATOM 4792 N N . ARG A 1 672 ? 7.679 8.375 -31.430 1.00 92.88 672 ARG A N 1
ATOM 4793 C CA . ARG A 1 672 ? 7.182 9.627 -30.843 1.00 92.88 672 ARG A CA 1
ATOM 4794 C C . ARG A 1 672 ? 6.611 9.426 -29.444 1.00 92.88 672 ARG A C 1
ATOM 4796 O O . ARG A 1 672 ? 6.369 8.302 -29.018 1.00 92.88 672 ARG A O 1
ATOM 4803 N N . ASN A 1 673 ? 6.326 10.535 -28.761 1.00 91.69 673 ASN A N 1
ATOM 4804 C CA . ASN A 1 673 ? 5.507 10.567 -27.543 1.00 91.69 673 ASN A CA 1
ATOM 4805 C C . ASN A 1 673 ? 6.026 9.674 -26.408 1.00 91.69 673 ASN A C 1
ATOM 4807 O O . ASN A 1 673 ? 5.230 9.065 -25.698 1.00 91.69 673 ASN A O 1
ATOM 4811 N N . GLN A 1 674 ? 7.348 9.588 -26.233 1.00 94.50 674 GLN A N 1
ATOM 4812 C CA . GLN A 1 674 ? 7.970 8.760 -25.198 1.00 94.50 674 GLN A CA 1
ATOM 4813 C C . GLN A 1 674 ? 7.549 7.288 -25.287 1.00 94.50 674 GLN A C 1
ATOM 4815 O O . GLN A 1 674 ? 7.450 6.618 -24.259 1.00 94.50 674 GLN A O 1
ATOM 4820 N N . GLN A 1 675 ? 7.297 6.773 -26.502 1.00 94.56 675 GLN A N 1
ATOM 4821 C CA . GLN A 1 675 ? 7.046 5.341 -26.714 1.00 94.56 675 GLN A CA 1
ATOM 4822 C C . GLN A 1 675 ? 8.148 4.502 -26.057 1.00 94.56 675 GLN A C 1
ATOM 4824 O O . GLN A 1 675 ? 7.872 3.485 -25.425 1.00 94.56 675 GLN A O 1
ATOM 4829 N N . PHE A 1 676 ? 9.386 4.987 -26.138 1.00 96.69 676 PHE A N 1
ATOM 4830 C CA . PHE A 1 676 ? 10.536 4.418 -25.461 1.00 96.69 676 PHE A CA 1
ATOM 4831 C C . PHE A 1 676 ? 11.303 5.512 -24.717 1.00 96.69 676 PHE A C 1
ATOM 4833 O O . PHE A 1 676 ? 11.661 6.530 -25.312 1.00 96.69 676 PHE A O 1
ATOM 4840 N N . SER A 1 677 ? 11.562 5.291 -23.429 1.00 96.75 677 SER A N 1
ATOM 4841 C CA . SER A 1 677 ? 12.240 6.237 -22.539 1.00 96.75 677 SER A CA 1
ATOM 4842 C C . SER A 1 677 ? 13.370 5.553 -21.781 1.00 96.75 677 SER A C 1
ATOM 4844 O O . SER A 1 677 ? 13.145 4.881 -20.773 1.00 96.75 677 SER A O 1
ATOM 4846 N N . ASN A 1 678 ? 14.595 5.747 -22.269 1.00 94.25 678 ASN A N 1
ATOM 4847 C CA . ASN A 1 678 ? 15.823 5.163 -21.739 1.00 94.25 678 ASN A CA 1
ATOM 4848 C C . ASN A 1 678 ? 15.673 3.645 -21.582 1.00 94.25 678 ASN A C 1
ATOM 4850 O O . ASN A 1 678 ? 15.610 3.115 -20.471 1.00 94.25 678 ASN A O 1
ATOM 4854 N N . VAL A 1 679 ? 15.546 2.958 -22.713 1.00 95.12 679 VAL A N 1
ATOM 4855 C CA . VAL A 1 679 ? 15.442 1.497 -22.772 1.00 95.12 679 VAL A CA 1
ATOM 4856 C C . VAL A 1 679 ? 16.496 0.939 -23.719 1.00 95.12 679 VAL A C 1
ATOM 4858 O O . VAL A 1 679 ? 16.727 1.483 -24.800 1.00 95.12 679 VAL A O 1
ATOM 4861 N N . ARG A 1 680 ? 17.110 -0.181 -23.344 1.00 94.25 680 ARG A N 1
ATOM 4862 C CA . ARG A 1 680 ? 17.838 -1.034 -24.286 1.00 94.25 680 ARG A CA 1
ATOM 4863 C C . ARG A 1 680 ? 16.890 -2.116 -24.796 1.00 94.25 680 ARG A C 1
ATOM 4865 O O . ARG A 1 680 ? 16.482 -2.981 -24.021 1.00 94.25 680 ARG A O 1
ATOM 4872 N N . ILE A 1 681 ? 16.513 -2.038 -26.068 1.00 95.50 681 ILE A N 1
ATOM 4873 C CA . ILE A 1 681 ? 15.580 -2.962 -26.716 1.00 95.50 681 ILE A CA 1
ATOM 4874 C C . ILE A 1 681 ? 16.334 -4.218 -27.146 1.00 95.50 681 ILE A C 1
ATOM 4876 O O . ILE A 1 681 ? 17.320 -4.140 -27.877 1.00 95.50 681 ILE A O 1
ATOM 4880 N N . ILE A 1 682 ? 15.841 -5.373 -26.709 1.00 93.31 682 ILE A N 1
ATOM 4881 C CA . ILE A 1 682 ? 16.401 -6.689 -27.010 1.00 93.31 682 ILE A CA 1
ATOM 4882 C C . ILE A 1 682 ? 15.307 -7.534 -27.657 1.00 93.31 682 ILE A C 1
ATOM 4884 O O . ILE A 1 682 ? 14.220 -7.691 -27.101 1.00 93.31 682 ILE A O 1
ATOM 4888 N N . ILE A 1 683 ? 15.605 -8.091 -28.828 1.00 93.25 683 ILE A N 1
ATOM 4889 C CA . ILE A 1 683 ? 14.711 -8.981 -29.573 1.00 93.25 683 ILE A CA 1
ATOM 4890 C C . ILE A 1 683 ? 15.503 -10.256 -29.892 1.00 93.25 683 ILE A C 1
ATOM 4892 O O . ILE A 1 683 ? 16.640 -10.158 -30.362 1.00 93.25 683 ILE A O 1
ATOM 4896 N N . PRO A 1 684 ? 14.971 -11.457 -29.610 1.00 90.62 684 PRO A N 1
ATOM 4897 C CA . PRO A 1 684 ? 15.687 -12.704 -29.860 1.00 90.62 684 PRO A CA 1
ATOM 4898 C C . PRO A 1 684 ? 15.936 -12.905 -31.362 1.00 90.62 684 PRO A C 1
ATOM 4900 O O . PRO A 1 684 ? 15.055 -12.645 -32.178 1.00 90.62 684 PRO A O 1
ATOM 4903 N N . ASN A 1 685 ? 17.130 -13.390 -31.721 1.00 87.50 685 ASN A N 1
ATOM 4904 C CA . ASN A 1 685 ? 17.559 -13.643 -33.109 1.00 87.50 685 ASN A CA 1
ATOM 4905 C C . ASN A 1 685 ? 17.461 -12.421 -34.046 1.00 87.50 685 ASN A C 1
ATOM 4907 O O . ASN A 1 685 ? 17.372 -12.561 -35.266 1.00 87.50 685 ASN A O 1
ATOM 4911 N N . PHE A 1 686 ? 17.481 -11.211 -33.489 1.00 89.56 686 PHE A N 1
ATOM 4912 C CA . PHE A 1 686 ? 17.354 -9.969 -34.239 1.00 89.56 686 PHE A CA 1
ATOM 4913 C C . PHE A 1 686 ? 18.720 -9.477 -34.718 1.00 89.56 686 PHE A C 1
ATOM 4915 O O . PHE A 1 686 ? 19.371 -8.664 -34.070 1.00 89.56 686 PHE A O 1
ATOM 4922 N N . THR A 1 687 ? 19.170 -10.010 -35.853 1.00 90.31 687 THR A N 1
ATOM 4923 C CA . THR A 1 687 ? 20.489 -9.706 -36.435 1.00 90.31 687 THR A CA 1
ATOM 4924 C C . THR A 1 687 ? 20.437 -8.659 -37.543 1.00 90.31 687 THR A C 1
ATOM 4926 O O . THR A 1 687 ? 21.456 -8.050 -37.853 1.00 90.31 687 THR A O 1
ATOM 4929 N N . GLN A 1 688 ? 19.264 -8.405 -38.126 1.00 92.12 688 GLN A N 1
ATOM 4930 C CA . GLN A 1 688 ? 19.088 -7.375 -39.144 1.00 92.12 688 GLN A CA 1
ATOM 4931 C C . GLN A 1 688 ? 17.705 -6.731 -39.092 1.00 92.12 688 GLN A C 1
ATOM 4933 O O . GLN A 1 688 ? 16.719 -7.380 -38.737 1.00 92.12 688 GLN A O 1
ATOM 4938 N N . TRP A 1 689 ? 17.624 -5.468 -39.507 1.00 93.75 689 TRP A N 1
ATOM 4939 C CA . TRP A 1 689 ? 16.355 -4.769 -39.678 1.00 93.75 689 TRP A CA 1
ATOM 4940 C C . TRP A 1 689 ? 16.409 -3.823 -40.867 1.00 93.75 689 TRP A C 1
ATOM 4942 O O . TRP A 1 689 ? 17.310 -2.995 -40.950 1.00 93.75 689 TRP A O 1
ATOM 4952 N N . ASN A 1 690 ? 15.437 -3.929 -41.771 1.00 95.06 690 ASN A N 1
ATOM 4953 C CA . ASN A 1 690 ? 15.376 -3.122 -42.984 1.00 95.06 690 ASN A CA 1
ATOM 4954 C C . ASN A 1 690 ? 14.117 -2.257 -42.955 1.00 95.06 690 ASN A C 1
ATOM 4956 O O . ASN A 1 690 ? 13.011 -2.786 -42.828 1.00 95.06 690 ASN A O 1
ATOM 4960 N N . VAL A 1 691 ? 14.280 -0.938 -43.065 1.00 95.44 691 VAL A N 1
ATOM 4961 C CA . VAL A 1 691 ? 13.168 0.023 -43.006 1.00 95.44 691 VAL A CA 1
ATOM 4962 C C . VAL A 1 691 ? 13.342 1.147 -44.035 1.00 95.44 691 VAL A C 1
ATOM 4964 O O . VAL A 1 691 ? 14.474 1.519 -44.346 1.00 95.44 691 VAL A O 1
ATOM 4967 N N . PRO A 1 692 ? 12.255 1.740 -44.564 1.00 96.12 692 PRO A N 1
ATOM 4968 C CA . PRO A 1 692 ? 12.376 2.817 -45.547 1.00 96.12 692 PRO A CA 1
ATOM 4969 C C . PRO A 1 692 ? 13.009 4.088 -44.972 1.00 96.12 692 PRO A C 1
ATOM 4971 O O . PRO A 1 692 ? 13.915 4.648 -45.574 1.00 96.12 692 PRO A O 1
ATOM 4974 N N . SER A 1 693 ? 12.546 4.537 -43.806 1.00 96.75 693 SER A N 1
ATOM 4975 C CA . SER A 1 693 ? 12.999 5.756 -43.125 1.00 96.75 693 SER A CA 1
ATOM 4976 C C . SER A 1 693 ? 12.850 5.575 -41.619 1.00 96.75 693 SER A C 1
ATOM 4978 O O . SER A 1 693 ? 12.038 4.762 -41.184 1.00 96.75 693 SER A O 1
ATOM 4980 N N . VAL A 1 694 ? 13.572 6.366 -40.829 1.00 96.44 694 VAL A N 1
ATOM 4981 C CA . VAL A 1 694 ? 13.437 6.410 -39.368 1.00 96.44 694 VAL A CA 1
ATOM 4982 C C . VAL A 1 694 ? 13.240 7.852 -38.932 1.00 96.44 694 VAL A C 1
ATOM 4984 O O . VAL A 1 694 ? 13.998 8.737 -39.324 1.00 96.44 694 VAL A O 1
ATOM 4987 N N . THR A 1 695 ? 12.233 8.103 -38.103 1.00 96.25 695 THR A N 1
ATOM 4988 C CA . THR A 1 695 ? 12.092 9.376 -37.386 1.00 96.25 695 THR A CA 1
ATOM 4989 C C . THR A 1 695 ? 11.994 9.106 -35.895 1.00 96.25 695 THR A C 1
ATOM 4991 O O . THR A 1 695 ? 11.210 8.260 -35.473 1.00 96.25 695 THR A O 1
ATOM 4994 N N . CYS A 1 696 ? 12.784 9.824 -35.105 1.00 96.44 696 CYS A N 1
ATOM 4995 C CA . CYS A 1 696 ? 12.765 9.768 -33.651 1.00 96.44 696 CYS A CA 1
ATOM 4996 C C . CYS A 1 696 ? 12.560 11.184 -33.102 1.00 96.44 696 CYS A C 1
ATOM 4998 O O . CYS A 1 696 ? 13.377 12.067 -33.361 1.00 96.44 696 CYS A O 1
ATOM 5000 N N . SER A 1 697 ? 11.456 11.413 -32.389 1.00 95.12 697 SER A N 1
ATOM 5001 C CA . SER A 1 697 ? 11.189 12.649 -31.647 1.00 95.12 697 SER A CA 1
ATOM 5002 C C . SER A 1 697 ? 10.648 12.324 -30.250 1.00 95.12 697 SER A C 1
ATOM 5004 O O . SER A 1 697 ? 9.775 11.475 -30.099 1.00 95.12 697 SER A O 1
ATOM 5006 N N . ASN A 1 698 ? 11.139 12.983 -29.198 1.00 94.62 698 ASN A N 1
ATOM 5007 C CA . ASN A 1 698 ? 10.730 12.735 -27.811 1.00 94.62 698 ASN A CA 1
ATOM 5008 C C . ASN A 1 698 ? 10.804 11.243 -27.392 1.00 94.62 698 ASN A C 1
ATOM 5010 O O . ASN A 1 698 ? 9.883 10.746 -26.746 1.00 94.62 698 ASN A O 1
ATOM 5014 N N . CYS A 1 699 ? 11.844 10.510 -27.813 1.00 95.50 699 CYS A N 1
ATOM 5015 C CA . CYS A 1 699 ? 12.087 9.103 -27.452 1.00 95.50 699 CYS A CA 1
ATOM 5016 C C . CYS A 1 699 ? 13.578 8.849 -27.190 1.00 95.50 699 CYS A C 1
ATOM 5018 O O . CYS A 1 699 ? 14.435 9.410 -27.865 1.00 95.50 699 CYS A O 1
ATOM 5020 N N . SER A 1 700 ? 13.899 7.957 -26.255 1.00 94.56 700 SER A N 1
ATOM 5021 C CA . SER A 1 700 ? 15.272 7.564 -25.920 1.00 94.56 700 SER A CA 1
ATOM 5022 C C . SER A 1 700 ? 15.382 6.043 -25.864 1.00 94.56 700 SER A C 1
ATOM 5024 O O . SER A 1 700 ? 14.779 5.417 -24.990 1.00 94.56 700 SER A O 1
ATOM 5026 N N . PHE A 1 701 ? 16.131 5.432 -26.780 1.00 95.38 701 PHE A N 1
ATOM 5027 C CA . PHE A 1 701 ? 16.368 3.988 -26.764 1.00 95.38 701 PHE A CA 1
ATOM 5028 C C . PHE A 1 701 ? 17.649 3.586 -27.487 1.00 95.38 701 PHE A C 1
ATOM 5030 O O . PHE A 1 701 ? 18.155 4.316 -28.334 1.00 95.38 701 PHE A O 1
ATOM 5037 N N . ILE A 1 702 ? 18.142 2.394 -27.162 1.00 93.31 702 ILE A N 1
ATOM 5038 C CA . ILE A 1 702 ? 19.215 1.702 -27.879 1.00 93.31 702 ILE A CA 1
ATOM 5039 C C . ILE A 1 702 ? 18.623 0.420 -28.456 1.00 93.31 702 ILE A C 1
ATOM 5041 O O . ILE A 1 702 ? 17.896 -0.280 -27.749 1.00 93.31 702 ILE A O 1
ATOM 5045 N N . ILE A 1 703 ? 18.925 0.106 -29.713 1.00 91.94 703 ILE A N 1
ATOM 5046 C CA . ILE A 1 703 ? 18.489 -1.127 -30.371 1.00 91.94 703 ILE A CA 1
ATOM 5047 C C . ILE A 1 703 ? 19.676 -1.883 -30.968 1.00 91.94 703 ILE A C 1
ATOM 5049 O O . ILE A 1 703 ? 20.629 -1.276 -31.452 1.00 91.94 703 ILE A O 1
ATOM 5053 N N . GLY A 1 704 ? 19.588 -3.210 -30.953 1.00 82.56 704 GLY A N 1
ATOM 5054 C CA . GLY A 1 704 ? 20.603 -4.095 -31.513 1.00 82.56 704 GLY A CA 1
ATOM 5055 C C . GLY A 1 704 ? 21.411 -4.826 -30.447 1.00 82.56 704 GLY A C 1
ATOM 5056 O O . GLY A 1 704 ? 21.185 -4.693 -29.242 1.00 82.56 704 GLY A O 1
ATOM 5057 N N . SER A 1 705 ? 22.341 -5.635 -30.931 1.00 80.12 705 SER A N 1
ATOM 5058 C CA . SER A 1 705 ? 23.300 -6.425 -30.163 1.00 80.12 705 SER A CA 1
ATOM 5059 C C . SER A 1 705 ? 24.532 -6.660 -31.033 1.00 80.12 705 SER A C 1
ATOM 5061 O O . SER A 1 705 ? 24.555 -6.264 -32.201 1.00 80.12 705 SER A O 1
ATOM 5063 N N . SER A 1 706 ? 25.522 -7.391 -30.521 1.00 73.50 706 SER A N 1
ATOM 5064 C CA . SER A 1 706 ? 26.702 -7.750 -31.305 1.00 73.50 706 SER A CA 1
ATOM 5065 C C . SER A 1 706 ? 26.331 -8.336 -32.673 1.00 73.50 706 SER A C 1
ATOM 5067 O O . SER A 1 706 ? 25.488 -9.230 -32.767 1.00 73.50 706 SER A O 1
ATOM 5069 N N . ASN A 1 707 ? 26.958 -7.810 -33.730 1.00 77.56 707 ASN A N 1
ATOM 5070 C CA . ASN A 1 707 ? 26.714 -8.134 -35.146 1.00 77.56 707 ASN A CA 1
ATOM 5071 C C . ASN A 1 707 ? 25.355 -7.712 -35.744 1.00 77.56 707 ASN A C 1
ATOM 5073 O O . ASN A 1 707 ? 25.044 -8.116 -36.865 1.00 77.56 707 ASN A O 1
ATOM 5077 N N . PHE A 1 708 ? 24.553 -6.890 -35.063 1.00 89.19 708 PHE A N 1
ATOM 5078 C CA . PHE A 1 708 ? 23.307 -6.366 -35.632 1.00 89.19 708 PHE A CA 1
ATOM 5079 C C . PHE A 1 708 ? 23.564 -5.428 -36.827 1.00 89.19 708 PHE A C 1
ATOM 5081 O O . PHE A 1 708 ? 24.512 -4.639 -36.821 1.00 89.19 708 PHE A O 1
ATOM 5088 N N . VAL A 1 709 ? 22.712 -5.497 -37.855 1.00 92.12 709 VAL A N 1
ATOM 5089 C CA . VAL A 1 709 ? 22.762 -4.635 -39.047 1.00 92.12 709 VAL A CA 1
ATOM 5090 C C . VAL A 1 709 ? 21.416 -3.951 -39.277 1.00 92.12 709 VAL A C 1
ATOM 5092 O O . VAL A 1 709 ? 20.446 -4.567 -39.715 1.00 92.12 709 VAL A O 1
ATOM 5095 N N . TRP A 1 710 ? 21.367 -2.642 -39.063 1.00 94.69 710 TRP A N 1
ATOM 5096 C CA . TRP A 1 710 ? 20.210 -1.823 -39.402 1.00 94.69 710 TRP A CA 1
ATOM 5097 C C . TRP A 1 710 ? 20.397 -1.176 -40.774 1.00 94.69 710 TRP A C 1
ATOM 5099 O O . TRP A 1 710 ? 21.296 -0.357 -40.952 1.00 94.69 710 TRP A O 1
ATOM 5109 N N . THR A 1 711 ? 19.547 -1.511 -41.742 1.00 96.44 711 THR A N 1
ATOM 5110 C CA . THR A 1 711 ? 19.523 -0.864 -43.059 1.00 96.44 711 THR A CA 1
ATOM 5111 C C . THR A 1 711 ? 18.332 0.083 -43.170 1.00 96.44 711 THR A C 1
ATOM 5113 O O . THR A 1 711 ? 17.180 -0.315 -43.002 1.00 96.44 711 THR A O 1
ATOM 5116 N N . VAL A 1 712 ? 18.609 1.341 -43.498 1.00 97.38 712 VAL A N 1
ATOM 5117 C CA . VAL A 1 712 ? 17.621 2.386 -43.768 1.00 97.38 712 VAL A CA 1
ATOM 5118 C C . VAL A 1 712 ? 17.781 2.834 -45.216 1.00 97.38 712 VAL A C 1
ATOM 5120 O O . VAL A 1 712 ? 18.867 3.240 -45.626 1.00 97.38 712 VAL A O 1
ATOM 5123 N N . THR A 1 713 ? 16.723 2.745 -46.021 1.00 97.75 713 THR A N 1
ATOM 5124 C CA . THR A 1 713 ? 16.820 3.078 -47.454 1.00 97.75 713 THR A CA 1
ATOM 5125 C C . THR A 1 713 ? 16.990 4.580 -47.680 1.00 97.75 713 THR A C 1
ATOM 5127 O O . THR A 1 713 ? 17.856 4.992 -48.450 1.00 97.75 713 THR A O 1
ATOM 5130 N N . ASN A 1 714 ? 16.183 5.387 -46.994 1.00 97.19 714 ASN A N 1
ATOM 5131 C CA . ASN A 1 714 ? 16.120 6.836 -47.137 1.00 97.19 714 ASN A CA 1
ATOM 5132 C C . ASN A 1 714 ? 16.814 7.506 -45.946 1.00 97.19 714 ASN A C 1
ATOM 5134 O O . ASN A 1 714 ? 18.022 7.383 -45.808 1.00 97.19 714 ASN A O 1
ATOM 5138 N N . ASN A 1 715 ? 16.077 8.214 -45.085 1.00 97.56 715 ASN A N 1
ATOM 5139 C CA . ASN A 1 715 ? 16.651 9.098 -44.072 1.00 97.56 715 ASN A CA 1
ATOM 5140 C C . ASN A 1 715 ? 16.485 8.560 -42.649 1.00 97.56 715 ASN A C 1
ATOM 5142 O O . ASN A 1 715 ? 15.463 7.951 -42.316 1.00 97.56 715 ASN A O 1
ATOM 5146 N N . VAL A 1 716 ? 17.452 8.895 -41.796 1.00 97.94 716 VAL A N 1
ATOM 5147 C CA . VAL A 1 716 ? 17.338 8.816 -40.336 1.00 97.94 716 VAL A CA 1
ATOM 5148 C C . VAL A 1 716 ? 17.271 10.239 -39.795 1.00 97.94 716 VAL A C 1
ATOM 5150 O O . VAL A 1 716 ? 18.221 11.003 -39.950 1.00 97.94 716 VAL A O 1
ATOM 5153 N N . VAL A 1 717 ? 16.154 10.602 -39.166 1.00 97.81 717 VAL A N 1
ATOM 5154 C CA . VAL A 1 717 ? 15.936 11.935 -38.588 1.00 97.81 717 VAL A CA 1
ATOM 5155 C C . VAL A 1 717 ? 15.757 11.820 -37.080 1.00 97.81 717 VAL A C 1
ATOM 5157 O O . VAL A 1 717 ? 14.832 11.157 -36.608 1.00 97.81 717 VAL A O 1
ATOM 5160 N N . ILE A 1 718 ? 16.622 12.490 -36.322 1.00 97.75 718 ILE A N 1
ATOM 5161 C CA . ILE A 1 718 ? 16.585 12.527 -34.857 1.00 97.75 718 ILE A CA 1
ATOM 5162 C C . ILE A 1 718 ? 16.316 13.972 -34.435 1.00 97.75 718 ILE A C 1
ATOM 5164 O O . ILE A 1 718 ? 17.142 14.856 -34.654 1.00 97.75 718 ILE A O 1
ATOM 5168 N N . GLY A 1 719 ? 15.125 14.210 -33.890 1.00 94.94 719 GLY A N 1
ATOM 5169 C CA . GLY A 1 719 ? 14.628 15.527 -33.503 1.00 94.94 719 GLY A CA 1
ATOM 5170 C C . GLY A 1 719 ? 14.769 15.822 -32.010 1.00 94.94 719 GLY A C 1
ATOM 5171 O O . GLY A 1 719 ? 15.585 15.235 -31.304 1.00 94.94 719 GLY A O 1
ATOM 5172 N N . SER A 1 720 ? 13.924 16.725 -31.511 1.00 93.44 720 SER A N 1
ATOM 5173 C CA . SER A 1 720 ? 13.982 17.214 -30.131 1.00 93.44 720 SER A CA 1
ATOM 5174 C C . SER A 1 720 ? 13.779 16.123 -29.082 1.00 93.44 720 SER A C 1
ATOM 5176 O O . SER A 1 720 ? 13.027 15.167 -29.296 1.00 93.44 720 SER A O 1
ATOM 5178 N N . ASN A 1 721 ? 14.452 16.280 -27.935 1.00 88.75 721 ASN A N 1
ATOM 5179 C CA . ASN A 1 721 ? 14.371 15.387 -26.770 1.00 88.75 721 ASN A CA 1
ATOM 5180 C C . ASN A 1 721 ? 14.540 13.904 -27.131 1.00 88.75 721 ASN A C 1
ATOM 5182 O O . ASN A 1 721 ? 13.831 13.045 -26.604 1.00 88.75 721 ASN A O 1
ATOM 5186 N N . SER A 1 722 ? 15.425 13.615 -28.087 1.00 94.69 722 SER A N 1
ATOM 5187 C CA . SER A 1 722 ? 15.574 12.272 -28.640 1.00 94.69 722 SER A CA 1
ATOM 5188 C C . SER A 1 722 ? 16.975 11.742 -28.508 1.00 94.69 722 SER A C 1
ATOM 5190 O O . SER A 1 722 ? 17.942 12.468 -28.713 1.00 94.69 722 SER A O 1
ATOM 5192 N N . LYS A 1 723 ? 17.062 10.446 -28.237 1.00 94.19 723 LYS A N 1
ATOM 5193 C CA . LYS A 1 723 ? 18.302 9.689 -28.220 1.00 94.19 723 LYS A CA 1
ATOM 5194 C C . LYS A 1 723 ? 18.084 8.368 -28.953 1.00 94.19 723 LYS A C 1
ATOM 5196 O O . LYS A 1 723 ? 17.340 7.512 -28.479 1.00 94.19 723 LYS A O 1
ATOM 5201 N N . LEU A 1 724 ? 18.720 8.215 -30.111 1.00 95.75 724 LEU A N 1
ATOM 5202 C CA . LEU A 1 724 ? 18.674 6.989 -30.905 1.00 95.75 724 LEU A CA 1
ATOM 5203 C C . LEU A 1 724 ? 20.024 6.276 -30.851 1.00 95.75 724 LEU A C 1
ATOM 5205 O O . LEU A 1 724 ? 21.007 6.751 -31.413 1.00 95.75 724 LEU A O 1
ATOM 5209 N N . GLY A 1 725 ? 20.067 5.133 -30.181 1.00 93.81 725 GLY A N 1
ATOM 5210 C CA . GLY A 1 725 ? 21.246 4.285 -30.096 1.00 93.81 725 GLY A CA 1
ATOM 5211 C C . GLY A 1 725 ? 21.166 3.074 -31.017 1.00 93.81 725 GLY A C 1
ATOM 5212 O O . GLY A 1 725 ? 20.121 2.427 -31.095 1.00 93.81 725 GLY A O 1
ATOM 5213 N N . VAL A 1 726 ? 22.283 2.727 -31.650 1.00 92.44 726 VAL A N 1
ATOM 5214 C CA . VAL A 1 726 ? 22.475 1.454 -32.355 1.00 92.44 726 VAL A CA 1
ATOM 5215 C C . VAL A 1 726 ? 23.654 0.706 -31.744 1.00 92.44 726 VAL A C 1
ATOM 5217 O O . VAL A 1 726 ? 24.722 1.281 -31.546 1.00 92.44 726 VAL A O 1
ATOM 5220 N N . ASP A 1 727 ? 23.447 -0.565 -31.421 1.00 89.44 727 ASP A N 1
ATOM 5221 C CA . ASP A 1 727 ? 24.499 -1.504 -31.033 1.00 89.44 727 ASP A CA 1
ATOM 5222 C C . ASP A 1 727 ? 24.766 -2.422 -32.223 1.00 89.44 727 ASP A C 1
ATOM 5224 O O . ASP A 1 727 ? 23.924 -3.254 -32.556 1.00 89.44 727 ASP A O 1
ATOM 5228 N N . GLY A 1 728 ? 25.863 -2.157 -32.942 1.00 87.38 728 GLY A N 1
ATOM 5229 C CA . GLY A 1 728 ? 26.177 -2.767 -34.234 1.00 87.38 728 GLY A CA 1
ATOM 5230 C C . GLY A 1 728 ? 26.249 -1.776 -35.406 1.00 87.38 728 GLY A C 1
ATOM 5231 O O . GLY A 1 728 ? 26.599 -0.606 -35.265 1.00 87.38 728 GLY A O 1
ATOM 5232 N N . THR A 1 729 ? 25.973 -2.270 -36.613 1.00 90.62 729 THR A N 1
ATOM 5233 C CA . THR A 1 729 ? 26.123 -1.542 -37.884 1.00 90.62 729 THR A CA 1
ATOM 5234 C C . THR A 1 729 ? 24.842 -0.799 -38.279 1.00 90.62 729 THR A C 1
ATOM 5236 O O . THR A 1 729 ? 23.765 -1.390 -38.280 1.00 90.62 729 THR A O 1
ATOM 5239 N N . LEU A 1 730 ? 24.965 0.454 -38.731 1.00 95.31 730 LEU A N 1
ATOM 5240 C CA . LEU A 1 730 ? 23.901 1.227 -39.385 1.00 95.31 730 LEU A CA 1
ATOM 5241 C C . LEU A 1 730 ? 24.285 1.550 -40.837 1.00 95.31 730 LEU A C 1
ATOM 5243 O O . LEU A 1 730 ? 25.332 2.137 -41.108 1.00 95.31 730 LEU A O 1
ATOM 5247 N N . ARG A 1 731 ? 23.421 1.204 -41.790 1.00 96.62 731 ARG A N 1
ATOM 5248 C CA . ARG A 1 731 ? 23.582 1.500 -43.219 1.00 96.62 731 ARG A CA 1
ATOM 5249 C C . ARG A 1 731 ? 22.428 2.365 -43.696 1.00 96.62 731 ARG A C 1
ATOM 5251 O O . ARG A 1 731 ? 21.302 1.893 -43.767 1.00 96.62 731 ARG A O 1
ATOM 5258 N N . VAL A 1 732 ? 22.714 3.603 -44.064 1.00 97.50 732 VAL A N 1
ATOM 5259 C CA . VAL A 1 732 ? 21.774 4.520 -44.705 1.00 97.50 732 VAL A CA 1
ATOM 5260 C C . VAL A 1 732 ? 22.115 4.570 -46.192 1.00 97.50 732 VAL A C 1
ATOM 5262 O O . VAL A 1 732 ? 23.165 5.090 -46.564 1.00 97.50 732 VAL A O 1
ATOM 5265 N N . LEU A 1 733 ? 21.283 3.954 -47.035 1.00 96.50 733 LEU A N 1
ATOM 5266 C CA . LEU A 1 733 ? 21.652 3.649 -48.424 1.00 96.50 733 LEU A CA 1
ATOM 5267 C C . LEU A 1 733 ? 21.653 4.883 -49.325 1.00 96.50 733 LEU A C 1
ATOM 5269 O O . LEU A 1 733 ? 22.693 5.227 -49.872 1.00 96.50 733 LEU A O 1
ATOM 5273 N N . ASN A 1 734 ? 20.505 5.545 -49.475 1.00 94.25 734 ASN A N 1
ATOM 5274 C CA . ASN A 1 734 ? 20.330 6.643 -50.431 1.00 94.25 734 ASN A CA 1
ATOM 5275 C C . ASN A 1 734 ? 20.172 8.007 -49.752 1.00 94.25 734 ASN A C 1
ATOM 5277 O O . ASN A 1 734 ? 20.261 9.033 -50.421 1.00 94.25 734 ASN A O 1
ATOM 5281 N N . GLY A 1 735 ? 19.895 8.031 -48.449 1.00 94.94 735 GLY A N 1
ATOM 5282 C CA . GLY A 1 735 ? 19.606 9.264 -47.730 1.00 94.94 735 GLY A CA 1
ATOM 5283 C C . GLY A 1 735 ? 20.666 9.668 -46.718 1.00 94.94 735 GLY A C 1
ATOM 5284 O O . GLY A 1 735 ? 21.829 9.255 -46.771 1.00 94.94 735 GLY A O 1
ATOM 5285 N N . SER A 1 736 ? 20.226 10.530 -45.811 1.00 97.75 736 SER A N 1
ATOM 5286 C CA . SER A 1 736 ? 21.065 11.234 -44.851 1.00 97.75 736 SER A CA 1
ATOM 5287 C C . SER A 1 736 ? 20.760 10.815 -43.417 1.00 97.75 736 SER A C 1
ATOM 5289 O O . SER A 1 736 ? 19.639 10.410 -43.085 1.00 97.75 736 SER A O 1
ATOM 5291 N N . ILE A 1 737 ? 21.747 10.994 -42.543 1.00 98.12 737 ILE A N 1
ATOM 5292 C CA . ILE A 1 737 ? 21.521 11.057 -41.096 1.00 98.12 737 ILE A CA 1
ATOM 5293 C C . ILE A 1 737 ? 21.415 12.535 -40.719 1.00 98.12 737 ILE A C 1
ATOM 5295 O O . ILE A 1 737 ? 22.360 13.292 -40.932 1.00 98.12 737 ILE A O 1
ATOM 5299 N N . VAL A 1 738 ? 20.275 12.949 -40.164 1.00 98.06 738 VAL A N 1
ATOM 5300 C CA . VAL A 1 738 ? 20.013 14.339 -39.769 1.00 98.06 738 VAL A CA 1
ATOM 5301 C C . VAL A 1 738 ? 19.656 14.392 -38.289 1.00 98.06 738 VAL A C 1
ATOM 5303 O O . VAL A 1 738 ? 18.596 13.916 -37.880 1.00 98.06 738 VAL A O 1
ATOM 5306 N N . LEU A 1 739 ? 20.523 15.009 -37.488 1.00 98.06 739 LEU A N 1
ATOM 5307 C CA . LEU A 1 739 ? 20.236 15.331 -36.093 1.00 98.06 739 LEU A CA 1
ATOM 5308 C C . LEU A 1 739 ? 19.874 16.815 -35.995 1.00 98.06 739 LEU A C 1
ATOM 5310 O O . LEU A 1 739 ? 20.577 17.673 -36.538 1.00 98.06 739 LEU A O 1
ATOM 5314 N N . THR A 1 740 ? 18.761 17.128 -35.339 1.00 95.81 740 THR A N 1
ATOM 5315 C CA . THR A 1 740 ? 18.248 18.495 -35.211 1.00 95.81 740 THR A CA 1
ATOM 5316 C C . THR A 1 740 ? 17.581 18.733 -33.862 1.00 95.81 740 THR A C 1
ATOM 5318 O O . THR A 1 740 ? 17.175 17.789 -33.187 1.00 95.81 740 THR A O 1
ATOM 5321 N N . ASN A 1 741 ? 17.440 20.004 -33.474 1.00 92.19 741 ASN A N 1
ATOM 5322 C CA . ASN A 1 741 ? 16.745 20.438 -32.258 1.00 92.19 741 ASN A CA 1
ATOM 5323 C C . ASN A 1 741 ? 17.234 19.739 -30.973 1.00 92.19 741 ASN A C 1
ATOM 5325 O O . ASN A 1 741 ? 16.431 19.432 -30.093 1.00 92.19 741 ASN A O 1
ATOM 5329 N N . GLY A 1 742 ? 18.536 19.457 -30.874 1.00 88.38 742 GLY A N 1
ATOM 5330 C CA . GLY A 1 742 ? 19.119 18.773 -29.718 1.00 88.38 742 GLY A CA 1
ATOM 5331 C C . GLY A 1 742 ? 19.053 17.244 -29.759 1.00 88.38 742 GLY A C 1
ATOM 5332 O O . GLY A 1 742 ? 19.215 16.608 -28.722 1.00 88.38 742 GLY A O 1
ATOM 5333 N N . GLY A 1 743 ? 18.788 16.642 -30.921 1.00 92.25 743 GLY A N 1
ATOM 5334 C CA . GLY A 1 743 ? 18.745 15.189 -31.088 1.00 92.25 743 GLY A CA 1
ATOM 5335 C C . GLY A 1 743 ? 20.109 14.524 -30.891 1.00 92.25 743 GLY A C 1
ATOM 5336 O O . GLY A 1 743 ? 21.132 15.042 -31.343 1.00 92.25 743 GLY A O 1
ATOM 5337 N N . TRP A 1 744 ? 20.135 13.373 -30.220 1.00 94.56 744 TRP A N 1
ATOM 5338 C CA . TRP A 1 744 ? 21.349 12.608 -29.930 1.00 94.56 744 TRP A CA 1
ATOM 5339 C C . TRP A 1 744 ? 21.344 11.251 -30.628 1.00 94.56 744 TRP A C 1
ATOM 5341 O O . TRP A 1 744 ? 20.326 10.556 -30.674 1.00 94.56 744 TRP A O 1
ATOM 5351 N N . MET A 1 745 ? 22.508 10.839 -31.115 1.00 95.19 745 MET A N 1
ATOM 5352 C CA . MET A 1 745 ? 22.738 9.494 -31.635 1.00 95.19 745 MET A 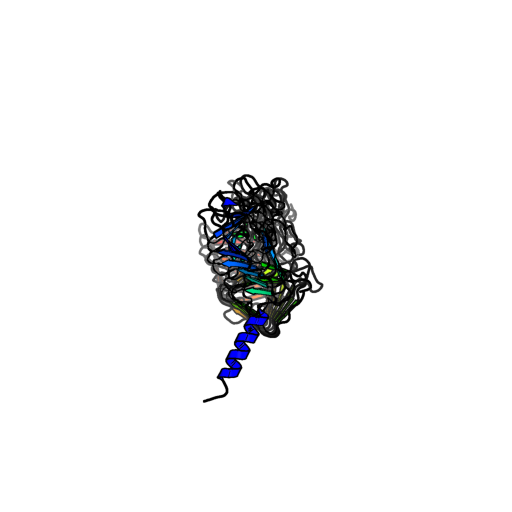CA 1
ATOM 5353 C C . MET A 1 745 ? 23.831 8.805 -30.826 1.00 95.19 745 MET A C 1
ATOM 5355 O O . MET A 1 745 ? 24.832 9.435 -30.502 1.00 95.19 745 MET A O 1
ATOM 5359 N N . GLU A 1 746 ? 23.673 7.519 -30.523 1.00 92.50 746 GLU A N 1
ATOM 5360 C CA . GLU A 1 746 ? 24.737 6.705 -29.924 1.00 92.50 746 GLU A CA 1
ATOM 5361 C C . GLU A 1 746 ? 25.081 5.519 -30.821 1.00 92.50 746 GLU A C 1
ATOM 5363 O O . GLU A 1 746 ? 24.193 4.854 -31.354 1.00 92.50 746 GLU A O 1
ATOM 5368 N N . VAL A 1 747 ? 26.370 5.238 -30.973 1.00 92.00 747 VAL A N 1
ATOM 5369 C CA . VAL A 1 747 ? 26.861 4.097 -31.750 1.00 92.00 747 VAL A CA 1
ATOM 5370 C C . VAL A 1 747 ? 27.735 3.248 -30.850 1.00 92.00 747 VAL A C 1
ATOM 5372 O O . VAL A 1 747 ? 28.813 3.687 -30.447 1.00 92.00 747 VAL A O 1
ATOM 5375 N N . TYR A 1 748 ? 27.251 2.052 -30.532 1.00 89.38 748 TYR A N 1
ATOM 5376 C CA . TYR A 1 748 ? 27.965 1.050 -29.757 1.00 89.38 748 TYR A CA 1
ATOM 5377 C C . TYR A 1 748 ? 28.646 0.060 -30.698 1.00 89.38 748 TYR A C 1
ATOM 5379 O O . TYR A 1 748 ? 28.011 -0.525 -31.579 1.00 89.38 748 TYR A O 1
ATOM 5387 N N . ALA A 1 749 ? 29.952 -0.082 -30.513 1.00 87.00 749 ALA A N 1
ATOM 5388 C CA . ALA A 1 749 ? 30.793 -1.025 -31.220 1.00 87.00 749 ALA A CA 1
ATOM 5389 C C . ALA A 1 749 ? 30.927 -2.339 -30.443 1.00 87.00 749 ALA A C 1
ATOM 5391 O O . ALA A 1 749 ? 30.910 -2.361 -29.215 1.00 87.00 749 ALA A O 1
ATOM 5392 N N . SER A 1 750 ? 31.035 -3.434 -31.192 1.00 83.38 750 SER A N 1
ATOM 5393 C CA . SER A 1 750 ? 31.336 -4.769 -30.674 1.00 83.38 750 SER A CA 1
ATOM 5394 C C . SER A 1 750 ? 32.835 -5.043 -30.666 1.00 83.38 750 SER A C 1
ATOM 5396 O O . SER A 1 750 ? 33.595 -4.363 -31.354 1.00 83.38 750 SER A O 1
ATOM 5398 N N . ALA A 1 751 ? 33.229 -6.086 -29.940 1.00 78.25 751 ALA A N 1
ATOM 5399 C CA . ALA A 1 751 ? 34.585 -6.609 -29.942 1.00 78.25 751 ALA A CA 1
ATOM 5400 C C . ALA A 1 751 ? 35.144 -6.817 -31.365 1.00 78.25 751 ALA A C 1
ATOM 5402 O O . ALA A 1 751 ? 34.500 -7.429 -32.228 1.00 78.25 751 ALA A O 1
ATOM 5403 N N . THR A 1 752 ? 36.353 -6.317 -31.604 1.00 74.69 752 THR A N 1
ATOM 5404 C CA . THR A 1 752 ? 37.159 -6.620 -32.789 1.00 74.69 752 THR A CA 1
ATOM 5405 C C . THR A 1 752 ? 38.001 -7.861 -32.519 1.00 74.69 752 THR A C 1
ATOM 5407 O O . THR A 1 752 ? 38.921 -7.859 -31.713 1.00 74.69 752 THR A O 1
ATOM 5410 N N . ASN A 1 753 ? 37.744 -8.941 -33.244 1.00 58.94 753 ASN A N 1
ATOM 5411 C CA . ASN A 1 753 ? 38.354 -10.258 -33.037 1.00 58.94 753 ASN A CA 1
ATOM 5412 C C . ASN A 1 753 ? 39.862 -10.372 -33.381 1.00 58.94 753 ASN A C 1
ATOM 5414 O O . ASN A 1 753 ? 40.338 -11.482 -33.627 1.00 58.94 753 ASN A O 1
ATOM 5418 N N . GLY A 1 754 ? 40.614 -9.264 -33.455 1.00 55.47 754 GLY A N 1
ATOM 5419 C CA . GLY A 1 754 ? 42.069 -9.211 -33.707 1.00 55.47 754 GLY A CA 1
ATOM 5420 C C . GLY A 1 754 ? 42.557 -9.832 -35.028 1.00 55.47 754 GLY A C 1
ATOM 5421 O O . GLY A 1 754 ? 43.745 -9.817 -35.321 1.00 55.47 754 GLY A O 1
ATOM 5422 N N . THR A 1 755 ? 41.648 -10.395 -35.822 1.00 47.91 755 THR A N 1
ATOM 5423 C CA . THR A 1 755 ? 41.897 -11.186 -37.039 1.00 47.91 755 THR A CA 1
ATOM 5424 C C . THR A 1 755 ? 40.892 -10.836 -38.155 1.00 47.91 755 THR A C 1
ATOM 5426 O O . THR A 1 755 ? 40.818 -11.521 -39.173 1.00 47.91 755 THR A O 1
ATOM 5429 N N . GLY A 1 756 ? 40.111 -9.760 -37.966 1.00 62.09 756 GLY A N 1
ATOM 5430 C CA . GLY A 1 756 ? 39.047 -9.263 -38.849 1.00 62.09 756 GLY A CA 1
ATOM 5431 C C . GLY A 1 756 ? 39.052 -7.730 -38.995 1.00 62.09 756 GLY A C 1
ATOM 5432 O O . GLY A 1 756 ? 40.083 -7.101 -38.813 1.00 62.09 756 GLY A O 1
ATOM 5433 N N . LYS A 1 757 ? 37.903 -7.130 -39.359 1.00 59.62 757 LYS A N 1
ATOM 5434 C CA . LYS A 1 757 ? 37.730 -5.679 -39.619 1.00 59.62 757 LYS A CA 1
ATOM 5435 C C . LYS A 1 757 ? 38.299 -4.802 -38.487 1.00 59.62 757 LYS A C 1
ATOM 5437 O O . LYS A 1 757 ? 37.971 -5.045 -37.332 1.00 59.62 757 LYS A O 1
ATOM 5442 N N . ASP A 1 758 ? 38.984 -3.708 -38.835 1.00 71.50 758 ASP A N 1
ATOM 5443 C CA . ASP A 1 758 ? 39.573 -2.719 -37.898 1.00 71.50 758 ASP A CA 1
ATOM 5444 C C . ASP A 1 758 ? 38.550 -1.903 -37.070 1.00 71.50 758 ASP A C 1
ATOM 5446 O O . ASP A 1 758 ? 38.887 -0.883 -36.470 1.00 71.50 758 ASP A O 1
ATOM 5450 N N . TYR A 1 759 ? 37.269 -2.278 -37.081 1.00 82.81 759 TYR A N 1
ATOM 5451 C CA . TYR A 1 759 ? 36.189 -1.536 -36.434 1.00 82.81 759 TYR A CA 1
ATOM 5452 C C . TYR A 1 759 ? 35.134 -2.477 -35.852 1.00 82.81 759 TYR A C 1
ATOM 5454 O O . TYR A 1 759 ? 34.772 -3.489 -36.457 1.00 82.81 759 TYR A O 1
ATOM 5462 N N . GLY A 1 760 ? 34.586 -2.093 -34.702 1.00 82.00 760 GLY A N 1
ATOM 5463 C CA . GLY A 1 760 ? 33.548 -2.841 -33.993 1.00 82.00 760 GLY A CA 1
ATOM 5464 C C . GLY A 1 760 ? 32.114 -2.466 -34.389 1.00 82.00 760 GLY A C 1
ATOM 5465 O O . GLY A 1 760 ? 31.171 -3.196 -34.091 1.00 82.00 760 GLY A O 1
ATOM 5466 N N . ALA A 1 761 ? 31.929 -1.340 -35.084 1.00 89.12 761 ALA A N 1
ATOM 5467 C CA . ALA A 1 761 ? 30.662 -0.935 -35.701 1.00 89.12 761 ALA A CA 1
ATOM 5468 C C . ALA A 1 761 ? 30.915 -0.111 -36.969 1.00 89.12 761 ALA A C 1
ATOM 5470 O O . ALA A 1 761 ? 31.886 0.636 -37.041 1.00 89.12 761 ALA A O 1
ATOM 5471 N N . LEU A 1 762 ? 30.027 -0.217 -37.962 1.00 91.69 762 LEU A N 1
ATOM 5472 C CA . LEU A 1 762 ? 30.058 0.613 -39.170 1.00 91.69 762 LEU A CA 1
ATOM 5473 C C . LEU A 1 762 ? 28.806 1.482 -39.250 1.00 91.69 762 LEU A C 1
ATOM 5475 O O . LEU A 1 762 ? 27.694 0.960 -39.245 1.00 91.69 762 LEU A O 1
ATOM 5479 N N . VAL A 1 763 ? 28.987 2.785 -39.435 1.00 95.62 763 VAL A N 1
ATOM 5480 C CA . VAL A 1 763 ? 27.944 3.709 -39.884 1.00 95.62 763 VAL A CA 1
ATOM 5481 C C . VAL A 1 763 ? 28.271 4.133 -41.310 1.00 95.62 763 VAL A C 1
ATOM 5483 O O . VAL A 1 763 ? 29.224 4.870 -41.540 1.00 95.62 763 VAL A O 1
ATOM 5486 N N . SER A 1 764 ? 27.506 3.647 -42.284 1.00 96.38 764 SER A N 1
ATOM 5487 C CA . SER A 1 764 ? 27.694 3.970 -43.704 1.00 96.38 764 SER A CA 1
ATOM 5488 C C . SER A 1 764 ? 26.509 4.773 -44.214 1.00 96.38 764 SER A C 1
ATOM 5490 O O . SER A 1 764 ? 25.380 4.310 -44.087 1.00 96.38 764 SER A O 1
ATOM 5492 N N . VAL A 1 765 ? 26.753 5.936 -44.813 1.00 97.69 765 VAL A N 1
ATOM 5493 C CA . VAL A 1 765 ? 25.718 6.879 -45.261 1.00 97.69 765 VAL A CA 1
ATOM 5494 C C . VAL A 1 765 ? 25.965 7.275 -46.713 1.00 97.69 765 VAL A C 1
ATOM 5496 O O . VAL A 1 765 ? 27.031 7.789 -47.048 1.00 97.69 765 VAL A O 1
ATOM 5499 N N . GLY A 1 766 ? 24.993 7.027 -47.591 1.00 96.00 766 GLY A N 1
ATOM 5500 C CA . GLY A 1 766 ? 25.145 7.263 -49.030 1.00 96.00 766 GLY A CA 1
ATOM 5501 C C . GLY A 1 766 ? 25.076 8.725 -49.467 1.00 96.00 766 GLY A C 1
ATOM 5502 O O . GLY A 1 766 ? 25.499 9.033 -50.586 1.00 96.00 766 GLY A O 1
ATOM 5503 N N . ASN A 1 767 ? 24.574 9.615 -48.608 1.00 95.69 767 ASN A N 1
ATOM 5504 C CA . ASN A 1 767 ? 24.555 11.057 -48.836 1.00 95.69 767 ASN A CA 1
ATOM 5505 C C . ASN A 1 767 ? 25.386 11.807 -47.775 1.00 95.69 767 ASN A C 1
ATOM 5507 O O . ASN A 1 767 ? 26.616 11.715 -47.781 1.00 95.69 767 ASN A O 1
ATOM 5511 N N . GLU A 1 768 ? 24.738 12.516 -46.849 1.00 97.00 768 GLU A N 1
ATOM 5512 C CA . GLU A 1 768 ? 25.399 13.340 -45.832 1.00 97.00 768 GLU A CA 1
ATOM 5513 C C . GLU A 1 768 ? 25.073 12.892 -44.400 1.00 97.00 768 GLU A C 1
ATOM 5515 O O . GLU A 1 768 ? 24.003 12.342 -44.115 1.00 97.00 768 GLU A O 1
ATOM 5520 N N . ILE A 1 769 ? 25.980 13.207 -43.476 1.00 98.25 769 ILE A N 1
ATOM 5521 C CA . ILE A 1 769 ? 25.664 13.307 -42.049 1.00 98.25 769 ILE A CA 1
ATOM 5522 C C . ILE A 1 769 ? 25.576 14.792 -41.700 1.00 98.25 769 ILE A C 1
ATOM 5524 O O . ILE A 1 769 ? 26.548 15.529 -41.869 1.00 98.25 769 ILE A O 1
ATOM 5528 N N . ARG A 1 770 ? 24.417 15.232 -41.203 1.00 98.06 770 ARG A N 1
ATOM 5529 C CA . ARG A 1 770 ? 24.172 16.612 -40.772 1.00 98.06 770 ARG A CA 1
ATOM 5530 C C . ARG A 1 770 ? 23.859 16.660 -39.282 1.00 98.06 770 ARG A C 1
ATOM 5532 O O . ARG A 1 770 ? 22.814 16.178 -38.843 1.00 98.06 770 ARG A O 1
ATOM 5539 N N . VAL A 1 771 ? 24.748 17.285 -38.516 1.00 98.00 771 VAL A N 1
ATOM 5540 C CA . VAL A 1 771 ? 24.613 17.493 -37.071 1.00 98.00 771 VAL A CA 1
ATOM 5541 C C . VAL A 1 771 ? 24.356 18.981 -36.819 1.00 98.00 771 VAL A C 1
ATOM 5543 O O . VAL A 1 771 ? 25.279 19.797 -36.846 1.00 98.00 771 VAL A O 1
ATOM 5546 N N . ASN A 1 772 ? 23.085 19.354 -36.639 1.00 97.69 772 ASN A N 1
ATOM 5547 C CA . ASN A 1 772 ? 22.692 20.748 -36.403 1.00 97.69 772 ASN A CA 1
ATOM 5548 C C . ASN A 1 772 ? 22.950 21.173 -34.948 1.00 97.69 772 ASN A C 1
ATOM 5550 O O . ASN A 1 772 ? 23.156 20.333 -34.073 1.00 97.69 772 ASN A O 1
ATOM 5554 N N . SER A 1 773 ? 22.895 22.483 -34.682 1.00 95.19 773 SER A N 1
ATOM 5555 C CA . SER A 1 773 ? 23.204 23.061 -33.367 1.00 95.19 773 SER A CA 1
ATOM 5556 C C . SER A 1 773 ? 22.454 22.368 -32.217 1.00 95.19 773 SER A C 1
ATOM 5558 O O . SER A 1 773 ? 21.281 22.004 -32.345 1.00 95.19 773 SER A O 1
ATOM 5560 N N . GLY A 1 774 ? 23.156 22.136 -31.107 1.00 90.44 774 GLY A N 1
ATOM 5561 C CA . GLY A 1 774 ? 22.680 21.416 -29.924 1.00 90.44 774 GLY A CA 1
ATOM 5562 C C . GLY A 1 774 ? 22.690 19.887 -30.044 1.00 90.44 774 GLY A C 1
ATOM 5563 O O . GLY A 1 774 ? 22.416 19.206 -29.056 1.00 90.44 774 GLY A O 1
ATOM 5564 N N . SER A 1 775 ? 22.992 19.332 -31.221 1.00 95.81 775 SER A N 1
ATOM 5565 C CA . SER A 1 775 ? 22.900 17.893 -31.500 1.00 95.81 775 SER A CA 1
ATOM 5566 C C . SER A 1 775 ? 24.260 17.196 -31.448 1.00 95.81 775 SER A C 1
ATOM 5568 O O . SER A 1 775 ? 25.284 17.801 -31.772 1.00 95.81 775 SER A O 1
ATOM 5570 N N . TRP A 1 776 ? 24.273 15.916 -31.061 1.00 95.50 776 TRP A N 1
ATOM 5571 C CA . TRP A 1 776 ? 25.519 15.187 -30.797 1.00 95.50 776 TRP A CA 1
ATOM 5572 C C . TRP A 1 776 ? 25.467 13.718 -31.214 1.00 95.50 776 TRP A C 1
ATOM 5574 O O . TRP A 1 776 ? 24.461 13.034 -31.014 1.00 95.50 776 TRP A O 1
ATOM 5584 N N . ILE A 1 777 ? 26.582 13.222 -31.751 1.00 95.25 777 ILE A N 1
ATOM 5585 C CA . ILE A 1 777 ? 26.816 11.794 -31.995 1.00 95.25 777 ILE A CA 1
ATOM 5586 C C . ILE A 1 777 ? 27.833 11.283 -30.973 1.00 95.25 777 ILE A C 1
ATOM 5588 O O . ILE A 1 777 ? 28.937 11.813 -30.875 1.00 95.25 777 ILE A O 1
ATOM 5592 N N . PHE A 1 778 ? 27.478 10.248 -30.216 1.00 91.81 778 PHE A N 1
ATOM 5593 C CA . PHE A 1 778 ? 28.348 9.637 -29.218 1.00 91.81 778 PHE A CA 1
ATOM 5594 C C . PHE A 1 778 ? 28.858 8.279 -29.689 1.00 91.81 778 PHE A C 1
ATOM 5596 O O . PHE A 1 778 ? 28.076 7.375 -29.992 1.00 91.81 778 PHE A O 1
ATOM 5603 N N . CYS A 1 779 ? 30.176 8.129 -29.702 1.00 89.69 779 CYS A N 1
ATOM 5604 C CA . CYS A 1 779 ? 30.852 6.896 -30.080 1.00 89.69 779 CYS A CA 1
ATOM 5605 C C . CYS A 1 779 ? 31.202 6.102 -28.818 1.00 89.69 779 CYS A C 1
ATOM 5607 O O . CYS A 1 779 ? 31.837 6.631 -27.903 1.00 89.69 779 CYS A O 1
ATOM 5609 N N . ARG A 1 780 ? 30.779 4.838 -28.761 1.00 87.56 780 ARG A N 1
ATOM 5610 C CA . ARG A 1 780 ? 31.053 3.917 -27.654 1.00 87.56 780 ARG A CA 1
ATOM 5611 C C . ARG A 1 780 ? 31.822 2.725 -28.211 1.00 87.56 780 ARG A C 1
ATOM 5613 O O . ARG A 1 780 ? 31.256 1.928 -28.956 1.00 87.56 780 ARG A O 1
ATOM 5620 N N . SER A 1 781 ? 33.107 2.651 -27.895 1.00 85.81 781 SER A N 1
ATOM 5621 C CA . SER A 1 781 ? 33.941 1.499 -28.208 1.00 85.81 781 SER A CA 1
ATOM 5622 C C . SER A 1 781 ? 33.530 0.288 -27.379 1.00 85.81 781 SER A C 1
ATOM 5624 O O . SER A 1 781 ? 32.925 0.421 -26.308 1.00 85.81 781 SER A O 1
ATOM 5626 N N . ASP A 1 782 ? 33.892 -0.893 -27.867 1.00 82.69 782 ASP A N 1
ATOM 5627 C CA . ASP A 1 782 ? 33.806 -2.101 -27.070 1.00 82.69 782 ASP A CA 1
ATOM 5628 C C . ASP A 1 782 ? 34.670 -1.954 -25.815 1.00 82.69 782 ASP A C 1
ATOM 5630 O O . ASP A 1 782 ? 35.818 -1.507 -25.838 1.00 82.69 782 ASP A O 1
ATOM 5634 N N . SER A 1 783 ? 34.072 -2.302 -24.686 1.00 75.12 783 SER A N 1
ATOM 5635 C CA . SER A 1 783 ? 34.666 -2.048 -23.381 1.00 75.12 783 SER A CA 1
ATOM 5636 C C . SER A 1 783 ? 35.747 -3.075 -22.996 1.00 75.12 783 SER A C 1
ATOM 5638 O O . SER A 1 783 ? 36.442 -2.878 -21.994 1.00 75.12 783 SER A O 1
ATOM 5640 N N . SER A 1 784 ? 35.880 -4.159 -23.775 1.00 75.06 784 SER A N 1
ATOM 5641 C CA . SER A 1 784 ? 36.795 -5.280 -23.549 1.00 75.06 784 SER A CA 1
ATOM 5642 C C . SER A 1 784 ? 38.034 -5.264 -24.444 1.00 75.06 784 SER A C 1
ATOM 5644 O O . SER A 1 784 ? 39.101 -5.611 -23.946 1.00 75.06 784 SER A O 1
ATOM 5646 N N . ASP A 1 785 ? 37.923 -4.831 -25.702 1.00 77.75 785 ASP A N 1
ATOM 5647 C CA . ASP A 1 785 ? 39.053 -4.793 -26.649 1.00 77.75 785 ASP A CA 1
ATOM 5648 C C . ASP A 1 785 ? 39.207 -3.464 -27.410 1.00 77.75 785 ASP A C 1
ATOM 5650 O O . ASP A 1 785 ? 40.065 -3.327 -28.283 1.00 77.75 785 ASP A O 1
ATOM 5654 N N . GLY A 1 786 ? 38.396 -2.458 -27.073 1.00 77.12 786 GLY A N 1
ATOM 5655 C CA . GLY A 1 786 ? 38.506 -1.120 -27.642 1.00 77.12 786 GLY A CA 1
ATOM 5656 C C . GLY A 1 786 ? 37.996 -0.989 -29.078 1.00 77.12 786 GLY A C 1
ATOM 5657 O O . GLY A 1 786 ? 38.157 0.093 -29.652 1.00 77.12 786 GLY A O 1
ATOM 5658 N N . GLY A 1 787 ? 37.357 -2.022 -29.645 1.00 84.19 787 GLY A N 1
ATOM 5659 C CA . GLY A 1 787 ? 36.768 -1.987 -30.982 1.00 84.19 787 GLY A CA 1
ATOM 5660 C C . GLY A 1 787 ? 35.937 -0.722 -31.206 1.00 84.19 787 GLY A C 1
ATOM 5661 O O . GLY A 1 787 ? 34.984 -0.465 -30.475 1.00 84.19 787 GLY A O 1
ATOM 5662 N N . ALA A 1 788 ? 36.310 0.108 -32.184 1.00 86.50 788 ALA A N 1
ATOM 5663 C CA . ALA A 1 788 ? 35.761 1.458 -32.344 1.00 86.50 788 ALA A CA 1
ATOM 5664 C C . ALA A 1 788 ? 34.684 1.547 -33.447 1.00 86.50 788 ALA A C 1
ATOM 5666 O O . ALA A 1 788 ? 34.701 0.755 -34.395 1.00 86.50 788 ALA A O 1
ATOM 5667 N N . PRO A 1 789 ? 33.757 2.522 -33.382 1.00 89.75 789 PRO A N 1
ATOM 5668 C CA . PRO A 1 789 ? 32.877 2.840 -34.504 1.00 89.75 789 PRO A CA 1
ATOM 5669 C C . PRO A 1 789 ? 33.624 3.496 -35.680 1.00 89.75 789 PRO A C 1
ATOM 5671 O O . PRO A 1 789 ? 34.374 4.452 -35.489 1.00 89.75 789 PRO A O 1
ATOM 5674 N N . LEU A 1 790 ? 33.345 3.053 -36.909 1.00 91.88 790 LEU A N 1
ATOM 5675 C CA . LEU A 1 790 ? 33.802 3.675 -38.157 1.00 91.88 790 LEU A CA 1
ATOM 5676 C C . LEU A 1 790 ? 32.636 4.359 -38.881 1.00 91.88 790 LEU A C 1
ATOM 5678 O O . LEU A 1 790 ? 31.604 3.733 -39.119 1.00 91.88 790 LEU A O 1
ATOM 5682 N N . PHE A 1 791 ? 32.827 5.606 -39.315 1.00 94.94 791 PHE A N 1
ATOM 5683 C CA . PHE A 1 791 ? 31.852 6.359 -40.112 1.00 94.94 791 PHE A CA 1
ATOM 5684 C C . PHE A 1 791 ? 32.332 6.516 -41.560 1.00 94.94 791 PHE A C 1
ATOM 5686 O O . PHE A 1 791 ? 33.479 6.885 -41.805 1.00 94.94 791 PHE A O 1
ATOM 5693 N N . ARG A 1 792 ? 31.449 6.255 -42.528 1.00 95.12 792 ARG A N 1
ATOM 5694 C CA . ARG A 1 792 ? 31.673 6.468 -43.966 1.00 95.12 792 ARG A CA 1
ATOM 5695 C C . ARG A 1 792 ? 30.521 7.281 -44.543 1.00 95.12 792 ARG A C 1
ATOM 5697 O O . ARG A 1 792 ? 29.367 6.881 -44.419 1.00 95.12 792 ARG A O 1
ATOM 5704 N N . MET A 1 793 ? 30.837 8.404 -45.174 1.00 95.06 793 MET A N 1
ATOM 5705 C CA . MET A 1 793 ? 29.868 9.361 -45.717 1.00 95.06 793 MET A CA 1
ATOM 5706 C C . MET A 1 793 ? 30.491 10.145 -46.874 1.00 95.06 793 MET A C 1
ATOM 5708 O O . MET A 1 793 ? 31.716 10.251 -46.934 1.00 95.06 793 MET A O 1
ATOM 5712 N N . LYS A 1 794 ? 29.671 10.713 -47.770 1.00 94.69 794 LYS A N 1
ATOM 5713 C CA . LYS A 1 794 ? 30.174 11.618 -48.823 1.00 94.69 794 LYS A CA 1
ATOM 5714 C C . LYS A 1 794 ? 30.447 13.016 -48.282 1.00 94.69 794 LYS A C 1
ATOM 5716 O O . LYS A 1 794 ? 31.445 13.632 -48.637 1.00 94.69 794 LYS A O 1
ATOM 5721 N N . THR A 1 795 ? 29.556 13.507 -47.424 1.00 96.31 795 THR A N 1
ATOM 5722 C CA . THR A 1 795 ? 29.634 14.861 -46.873 1.00 96.31 795 THR A CA 1
ATOM 5723 C C . THR A 1 795 ? 29.297 14.852 -45.388 1.00 96.31 795 THR A C 1
ATOM 5725 O O . THR A 1 795 ? 28.389 14.146 -44.946 1.00 96.31 795 THR A O 1
ATOM 5728 N N . LEU A 1 796 ? 30.036 15.644 -44.615 1.00 97.56 796 LEU A N 1
ATOM 5729 C CA . LEU A 1 796 ? 29.797 15.863 -43.195 1.00 97.56 796 LEU A CA 1
ATOM 5730 C C . LEU A 1 796 ? 29.554 17.350 -42.945 1.00 97.56 796 LEU A C 1
ATOM 5732 O O . LEU A 1 796 ? 30.413 18.177 -43.241 1.00 97.56 796 LEU A O 1
ATOM 5736 N N . HIS A 1 797 ? 28.409 17.671 -42.349 1.00 97.44 797 HIS A N 1
ATOM 5737 C CA . HIS A 1 797 ? 28.073 19.012 -41.883 1.00 97.44 797 HIS A CA 1
ATOM 5738 C C . HIS A 1 797 ? 27.927 19.004 -40.361 1.00 97.44 797 HIS A C 1
ATOM 5740 O O . HIS A 1 797 ? 27.058 18.315 -39.823 1.00 97.44 797 HIS A O 1
ATOM 5746 N N . VAL A 1 798 ? 28.745 19.800 -39.672 1.00 97.38 798 VAL A N 1
ATOM 5747 C CA . VAL A 1 798 ? 28.667 20.001 -38.218 1.00 97.38 798 VAL A CA 1
ATOM 5748 C C . VAL A 1 798 ? 28.484 21.490 -37.951 1.00 97.38 798 VAL A C 1
ATOM 5750 O O . VAL A 1 798 ? 29.326 22.299 -38.332 1.00 97.38 798 VAL A O 1
ATOM 5753 N N . ALA A 1 799 ? 27.356 21.856 -37.346 1.00 96.81 799 ALA A N 1
ATOM 5754 C CA . ALA A 1 799 ? 27.050 23.242 -37.006 1.00 96.81 799 ALA A CA 1
ATOM 5755 C C . ALA A 1 799 ? 27.797 23.708 -35.742 1.00 96.81 799 ALA A C 1
ATOM 5757 O O . ALA A 1 799 ? 28.316 22.907 -34.965 1.00 96.81 799 ALA A O 1
ATOM 5758 N N . THR A 1 800 ? 27.784 25.017 -35.480 1.00 94.38 800 THR A N 1
ATOM 5759 C CA . THR A 1 800 ? 28.238 25.578 -34.199 1.00 94.38 800 THR A CA 1
ATOM 5760 C C . THR A 1 800 ? 27.451 24.968 -33.031 1.00 94.38 800 THR A C 1
ATOM 5762 O O . THR A 1 800 ? 26.224 24.843 -33.105 1.00 94.38 800 THR A O 1
ATOM 5765 N N . ASN A 1 801 ? 28.141 24.624 -31.935 1.00 91.69 801 ASN A N 1
ATOM 5766 C CA . ASN A 1 801 ? 27.571 23.942 -30.762 1.00 91.69 801 ASN A CA 1
ATOM 5767 C C . ASN A 1 801 ? 26.964 22.557 -31.084 1.00 91.69 801 ASN A C 1
ATOM 5769 O O . ASN A 1 801 ? 25.900 22.193 -30.585 1.00 91.69 801 ASN A O 1
ATOM 5773 N N . ALA A 1 802 ? 27.621 21.798 -31.956 1.00 94.25 802 ALA A N 1
ATOM 5774 C CA . ALA A 1 802 ? 27.277 20.425 -32.304 1.00 94.25 802 ALA A CA 1
ATOM 5775 C C . ALA A 1 802 ? 28.559 19.613 -32.511 1.00 94.25 802 ALA A C 1
ATOM 5777 O O . ALA A 1 802 ? 29.626 20.190 -32.732 1.00 94.25 802 ALA A O 1
ATOM 5778 N N . GLY A 1 803 ? 28.477 18.282 -32.467 1.00 94.00 803 GLY A N 1
ATOM 5779 C CA . GLY A 1 803 ? 29.672 17.487 -32.734 1.00 94.00 803 GLY A CA 1
ATOM 5780 C C . GLY A 1 803 ? 29.565 15.991 -32.504 1.00 94.00 803 GLY A C 1
ATOM 5781 O O . GLY A 1 803 ? 28.491 15.417 -32.322 1.00 94.00 803 GLY A O 1
ATOM 5782 N N . PHE A 1 804 ? 30.741 15.371 -32.525 1.00 93.94 804 PHE A N 1
ATOM 5783 C CA . PHE A 1 804 ? 30.967 13.977 -32.174 1.00 93.94 804 PHE A CA 1
ATOM 5784 C C . PHE A 1 804 ? 31.712 13.936 -30.843 1.00 93.94 804 PHE A C 1
ATOM 5786 O O . PHE A 1 804 ? 32.609 14.746 -30.610 1.00 93.94 804 PHE A O 1
ATOM 5793 N N . SER A 1 805 ? 31.363 12.994 -29.973 1.00 88.31 805 SER A N 1
ATOM 5794 C CA . SER A 1 805 ? 32.052 12.795 -28.701 1.00 88.31 805 SER A CA 1
ATOM 5795 C C . SER A 1 805 ? 32.337 11.319 -28.471 1.00 88.31 805 SER A C 1
ATOM 5797 O O . SER A 1 805 ? 31.433 10.487 -28.459 1.00 88.31 805 SER A O 1
ATOM 5799 N N . ALA A 1 806 ? 33.611 11.000 -28.263 1.00 83.50 806 ALA A N 1
ATOM 5800 C CA . ALA A 1 806 ? 34.060 9.694 -27.781 1.00 83.50 806 ALA A CA 1
ATOM 5801 C C . ALA A 1 806 ? 34.502 9.757 -26.308 1.00 83.50 806 ALA A C 1
ATOM 5803 O O . ALA A 1 806 ? 35.076 8.804 -25.778 1.00 83.50 806 ALA A O 1
ATOM 5804 N N . ASN A 1 807 ? 34.249 10.883 -25.629 1.00 80.19 807 ASN A N 1
ATOM 5805 C CA . ASN A 1 807 ? 34.683 11.094 -24.253 1.00 80.19 807 ASN A CA 1
ATOM 5806 C C . ASN A 1 807 ? 34.135 9.968 -23.372 1.00 80.19 807 ASN A C 1
ATOM 5808 O O . ASN A 1 807 ? 32.927 9.727 -23.347 1.00 80.19 807 ASN A O 1
ATOM 5812 N N . THR A 1 808 ? 35.021 9.291 -22.634 1.00 67.62 808 THR A N 1
ATOM 5813 C CA . THR A 1 808 ? 34.698 8.178 -21.713 1.00 67.62 808 THR A CA 1
ATOM 5814 C C . THR A 1 808 ? 34.041 6.949 -22.362 1.00 67.62 808 THR A C 1
ATOM 5816 O O . THR A 1 808 ? 33.521 6.091 -21.657 1.00 67.62 808 THR A O 1
ATOM 5819 N N . GLY A 1 809 ? 34.049 6.848 -23.694 1.00 69.25 809 GLY A N 1
ATOM 5820 C CA . GLY A 1 809 ? 33.469 5.730 -24.443 1.00 69.25 809 GLY A CA 1
ATOM 5821 C C . GLY A 1 809 ? 34.435 4.580 -24.737 1.00 69.25 809 GLY A C 1
ATOM 5822 O O . GLY A 1 809 ? 34.100 3.767 -25.583 1.00 69.25 809 GLY A O 1
ATOM 5823 N N . GLY A 1 810 ? 35.622 4.546 -24.120 1.00 71.69 810 GLY A N 1
ATOM 5824 C CA . GLY A 1 810 ? 36.668 3.538 -24.353 1.00 71.69 810 GLY A CA 1
ATOM 5825 C C . GLY A 1 810 ? 36.600 2.325 -23.412 1.00 71.69 810 GLY A C 1
ATOM 5826 O O . GLY A 1 810 ? 35.541 1.999 -22.881 1.00 71.69 810 GLY A O 1
ATOM 5827 N N . TYR A 1 811 ? 37.749 1.679 -23.184 1.00 66.62 811 TYR A N 1
ATOM 5828 C CA . TYR A 1 811 ? 37.903 0.535 -22.273 1.00 66.62 811 TYR A CA 1
ATOM 5829 C C . TYR A 1 811 ? 37.288 0.761 -20.885 1.00 66.62 811 TYR A C 1
ATOM 5831 O O . TYR A 1 811 ? 37.326 1.873 -20.348 1.00 66.62 811 TYR A O 1
ATOM 5839 N N . LEU A 1 812 ? 36.809 -0.321 -20.257 1.00 64.19 812 LEU A N 1
ATOM 5840 C CA . LEU A 1 812 ? 36.591 -0.312 -18.806 1.00 64.19 812 LEU A CA 1
ATOM 5841 C C . LEU A 1 812 ? 37.921 -0.046 -18.082 1.00 64.19 812 LEU A C 1
ATOM 5843 O O . LEU A 1 812 ? 38.993 -0.429 -18.557 1.00 64.19 812 LEU A O 1
ATOM 5847 N N . ALA A 1 813 ? 37.845 0.552 -16.890 1.00 57.34 813 ALA A N 1
ATOM 5848 C CA . ALA A 1 813 ? 38.996 0.650 -15.994 1.00 57.34 813 ALA A CA 1
ATOM 5849 C C . ALA A 1 813 ? 39.668 -0.729 -15.841 1.00 57.34 813 ALA A C 1
ATOM 5851 O O . ALA A 1 813 ? 38.965 -1.728 -15.695 1.00 57.34 813 ALA A O 1
ATOM 5852 N N . THR A 1 814 ? 41.005 -0.756 -15.918 1.00 60.53 814 THR A N 1
ATOM 5853 C CA . THR A 1 814 ? 41.876 -1.953 -15.857 1.00 60.53 814 THR A CA 1
ATOM 5854 C C . THR A 1 814 ? 41.708 -2.992 -16.975 1.00 60.53 814 THR A C 1
ATOM 5856 O O . THR A 1 814 ? 42.297 -4.070 -16.897 1.00 60.53 814 THR A O 1
ATOM 5859 N N . LYS A 1 815 ? 40.933 -2.694 -18.029 1.00 64.31 815 LYS A N 1
ATOM 5860 C CA . LYS A 1 815 ? 40.781 -3.561 -19.215 1.00 64.31 815 LYS A CA 1
ATOM 5861 C C . LYS A 1 815 ? 41.568 -3.092 -20.439 1.00 64.31 815 LYS A C 1
ATOM 5863 O O . LYS A 1 815 ? 41.627 -3.827 -21.416 1.00 64.31 815 LYS A O 1
ATOM 5868 N N . GLY A 1 816 ? 42.137 -1.889 -20.395 1.00 63.19 816 GLY A N 1
ATOM 5869 C CA . GLY A 1 816 ? 42.959 -1.357 -21.477 1.00 63.19 816 GLY A CA 1
ATOM 5870 C C . GLY A 1 816 ? 44.370 -1.960 -21.511 1.00 63.19 816 GLY A C 1
ATOM 5871 O O . GLY A 1 816 ? 44.821 -2.519 -20.514 1.00 63.19 816 GLY A O 1
ATOM 5872 N N . PRO A 1 817 ? 45.086 -1.821 -22.639 1.00 63.19 817 PRO A N 1
ATOM 5873 C CA . PRO A 1 817 ? 46.462 -2.298 -22.807 1.00 63.19 817 PRO A CA 1
ATOM 5874 C C . PRO A 1 817 ? 47.524 -1.458 -22.062 1.00 63.19 817 PRO A C 1
ATOM 5876 O O . PRO A 1 817 ? 48.713 -1.647 -22.313 1.00 63.19 817 PRO A O 1
ATOM 5879 N N . GLY A 1 818 ? 47.120 -0.525 -21.190 1.00 52.62 818 GLY A N 1
ATOM 5880 C CA . GLY A 1 818 ? 47.994 0.433 -20.506 1.00 52.62 818 GLY A CA 1
ATOM 5881 C C . GLY A 1 818 ? 47.571 0.724 -19.077 1.00 52.62 818 GLY A C 1
ATOM 5882 O O . GLY A 1 818 ? 46.363 0.570 -18.774 1.00 52.62 818 GLY A O 1
#